Protein AF-A0A2J8MQP7-F1 (afdb_monomer)

Nearest PDB structures (foldseek):
  2oxc-assembly2_B  TM=6.394E-01  e=4.315E-02  Homo sapiens

Foldseek 3Di:
DVPPPPPPDDDAQDPQRVLLLVLLVLLLVLCLVPPDPVLLLLFAAFPFDFDPNLVVVVVVVVVVLVVCVVCVVVPPPDPDDCPCVVVSDDPRSSVRSLCCVQPVCPDDDPLCCDPRSVVSSQVSVVVVQVVPPPDGSDHSPPSHPDNDRRTDDDPCRDPPPPDPDQPLLAFQDDDDPVCCVPCVVSCVRRVSSVRSHRPPPDPDDPPPDPQQADPPPRHGPPVVVVVPPAPQDPPDPDPVSVVVVVVVLVVLLVLLCVVDVDAADEFDADDDDPDDDDDDDDDDDDDDDDDDDDDPPPVVVVVVVVVVVVVVVLVVLLVVLLVVLVVPVVVSVVSLVVCLVPDDDPVSNLVSLVSNLVSLLVVLVVQLVPDDDDPRPCVSVLSNLLSVQCCVPVPVVPDDLVNLLVNLVSCQLQVANLLSCVSPVVPPDDDVCRVSRHPPDYLLLSCLAPVLLSFAAPADPDADPLDDPDRQGPLLVVLLVCLVLQAAEEEAAAPPSCLLVSVLSSLSVQSHHDLPAAAEAEDLAPVVLSSSSSNNSNHYDYDHPPQADAEWEDEPVRGGCQPRHRYYYYYHNDDPVVVSVVLLPDQGHYYHYYHDDQCVVSVQVSSLSSLVSSVVVVVVVVVVVVVPPPVVVVVVVVVPDPPPSHDSHYYYRYHLDDSDQDWDWDWDQDPNATDTHTAQLLLPDALVCCQPPNDRSPSDHGSSSLVLLLVLLCVLPVVDPCNQCLPSCNPPQRPSDSRRHSVNSRVSSVVSSVVLSVCSVVVVNVSSVSSSVVSGDPDPDDPPCCLVCLLSVVVVCVVVVNPPDDDDDPDPVSVVVSVVSNVVVVVVVCCVPDVDDDPVVVVVVVVVVVVVVVVVVVVVVVVDPPDD

Radius of gyration: 37.97 Å; Cα contacts (8 Å, |Δi|>4): 775; chains: 1; bounding box: 94×85×121 Å

Solvent-accessible surface area (backbone atoms only — not comparable to full-atom values): 52188 Å² total; per-residue (Å²): 133,87,71,82,82,82,70,87,87,68,80,70,70,52,74,65,55,49,46,27,53,48,41,49,48,43,45,44,50,26,47,60,76,74,48,56,67,78,48,58,55,27,37,58,78,71,78,60,50,59,33,73,44,53,43,52,52,52,50,52,50,54,52,51,52,50,55,51,63,75,42,50,84,74,53,87,80,70,94,71,84,68,90,56,61,90,62,75,74,57,65,60,56,42,49,45,55,48,45,40,66,72,73,65,59,83,66,91,68,81,77,66,60,53,76,67,42,45,48,51,26,48,53,53,43,52,52,53,51,68,69,46,81,90,58,87,76,75,66,73,67,66,55,62,88,67,91,75,73,56,54,47,92,56,95,71,75,56,92,77,67,91,57,80,85,67,78,70,73,52,77,82,85,82,85,47,74,71,55,47,74,76,46,42,71,44,50,68,80,36,62,50,55,60,32,66,60,59,62,55,89,76,77,72,70,92,59,96,65,85,72,52,46,39,92,91,71,74,41,67,42,58,63,62,78,74,62,62,63,47,91,60,63,88,82,52,85,48,68,70,59,49,53,50,53,50,50,51,53,53,48,34,39,52,51,10,50,74,74,44,94,64,79,64,40,76,51,65,66,52,82,82,74,80,82,88,78,91,81,84,88,82,88,83,90,84,86,88,82,87,84,85,89,80,81,78,71,64,63,58,59,51,53,58,49,52,54,50,52,53,51,52,53,50,52,55,50,51,50,52,40,54,54,35,37,73,75,38,55,69,63,16,50,50,55,48,50,56,46,60,71,72,56,85,54,68,72,60,47,49,54,52,42,50,51,50,33,54,52,35,52,52,51,47,53,54,60,50,63,57,74,95,78,70,82,84,67,58,66,47,56,44,51,32,50,51,34,51,44,48,48,61,72,76,39,60,93,74,64,49,71,70,55,40,46,51,51,19,52,53,34,41,44,44,55,33,48,73,52,13,42,74,63,31,72,82,72,80,70,88,64,91,68,51,82,64,50,35,67,90,60,58,64,40,49,47,45,29,61,72,29,53,91,68,37,50,68,97,68,68,86,65,75,45,93,91,44,89,91,57,63,63,48,72,53,55,48,52,48,50,51,36,56,75,61,36,32,18,36,41,37,40,28,41,83,88,66,50,69,69,57,54,55,52,53,55,50,49,50,42,53,27,63,29,94,78,51,68,46,79,48,77,39,61,42,54,67,58,42,54,53,52,50,16,39,48,62,32,41,49,45,66,92,63,65,93,83,48,42,67,61,16,32,48,38,89,88,52,56,38,51,74,90,35,30,34,36,34,35,38,21,45,90,69,61,74,70,56,56,57,53,49,62,67,68,55,81,69,64,48,78,45,84,41,59,80,66,96,57,55,68,58,53,39,53,52,52,30,51,45,32,49,49,50,55,52,54,51,50,51,48,53,55,51,57,67,70,51,89,52,70,81,60,45,58,57,62,58,68,73,44,80,67,90,69,66,40,58,51,53,46,78,43,69,39,88,68,70,93,69,81,78,86,48,62,45,81,33,78,56,96,95,39,80,41,76,44,63,43,46,73,66,38,81,58,51,72,68,51,40,72,76,68,43,77,61,88,87,68,75,73,43,41,39,53,41,49,51,52,51,52,41,48,46,71,71,38,79,83,46,88,59,50,66,57,68,30,53,65,57,17,85,79,34,43,89,49,84,71,61,34,43,66,52,49,49,55,50,42,52,52,53,53,51,49,58,51,47,37,45,78,71,70,38,45,72,56,52,55,49,34,33,53,70,41,40,62,95,68,88,66,75,76,81,54,57,76,79,42,44,45,58,48,54,50,49,34,51,77,67,71,55,64,89,74,88,85,89,71,98,46,74,76,53,51,61,52,49,55,49,50,33,50,56,48,52,52,58,52,46,58,72,72,49,91,79,69,83,65,62,62,58,54,55,52,51,50,53,50,52,52,50,50,52,54,49,54,53,50,57,59,67,72,57,77,80,74,134

InterPro domains:
  IPR011545 DEAD/DEAH-box helicase domain [PF00270] (475-543)
  IPR014001 Helicase superfamily 1/2, ATP-binding domain [PS51192] (480-615)
  IPR027417 P-loop containing nucleoside triphosphate hydrolase [G3DSA:3.40.50.300] (447-564)
  IPR027417 P-loop containing nucleoside triphosphate hydrolase [G3DSA:3.40.50.300] (565-619)
  IPR027417 P-loop containing nucleoside triphosphate hydrolase [SSF52540] (459-609)
  IPR052431 SKI2 subfamily ATP-dependent RNA helicases [PTHR44533] (7-567)
  IPR061284 DDX60, middle domain [PF26167] (297-423)

Mean predicted aligned error: 19.21 Å

Secondary structure (DSSP, 8-state):
--STTS-SSS-PPPHHHHHHHHHHHHHHHHHHHHS-HHHHTTS----PPBPHHHHHHHHHHHHHHHHHHHTTTTSTT-----TTGGGS--HHHHHHHHHIIIII-SS------HHHHHHHHHHHHHHHHHH--SS----S-SS------SB---S-SS-----S------S-----HHHHHHHTTHHHH-TTTT---S-SS-S--S------B-TTT--B---TTTS---SS-TT---HHHHHHHHHHHHHHHHHHHHH--PPPEEE-----PPPPPP-----------------SSHHHHHHHHHHHHHHHHHHHHHHHHHHHHHH-HHHHHHHHHHHHHH---HHHHHHHHHHHHHHHHHHHHHHHHS-SSS---HHHHHHHHHHHHHHHHH-TTT--HHHHHHHHHHHHHHT-HHHHHHH-TT-----TTGGGT--SS-HHHHHHHH-TTTPPP----SPPTT-SSS---HHHHHHHHHHHTT-EEEEE--TTSSHHHHHHHHHHHHHHH-SS--EEEEES-HHHHHHHHHHHHHHEEE---TT-EEEEEEESS-EESTTTEEEEEEE----HHHHHHHHHH--S--EEEES--S-HHHHHHHHHHHHHHHHHHHHHHHHHHHHS--HHHHHHHHHHS-GGG----EEEEE----S-----EEEEEETTEEEEEE--GGGG--HHHHHHH-S-TT-PPPHHHHHHHHHHHHHH-TT-TTTTTTSTTT-TTTTT-SS--HHHHHHHHHHHHHHHHHHHHTT-HHHHHHHHHHTS-S----TTSTTTSHHHHHHHHHHTT--S-----S-HHHHHHHHHHHHHHHHHHHHHH-S--TTHHHHHHHHHHHHHHHHHHHHHHHT-----

Structure (mmCIF, N/CA/C/O backbone):
data_AF-A0A2J8MQP7-F1
#
_entry.id   AF-A0A2J8MQP7-F1
#
loop_
_atom_site.group_PDB
_atom_site.id
_atom_site.type_symbol
_atom_site.label_atom_id
_atom_site.label_alt_id
_atom_site.label_comp_id
_atom_site.label_asym_id
_atom_site.label_entity_id
_atom_site.label_seq_id
_atom_site.pdbx_PDB_ins_code
_atom_site.Cartn_x
_atom_site.Cartn_y
_atom_site.Cartn_z
_atom_site.occupancy
_atom_site.B_iso_or_equiv
_atom_site.auth_seq_id
_atom_site.auth_comp_id
_atom_site.auth_asym_id
_atom_site.auth_atom_id
_atom_site.pdbx_PDB_model_num
ATOM 1 N N . ARG A 1 1 ? -4.048 -17.125 -72.032 1.00 31.98 1 ARG A N 1
ATOM 2 C CA . ARG A 1 1 ? -3.589 -17.706 -73.327 1.00 31.98 1 ARG A CA 1
ATOM 3 C C . ARG A 1 1 ? -2.406 -16.974 -73.999 1.00 31.98 1 ARG A C 1
ATOM 5 O O . ARG A 1 1 ? -1.830 -17.569 -74.896 1.00 31.98 1 ARG A O 1
ATOM 12 N N . MET A 1 2 ? -1.953 -15.790 -73.549 1.00 25.23 2 MET A N 1
ATOM 13 C CA . MET A 1 2 ? -0.715 -15.145 -74.062 1.00 25.23 2 MET A CA 1
ATOM 14 C C . MET A 1 2 ? 0.566 -15.408 -73.238 1.00 25.23 2 MET A C 1
ATOM 16 O O . MET A 1 2 ? 1.642 -15.007 -73.656 1.00 25.23 2 MET A O 1
ATOM 20 N N . TYR A 1 3 ? 0.485 -16.129 -72.114 1.00 30.11 3 TYR A N 1
ATOM 21 C CA . TYR A 1 3 ? 1.642 -16.439 -71.251 1.00 30.11 3 TYR A CA 1
ATOM 22 C C . TYR A 1 3 ? 2.236 -17.844 -71.451 1.00 30.11 3 TYR A C 1
ATOM 24 O O . TYR A 1 3 ? 3.272 -18.171 -70.884 1.00 30.11 3 TYR A O 1
ATOM 32 N N . HIS A 1 4 ? 1.615 -18.681 -72.286 1.00 32.16 4 HIS A N 1
ATOM 33 C CA . HIS A 1 4 ? 1.952 -20.106 -72.372 1.00 32.16 4 HIS A CA 1
ATOM 34 C C . HIS A 1 4 ? 3.164 -20.428 -73.270 1.00 32.16 4 HIS A C 1
ATOM 36 O O . HIS A 1 4 ? 3.543 -21.591 -73.375 1.00 32.16 4 HIS A O 1
ATOM 42 N N . ARG A 1 5 ? 3.763 -19.429 -73.941 1.00 30.84 5 ARG A N 1
ATOM 43 C CA . ARG A 1 5 ? 4.835 -19.635 -74.938 1.00 30.84 5 ARG A CA 1
ATOM 44 C C . ARG A 1 5 ? 6.219 -19.089 -74.561 1.00 30.84 5 ARG A C 1
ATOM 46 O O . ARG A 1 5 ? 7.142 -19.292 -75.335 1.00 30.84 5 ARG A O 1
ATOM 53 N N . VAL A 1 6 ? 6.401 -18.458 -73.394 1.00 32.44 6 VAL A N 1
ATOM 54 C CA . VAL A 1 6 ? 7.699 -17.840 -73.015 1.00 32.44 6 VAL A CA 1
ATOM 55 C C . VAL A 1 6 ? 8.383 -18.507 -71.804 1.00 32.44 6 VAL A C 1
ATOM 57 O O . VAL A 1 6 ? 9.534 -18.212 -71.512 1.00 32.44 6 VAL A O 1
ATOM 60 N N . LEU A 1 7 ? 7.755 -19.482 -71.136 1.00 31.91 7 LEU A N 1
ATOM 61 C CA . LEU A 1 7 ? 8.298 -20.118 -69.916 1.00 31.91 7 LEU A CA 1
ATOM 62 C C . LEU A 1 7 ? 8.488 -21.638 -70.036 1.00 31.91 7 LEU A C 1
ATOM 64 O O . LEU A 1 7 ? 8.250 -22.376 -69.088 1.00 31.91 7 LEU A O 1
ATOM 68 N N . VAL A 1 8 ? 8.905 -22.141 -71.201 1.00 39.12 8 VAL A N 1
ATOM 69 C CA . VAL A 1 8 ? 9.088 -23.597 -71.369 1.00 39.12 8 VAL A CA 1
ATOM 70 C C . VAL A 1 8 ? 10.452 -24.095 -70.873 1.00 39.12 8 VAL A C 1
ATOM 72 O O . VAL A 1 8 ? 10.581 -25.289 -70.638 1.00 39.12 8 VAL A O 1
ATOM 75 N N . HIS A 1 9 ? 11.453 -23.250 -70.603 1.00 40.88 9 HIS A N 1
ATOM 76 C CA . HIS A 1 9 ? 12.782 -23.719 -70.159 1.00 40.88 9 HIS A CA 1
ATOM 77 C C . HIS A 1 9 ? 13.328 -22.979 -68.924 1.00 40.88 9 HIS A C 1
ATOM 79 O O . HIS A 1 9 ? 14.384 -22.354 -68.983 1.00 40.88 9 HIS A O 1
ATOM 85 N N . SER A 1 10 ? 12.637 -23.080 -67.782 1.00 43.66 10 SER A N 1
ATOM 86 C CA . SER A 1 10 ? 13.247 -22.815 -66.465 1.00 43.66 10 SER A CA 1
ATOM 87 C C . SER A 1 10 ? 12.364 -23.273 -65.292 1.00 43.66 10 SER A C 1
ATOM 89 O O . SER A 1 10 ? 11.405 -22.610 -64.933 1.00 43.66 10 SER A O 1
ATOM 91 N N . ASN A 1 11 ? 12.724 -24.406 -64.672 1.00 55.38 11 ASN A N 1
ATOM 92 C CA . ASN A 1 11 ? 12.440 -24.800 -63.280 1.00 55.38 11 ASN A CA 1
ATOM 93 C C . ASN A 1 11 ? 11.218 -24.138 -62.591 1.00 55.38 11 ASN A C 1
ATOM 95 O O . ASN A 1 11 ? 11.397 -23.317 -61.695 1.00 55.38 11 ASN A O 1
ATOM 99 N N . CYS A 1 12 ? 9.988 -24.531 -62.925 1.00 59.97 12 CYS A N 1
ATOM 100 C CA . CYS A 1 12 ? 8.794 -24.197 -62.130 1.00 59.97 12 CYS A CA 1
ATOM 101 C C . CYS A 1 12 ? 8.469 -25.315 -61.117 1.00 59.97 12 CYS A C 1
ATOM 103 O O . CYS A 1 12 ? 8.983 -26.429 -61.241 1.00 59.97 12 CYS A O 1
ATOM 105 N N . LEU A 1 13 ? 7.664 -25.012 -60.088 1.00 69.56 13 LEU A N 1
ATOM 106 C CA . LEU A 1 13 ? 7.068 -26.046 -59.228 1.00 69.56 13 LEU A CA 1
ATOM 107 C C . LEU A 1 13 ? 6.112 -26.909 -60.067 1.00 69.56 13 LEU A C 1
ATOM 109 O O . LEU A 1 13 ? 5.425 -26.383 -60.945 1.00 69.56 13 LEU A O 1
ATOM 113 N N . SER A 1 14 ? 6.079 -28.218 -59.819 1.00 79.12 14 SER A N 1
ATOM 114 C CA . SER A 1 14 ? 5.081 -29.099 -60.439 1.00 79.12 14 SER A CA 1
ATOM 115 C C . SER A 1 14 ? 3.680 -28.806 -59.886 1.00 79.12 14 SER A C 1
ATOM 117 O O . SER A 1 14 ? 3.542 -28.218 -58.815 1.00 79.12 14 SER A O 1
ATOM 119 N N . LEU A 1 15 ? 2.626 -29.231 -60.591 1.00 75.56 15 LEU A N 1
ATOM 120 C CA . LEU A 1 15 ? 1.241 -29.031 -60.141 1.00 75.56 15 LEU A CA 1
ATOM 121 C C . LEU A 1 15 ? 1.011 -29.595 -58.724 1.00 75.56 15 LEU A C 1
ATOM 123 O O . LEU A 1 15 ? 0.456 -28.914 -57.871 1.00 75.56 15 LEU A O 1
ATOM 127 N N . GLN A 1 16 ? 1.540 -30.791 -58.453 1.00 78.31 16 GLN A N 1
ATOM 128 C CA . GLN A 1 16 ? 1.445 -31.458 -57.149 1.00 78.31 16 GLN A CA 1
ATOM 129 C C . GLN A 1 16 ? 2.234 -30.724 -56.052 1.00 78.31 16 GLN A C 1
ATOM 131 O O . GLN A 1 16 ? 1.801 -30.662 -54.904 1.00 78.31 16 GLN A O 1
ATOM 136 N N . GLU A 1 17 ? 3.378 -30.124 -56.395 1.00 80.38 17 GLU A N 1
ATOM 137 C CA . GLU A 1 17 ? 4.158 -29.302 -55.459 1.00 80.38 17 GLU A CA 1
ATOM 138 C C . GLU A 1 17 ? 3.431 -27.993 -55.116 1.00 80.38 17 GLU A C 1
ATOM 140 O O . GLU A 1 17 ? 3.499 -27.527 -53.979 1.00 80.38 17 GLU A O 1
ATOM 145 N N . VAL A 1 18 ? 2.719 -27.402 -56.082 1.00 80.12 18 VAL A N 1
ATOM 146 C CA . VAL A 1 18 ? 1.876 -26.220 -55.849 1.00 80.12 18 VAL A CA 1
ATOM 147 C C . VAL A 1 18 ? 0.676 -26.580 -54.973 1.00 80.12 18 VAL A C 1
ATOM 149 O O . VAL A 1 18 ? 0.362 -25.827 -54.057 1.00 80.12 18 VAL A O 1
ATOM 152 N N . GLU A 1 19 ? 0.049 -27.738 -55.190 1.00 82.50 19 GLU A N 1
ATOM 153 C CA . GLU A 1 19 ? -1.041 -28.227 -54.337 1.00 82.50 19 GLU A CA 1
ATOM 154 C C . GLU A 1 19 ? -0.605 -28.395 -52.876 1.00 82.50 19 GLU A C 1
ATOM 156 O O . GLU A 1 19 ? -1.277 -27.883 -51.983 1.00 82.50 19 GLU A O 1
ATOM 161 N N . ASP A 1 20 ? 0.534 -29.047 -52.623 1.00 84.75 20 ASP A N 1
ATOM 162 C CA . ASP A 1 20 ? 1.099 -29.183 -51.273 1.00 84.75 20 ASP A CA 1
ATOM 163 C C . ASP A 1 20 ? 1.353 -27.814 -50.629 1.00 84.75 20 ASP A C 1
ATOM 165 O O . ASP A 1 20 ? 0.986 -27.572 -49.479 1.00 84.75 20 ASP A O 1
ATOM 169 N N . PHE A 1 21 ? 1.935 -26.881 -51.384 1.00 84.50 21 PHE A N 1
ATOM 170 C CA . PHE A 1 21 ? 2.185 -25.528 -50.896 1.00 84.50 21 PHE A CA 1
ATOM 171 C C . PHE A 1 21 ? 0.880 -24.780 -50.566 1.00 84.50 21 PHE A C 1
ATOM 173 O O . PHE A 1 21 ? 0.796 -24.086 -49.549 1.00 84.50 21 PHE A O 1
ATOM 180 N N . CYS A 1 22 ? -0.166 -24.960 -51.377 1.00 83.81 22 CYS A N 1
ATOM 181 C CA . CYS A 1 22 ? -1.501 -24.428 -51.119 1.00 83.81 22 CYS A CA 1
ATOM 182 C C . CYS A 1 22 ? -2.145 -25.054 -49.872 1.00 83.81 22 CYS A C 1
ATOM 184 O O . CYS A 1 22 ? -2.728 -24.316 -49.079 1.00 83.81 22 CYS A O 1
ATOM 186 N N . ARG A 1 23 ? -1.994 -26.367 -49.636 1.00 86.88 23 ARG A N 1
ATOM 187 C CA . ARG A 1 23 ? -2.474 -27.032 -48.407 1.00 86.88 23 ARG A CA 1
ATOM 188 C C . ARG A 1 23 ? -1.807 -26.439 -47.160 1.00 86.88 23 ARG A C 1
ATOM 190 O O . ARG A 1 23 ? -2.507 -26.085 -46.210 1.00 86.88 23 ARG A O 1
ATOM 197 N N . LEU A 1 24 ? -0.484 -26.239 -47.183 1.00 87.25 24 LEU A N 1
ATOM 198 C CA . LEU A 1 24 ? 0.253 -25.581 -46.089 1.00 87.25 24 LEU A CA 1
ATOM 199 C C . LEU A 1 24 ? -0.199 -24.127 -45.877 1.00 87.25 24 LEU A C 1
ATOM 201 O O . LEU A 1 24 ? -0.284 -23.657 -44.741 1.00 87.25 24 LEU A O 1
ATOM 205 N N . ARG A 1 25 ? -0.532 -23.411 -46.958 1.00 85.06 25 ARG A N 1
ATOM 206 C CA . ARG A 1 25 ? -1.045 -22.037 -46.888 1.00 85.06 25 ARG A CA 1
ATOM 207 C C . ARG A 1 25 ? -2.453 -21.973 -46.292 1.00 85.06 25 ARG A C 1
ATOM 209 O O . ARG A 1 25 ? -2.681 -21.127 -45.435 1.00 85.06 25 ARG A O 1
ATOM 216 N N . CYS A 1 26 ? -3.367 -22.862 -46.681 1.00 85.94 26 CYS A N 1
ATOM 217 C CA . CYS A 1 26 ? -4.699 -22.966 -46.075 1.00 85.94 26 CYS A CA 1
ATOM 218 C C . CYS A 1 26 ? -4.607 -23.260 -44.574 1.00 85.94 26 CYS A C 1
ATOM 220 O O . CYS A 1 26 ? -5.322 -22.649 -43.783 1.00 85.94 26 CYS A O 1
ATOM 222 N N . LEU A 1 27 ? -3.675 -24.127 -44.167 1.00 86.25 27 LEU A N 1
ATOM 223 C CA . LEU A 1 27 ? -3.426 -24.392 -42.752 1.00 86.25 27 LEU A CA 1
ATOM 224 C C . LEU A 1 27 ? -2.884 -23.157 -42.019 1.00 86.25 27 LEU A C 1
ATOM 226 O O . LEU A 1 27 ? -3.334 -22.843 -40.920 1.00 86.25 27 LEU A O 1
ATOM 230 N N . CYS A 1 28 ? -1.957 -22.422 -42.640 1.00 86.19 28 CYS A N 1
ATOM 231 C CA . CYS A 1 28 ? -1.456 -21.157 -42.105 1.00 86.19 28 CYS A CA 1
ATOM 232 C C . CYS A 1 28 ? -2.594 -20.153 -41.867 1.00 86.19 28 CYS A C 1
ATOM 234 O O . CYS A 1 28 ? -2.601 -19.485 -40.838 1.00 86.19 28 CYS A O 1
ATOM 236 N N . VAL A 1 29 ? -3.568 -20.068 -42.779 1.00 84.31 29 VAL A N 1
ATOM 237 C CA . VAL A 1 29 ? -4.743 -19.194 -42.629 1.00 84.31 29 VAL A CA 1
ATOM 238 C C . VAL A 1 29 ? -5.650 -19.671 -41.493 1.00 84.31 29 VAL A C 1
ATOM 240 O O . VAL A 1 29 ? -6.059 -18.862 -40.665 1.00 84.31 29 VAL A O 1
ATOM 243 N N . ALA A 1 30 ? -5.911 -20.976 -41.384 1.00 84.62 30 ALA A N 1
ATOM 244 C CA . ALA A 1 30 ? -6.687 -21.524 -40.269 1.00 84.62 30 ALA A CA 1
ATOM 245 C C . ALA A 1 30 ? -6.019 -21.228 -38.909 1.00 84.62 30 ALA A C 1
ATOM 247 O O . ALA A 1 30 ? -6.684 -20.827 -37.956 1.00 84.62 30 ALA A O 1
ATOM 248 N N . PHE A 1 31 ? -4.688 -21.314 -38.823 1.00 82.06 31 PHE A N 1
ATOM 249 C CA . PHE A 1 31 ? -3.946 -20.884 -37.635 1.00 82.06 31 PHE A CA 1
ATOM 250 C C . PHE A 1 31 ? -4.036 -19.381 -37.375 1.00 82.06 31 PHE A C 1
ATOM 252 O O . PHE A 1 31 ? -4.123 -18.983 -36.221 1.00 82.06 31 PHE A O 1
ATOM 259 N N . GLN A 1 32 ? -4.055 -18.534 -38.400 1.00 78.38 32 GLN A N 1
ATOM 260 C CA . GLN A 1 32 ? -4.236 -17.092 -38.209 1.00 78.38 32 GLN A CA 1
ATOM 261 C C . GLN A 1 32 ? -5.620 -16.732 -37.651 1.00 78.38 32 GLN A C 1
ATOM 263 O O . GLN A 1 32 ? -5.725 -15.761 -36.906 1.00 78.38 32 GLN A O 1
ATOM 268 N N . LEU A 1 33 ? -6.659 -17.507 -37.985 1.00 77.00 33 LEU A N 1
ATOM 269 C CA . LEU A 1 33 ? -8.024 -17.292 -37.492 1.00 77.00 33 LEU A CA 1
ATOM 270 C C . LEU A 1 33 ? -8.178 -17.639 -36.007 1.00 77.00 33 LEU A C 1
ATOM 272 O O . LEU A 1 33 ? -8.876 -16.932 -35.283 1.00 77.00 33 LEU A O 1
ATOM 276 N N . HIS A 1 34 ? -7.521 -18.709 -35.551 1.00 78.06 34 HIS A N 1
ATOM 277 C CA . HIS A 1 34 ? -7.693 -19.228 -34.188 1.00 78.06 34 HIS A CA 1
ATOM 278 C C . HIS A 1 34 ? -6.574 -18.835 -33.220 1.00 78.06 34 HIS A C 1
ATOM 280 O O . HIS A 1 34 ? -6.816 -18.768 -32.016 1.00 78.06 34 HIS A O 1
ATOM 286 N N . LEU A 1 35 ? -5.356 -18.564 -33.707 1.00 71.44 35 LEU A N 1
ATOM 287 C CA . LEU A 1 35 ? -4.208 -18.254 -32.852 1.00 71.44 35 LEU A CA 1
ATOM 288 C C . LEU A 1 35 ? -3.973 -16.737 -32.738 1.00 71.44 35 LEU A C 1
ATOM 290 O O . LEU A 1 35 ? -3.708 -16.066 -33.747 1.00 71.44 35 LEU A O 1
ATOM 294 N N . PRO A 1 36 ? -3.973 -16.170 -31.514 1.00 64.88 36 PRO A N 1
ATOM 295 C CA . PRO A 1 36 ? -3.643 -14.767 -31.305 1.00 64.88 36 PRO A CA 1
ATOM 296 C C . PRO A 1 36 ? -2.206 -14.456 -31.745 1.00 64.88 36 PRO A C 1
ATOM 298 O O . PRO A 1 36 ? -1.297 -15.281 -31.630 1.00 64.88 36 PRO A O 1
AT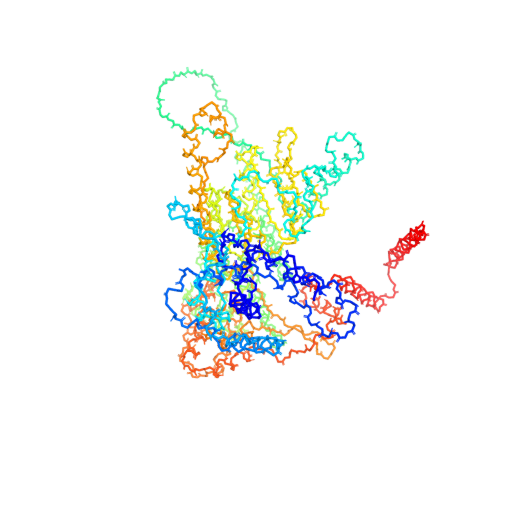OM 301 N N . LEU A 1 37 ? -1.978 -13.216 -32.193 1.00 59.50 37 LEU A N 1
ATOM 302 C CA . LEU A 1 37 ? -0.672 -12.743 -32.675 1.00 59.50 37 LEU A CA 1
ATOM 303 C C . LEU A 1 37 ? 0.463 -12.991 -31.667 1.00 59.50 37 LEU A C 1
ATOM 305 O O . LEU A 1 37 ? 1.578 -13.304 -32.070 1.00 59.50 37 LEU A O 1
ATOM 309 N N . SER A 1 38 ? 0.182 -12.892 -30.364 1.00 54.50 38 SER A N 1
ATOM 310 C CA . SER A 1 38 ? 1.163 -13.155 -29.305 1.00 54.50 38 SER A CA 1
ATOM 311 C C . SER A 1 38 ? 1.718 -14.578 -29.338 1.00 54.50 38 SER A C 1
ATOM 313 O O . SER A 1 38 ? 2.883 -14.759 -29.027 1.00 54.50 38 SER A O 1
ATOM 315 N N . GLN A 1 39 ? 0.915 -15.569 -29.735 1.00 59.91 39 GLN A N 1
ATOM 316 C CA . GLN A 1 39 ? 1.355 -16.963 -29.852 1.00 59.91 39 GLN A CA 1
ATOM 317 C C . GLN A 1 39 ? 2.058 -17.227 -31.183 1.00 59.91 39 GLN A C 1
ATOM 319 O O . GLN A 1 39 ? 3.062 -17.930 -31.224 1.00 59.91 39 GLN A O 1
ATOM 324 N N . ARG A 1 40 ? 1.581 -16.620 -32.277 1.00 65.19 40 ARG A N 1
ATOM 325 C CA . ARG A 1 40 ? 2.250 -16.711 -33.587 1.00 65.19 40 ARG A CA 1
ATOM 326 C C . ARG A 1 40 ? 3.645 -16.076 -33.565 1.00 65.19 40 ARG A C 1
ATOM 328 O O . ARG A 1 40 ? 4.564 -16.578 -34.210 1.00 65.19 40 ARG A O 1
ATOM 335 N N . ALA A 1 41 ? 3.823 -15.022 -32.768 1.00 57.47 41 ALA A N 1
ATOM 336 C CA . ALA A 1 41 ? 5.108 -14.361 -32.550 1.00 57.47 41 ALA A CA 1
ATOM 337 C C . ALA A 1 41 ? 6.130 -15.211 -31.767 1.00 57.47 41 ALA A C 1
ATOM 339 O O . ALA A 1 41 ? 7.318 -14.925 -31.854 1.00 57.47 41 ALA A O 1
ATOM 340 N N . CYS A 1 42 ? 5.696 -16.255 -31.049 1.00 54.16 42 CYS A N 1
ATOM 341 C CA . CYS A 1 42 ? 6.577 -17.220 -30.373 1.00 54.16 42 CYS A CA 1
ATOM 342 C C . CYS A 1 42 ? 7.131 -18.299 -31.322 1.00 54.16 42 CYS A C 1
ATOM 344 O O . CYS A 1 42 ? 7.836 -19.209 -30.883 1.00 54.16 42 CYS A O 1
ATOM 346 N N . SER A 1 43 ? 6.791 -18.230 -32.615 1.00 61.78 43 SER A N 1
ATOM 347 C CA . SER A 1 43 ? 7.285 -19.172 -33.614 1.00 61.78 43 SER A CA 1
ATOM 348 C C . SER A 1 43 ? 8.781 -18.982 -33.883 1.00 61.78 43 SER A C 1
ATOM 350 O O . SER A 1 43 ? 9.273 -17.858 -33.988 1.00 61.78 43 SER A O 1
ATOM 352 N N . ARG A 1 44 ? 9.514 -20.094 -34.015 1.00 65.62 44 ARG A N 1
ATOM 353 C CA . ARG A 1 44 ? 10.970 -20.086 -34.248 1.00 65.62 44 ARG A CA 1
ATOM 354 C C . ARG A 1 44 ? 11.336 -19.240 -35.465 1.00 65.62 44 ARG A C 1
ATOM 356 O O . ARG A 1 44 ? 10.626 -19.234 -36.474 1.00 65.62 44 ARG A O 1
ATOM 363 N N . VAL A 1 45 ? 12.489 -18.579 -35.439 1.00 62.84 45 VAL A N 1
ATOM 364 C CA . VAL A 1 45 ? 12.954 -17.821 -36.608 1.00 62.84 45 VAL A CA 1
ATOM 365 C C . VAL A 1 45 ? 13.742 -18.710 -37.564 1.00 62.84 45 VAL A C 1
ATOM 367 O O . VAL A 1 45 ? 14.953 -18.874 -37.456 1.00 62.84 45 VAL A O 1
ATOM 370 N N . ILE A 1 46 ? 13.032 -19.269 -38.544 1.00 66.00 46 ILE A N 1
ATOM 371 C CA . ILE A 1 46 ? 13.615 -20.017 -39.661 1.00 66.00 46 ILE A CA 1
ATOM 372 C C . ILE A 1 46 ? 14.340 -19.056 -40.615 1.00 66.00 46 ILE A C 1
ATOM 374 O O . ILE A 1 46 ? 13.718 -18.354 -41.420 1.00 66.00 46 ILE A O 1
ATOM 378 N N . THR A 1 47 ? 15.672 -19.035 -40.537 1.00 63.03 47 THR A N 1
ATOM 379 C CA . THR A 1 47 ? 16.547 -18.225 -41.404 1.00 63.03 47 THR A CA 1
ATOM 380 C C . THR A 1 47 ? 16.714 -18.811 -42.805 1.00 63.03 47 THR A C 1
ATOM 382 O O . THR A 1 47 ? 17.157 -18.103 -43.712 1.00 63.03 47 THR A O 1
ATOM 385 N N . CYS A 1 48 ? 16.317 -20.072 -43.015 1.00 69.56 48 CYS A N 1
ATOM 386 C CA . CYS A 1 48 ? 16.353 -20.713 -44.323 1.00 69.56 48 CYS A CA 1
ATOM 387 C C . CYS A 1 48 ? 15.553 -19.895 -45.348 1.00 69.56 48 CYS A C 1
ATOM 389 O O . CYS A 1 48 ? 14.398 -19.501 -45.133 1.00 69.56 48 CYS A O 1
ATOM 391 N N . SER A 1 49 ? 16.181 -19.640 -46.493 1.00 76.25 49 SER A N 1
ATOM 392 C CA . SER A 1 49 ? 15.507 -19.003 -47.619 1.00 76.25 49 SER A CA 1
ATOM 393 C C . SER A 1 49 ? 14.607 -20.004 -48.343 1.00 76.25 49 SER A C 1
ATOM 395 O O . SER A 1 49 ? 14.906 -21.200 -48.420 1.00 76.25 49 SER A O 1
ATOM 397 N N . TRP A 1 50 ? 13.506 -19.506 -48.907 1.00 82.06 50 TRP A N 1
ATOM 398 C CA . TRP A 1 50 ? 12.714 -20.272 -49.861 1.00 82.06 50 TRP A CA 1
ATOM 399 C C . TRP A 1 50 ? 13.589 -20.662 -51.058 1.00 82.06 50 TRP A C 1
ATOM 401 O O . TRP A 1 50 ? 14.450 -19.899 -51.515 1.00 82.06 50 TRP A O 1
ATOM 411 N N . ILE A 1 51 ? 13.373 -21.856 -51.603 1.00 83.06 51 ILE A N 1
ATOM 412 C CA . ILE A 1 51 ? 13.983 -22.232 -52.879 1.00 83.06 51 ILE A CA 1
ATOM 413 C C . ILE A 1 51 ? 13.457 -21.292 -53.972 1.00 83.06 51 ILE A C 1
ATOM 415 O O . ILE A 1 51 ? 12.321 -20.824 -53.918 1.00 83.06 51 ILE A O 1
ATOM 419 N N . ARG A 1 52 ? 14.291 -21.004 -54.982 1.00 75.81 52 ARG A N 1
ATOM 420 C CA . ARG A 1 52 ? 14.025 -20.003 -56.037 1.00 75.81 52 ARG A CA 1
ATOM 421 C C . ARG A 1 52 ? 12.635 -20.136 -56.678 1.00 75.81 52 ARG A C 1
ATOM 423 O O . ARG A 1 52 ? 12.017 -19.127 -57.012 1.00 75.81 52 ARG A O 1
ATOM 430 N N . ASN A 1 53 ? 12.145 -21.364 -56.830 1.00 76.25 53 ASN A N 1
ATOM 431 C CA . ASN A 1 53 ? 10.848 -21.657 -57.437 1.00 76.25 53 ASN A CA 1
ATOM 432 C C . ASN A 1 53 ? 9.687 -21.270 -56.506 1.00 76.25 53 ASN A C 1
ATOM 434 O O . ASN A 1 53 ? 8.765 -20.583 -56.939 1.00 76.25 53 ASN A O 1
ATOM 438 N N . SER A 1 54 ? 9.770 -21.638 -55.224 1.00 79.69 54 SER A N 1
ATOM 439 C CA . SER A 1 54 ? 8.793 -21.270 -54.192 1.00 79.69 54 SER A CA 1
ATOM 440 C C . SER A 1 54 ? 8.784 -19.762 -53.929 1.00 79.69 54 SER A C 1
ATOM 442 O O . SER A 1 54 ? 7.721 -19.163 -53.807 1.00 79.69 54 SER A O 1
ATOM 444 N N . ASP A 1 55 ? 9.957 -19.119 -53.928 1.00 78.62 55 ASP A N 1
ATOM 445 C CA . ASP A 1 55 ? 10.085 -17.659 -53.801 1.00 78.62 55 ASP A CA 1
ATOM 446 C C . ASP A 1 55 ? 9.423 -16.916 -54.974 1.00 78.62 55 ASP A C 1
ATOM 448 O O . ASP A 1 55 ? 8.724 -15.923 -54.778 1.00 78.62 55 ASP A O 1
ATOM 452 N N . SER A 1 56 ? 9.585 -17.424 -56.201 1.00 76.81 56 SER A N 1
ATOM 453 C CA . SER A 1 56 ? 8.931 -16.852 -57.388 1.00 76.81 56 SER A CA 1
ATOM 454 C C . SER A 1 56 ? 7.405 -16.957 -57.298 1.00 76.81 56 SER A C 1
ATOM 456 O O . SER A 1 56 ? 6.701 -15.999 -57.619 1.00 76.81 56 SER A O 1
ATOM 458 N N . PHE A 1 57 ? 6.896 -18.089 -56.804 1.00 77.31 57 PHE A N 1
ATOM 459 C CA . PHE A 1 57 ? 5.468 -18.304 -56.571 1.00 77.31 57 PHE A CA 1
ATOM 460 C C . PHE A 1 57 ? 4.911 -17.379 -55.475 1.00 77.31 57 PHE A C 1
ATOM 462 O O . PHE A 1 57 ? 3.889 -16.725 -55.676 1.00 77.31 57 PHE A O 1
ATOM 469 N N . LEU A 1 58 ? 5.618 -17.240 -54.349 1.00 76.94 58 LEU A N 1
ATOM 470 C CA . LEU A 1 58 ? 5.245 -16.332 -53.258 1.00 76.94 58 LEU A CA 1
ATOM 471 C C . LEU A 1 58 ? 5.242 -14.867 -53.687 1.00 76.94 58 LEU A C 1
ATOM 473 O O . LEU A 1 58 ? 4.325 -14.126 -53.337 1.00 76.94 58 LEU A O 1
ATOM 477 N N . LYS A 1 59 ? 6.241 -14.445 -54.471 1.00 77.25 59 LYS A N 1
ATOM 478 C CA . LYS A 1 59 ? 6.261 -13.105 -55.064 1.00 77.25 59 LYS A CA 1
ATOM 479 C C . LYS A 1 59 ? 5.018 -12.889 -55.910 1.00 77.25 59 LYS A C 1
ATOM 481 O O . LYS A 1 59 ? 4.338 -11.892 -55.705 1.00 77.25 59 LYS A O 1
ATOM 486 N N . MET A 1 60 ? 4.689 -13.824 -56.803 1.00 76.50 60 MET A N 1
ATOM 487 C CA . MET A 1 60 ? 3.492 -13.736 -57.642 1.00 76.50 60 MET A CA 1
ATOM 488 C C . MET A 1 60 ? 2.207 -13.622 -56.810 1.00 76.50 60 MET A C 1
ATOM 490 O O . MET A 1 60 ? 1.380 -12.764 -57.102 1.00 76.50 60 MET A O 1
ATOM 494 N N . ASN A 1 61 ? 2.081 -14.395 -55.728 1.00 74.81 61 ASN A N 1
ATOM 495 C CA . ASN A 1 61 ? 0.944 -14.282 -54.816 1.00 74.81 61 ASN A CA 1
ATOM 496 C C . ASN A 1 61 ? 0.868 -12.898 -54.140 1.00 74.81 61 ASN A C 1
ATOM 498 O O . ASN A 1 61 ? -0.195 -12.289 -54.125 1.00 74.81 61 ASN A O 1
ATOM 502 N N . LYS A 1 62 ? 2.000 -12.344 -53.679 1.00 74.88 62 LYS A N 1
ATOM 503 C CA . LYS A 1 62 ? 2.061 -10.978 -53.117 1.00 74.88 62 LYS A CA 1
ATOM 504 C C . LYS A 1 62 ? 1.635 -9.911 -54.134 1.00 74.88 62 LYS A C 1
ATOM 506 O O . LYS A 1 62 ? 0.963 -8.951 -53.764 1.00 74.88 62 LYS A O 1
ATOM 511 N N . TRP A 1 63 ? 1.990 -10.072 -55.414 1.00 74.44 63 TRP A N 1
ATOM 512 C CA . TRP A 1 63 ? 1.505 -9.189 -56.484 1.00 74.44 63 TRP A CA 1
ATOM 513 C C . TRP A 1 63 ? -0.016 -9.289 -56.637 1.00 74.44 63 TRP A C 1
ATOM 515 O O . TRP A 1 63 ? -0.686 -8.261 -56.682 1.00 74.44 63 TRP A O 1
ATOM 525 N N . CYS A 1 64 ? -0.574 -10.502 -56.672 1.00 72.25 64 CYS A N 1
ATOM 526 C CA . CYS A 1 64 ? -2.021 -10.712 -56.743 1.00 72.25 64 CYS A CA 1
ATOM 527 C C . CYS A 1 64 ? -2.752 -10.101 -55.539 1.00 72.25 64 CYS A C 1
ATOM 529 O O . CYS A 1 64 ? -3.725 -9.378 -55.733 1.00 72.25 64 CYS A O 1
ATOM 531 N N . GLU A 1 65 ? -2.261 -10.329 -54.320 1.00 72.19 65 GLU A N 1
ATOM 532 C CA . GLU A 1 65 ? -2.800 -9.738 -53.089 1.00 72.19 65 GLU A CA 1
ATOM 533 C C . GLU A 1 65 ? -2.774 -8.204 -53.151 1.00 72.19 65 GLU A C 1
ATOM 535 O O . GLU A 1 65 ? -3.793 -7.562 -52.899 1.00 72.19 65 GLU A O 1
ATOM 540 N N . HIS A 1 66 ? -1.650 -7.608 -53.569 1.00 73.62 66 HIS A N 1
ATOM 541 C CA . HIS A 1 66 ? -1.539 -6.162 -53.761 1.00 73.62 66 HIS A CA 1
ATOM 542 C C . HIS A 1 66 ? -2.577 -5.638 -54.761 1.00 73.62 66 HIS A C 1
ATOM 544 O O . HIS A 1 66 ? -3.299 -4.697 -54.448 1.00 73.62 66 HIS A O 1
ATOM 550 N N . PHE A 1 67 ? -2.713 -6.267 -55.932 1.00 73.44 67 PHE A N 1
ATOM 551 C CA . PHE A 1 67 ? -3.692 -5.837 -56.933 1.00 73.44 67 PHE A CA 1
ATOM 552 C C . PHE A 1 67 ? -5.139 -6.017 -56.468 1.00 73.44 67 PHE A C 1
ATOM 554 O O . PHE A 1 67 ? -5.967 -5.158 -56.765 1.00 73.44 67 PHE A O 1
ATOM 561 N N . ILE A 1 68 ? -5.458 -7.079 -55.726 1.00 70.88 68 ILE A N 1
ATOM 562 C CA . ILE A 1 68 ? -6.793 -7.268 -55.144 1.00 70.88 68 ILE A CA 1
ATOM 563 C C . ILE A 1 68 ? -7.080 -6.137 -54.154 1.00 70.88 68 ILE A C 1
ATOM 565 O O . ILE A 1 68 ? -8.087 -5.447 -54.303 1.00 70.88 68 ILE A O 1
ATOM 569 N N . LEU A 1 69 ? -6.168 -5.884 -53.207 1.00 70.12 69 LEU A N 1
ATOM 570 C CA . LEU A 1 69 ? -6.316 -4.836 -52.194 1.00 70.12 69 LEU A CA 1
ATOM 571 C C . LEU A 1 69 ? -6.405 -3.431 -52.809 1.00 70.12 69 LEU A C 1
ATOM 573 O O . LEU A 1 69 ? -7.267 -2.644 -52.422 1.00 70.12 69 LEU A O 1
ATOM 577 N N . SER A 1 70 ? -5.566 -3.120 -53.801 1.00 69.75 70 SER A N 1
ATOM 578 C CA . SER A 1 70 ? -5.561 -1.826 -54.496 1.00 69.75 70 SER A CA 1
ATOM 579 C C . SER A 1 70 ? -6.826 -1.566 -55.316 1.00 69.75 70 SER A C 1
ATOM 581 O O . SER A 1 70 ? -7.141 -0.409 -55.584 1.00 69.75 70 SER A O 1
ATOM 583 N N . ASN A 1 71 ? -7.567 -2.612 -55.691 1.00 69.25 71 ASN A N 1
ATOM 584 C CA . ASN A 1 71 ? -8.815 -2.494 -56.445 1.00 69.25 71 ASN A CA 1
ATOM 585 C C . ASN A 1 71 ? -10.075 -2.735 -55.593 1.00 69.25 71 ASN A C 1
ATOM 587 O O . ASN A 1 71 ? -11.179 -2.668 -56.132 1.00 69.25 71 ASN A O 1
ATOM 591 N N . LEU A 1 72 ? -9.960 -2.944 -54.274 1.00 67.75 72 LEU A N 1
ATOM 592 C CA . LEU A 1 72 ? -11.116 -3.160 -53.387 1.00 67.75 72 LEU A CA 1
ATOM 593 C C . LEU A 1 72 ? -12.147 -2.017 -53.446 1.00 67.75 72 LEU A C 1
ATOM 595 O O . LEU A 1 72 ? -13.344 -2.276 -53.404 1.00 67.75 72 LEU A O 1
ATOM 599 N N . ASN A 1 73 ? -11.703 -0.767 -53.618 1.00 58.31 73 ASN A N 1
ATOM 600 C CA . ASN A 1 73 ? -12.598 0.393 -53.752 1.00 58.31 73 ASN A CA 1
ATOM 601 C C . ASN A 1 73 ? -13.322 0.465 -55.108 1.00 58.31 73 ASN A C 1
ATOM 603 O O . ASN A 1 73 ? -14.301 1.196 -55.240 1.00 58.31 73 ASN A O 1
ATOM 607 N N . VAL A 1 74 ? -12.841 -0.259 -56.123 1.00 60.81 74 VAL A N 1
ATOM 608 C CA . VAL A 1 74 ? -13.411 -0.262 -57.481 1.00 60.81 74 VAL A CA 1
ATOM 609 C C . VAL A 1 74 ? -14.560 -1.271 -57.586 1.00 60.81 74 VAL A C 1
ATOM 611 O O . VAL A 1 74 ? -15.520 -1.052 -58.321 1.00 60.81 74 VAL A O 1
ATOM 614 N N . PHE A 1 75 ? -14.512 -2.352 -56.804 1.00 54.50 75 PHE A N 1
ATOM 615 C CA . PHE A 1 75 ? -15.542 -3.389 -56.770 1.00 54.50 75 PHE A CA 1
ATOM 616 C C . PHE A 1 75 ? -16.496 -3.162 -55.587 1.00 54.50 75 PHE A C 1
ATOM 618 O O . PHE A 1 75 ? -16.437 -3.857 -54.577 1.00 54.50 75 PHE A O 1
ATOM 625 N N . GLY A 1 76 ? -17.389 -2.175 -55.709 1.00 49.62 76 GLY A N 1
ATOM 626 C CA . GLY A 1 76 ? -18.325 -1.722 -54.663 1.00 49.62 76 GLY A CA 1
ATOM 627 C C . GLY A 1 76 ? -19.415 -2.713 -54.209 1.00 49.62 76 GLY A C 1
ATOM 628 O O . GLY A 1 76 ? -20.528 -2.291 -53.918 1.00 49.62 76 GLY A O 1
ATOM 629 N N . CYS A 1 77 ? -19.150 -4.021 -54.168 1.00 49.94 77 CYS A N 1
ATOM 630 C CA . CYS A 1 77 ? -20.136 -5.059 -53.831 1.00 49.94 77 CYS A CA 1
ATOM 631 C C . CYS A 1 77 ? -19.701 -6.022 -52.714 1.00 49.94 77 CYS A C 1
ATOM 633 O O . CYS A 1 77 ? -20.379 -7.020 -52.484 1.00 49.94 77 CYS A O 1
ATOM 635 N N . TRP A 1 78 ? -18.575 -5.787 -52.037 1.00 57.34 78 TRP A N 1
ATOM 636 C CA . TRP A 1 78 ? -18.032 -6.754 -51.081 1.00 57.34 78 TRP A CA 1
ATOM 637 C C . TRP A 1 78 ? -18.157 -6.217 -49.649 1.00 57.34 78 TRP A C 1
ATOM 639 O O . TRP A 1 78 ? -17.447 -5.296 -49.254 1.00 57.34 78 TRP A O 1
ATOM 649 N N . ASN A 1 79 ? -19.070 -6.796 -48.861 1.00 53.59 79 ASN A N 1
ATOM 650 C CA . ASN A 1 79 ? -19.239 -6.490 -47.436 1.00 53.59 79 ASN A CA 1
ATOM 651 C C . ASN A 1 79 ? -18.150 -7.221 -46.623 1.00 53.59 79 ASN A C 1
ATOM 653 O O . ASN A 1 79 ? -18.415 -8.224 -45.962 1.00 53.59 79 ASN A O 1
ATOM 657 N N . LEU A 1 80 ? -16.893 -6.794 -46.780 1.00 59.09 80 LEU A N 1
ATOM 658 C CA . LEU A 1 80 ? -15.728 -7.448 -46.179 1.00 59.09 80 LEU A CA 1
ATOM 659 C C . LEU A 1 80 ? -15.416 -6.891 -44.789 1.00 59.09 80 LEU A C 1
ATOM 661 O O . LEU A 1 80 ? -15.290 -5.684 -44.594 1.00 59.09 80 LEU A O 1
ATOM 665 N N . ASN A 1 81 ? -15.196 -7.795 -43.836 1.00 56.88 81 ASN A N 1
ATOM 666 C CA . ASN A 1 81 ? -14.617 -7.463 -42.542 1.00 56.88 81 ASN A CA 1
ATOM 667 C C . ASN A 1 81 ? -13.093 -7.291 -42.690 1.00 56.88 81 ASN A C 1
ATOM 669 O O . ASN A 1 81 ? -12.365 -8.269 -42.849 1.00 56.88 81 ASN A O 1
ATOM 673 N N . LEU A 1 82 ? -12.612 -6.045 -42.649 1.00 61.12 82 LEU A N 1
ATOM 674 C CA . LEU A 1 82 ? -11.198 -5.700 -42.849 1.00 61.12 82 LEU A CA 1
ATOM 675 C C . LEU A 1 82 ? -10.353 -5.749 -41.560 1.00 61.12 82 LEU A C 1
ATOM 677 O O . LEU A 1 82 ? -9.186 -5.358 -41.579 1.00 61.12 82 LEU A O 1
ATOM 681 N N . ASN A 1 83 ? -10.902 -6.241 -40.444 1.00 55.25 83 ASN A N 1
ATOM 682 C CA . ASN A 1 83 ? -10.219 -6.235 -39.143 1.00 55.25 83 ASN A CA 1
ATOM 683 C C . ASN A 1 83 ? -8.904 -7.038 -39.121 1.00 55.25 83 ASN A C 1
ATOM 685 O O . ASN A 1 83 ? -8.038 -6.746 -38.302 1.00 55.25 83 ASN A O 1
ATOM 689 N N . HIS A 1 84 ? -8.735 -8.012 -40.022 1.00 54.12 84 HIS A N 1
ATOM 690 C CA . HIS A 1 84 ? -7.571 -8.910 -40.076 1.00 54.12 84 HIS A CA 1
ATOM 691 C C . HIS A 1 84 ? -6.700 -8.717 -41.330 1.00 54.12 84 HIS A C 1
ATOM 693 O O . HIS A 1 84 ? -5.873 -9.563 -41.653 1.00 54.12 84 HIS A O 1
ATOM 699 N N . VAL A 1 85 ? -6.847 -7.598 -42.052 1.00 57.16 85 VAL A N 1
ATOM 700 C CA . VAL A 1 85 ? -6.055 -7.312 -43.270 1.00 57.16 85 VAL A CA 1
ATOM 701 C C . VAL A 1 85 ? -4.551 -7.247 -42.976 1.00 57.16 85 VAL A C 1
ATOM 703 O O . VAL A 1 85 ? -3.742 -7.682 -43.791 1.00 57.16 85 VAL A O 1
ATOM 706 N N . SER A 1 86 ? -4.158 -6.774 -41.790 1.00 52.41 86 SER A N 1
ATOM 707 C CA . SER A 1 86 ? -2.757 -6.781 -41.342 1.00 52.41 86 SER A CA 1
ATOM 708 C C . SER A 1 86 ? -2.177 -8.186 -41.135 1.00 52.41 86 SER A C 1
ATOM 710 O O . SER A 1 86 ? -0.959 -8.328 -41.098 1.00 52.41 86 SER A O 1
ATOM 712 N N . ASP A 1 87 ? -3.027 -9.212 -41.025 1.00 58.62 87 ASP A N 1
ATOM 713 C CA . ASP A 1 87 ? -2.643 -10.612 -40.826 1.00 58.62 87 ASP A CA 1
ATOM 714 C C . ASP A 1 87 ? -2.652 -11.435 -42.128 1.00 58.62 87 ASP A C 1
ATOM 716 O O . ASP A 1 87 ? -2.351 -12.625 -42.093 1.00 58.62 87 ASP A O 1
ATOM 720 N N . LEU A 1 88 ? -2.937 -10.830 -43.292 1.00 61.59 88 LEU A N 1
ATOM 721 C CA . LEU A 1 88 ? -3.058 -11.537 -44.582 1.00 61.59 88 LEU A CA 1
ATOM 722 C C . LEU A 1 88 ? -1.831 -12.385 -44.948 1.00 61.59 88 LEU A C 1
ATOM 724 O O . LEU A 1 88 ? -1.948 -13.393 -45.647 1.00 61.59 88 LEU A O 1
ATOM 728 N N . TYR A 1 89 ? -0.641 -12.009 -44.477 1.00 69.75 89 TYR A N 1
ATOM 729 C CA . TYR A 1 89 ? 0.588 -12.714 -44.813 1.00 69.75 89 TYR A CA 1
ATOM 730 C C . TYR A 1 89 ? 1.549 -12.811 -43.622 1.00 69.75 89 TYR A C 1
ATOM 732 O O . TYR A 1 89 ? 2.335 -11.905 -43.356 1.00 69.75 89 TYR A O 1
ATOM 740 N N . ASP A 1 90 ? 1.514 -13.953 -42.930 1.00 74.69 90 ASP A N 1
ATOM 741 C CA . ASP A 1 90 ? 2.499 -14.339 -41.915 1.00 74.69 90 ASP A CA 1
ATOM 742 C C . ASP A 1 90 ? 3.530 -15.303 -42.526 1.00 74.69 90 ASP A C 1
ATOM 744 O O . ASP A 1 90 ? 3.337 -16.521 -42.576 1.00 74.69 90 ASP A O 1
ATOM 748 N N . GLU A 1 91 ? 4.616 -14.743 -43.071 1.00 78.06 91 GLU A N 1
ATOM 749 C CA . GLU A 1 91 ? 5.682 -15.542 -43.694 1.00 78.06 91 GLU A CA 1
ATOM 750 C C . GLU A 1 91 ? 6.375 -16.452 -42.686 1.00 78.06 91 GLU A C 1
ATOM 752 O O . GLU A 1 91 ? 6.780 -17.563 -43.029 1.00 78.06 91 GLU A O 1
ATOM 757 N N . GLN A 1 92 ? 6.529 -15.968 -41.454 1.00 75.94 92 GLN A N 1
ATOM 758 C CA . GLN A 1 92 ? 7.279 -16.661 -40.425 1.00 75.94 92 GLN A CA 1
ATOM 759 C C . GLN A 1 92 ? 6.526 -17.905 -39.968 1.00 75.94 92 GLN A C 1
ATOM 761 O O . GLN A 1 92 ? 7.106 -18.989 -39.903 1.00 75.94 92 GLN A O 1
ATOM 766 N N . LEU A 1 93 ? 5.217 -17.782 -39.746 1.00 80.94 93 LEU A N 1
ATOM 767 C CA . LEU A 1 93 ? 4.362 -18.921 -39.450 1.00 80.94 93 LEU A CA 1
ATOM 768 C C . LEU A 1 93 ? 4.354 -19.933 -40.603 1.00 80.94 93 LEU A C 1
ATOM 770 O O . LEU A 1 93 ? 4.530 -21.126 -40.365 1.00 80.94 93 LEU A O 1
ATOM 774 N N . LEU A 1 94 ? 4.232 -19.476 -41.855 1.00 85.12 94 LEU A N 1
ATOM 775 C CA . LEU A 1 94 ? 4.245 -20.367 -43.020 1.00 85.12 94 LEU A CA 1
ATOM 776 C C . LEU A 1 94 ? 5.574 -21.130 -43.156 1.00 85.12 94 LEU A C 1
ATOM 778 O O . LEU A 1 94 ? 5.564 -22.328 -43.441 1.00 85.12 94 LEU A O 1
ATOM 782 N N . LYS A 1 95 ? 6.715 -20.465 -42.920 1.00 83.06 95 LYS A N 1
ATOM 783 C CA . LYS A 1 95 ? 8.036 -21.114 -42.900 1.00 83.06 95 LYS A CA 1
ATOM 784 C C . LYS A 1 95 ? 8.142 -22.158 -41.802 1.00 83.06 95 LYS A C 1
ATOM 786 O O . LYS A 1 95 ? 8.692 -23.221 -42.051 1.00 83.06 95 LYS A O 1
ATOM 791 N N . ASN A 1 96 ? 7.615 -21.872 -40.617 1.00 79.50 96 ASN A N 1
ATOM 792 C CA . ASN A 1 96 ? 7.607 -22.810 -39.499 1.00 79.50 96 ASN A CA 1
ATOM 793 C C . ASN A 1 96 ? 6.747 -24.046 -39.776 1.00 79.50 96 ASN A C 1
ATOM 795 O O . ASN A 1 96 ? 7.188 -25.162 -39.515 1.00 79.50 96 ASN A O 1
ATOM 799 N N . ILE A 1 97 ? 5.556 -23.859 -40.353 1.00 83.38 97 ILE A N 1
ATOM 800 C CA . ILE A 1 97 ? 4.689 -24.966 -40.775 1.00 83.38 97 ILE A CA 1
ATOM 801 C C . ILE A 1 97 ? 5.408 -25.814 -41.824 1.00 83.38 97 ILE A C 1
ATOM 803 O O . ILE A 1 97 ? 5.461 -27.033 -41.688 1.00 83.38 97 ILE A O 1
ATOM 807 N N . ALA A 1 98 ? 5.992 -25.183 -42.850 1.00 83.94 98 ALA A N 1
ATOM 808 C CA . ALA A 1 98 ? 6.774 -25.899 -43.848 1.00 83.94 98 ALA A CA 1
ATOM 809 C C . ALA A 1 98 ? 7.905 -26.678 -43.165 1.00 83.94 98 ALA A C 1
ATOM 811 O O . ALA A 1 98 ? 7.934 -27.898 -43.268 1.00 83.94 98 ALA A O 1
ATOM 812 N N . PHE A 1 99 ? 8.759 -25.997 -42.397 1.00 80.38 99 PHE A N 1
ATOM 813 C CA . PHE A 1 99 ? 9.907 -26.570 -41.697 1.00 80.38 99 PHE A CA 1
ATOM 814 C C . PHE A 1 99 ? 9.547 -27.805 -40.862 1.00 80.38 99 PHE A C 1
ATOM 816 O O . PHE A 1 99 ? 10.202 -28.838 -40.995 1.00 80.38 99 PHE A O 1
ATOM 823 N N . TYR A 1 100 ? 8.471 -27.729 -40.075 1.00 78.88 100 TYR A N 1
ATOM 824 C CA . TYR A 1 100 ? 7.968 -28.847 -39.279 1.00 78.88 100 TYR A CA 1
ATOM 825 C C . TYR A 1 100 ? 7.694 -30.087 -40.146 1.00 78.88 100 TYR A C 1
ATOM 827 O O . TYR A 1 100 ? 8.195 -31.173 -39.858 1.00 78.88 100 TYR A O 1
ATOM 835 N N . TYR A 1 101 ? 6.968 -29.926 -41.256 1.00 77.31 101 TYR A N 1
ATOM 836 C CA . TYR A 1 101 ? 6.651 -31.029 -42.170 1.00 77.31 101 TYR A CA 1
ATOM 837 C C . TYR A 1 101 ? 7.817 -31.446 -43.084 1.00 77.31 101 TYR A C 1
ATOM 839 O O . TYR A 1 101 ? 7.756 -32.512 -43.688 1.00 77.31 101 TYR A O 1
ATOM 847 N N . GLU A 1 102 ? 8.855 -30.621 -43.249 1.00 79.19 102 GLU A N 1
ATOM 848 C CA . GLU A 1 102 ? 10.027 -30.952 -44.078 1.00 79.19 102 GLU A CA 1
ATOM 849 C C . GLU A 1 102 ? 11.127 -31.681 -43.293 1.00 79.19 102 GLU A C 1
ATOM 851 O O . GLU A 1 102 ? 11.830 -32.509 -43.873 1.00 79.19 102 GLU A O 1
ATOM 856 N N . PHE A 1 103 ? 11.318 -31.326 -42.016 1.00 73.62 103 PHE A N 1
ATOM 857 C CA . PHE A 1 103 ? 12.502 -31.698 -41.233 1.00 73.62 103 PHE A CA 1
ATOM 858 C C . PHE A 1 103 ? 12.191 -32.405 -39.907 1.00 73.62 103 PHE A C 1
ATOM 860 O O . PHE A 1 103 ? 13.028 -33.176 -39.445 1.00 73.62 103 PHE A O 1
ATOM 867 N N . GLU A 1 104 ? 11.028 -32.173 -39.290 1.00 69.06 104 GLU A N 1
ATOM 868 C CA . GLU A 1 104 ? 10.720 -32.683 -37.940 1.00 69.06 104 GLU A CA 1
ATOM 869 C C . GLU A 1 104 ? 9.719 -33.842 -37.949 1.00 69.06 104 GLU A C 1
ATOM 871 O O . GLU A 1 104 ? 9.865 -34.806 -37.196 1.00 69.06 104 GLU A O 1
ATOM 876 N N . SER A 1 105 ? 8.725 -33.783 -38.836 1.00 64.50 105 SER A N 1
ATOM 877 C CA . SER A 1 105 ? 7.750 -34.851 -39.041 1.00 64.50 105 SER A CA 1
ATOM 878 C C . SER A 1 105 ? 8.408 -36.014 -39.789 1.00 64.50 105 SER A C 1
ATOM 880 O O . SER A 1 105 ? 8.363 -36.114 -41.013 1.00 64.50 105 SER A O 1
ATOM 882 N N . THR A 1 106 ? 9.103 -36.877 -39.049 1.00 51.97 106 THR A N 1
ATOM 883 C CA . THR A 1 106 ? 9.855 -38.006 -39.621 1.00 51.97 106 THR A CA 1
ATOM 884 C C . THR A 1 106 ? 8.985 -39.235 -39.904 1.00 51.97 106 THR A C 1
ATOM 886 O O . THR A 1 106 ? 9.360 -40.038 -40.755 1.00 51.97 106 THR A O 1
ATOM 889 N N . GLN A 1 107 ? 7.800 -39.353 -39.295 1.00 51.12 107 GLN A N 1
ATOM 890 C CA . GLN A 1 107 ? 6.709 -40.281 -39.646 1.00 51.12 107 GLN A CA 1
ATOM 891 C C . GLN A 1 107 ? 5.406 -39.722 -39.076 1.00 51.12 107 GLN A C 1
ATOM 893 O O . GLN A 1 107 ? 5.426 -39.396 -37.899 1.00 51.12 107 GLN A O 1
ATOM 898 N N . GLU A 1 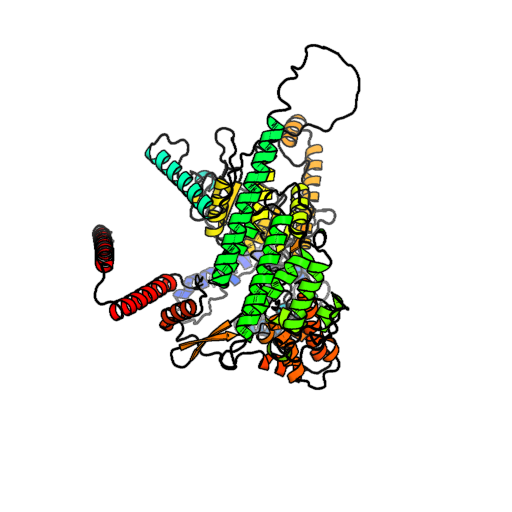108 ? 4.324 -39.621 -39.864 1.00 52.34 108 GLU A N 1
ATOM 899 C CA . GLU A 1 108 ? 3.034 -39.006 -39.485 1.00 52.34 108 GLU A CA 1
ATOM 900 C C . GLU A 1 108 ? 2.569 -39.359 -38.055 1.00 52.34 108 GLU A C 1
ATOM 902 O O . GLU A 1 108 ? 1.993 -40.430 -37.848 1.00 52.34 108 GLU A O 1
ATOM 907 N N . PRO A 1 109 ? 2.663 -38.444 -37.070 1.00 49.22 109 PRO A N 1
ATOM 908 C CA . PRO A 1 109 ? 1.655 -38.370 -36.035 1.00 49.22 109 PRO A CA 1
ATOM 909 C C . PRO A 1 109 ? 0.627 -37.356 -36.546 1.00 49.22 109 PRO A C 1
ATOM 911 O O . PRO A 1 109 ? 0.980 -36.239 -36.928 1.00 49.22 109 PRO A O 1
ATOM 914 N N . HIS A 1 110 ? -0.650 -37.721 -36.615 1.00 56.16 110 HIS A N 1
ATOM 915 C CA . HIS A 1 110 ? -1.694 -36.754 -36.944 1.00 56.16 110 HIS A CA 1
ATOM 916 C C . HIS A 1 110 ? -1.546 -35.530 -36.034 1.00 56.16 110 HIS A C 1
ATOM 918 O O . HIS A 1 110 ? -1.773 -35.641 -34.831 1.00 56.16 110 HIS A O 1
ATOM 924 N N . LEU A 1 111 ? -1.145 -34.383 -36.596 1.00 61.88 111 LEU A N 1
ATOM 925 C CA . LEU A 1 111 ? -1.096 -33.128 -35.857 1.00 61.88 111 LEU A CA 1
ATOM 926 C C . LEU A 1 111 ? -2.492 -32.933 -35.257 1.00 61.88 111 LEU A C 1
ATOM 928 O O . LEU A 1 111 ? -3.478 -32.865 -36.005 1.00 61.88 111 LEU A O 1
ATOM 932 N N . ASN A 1 112 ? -2.609 -32.929 -33.928 1.00 66.75 112 ASN A N 1
ATOM 933 C CA . ASN A 1 112 ? -3.900 -32.766 -33.281 1.00 66.75 112 ASN A CA 1
ATOM 934 C C . ASN A 1 112 ? -4.304 -31.294 -33.385 1.00 66.75 112 ASN A C 1
ATOM 936 O O . ASN A 1 112 ? -4.051 -30.488 -32.499 1.00 66.75 112 ASN A O 1
ATOM 940 N N . LEU A 1 113 ? -4.879 -30.936 -34.532 1.00 68.69 113 LEU A N 1
ATOM 941 C CA . LEU A 1 113 ? -5.286 -29.573 -34.866 1.00 68.69 113 LEU A CA 1
ATOM 942 C C . LEU A 1 113 ? -6.430 -29.056 -33.982 1.00 68.69 113 LEU A C 1
ATOM 944 O O . LEU A 1 113 ? -6.757 -27.880 -34.067 1.00 68.69 113 LEU A O 1
ATOM 948 N N . GLY A 1 114 ? -7.051 -29.906 -33.159 1.00 71.00 114 GLY A N 1
ATOM 949 C CA . GLY A 1 114 ? -8.301 -29.585 -32.479 1.00 71.00 114 GLY A CA 1
ATOM 950 C C . GLY A 1 114 ? -9.477 -29.440 -33.456 1.00 71.00 114 GLY A C 1
ATOM 951 O O . GLY A 1 114 ? -9.311 -29.222 -34.660 1.00 71.00 114 GLY A O 1
ATOM 952 N N . ASP A 1 115 ? -10.700 -29.565 -32.943 1.00 74.25 115 ASP A N 1
ATOM 953 C CA . ASP A 1 115 ? -11.901 -29.641 -33.788 1.00 74.25 115 ASP A CA 1
ATOM 954 C C . ASP A 1 115 ? -12.227 -28.325 -34.508 1.00 74.25 115 ASP A C 1
ATOM 956 O O . ASP A 1 115 ? -12.810 -28.334 -35.590 1.00 74.25 115 ASP A O 1
ATOM 960 N N . SER A 1 116 ? -11.876 -27.174 -33.931 1.00 76.81 116 SER A N 1
ATOM 961 C CA . SER A 1 116 ? -12.179 -25.862 -34.524 1.00 76.81 116 SER A CA 1
ATOM 962 C C . SER A 1 116 ? -11.269 -25.527 -35.706 1.00 76.81 116 SER A C 1
ATOM 964 O O . SER A 1 116 ? -11.768 -25.211 -36.780 1.00 76.81 116 SER A O 1
ATOM 966 N N . ILE A 1 117 ? -9.948 -25.664 -35.552 1.00 82.31 117 ILE A N 1
ATOM 967 C CA . ILE A 1 117 ? -9.000 -25.372 -36.639 1.00 82.31 117 ILE A CA 1
ATOM 968 C C . ILE A 1 117 ? -9.108 -26.417 -37.748 1.00 82.31 117 ILE A C 1
ATOM 970 O O . ILE A 1 117 ? -9.011 -26.058 -38.920 1.00 82.31 117 ILE A O 1
ATOM 974 N N . ARG A 1 118 ? -9.332 -27.698 -37.407 1.00 82.50 118 ARG A N 1
ATOM 975 C CA . ARG A 1 118 ? -9.538 -28.748 -38.416 1.00 82.50 118 ARG A CA 1
ATOM 976 C C . ARG A 1 118 ? -10.739 -28.436 -39.308 1.00 82.50 118 ARG A C 1
ATOM 978 O O . ARG A 1 118 ? -10.591 -28.514 -40.523 1.00 82.50 118 ARG A O 1
ATOM 985 N N . ARG A 1 119 ? -11.882 -28.060 -38.720 1.00 84.25 119 ARG A N 1
ATOM 986 C CA . ARG A 1 119 ? -13.092 -27.696 -39.476 1.00 84.25 119 ARG A CA 1
ATOM 987 C C . ARG A 1 119 ? -12.832 -26.532 -40.427 1.00 84.25 119 ARG A C 1
ATOM 989 O O . ARG A 1 119 ? -13.029 -26.686 -41.626 1.00 84.25 119 ARG A O 1
ATOM 996 N N . ASP A 1 120 ? -12.291 -25.424 -39.923 1.00 84.50 120 ASP A N 1
ATOM 997 C CA . ASP A 1 120 ? -12.038 -24.242 -40.756 1.00 84.50 120 ASP A CA 1
ATOM 998 C C . ASP A 1 120 ? -10.998 -24.514 -41.856 1.00 84.50 120 ASP A C 1
ATOM 1000 O O . ASP A 1 120 ? -11.121 -24.015 -42.974 1.00 84.50 120 ASP A O 1
ATOM 1004 N N . TYR A 1 121 ? -9.980 -25.333 -41.573 1.00 88.31 121 TYR A N 1
ATOM 1005 C CA . TYR A 1 121 ? -9.015 -25.776 -42.578 1.00 88.31 121 TYR A CA 1
ATOM 1006 C C . TYR A 1 121 ? -9.671 -26.609 -43.691 1.00 88.31 121 TYR A C 1
ATOM 1008 O O . TYR A 1 121 ? -9.429 -26.356 -44.875 1.00 88.31 121 TYR A O 1
ATOM 1016 N N . GLU A 1 122 ? -10.485 -27.601 -43.325 1.00 87.38 122 GLU A N 1
ATOM 1017 C CA . GLU A 1 122 ? -11.196 -28.453 -44.282 1.00 87.38 122 GLU A CA 1
ATOM 1018 C C . GLU A 1 122 ? -12.179 -27.636 -45.127 1.00 87.38 122 GLU A C 1
ATOM 1020 O O . GLU A 1 122 ? -12.212 -27.804 -46.347 1.00 87.38 122 GLU A O 1
ATOM 1025 N N . ASP A 1 123 ? -12.897 -26.692 -44.517 1.00 87.25 123 ASP A N 1
ATOM 1026 C CA . ASP A 1 123 ? -13.795 -25.771 -45.215 1.00 87.25 123 ASP A CA 1
ATOM 1027 C C . ASP A 1 123 ? -13.039 -24.891 -46.220 1.00 87.25 123 ASP A C 1
ATOM 1029 O O . ASP A 1 123 ? -13.441 -24.792 -47.384 1.00 87.25 123 ASP A O 1
ATOM 1033 N N . LEU A 1 124 ? -11.898 -24.313 -45.824 1.00 86.00 124 LEU A N 1
ATOM 1034 C CA . LEU A 1 124 ? -11.036 -23.544 -46.729 1.00 86.00 124 LEU A CA 1
ATOM 1035 C C . LEU A 1 124 ? -10.556 -24.395 -47.913 1.00 86.00 124 LEU A C 1
ATOM 1037 O O . LEU A 1 124 ? -10.586 -23.931 -49.056 1.00 86.00 124 LEU A O 1
ATOM 1041 N N . TRP A 1 125 ? -10.138 -25.640 -47.668 1.00 87.94 125 TRP A N 1
ATOM 1042 C CA . TRP A 1 125 ? -9.691 -26.535 -48.736 1.00 87.94 125 TRP A CA 1
ATOM 1043 C C . TRP A 1 125 ? -10.832 -26.941 -49.676 1.00 87.94 125 TRP A C 1
ATOM 1045 O O . TRP A 1 125 ? -10.650 -26.972 -50.895 1.00 87.94 125 TRP A O 1
ATOM 1055 N N . ASN A 1 126 ? -12.027 -27.190 -49.138 1.00 86.12 126 ASN A N 1
ATOM 1056 C CA . ASN A 1 126 ? -13.215 -27.497 -49.931 1.00 86.12 126 ASN A CA 1
ATOM 1057 C C . ASN A 1 126 ? -13.563 -26.342 -50.881 1.00 86.12 126 ASN A C 1
ATOM 1059 O O . ASN A 1 126 ? -13.848 -26.577 -52.057 1.00 86.12 126 ASN A O 1
ATOM 1063 N N . VAL A 1 127 ? -13.462 -25.089 -50.421 1.00 84.31 127 VAL A N 1
ATOM 1064 C CA . VAL A 1 127 ? -13.654 -23.912 -51.286 1.00 84.31 127 VAL A CA 1
ATOM 1065 C C . VAL A 1 127 ? -12.614 -23.874 -52.408 1.00 84.31 127 VAL A C 1
ATOM 1067 O O . VAL A 1 127 ? -12.983 -23.673 -53.566 1.00 84.31 127 VAL A O 1
ATOM 1070 N N . VAL A 1 128 ? -11.334 -24.116 -52.106 1.00 82.94 128 VAL A N 1
ATOM 1071 C CA . VAL A 1 128 ? -10.273 -24.181 -53.130 1.00 82.94 128 VAL A CA 1
ATOM 1072 C C . VAL A 1 128 ? -10.580 -25.268 -54.167 1.00 82.94 128 VAL A C 1
ATOM 1074 O O . VAL A 1 128 ? -10.520 -25.001 -55.368 1.00 82.94 128 VAL A O 1
ATOM 1077 N N . SER A 1 129 ? -11.001 -26.453 -53.718 1.00 82.50 129 SER A N 1
ATOM 1078 C CA . SER A 1 129 ? -11.440 -27.563 -54.574 1.00 82.50 129 SER A CA 1
ATOM 1079 C C . SER A 1 129 ? -12.610 -27.192 -55.492 1.00 82.50 129 SER A C 1
ATOM 1081 O O . SER A 1 129 ? -12.638 -27.590 -56.653 1.00 82.50 129 SER A O 1
ATOM 1083 N N . HIS A 1 130 ? -13.561 -26.383 -55.019 1.00 82.75 130 HIS A N 1
ATOM 1084 C CA . HIS A 1 130 ? -14.683 -25.924 -55.842 1.00 82.75 130 HIS A CA 1
ATOM 1085 C C . HIS A 1 130 ? -14.314 -24.821 -56.846 1.00 82.75 130 HIS A C 1
ATOM 1087 O O . HIS A 1 130 ? -14.946 -24.715 -57.903 1.00 82.75 130 HIS A O 1
ATOM 1093 N N . LEU A 1 131 ? -13.319 -23.988 -56.528 1.00 80.00 131 LEU A N 1
ATOM 1094 C CA . LEU A 1 131 ? -12.869 -22.893 -57.391 1.00 80.00 131 LEU A CA 1
ATOM 1095 C C . LEU A 1 131 ? -11.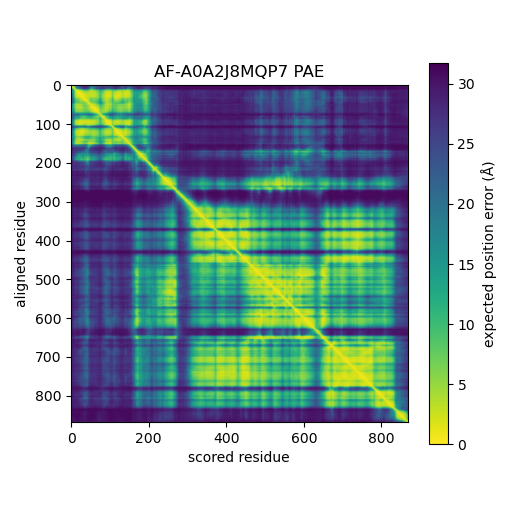997 -23.386 -58.552 1.00 80.00 131 LEU A C 1
ATOM 1097 O O . LEU A 1 131 ? -12.091 -22.853 -59.660 1.00 80.00 131 LEU A O 1
ATOM 1101 N N . VAL A 1 132 ? -11.178 -24.414 -58.326 1.00 78.88 132 VAL A N 1
ATOM 1102 C CA . VAL A 1 132 ? -10.304 -24.985 -59.355 1.00 78.88 132 VAL A CA 1
ATOM 1103 C C . VAL A 1 132 ? -11.080 -26.014 -60.184 1.00 78.88 132 VAL A C 1
ATOM 1105 O O . VAL A 1 132 ? -11.233 -27.165 -59.799 1.00 78.88 132 VAL A O 1
ATOM 1108 N N . LYS A 1 133 ? -11.582 -25.596 -61.353 1.00 76.19 133 LYS A N 1
ATOM 1109 C CA . LYS A 1 133 ? -12.348 -26.468 -62.273 1.00 76.19 133 LYS A CA 1
ATOM 1110 C C . LYS A 1 133 ? -11.499 -27.150 -63.347 1.00 76.19 133 LYS A C 1
ATOM 1112 O O . LYS A 1 133 ? -11.979 -28.047 -64.031 1.00 76.19 133 LYS A O 1
ATOM 1117 N N . GLU A 1 134 ? -10.270 -26.683 -63.541 1.00 73.75 134 GLU A N 1
ATOM 1118 C CA . GLU A 1 134 ? -9.410 -27.087 -64.661 1.00 73.75 134 GLU A CA 1
ATOM 1119 C C . GLU A 1 134 ? -8.671 -28.410 -64.399 1.00 73.75 134 GLU A C 1
ATOM 1121 O O . GLU A 1 134 ? -8.303 -29.105 -65.344 1.00 73.75 134 GLU A O 1
ATOM 1126 N N . PHE A 1 135 ? -8.471 -28.774 -63.131 1.00 76.44 135 PHE A N 1
ATOM 1127 C CA . PHE A 1 135 ? -7.814 -30.007 -62.692 1.00 76.44 135 PHE A CA 1
ATOM 1128 C C . PHE A 1 135 ? -8.263 -30.374 -61.270 1.00 76.44 135 PHE A C 1
ATOM 1130 O O . PHE A 1 135 ? -8.730 -29.521 -60.519 1.00 76.44 135 PHE A O 1
ATOM 1137 N N . ASN A 1 136 ? -8.145 -31.651 -60.900 1.00 75.94 136 ASN A N 1
ATOM 1138 C CA . ASN A 1 136 ? -8.534 -32.134 -59.575 1.00 75.94 136 ASN A CA 1
ATOM 1139 C C . ASN A 1 136 ? -7.398 -31.903 -58.566 1.00 75.94 136 ASN A C 1
ATOM 1141 O O . ASN A 1 136 ? -6.331 -32.486 -58.726 1.00 75.94 136 ASN A O 1
ATOM 1145 N N . VAL A 1 137 ? -7.656 -31.103 -57.527 1.00 74.12 137 VAL A N 1
ATOM 1146 C CA . VAL A 1 137 ? -6.677 -30.721 -56.490 1.00 74.12 137 VAL A CA 1
ATOM 1147 C C . VAL A 1 137 ? -6.560 -31.721 -55.327 1.00 74.12 137 VAL A C 1
ATOM 1149 O O . VAL A 1 137 ? -5.810 -31.490 -54.383 1.00 74.12 137 VAL A O 1
ATOM 1152 N N . GLY A 1 138 ? -7.276 -32.849 -55.352 1.00 79.56 138 GLY A N 1
ATOM 1153 C CA . GLY A 1 138 ? -7.146 -33.909 -54.344 1.00 79.56 138 GLY A CA 1
ATOM 1154 C C . GLY A 1 138 ? -7.749 -33.585 -52.963 1.00 79.56 138 GLY A C 1
ATOM 1155 O O . GLY A 1 138 ? -8.458 -32.597 -52.774 1.00 79.56 138 GLY A O 1
ATOM 1156 N N . LYS A 1 139 ? -7.500 -34.466 -51.981 1.00 80.56 139 LYS A N 1
ATOM 1157 C CA . LYS A 1 139 ? -8.055 -34.371 -50.612 1.00 80.56 139 LYS A CA 1
ATOM 1158 C C . LYS A 1 139 ? -7.301 -33.343 -49.748 1.00 80.56 139 LYS A C 1
ATOM 1160 O O . LYS A 1 139 ? -6.172 -32.973 -50.068 1.00 80.56 139 LYS A O 1
ATOM 1165 N N . SER A 1 140 ? -7.932 -32.903 -48.653 1.00 78.94 140 SER A N 1
ATOM 1166 C CA . SER A 1 140 ? -7.346 -31.978 -47.664 1.00 78.94 140 SER A CA 1
ATOM 1167 C C . SER A 1 140 ? -6.153 -32.591 -46.925 1.00 78.94 140 SER A C 1
ATOM 1169 O O . SER A 1 140 ? -5.167 -31.914 -46.663 1.00 78.94 140 SER A O 1
ATOM 1171 N N . PHE A 1 141 ? -6.194 -33.898 -46.664 1.00 79.00 141 PHE A N 1
ATOM 1172 C CA . PHE A 1 141 ? -5.085 -34.653 -46.085 1.00 79.00 141 PHE A CA 1
ATOM 1173 C C . PHE A 1 141 ? -4.601 -35.760 -47.038 1.00 79.00 141 PHE A C 1
ATOM 1175 O O . PHE A 1 141 ? -5.422 -36.336 -47.763 1.00 79.00 141 PHE A O 1
ATOM 1182 N N . PRO A 1 142 ? -3.299 -36.104 -47.023 1.00 76.69 142 PRO A N 1
ATOM 1183 C CA . PRO A 1 142 ? -2.232 -35.519 -46.200 1.00 76.69 142 PRO A CA 1
ATOM 1184 C C . PRO A 1 142 ? -1.819 -34.113 -46.674 1.00 76.69 142 PRO A C 1
ATOM 1186 O O . PRO A 1 142 ? -1.923 -33.788 -47.854 1.00 76.69 142 PRO A O 1
ATOM 1189 N N . LEU A 1 143 ? -1.329 -33.277 -45.747 1.00 77.44 143 LEU A N 1
ATOM 1190 C CA . LEU A 1 143 ? -0.887 -31.898 -46.036 1.00 77.44 143 LEU A CA 1
ATOM 1191 C C . LEU A 1 143 ? 0.277 -31.845 -47.036 1.00 77.44 143 LEU A C 1
ATOM 1193 O O . LEU A 1 143 ? 0.467 -30.832 -47.707 1.00 77.44 143 LEU A O 1
ATOM 1197 N N . ARG A 1 144 ? 1.047 -32.934 -47.136 1.00 79.25 144 ARG A N 1
ATOM 1198 C CA . ARG A 1 144 ? 2.114 -33.108 -48.116 1.00 79.25 144 ARG A CA 1
ATOM 1199 C C . ARG A 1 144 ? 2.016 -34.464 -48.793 1.00 79.25 144 ARG A C 1
ATOM 1201 O O . ARG A 1 144 ? 1.943 -35.493 -48.129 1.00 79.25 144 ARG A O 1
ATOM 1208 N N . THR A 1 145 ? 2.092 -34.451 -50.114 1.00 75.81 145 THR A N 1
ATOM 1209 C CA . THR A 1 145 ? 2.138 -35.642 -50.971 1.00 75.81 145 THR A CA 1
ATOM 1210 C C . THR A 1 145 ? 3.492 -35.787 -51.674 1.00 75.81 145 THR A C 1
ATOM 1212 O O . THR A 1 145 ? 3.880 -36.884 -52.075 1.00 75.81 145 THR A O 1
ATOM 1215 N N . THR A 1 146 ? 4.254 -34.695 -51.772 1.00 79.19 146 THR A N 1
ATOM 1216 C CA . THR A 1 146 ? 5.553 -34.602 -52.441 1.00 79.19 146 THR A CA 1
ATOM 1217 C C . THR A 1 146 ? 6.716 -34.514 -51.443 1.00 79.19 146 THR A C 1
ATOM 1219 O O . THR A 1 146 ? 6.603 -33.937 -50.361 1.00 79.19 146 THR A O 1
ATOM 1222 N N . ARG A 1 147 ? 7.879 -35.065 -51.828 1.00 75.81 147 ARG A N 1
ATOM 1223 C CA . ARG A 1 147 ? 9.111 -35.096 -51.006 1.00 75.81 147 ARG A CA 1
ATOM 1224 C C . ARG A 1 147 ? 10.062 -33.917 -51.242 1.00 75.81 147 ARG A C 1
ATOM 1226 O O . ARG A 1 147 ? 11.144 -33.878 -50.665 1.00 75.81 147 ARG A O 1
ATOM 1233 N N . ARG A 1 148 ? 9.723 -32.987 -52.138 1.00 78.25 148 ARG A N 1
ATOM 1234 C CA . ARG A 1 148 ? 10.617 -31.880 -52.495 1.00 78.25 148 ARG A CA 1
ATOM 1235 C C . ARG A 1 148 ? 10.569 -30.794 -51.428 1.00 78.25 148 ARG A C 1
ATOM 1237 O O . ARG A 1 148 ? 9.502 -30.264 -51.150 1.00 78.25 148 ARG A O 1
ATOM 1244 N N . HIS A 1 149 ? 11.715 -30.423 -50.873 1.00 81.38 149 HIS A N 1
ATOM 1245 C CA . HIS A 1 149 ? 11.787 -29.320 -49.917 1.00 81.38 149 HIS A CA 1
ATOM 1246 C C . HIS A 1 149 ? 11.398 -27.985 -50.573 1.00 81.38 149 HIS A C 1
ATOM 1248 O O . HIS A 1 149 ? 11.740 -27.734 -51.732 1.00 81.38 149 HIS A O 1
ATOM 1254 N N . PHE A 1 150 ? 10.694 -27.133 -49.831 1.00 82.31 150 PHE A N 1
ATOM 1255 C CA . PHE A 1 150 ? 10.392 -25.748 -50.185 1.00 82.31 150 PHE A CA 1
ATOM 1256 C C . PHE A 1 150 ? 11.422 -24.779 -49.586 1.00 82.31 150 PHE A C 1
ATOM 1258 O O . PHE A 1 150 ? 11.638 -23.696 -50.143 1.00 82.31 150 PHE A O 1
ATOM 1265 N N . LEU A 1 151 ? 12.085 -25.172 -48.494 1.00 81.81 151 LEU A N 1
ATOM 1266 C CA . LEU A 1 151 ? 13.163 -24.431 -47.840 1.00 81.81 151 LEU A CA 1
ATOM 1267 C C . LEU A 1 151 ? 14.538 -24.959 -48.280 1.00 81.81 151 LEU A C 1
ATOM 1269 O O . LEU A 1 151 ? 14.718 -26.151 -48.532 1.00 81.81 151 LEU A O 1
ATOM 1273 N N . ARG A 1 152 ? 15.539 -24.075 -48.388 1.00 78.38 152 ARG A N 1
ATOM 1274 C CA . ARG A 1 152 ? 16.922 -24.503 -48.662 1.00 78.38 152 ARG A CA 1
ATOM 1275 C C . ARG A 1 152 ? 17.500 -25.268 -47.469 1.00 78.38 152 ARG A C 1
ATOM 1277 O O . ARG A 1 152 ? 17.463 -24.771 -46.348 1.00 78.38 152 ARG A O 1
ATOM 1284 N N . GLN A 1 153 ? 18.117 -26.420 -47.736 1.00 65.12 153 GLN A N 1
ATOM 1285 C CA . GLN A 1 153 ? 18.966 -27.122 -46.769 1.00 65.12 153 GLN A CA 1
ATOM 1286 C C . GLN A 1 153 ? 20.301 -26.375 -46.611 1.00 65.12 153 GLN A C 1
ATOM 1288 O O . GLN A 1 153 ? 21.216 -26.547 -47.414 1.00 65.12 153 GLN A O 1
ATOM 1293 N N . GLU A 1 154 ? 20.422 -25.532 -45.587 1.00 56.59 154 GLU A N 1
ATOM 1294 C CA . GLU A 1 154 ? 21.703 -24.965 -45.139 1.00 56.59 154 GLU A CA 1
ATOM 1295 C C . GLU A 1 154 ? 22.133 -25.627 -43.820 1.00 56.59 154 GLU A C 1
ATOM 1297 O O . GLU A 1 154 ? 21.296 -25.976 -42.994 1.00 56.59 154 GLU A O 1
ATOM 1302 N N . LYS A 1 155 ? 23.446 -25.833 -43.619 1.00 48.78 155 LYS A N 1
ATOM 1303 C CA . LYS A 1 155 ? 24.001 -26.610 -42.487 1.00 48.78 155 LYS A CA 1
ATOM 1304 C C . LYS A 1 155 ? 23.737 -26.003 -41.100 1.00 48.78 155 LYS A C 1
ATOM 1306 O O . LYS A 1 155 ? 23.804 -26.729 -40.117 1.00 48.78 155 LYS A O 1
ATOM 1311 N N . SER A 1 156 ? 23.437 -24.709 -41.001 1.00 45.72 156 SER A N 1
ATOM 1312 C CA . SER A 1 156 ? 22.999 -24.073 -39.753 1.00 45.72 156 SER A CA 1
ATOM 1313 C C . SER A 1 156 ? 21.483 -23.910 -39.780 1.00 45.72 156 SER A C 1
ATOM 1315 O O . SER A 1 156 ? 20.966 -22.827 -40.048 1.00 45.72 156 SER A O 1
ATOM 1317 N N . VAL A 1 157 ? 20.779 -25.018 -39.565 1.00 51.41 157 VAL A N 1
ATOM 1318 C CA . VAL A 1 157 ? 19.309 -25.064 -39.574 1.00 51.41 157 VAL A CA 1
ATOM 1319 C C . VAL A 1 157 ? 18.714 -24.243 -38.415 1.00 51.41 157 VAL A C 1
ATOM 1321 O O . VAL A 1 157 ? 17.604 -23.729 -38.505 1.00 51.41 157 VAL A O 1
ATOM 1324 N N . ILE A 1 158 ? 19.495 -24.061 -37.351 1.00 48.75 158 ILE A N 1
ATOM 1325 C CA . ILE A 1 158 ? 19.215 -23.249 -36.168 1.00 48.75 158 ILE A CA 1
ATOM 1326 C C . ILE A 1 158 ? 20.527 -22.511 -35.857 1.00 48.75 158 ILE A C 1
ATOM 1328 O O . ILE A 1 158 ? 21.605 -23.097 -35.998 1.00 48.75 158 ILE A O 1
ATOM 1332 N N . GLN A 1 159 ? 20.489 -21.234 -35.462 1.00 40.06 159 GLN A N 1
ATOM 1333 C CA . GLN A 1 159 ? 21.666 -20.608 -34.846 1.00 40.06 159 GLN A CA 1
ATOM 1334 C C . GLN A 1 159 ? 21.879 -21.206 -33.444 1.00 40.06 159 GLN A C 1
ATOM 1336 O O . GLN A 1 159 ? 21.673 -20.529 -32.444 1.00 40.06 159 GLN A O 1
ATOM 1341 N N . GLU A 1 160 ? 22.346 -22.450 -33.348 1.00 34.84 160 GLU A N 1
ATOM 1342 C CA . GLU A 1 160 ? 23.084 -22.877 -32.161 1.00 34.84 160 GLU A CA 1
ATOM 1343 C C . GLU A 1 160 ? 24.478 -22.259 -32.257 1.00 34.84 160 GLU A C 1
ATOM 1345 O O . GLU A 1 160 ? 25.434 -22.831 -32.777 1.00 34.84 160 GLU A O 1
ATOM 1350 N N . ILE A 1 161 ? 24.587 -21.017 -31.786 1.00 33.50 161 ILE A N 1
ATOM 1351 C CA . ILE A 1 161 ? 25.865 -20.568 -31.253 1.00 33.50 161 ILE A CA 1
ATOM 1352 C C . ILE A 1 161 ? 26.083 -21.453 -30.029 1.00 33.50 161 ILE A C 1
ATOM 1354 O O . ILE A 1 161 ? 25.245 -21.465 -29.131 1.00 33.50 161 ILE A O 1
ATOM 1358 N N . SER A 1 162 ? 27.187 -22.193 -30.002 1.00 34.75 162 SER A N 1
ATOM 1359 C CA . SER A 1 162 ? 27.718 -22.840 -28.807 1.00 34.75 162 SER A CA 1
ATOM 1360 C C . SER A 1 162 ? 28.052 -21.771 -27.757 1.00 34.75 162 SER A C 1
ATOM 1362 O O . SER A 1 162 ? 29.204 -21.385 -27.577 1.00 34.75 162 SER A O 1
ATOM 1364 N N . LEU A 1 163 ? 27.020 -21.223 -27.129 1.00 39.50 163 LEU A N 1
ATOM 1365 C CA . LEU A 1 163 ? 27.070 -20.535 -25.857 1.00 39.50 163 LEU A CA 1
ATOM 1366 C C . LEU A 1 163 ? 26.727 -21.613 -24.843 1.00 39.50 163 LEU A C 1
ATOM 1368 O O . LEU A 1 163 ? 25.647 -22.202 -24.906 1.00 39.50 163 LEU A O 1
ATOM 1372 N N . GLU A 1 164 ? 27.659 -21.909 -23.941 1.00 37.19 164 GLU A N 1
ATOM 1373 C CA . GLU A 1 164 ? 27.340 -22.598 -22.693 1.00 37.19 164 GLU A CA 1
ATOM 1374 C C . GLU A 1 164 ? 26.002 -22.062 -22.179 1.00 37.19 164 GLU A C 1
ATOM 1376 O O . GLU A 1 164 ? 25.898 -20.854 -21.987 1.00 37.19 164 GLU A O 1
ATOM 1381 N N . LYS A 1 165 ? 24.988 -22.941 -22.077 1.00 37.84 165 LYS A N 1
ATOM 1382 C CA . LYS A 1 165 ? 23.578 -22.658 -21.741 1.00 37.84 165 LYS A CA 1
ATOM 1383 C C . LYS A 1 165 ? 23.366 -21.269 -21.120 1.00 37.84 165 LYS A C 1
ATOM 1385 O O . LYS A 1 165 ? 23.302 -21.135 -19.896 1.00 37.84 165 LYS A O 1
ATOM 1390 N N . MET A 1 166 ? 23.241 -20.243 -21.963 1.00 34.84 166 MET A N 1
ATOM 1391 C CA . MET A 1 166 ? 22.799 -18.934 -21.505 1.00 34.84 166 MET A CA 1
ATOM 1392 C C . MET A 1 166 ? 21.316 -19.065 -21.143 1.00 34.84 166 MET A C 1
ATOM 1394 O O . MET A 1 166 ? 20.571 -19.703 -21.892 1.00 34.84 166 MET A O 1
ATOM 1398 N N . PRO A 1 167 ? 20.860 -18.506 -20.009 1.00 40.12 167 PRO A N 1
ATOM 1399 C CA . PRO A 1 167 ? 19.440 -18.487 -19.697 1.00 40.12 167 PRO A CA 1
ATOM 1400 C C . PRO A 1 167 ? 18.687 -17.764 -20.820 1.00 40.12 167 PRO A C 1
ATOM 1402 O O . PRO A 1 167 ? 19.094 -16.679 -21.237 1.00 40.12 167 PRO A O 1
ATOM 1405 N N . SER A 1 168 ? 17.595 -18.350 -21.305 1.00 45.31 168 SER A N 1
ATOM 1406 C CA . SER A 1 168 ? 16.686 -17.724 -22.265 1.00 45.31 168 SER A CA 1
ATOM 1407 C C . SER A 1 168 ? 16.020 -16.506 -21.617 1.00 45.31 168 SER A C 1
ATOM 1409 O O . SER A 1 168 ? 15.018 -16.631 -20.911 1.00 45.31 168 SER A O 1
ATOM 1411 N N . VAL A 1 169 ? 16.591 -15.314 -21.801 1.00 49.31 169 VAL A N 1
ATOM 1412 C CA . VAL A 1 169 ? 15.973 -14.065 -21.337 1.00 49.31 169 VAL A CA 1
ATOM 1413 C C . VAL A 1 169 ? 14.874 -13.675 -22.329 1.00 49.31 169 VAL A C 1
ATOM 1415 O O . VAL A 1 169 ? 15.102 -12.912 -23.264 1.00 49.31 169 VAL A O 1
ATOM 1418 N N . GLY A 1 170 ? 13.690 -14.260 -22.151 1.00 51.47 170 GLY A N 1
ATOM 1419 C CA . GLY A 1 170 ? 12.465 -13.897 -22.867 1.00 51.47 170 GLY A CA 1
ATOM 1420 C C . GLY A 1 170 ? 11.655 -12.813 -22.146 1.00 51.47 170 GLY A C 1
ATOM 1421 O O . GLY A 1 170 ? 11.975 -12.413 -21.021 1.00 51.47 170 GLY A O 1
ATOM 1422 N N . PHE A 1 171 ? 10.574 -12.348 -22.784 1.00 54.78 171 PHE A N 1
ATOM 1423 C CA . PHE A 1 171 ? 9.534 -11.555 -22.113 1.00 54.78 171 PHE A CA 1
ATOM 1424 C C . PHE A 1 171 ? 8.978 -12.304 -20.892 1.00 54.78 171 PHE A C 1
ATOM 1426 O O . PHE A 1 171 ? 9.121 -13.523 -20.785 1.00 54.78 171 PHE A O 1
ATOM 1433 N N . ILE A 1 172 ? 8.343 -11.583 -19.962 1.00 53.44 172 ILE A N 1
ATOM 1434 C CA . ILE A 1 172 ? 7.738 -12.202 -18.776 1.00 53.44 172 ILE A CA 1
ATOM 1435 C C . ILE A 1 172 ? 6.759 -13.291 -19.251 1.00 53.44 172 ILE A C 1
ATOM 1437 O O . ILE A 1 172 ? 5.836 -12.971 -20.005 1.00 53.44 172 ILE A O 1
ATOM 1441 N N . PRO A 1 173 ? 6.932 -14.562 -18.840 1.00 51.47 173 PRO A N 1
ATOM 1442 C CA . PRO A 1 173 ? 6.059 -15.636 -19.287 1.00 51.47 173 PRO A CA 1
ATOM 1443 C C . PRO A 1 173 ? 4.642 -15.378 -18.770 1.00 51.47 173 PRO A C 1
ATOM 1445 O O . PRO A 1 173 ? 4.387 -15.367 -17.563 1.00 51.47 173 PRO A O 1
ATOM 1448 N N . MET A 1 174 ? 3.717 -15.139 -19.697 1.00 48.97 174 MET A N 1
ATOM 1449 C CA . MET A 1 174 ? 2.309 -14.898 -19.397 1.00 48.97 174 MET A CA 1
ATOM 1450 C C . MET A 1 174 ? 1.568 -16.232 -19.431 1.00 48.97 174 MET A C 1
ATOM 1452 O O . MET A 1 174 ? 1.420 -16.836 -20.489 1.00 48.97 174 MET A O 1
ATOM 1456 N N . THR A 1 175 ? 1.079 -16.683 -18.278 1.00 48.59 175 THR A N 1
ATOM 1457 C CA . THR A 1 175 ? 0.146 -17.814 -18.198 1.00 48.59 175 THR A CA 1
ATOM 1458 C C . THR A 1 175 ? -1.279 -17.272 -18.167 1.00 48.59 175 THR A C 1
ATOM 1460 O O . THR A 1 175 ? -1.585 -16.327 -17.439 1.00 48.59 175 THR A O 1
ATOM 1463 N N . SER A 1 176 ? -2.159 -17.832 -18.993 1.00 53.03 176 SER A N 1
ATOM 1464 C CA . SER A 1 176 ? -3.576 -17.476 -19.014 1.00 53.03 176 SER A CA 1
ATOM 1465 C C . SER A 1 176 ? -4.380 -18.758 -19.013 1.00 53.03 176 SER A C 1
ATOM 1467 O O . SER A 1 176 ? -4.346 -19.506 -19.984 1.00 53.03 176 SER A O 1
ATOM 1469 N N . ALA A 1 177 ? -5.151 -18.968 -17.946 1.00 51.28 177 ALA A N 1
ATOM 1470 C CA . ALA A 1 177 ? -6.016 -20.137 -17.819 1.00 51.28 177 ALA A CA 1
ATOM 1471 C C . ALA A 1 177 ? -6.987 -20.271 -19.006 1.00 51.28 177 ALA A C 1
ATOM 1473 O O . ALA A 1 177 ? -7.286 -21.378 -19.427 1.00 51.28 177 ALA A O 1
ATOM 1474 N N . VAL A 1 178 ? -7.418 -19.142 -19.583 1.00 53.47 178 VAL A N 1
ATOM 1475 C CA . VAL A 1 178 ? -8.275 -19.118 -20.777 1.00 53.47 178 VAL A CA 1
ATOM 1476 C C . VAL A 1 178 ? -7.510 -19.600 -22.013 1.00 53.47 178 VAL A C 1
ATOM 1478 O O . VAL A 1 178 ? -8.061 -20.293 -22.851 1.00 53.47 178 VAL A O 1
ATOM 1481 N N . ILE A 1 179 ? -6.230 -19.261 -22.148 1.00 55.09 179 ILE A N 1
ATOM 1482 C CA . ILE A 1 179 ? -5.417 -19.738 -23.275 1.00 55.09 179 ILE A CA 1
ATOM 1483 C C . ILE A 1 179 ? -5.135 -21.239 -23.139 1.00 55.09 179 ILE A C 1
ATOM 1485 O O . ILE A 1 179 ? -5.251 -21.976 -24.119 1.00 55.09 179 ILE A O 1
ATOM 1489 N N . ASP A 1 180 ? -4.794 -21.680 -21.929 1.00 60.34 180 ASP A N 1
ATOM 1490 C CA . ASP A 1 180 ? -4.482 -23.079 -21.641 1.00 60.34 180 ASP A CA 1
ATOM 1491 C C . ASP A 1 180 ? -5.703 -23.988 -21.854 1.00 60.34 180 ASP A C 1
ATOM 1493 O O . ASP A 1 180 ? -5.559 -25.093 -22.368 1.00 60.34 180 ASP A O 1
ATOM 1497 N N . GLU A 1 181 ? -6.908 -23.509 -21.533 1.00 54.16 181 GLU A N 1
ATOM 1498 C CA . GLU A 1 181 ? -8.164 -24.244 -21.733 1.00 54.16 181 GLU A CA 1
ATOM 1499 C C . GLU A 1 181 ? -8.522 -24.430 -23.218 1.00 54.16 181 GLU A C 1
ATOM 1501 O O . GLU A 1 181 ? -9.026 -25.484 -23.597 1.00 54.16 181 GLU A O 1
ATOM 1506 N N . PHE A 1 182 ? -8.239 -23.442 -24.074 1.00 54.12 182 PHE A N 1
ATOM 1507 C CA . PHE A 1 182 ? -8.642 -23.480 -25.487 1.00 54.12 182 PHE A CA 1
ATOM 1508 C C . PHE A 1 182 ? -7.581 -24.058 -26.436 1.00 54.12 182 PHE A C 1
ATOM 1510 O O . PHE A 1 182 ? -7.939 -24.628 -27.465 1.00 54.12 182 PHE A O 1
ATOM 1517 N N . VAL A 1 183 ? -6.286 -23.900 -26.135 1.00 56.22 183 VAL A N 1
ATOM 1518 C CA . VAL A 1 183 ? -5.185 -24.253 -27.063 1.00 56.22 183 VAL A CA 1
ATOM 1519 C C . VAL A 1 183 ? -4.088 -25.088 -26.377 1.00 56.22 183 VAL A C 1
ATOM 1521 O O . VAL A 1 183 ? -3.118 -25.498 -27.016 1.00 56.22 183 VAL A O 1
ATOM 1524 N N . GLY A 1 184 ? -4.219 -25.388 -25.079 1.00 59.12 184 GLY A N 1
ATOM 1525 C CA . GLY A 1 184 ? -3.163 -26.022 -24.280 1.00 59.12 184 GLY A CA 1
ATOM 1526 C C . GLY A 1 184 ? -2.715 -27.400 -24.777 1.00 59.12 184 GLY A C 1
ATOM 1527 O O . GLY A 1 184 ? -1.525 -27.716 -24.700 1.00 59.12 184 GLY A O 1
ATOM 1528 N N . ASP A 1 185 ? -3.626 -28.200 -25.337 1.00 62.31 185 ASP A N 1
ATOM 1529 C CA . ASP A 1 185 ? -3.291 -29.513 -25.902 1.00 62.31 185 ASP A CA 1
ATOM 1530 C C . ASP A 1 185 ? -2.550 -29.400 -27.240 1.00 62.31 185 ASP A C 1
ATOM 1532 O O . ASP A 1 185 ? -1.539 -30.071 -27.431 1.00 62.31 185 ASP A O 1
ATOM 1536 N N . MET A 1 186 ? -2.931 -28.460 -28.111 1.00 57.44 186 MET A N 1
ATOM 1537 C CA . MET A 1 186 ? -2.194 -28.182 -29.354 1.00 57.44 186 MET A CA 1
ATOM 1538 C C . MET A 1 186 ? -0.777 -27.671 -29.088 1.00 57.44 186 MET A C 1
ATOM 1540 O O . MET A 1 186 ? 0.169 -28.007 -29.801 1.00 57.44 186 MET A O 1
ATOM 1544 N N . MET A 1 187 ? -0.609 -26.880 -28.025 1.00 58.06 187 MET A N 1
ATOM 1545 C CA . MET A 1 187 ? 0.696 -26.382 -27.599 1.00 58.06 187 MET A CA 1
ATOM 1546 C C . MET A 1 187 ? 1.629 -27.523 -27.150 1.00 58.06 187 MET A C 1
ATOM 1548 O O . MET A 1 187 ? 2.841 -27.329 -27.105 1.00 58.06 187 MET A O 1
ATOM 1552 N N . LYS A 1 188 ? 1.128 -28.716 -26.786 1.00 62.25 188 LYS A N 1
ATOM 1553 C CA . LYS A 1 188 ? 1.973 -29.897 -26.494 1.00 62.25 188 LYS A CA 1
ATOM 1554 C C . LYS A 1 188 ? 2.593 -30.491 -27.760 1.00 62.25 188 LYS A C 1
ATOM 1556 O O . LYS A 1 188 ? 3.770 -30.837 -27.712 1.00 62.25 188 LYS A O 1
ATOM 1561 N N . ASP A 1 189 ? 1.853 -30.506 -28.865 1.00 57.81 189 ASP A N 1
ATOM 1562 C CA . ASP A 1 189 ? 2.253 -31.172 -30.113 1.00 57.81 189 ASP A CA 1
ATOM 1563 C C . ASP A 1 189 ? 3.006 -30.252 -31.095 1.00 57.81 189 ASP A C 1
ATOM 1565 O O . ASP A 1 189 ? 3.693 -30.731 -31.999 1.00 57.81 189 ASP A O 1
ATOM 1569 N N . LEU A 1 190 ? 2.924 -28.928 -30.907 1.00 59.81 190 LEU A N 1
ATOM 1570 C CA . LEU A 1 190 ? 3.623 -27.911 -31.705 1.00 59.81 190 LEU A CA 1
ATOM 1571 C C . LEU A 1 190 ? 4.736 -27.218 -30.889 1.00 59.81 190 LEU A C 1
ATOM 1573 O O . LEU A 1 190 ? 4.565 -26.076 -30.449 1.00 59.81 190 LEU A O 1
ATOM 1577 N N . PRO A 1 191 ? 5.923 -27.840 -30.726 1.00 57.78 191 PRO A N 1
ATOM 1578 C CA . PRO A 1 191 ? 7.046 -27.247 -29.991 1.00 57.78 191 PRO A CA 1
ATOM 1579 C C . PRO A 1 191 ? 7.587 -25.959 -30.634 1.00 57.78 191 PRO A C 1
ATOM 1581 O O . PRO A 1 191 ? 8.320 -25.207 -29.997 1.00 57.78 191 PRO A O 1
ATOM 1584 N N . VAL A 1 192 ? 7.213 -25.676 -31.884 1.00 55.38 192 VAL A N 1
ATOM 1585 C CA . VAL A 1 192 ? 7.500 -24.411 -32.567 1.00 55.38 192 VAL A CA 1
ATOM 1586 C C . VAL A 1 192 ? 6.737 -23.219 -31.983 1.00 55.38 192 VAL A C 1
ATOM 1588 O O . VAL A 1 192 ? 7.273 -22.123 -32.000 1.00 55.38 192 VAL A O 1
ATOM 1591 N N . LEU A 1 193 ? 5.532 -23.419 -31.434 1.00 53.66 193 LEU A N 1
ATOM 1592 C CA . LEU A 1 193 ? 4.725 -22.363 -30.796 1.00 53.66 193 LEU A CA 1
ATOM 1593 C C . LEU A 1 193 ? 5.060 -22.178 -29.307 1.00 53.66 193 LEU A C 1
ATOM 1595 O O . LEU A 1 193 ? 4.680 -21.178 -28.704 1.00 53.66 193 LEU A O 1
ATOM 1599 N N . LYS A 1 194 ? 5.779 -23.144 -28.724 1.00 51.91 194 LYS A N 1
ATOM 1600 C CA . LYS A 1 194 ? 6.313 -23.121 -27.355 1.00 51.91 194 LYS A CA 1
ATOM 1601 C C . LYS A 1 194 ? 7.754 -22.624 -27.266 1.00 51.91 194 LYS A C 1
ATOM 1603 O O . LYS A 1 194 ? 8.328 -22.682 -26.183 1.00 51.91 194 LYS A O 1
ATOM 1608 N N . SER A 1 195 ? 8.381 -22.228 -28.375 1.00 50.00 195 SER A N 1
ATOM 1609 C CA . SER A 1 195 ? 9.790 -21.859 -28.311 1.00 50.00 195 SER A CA 1
ATOM 1610 C C . SER A 1 195 ? 9.934 -20.552 -27.530 1.00 50.00 195 SER A C 1
ATOM 1612 O O . SER A 1 195 ? 9.571 -19.487 -28.019 1.00 50.00 195 SER A O 1
ATOM 1614 N N . ASP A 1 196 ? 10.505 -20.642 -26.329 1.00 46.06 196 ASP A N 1
ATOM 1615 C CA . ASP A 1 196 ? 11.064 -19.508 -25.577 1.00 46.06 196 ASP A CA 1
ATOM 1616 C C . ASP A 1 196 ? 12.368 -19.001 -26.236 1.00 46.06 196 ASP A C 1
ATOM 1618 O O . ASP A 1 196 ? 13.250 -18.447 -25.576 1.00 46.06 196 ASP A O 1
ATOM 1622 N N . ASP A 1 197 ? 12.529 -19.249 -27.541 1.00 42.91 197 ASP A N 1
ATOM 1623 C CA . ASP A 1 197 ? 13.689 -18.849 -28.316 1.00 42.91 197 ASP A CA 1
ATOM 1624 C C . ASP A 1 197 ? 13.667 -17.313 -28.387 1.00 42.91 197 ASP A C 1
ATOM 1626 O O . ASP A 1 197 ? 12.687 -16.738 -28.876 1.00 42.91 197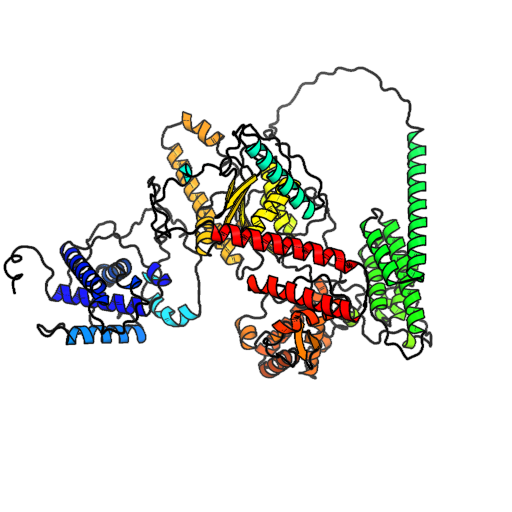 ASP A O 1
ATOM 1630 N N . PRO A 1 198 ? 14.694 -16.612 -27.872 1.00 42.12 198 PRO A N 1
ATOM 1631 C CA . PRO A 1 198 ? 14.712 -15.154 -27.709 1.00 42.12 198 PRO A CA 1
ATOM 1632 C C . PRO A 1 198 ? 14.687 -14.373 -29.030 1.00 42.12 198 PRO A C 1
ATOM 1634 O O . PRO A 1 198 ? 14.894 -13.160 -29.043 1.00 42.12 198 PRO A O 1
ATOM 1637 N N . VAL A 1 199 ? 14.402 -15.024 -30.156 1.00 42.56 199 VAL A N 1
ATOM 1638 C CA . VAL A 1 199 ? 14.225 -14.388 -31.457 1.00 42.56 199 VAL A CA 1
ATOM 1639 C C . VAL A 1 199 ? 12.802 -13.837 -31.626 1.00 42.56 199 VAL A C 1
ATOM 1641 O O . VAL A 1 199 ? 12.225 -13.886 -32.707 1.00 42.56 199 VAL A O 1
ATOM 1644 N N . VAL A 1 200 ? 12.256 -13.211 -30.579 1.00 38.09 200 VAL A N 1
ATOM 1645 C CA . VAL A 1 200 ? 11.419 -12.033 -30.817 1.00 38.09 200 VAL A CA 1
ATOM 1646 C C . VAL A 1 200 ? 12.417 -10.906 -31.118 1.00 38.09 200 VAL A C 1
ATOM 1648 O O . VAL A 1 200 ? 13.214 -10.533 -30.260 1.00 38.09 200 VAL A O 1
ATOM 1651 N N . PRO A 1 201 ? 12.482 -10.428 -32.362 1.00 37.31 201 PRO A N 1
ATOM 1652 C CA . PRO A 1 201 ? 13.608 -9.674 -32.898 1.00 37.31 201 PRO A CA 1
ATOM 1653 C C . PRO A 1 201 ? 13.792 -8.327 -32.185 1.00 37.31 201 PRO A C 1
ATOM 1655 O O . PRO A 1 201 ? 13.148 -7.363 -32.575 1.00 37.31 201 PRO A O 1
ATOM 1658 N N . SER A 1 202 ? 14.671 -8.231 -31.177 1.00 37.78 202 SER A N 1
ATOM 1659 C CA . SER A 1 202 ? 15.228 -6.938 -30.715 1.00 37.78 202 SER A CA 1
ATOM 1660 C C . SER A 1 202 ? 16.355 -7.012 -29.669 1.00 37.78 202 SER A C 1
ATOM 1662 O O . SER A 1 202 ? 16.554 -6.054 -28.927 1.00 37.78 202 SER A O 1
ATOM 1664 N N . LEU A 1 203 ? 17.138 -8.088 -29.584 1.00 40.22 203 LEU A N 1
ATOM 1665 C CA . LEU A 1 203 ? 18.481 -7.992 -28.993 1.00 40.22 203 LEU A CA 1
ATOM 1666 C C . LEU A 1 203 ? 19.480 -8.174 -30.123 1.00 40.22 203 LEU A C 1
ATOM 1668 O O . LEU A 1 203 ? 20.003 -9.256 -30.380 1.00 40.22 203 LEU A O 1
ATOM 1672 N N . PHE A 1 204 ? 19.635 -7.083 -30.874 1.00 36.53 204 PHE A N 1
ATOM 1673 C CA . PHE A 1 204 ? 20.625 -6.919 -31.922 1.00 36.53 204 PHE A CA 1
ATOM 1674 C C . PHE A 1 204 ? 21.940 -7.582 -31.507 1.00 36.53 204 PHE A C 1
ATOM 1676 O O . PHE A 1 204 ? 22.542 -7.226 -30.492 1.00 36.53 204 PHE A O 1
ATOM 1683 N N . LYS A 1 205 ? 22.434 -8.502 -32.346 1.00 35.00 205 LYS A N 1
ATOM 1684 C CA . LYS A 1 205 ? 23.883 -8.698 -32.471 1.00 35.00 205 LYS A CA 1
ATOM 1685 C C . LYS A 1 205 ? 24.487 -7.297 -32.521 1.00 35.00 205 LYS A C 1
ATOM 1687 O O . LYS A 1 205 ? 23.984 -6.492 -33.300 1.00 35.00 205 LYS A O 1
ATOM 1692 N N . GLN A 1 206 ? 25.526 -7.014 -31.737 1.00 33.50 206 GLN A N 1
ATOM 1693 C CA . GLN A 1 206 ? 26.341 -5.799 -31.859 1.00 33.50 206 GLN A CA 1
ATOM 1694 C C . GLN A 1 206 ? 27.002 -5.728 -33.253 1.00 33.50 206 GLN A C 1
ATOM 1696 O O . GLN A 1 206 ? 28.208 -5.856 -33.415 1.00 33.50 206 GLN A O 1
ATOM 1701 N N . LYS A 1 207 ? 26.206 -5.557 -34.302 1.00 31.77 207 LYS A N 1
ATOM 1702 C CA . LYS A 1 207 ? 26.576 -4.768 -35.455 1.00 31.77 207 LYS A CA 1
ATOM 1703 C C . LYS A 1 207 ? 26.064 -3.388 -35.110 1.00 31.77 207 LYS A C 1
ATOM 1705 O O . LYS A 1 207 ? 24.862 -3.241 -34.898 1.00 31.77 207 LYS A O 1
ATOM 1710 N N . THR A 1 208 ? 26.969 -2.421 -35.030 1.00 32.44 208 THR A N 1
ATOM 1711 C CA . THR A 1 208 ? 26.656 -0.997 -35.176 1.00 32.44 208 THR A CA 1
ATOM 1712 C C . THR A 1 208 ? 25.721 -0.859 -36.373 1.00 32.44 208 THR A C 1
ATOM 1714 O O . THR A 1 208 ? 26.147 -0.931 -37.524 1.00 32.44 208 THR A O 1
ATOM 1717 N N . SER A 1 209 ? 24.428 -0.845 -36.094 1.00 31.06 209 SER A N 1
ATOM 1718 C CA . SER A 1 209 ? 23.380 -0.700 -37.082 1.00 31.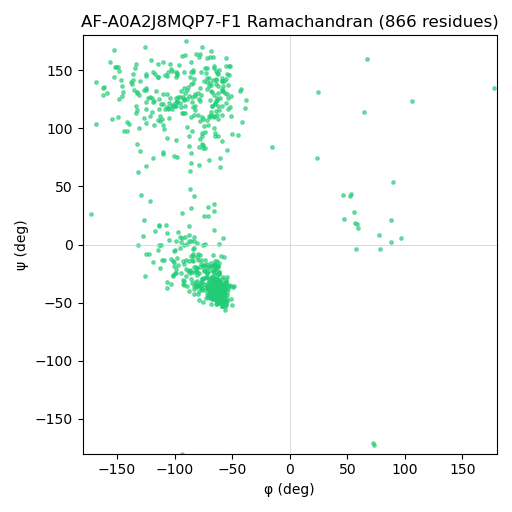06 209 SER A CA 1
ATOM 1719 C C . SER A 1 209 ? 22.798 0.647 -36.739 1.00 31.06 209 SER A C 1
ATOM 1721 O O . SER A 1 209 ? 22.171 0.786 -35.691 1.00 31.06 209 SER A O 1
ATOM 1723 N N . ASP A 1 210 ? 23.094 1.633 -37.575 1.00 37.03 210 ASP A N 1
ATOM 1724 C CA . ASP A 1 210 ? 22.438 2.928 -37.521 1.00 37.03 210 ASP A CA 1
ATOM 1725 C C . ASP A 1 210 ? 20.957 2.668 -37.803 1.00 37.03 210 ASP A C 1
ATOM 1727 O O . ASP A 1 210 ? 20.531 2.515 -38.951 1.00 37.03 210 ASP A O 1
ATOM 1731 N N . GLU A 1 211 ? 20.163 2.483 -36.749 1.00 40.91 211 GLU A N 1
ATOM 1732 C CA . GLU A 1 211 ? 18.718 2.443 -36.887 1.00 40.91 211 GLU A CA 1
ATOM 1733 C C . GLU A 1 211 ? 18.294 3.818 -37.408 1.00 40.91 211 GLU A C 1
ATOM 1735 O O . GLU A 1 211 ? 18.353 4.818 -36.704 1.00 40.91 211 GLU A O 1
ATOM 1740 N N . LEU A 1 212 ? 17.895 3.880 -38.678 1.00 41.69 212 LEU A N 1
ATOM 1741 C CA . LEU A 1 212 ? 17.466 5.116 -39.332 1.00 41.69 212 LEU A CA 1
ATOM 1742 C C . LEU A 1 212 ? 15.955 5.349 -39.200 1.00 41.69 212 LEU A C 1
ATOM 1744 O O . LEU A 1 212 ? 15.448 6.262 -39.839 1.00 41.69 212 LEU A O 1
ATOM 1748 N N . LEU A 1 213 ? 15.202 4.543 -38.428 1.00 41.97 213 LEU A N 1
ATOM 1749 C CA . LEU A 1 213 ? 13.726 4.563 -38.340 1.00 41.97 213 LEU A CA 1
ATOM 1750 C C . LEU A 1 213 ? 13.185 4.234 -36.924 1.00 41.97 213 LEU A C 1
ATOM 1752 O O . LEU A 1 213 ? 13.609 3.273 -36.293 1.00 41.97 213 LEU A O 1
ATOM 1756 N N . HIS A 1 214 ? 12.182 4.978 -36.437 1.00 41.81 214 HIS A N 1
ATOM 1757 C CA . HIS A 1 214 ? 11.459 4.702 -35.189 1.00 41.81 214 HIS A CA 1
ATOM 1758 C C . HIS A 1 214 ? 10.685 3.375 -35.269 1.00 41.81 214 HIS A C 1
ATOM 1760 O O . HIS A 1 214 ? 9.759 3.240 -36.071 1.00 41.81 214 HIS A O 1
ATOM 1766 N N . TRP A 1 215 ? 10.955 2.457 -34.340 1.00 40.00 215 TRP A N 1
ATOM 1767 C CA . TRP A 1 215 ? 10.396 1.095 -34.314 1.00 40.00 215 TRP A CA 1
ATOM 1768 C C . TRP A 1 215 ? 8.857 0.978 -34.327 1.00 40.00 215 TRP A C 1
ATOM 1770 O O . TRP A 1 215 ? 8.317 0.017 -34.860 1.00 40.00 215 TRP A O 1
ATOM 1780 N N . HIS A 1 216 ? 8.129 1.949 -33.767 1.00 34.88 216 HIS A N 1
ATOM 1781 C CA . HIS A 1 216 ? 6.660 1.915 -33.654 1.00 34.88 216 HIS A CA 1
ATOM 1782 C C . HIS A 1 216 ? 5.939 2.752 -34.719 1.00 34.88 216 HIS A C 1
ATOM 1784 O O . HIS A 1 216 ? 4.729 2.625 -34.878 1.00 34.88 216 HIS A O 1
ATOM 1790 N N . ALA A 1 217 ? 6.655 3.635 -35.418 1.00 42.38 217 ALA A N 1
ATOM 1791 C CA . ALA A 1 217 ? 6.059 4.597 -36.344 1.00 42.38 217 ALA A CA 1
ATOM 1792 C C . ALA A 1 217 ? 6.607 4.481 -37.773 1.00 42.38 217 ALA A C 1
ATOM 1794 O O . ALA A 1 217 ? 6.113 5.183 -38.651 1.00 42.38 217 ALA A O 1
ATOM 1795 N N . GLN A 1 218 ? 7.652 3.666 -37.990 1.00 39.50 218 GLN A N 1
ATOM 1796 C CA . GLN A 1 218 ? 8.414 3.557 -39.246 1.00 39.50 218 GLN A CA 1
ATOM 1797 C C . GLN A 1 218 ? 8.825 4.914 -39.846 1.00 39.50 218 GLN A C 1
ATOM 1799 O O . GLN A 1 218 ? 9.084 5.051 -41.037 1.00 39.50 218 GLN A O 1
ATOM 1804 N N . LYS A 1 219 ? 8.875 5.947 -39.007 1.00 45.28 219 LYS A N 1
ATOM 1805 C CA . LYS A 1 219 ? 9.286 7.299 -39.368 1.00 45.28 219 LYS A CA 1
ATOM 1806 C C . LYS A 1 219 ? 10.795 7.361 -39.255 1.00 45.28 219 LYS A C 1
ATOM 1808 O O . LYS A 1 219 ? 11.300 6.812 -38.281 1.00 45.28 219 LYS A O 1
ATOM 1813 N N . LEU A 1 220 ? 11.499 7.999 -40.198 1.00 40.34 220 LEU A N 1
ATOM 1814 C CA . LEU A 1 220 ? 12.960 8.077 -40.104 1.00 40.34 220 LEU A CA 1
ATOM 1815 C C . LEU A 1 220 ? 13.345 8.594 -38.710 1.00 40.34 220 LEU A C 1
ATOM 1817 O O . LEU A 1 220 ? 12.819 9.627 -38.281 1.00 40.34 220 LEU A O 1
ATOM 1821 N N . LEU A 1 221 ? 14.226 7.868 -38.017 1.00 42.81 221 LEU A N 1
ATOM 1822 C CA . LEU A 1 221 ? 15.122 8.453 -37.037 1.00 42.81 221 LEU A CA 1
ATOM 1823 C C . LEU A 1 221 ? 15.912 9.475 -37.856 1.00 42.81 221 LEU A C 1
ATOM 1825 O O . LEU A 1 221 ? 16.931 9.180 -38.464 1.00 42.81 221 LEU A O 1
ATOM 1829 N N . SER A 1 222 ? 15.386 10.700 -37.934 1.00 45.59 222 SER A N 1
ATOM 1830 C CA . SER A 1 222 ? 16.307 11.826 -37.917 1.00 45.59 222 SER A CA 1
ATOM 1831 C C . SER A 1 222 ? 17.175 11.611 -36.693 1.00 45.59 222 SER A C 1
ATOM 1833 O O . SER A 1 222 ? 16.625 11.129 -35.699 1.00 45.59 222 SER A O 1
ATOM 1835 N N . ASP A 1 223 ? 18.447 11.989 -36.728 1.00 46.12 223 ASP A N 1
ATOM 1836 C CA . ASP A 1 223 ? 19.206 12.155 -35.498 1.00 46.12 223 ASP A CA 1
ATOM 1837 C C . ASP A 1 223 ? 18.374 13.038 -34.558 1.00 46.12 223 ASP A C 1
ATOM 1839 O O . ASP A 1 223 ? 18.339 14.265 -34.644 1.00 46.12 223 ASP A O 1
ATOM 1843 N N . ASP A 1 224 ? 17.603 12.407 -33.672 1.00 44.38 224 ASP A N 1
ATOM 1844 C CA . ASP A 1 224 ? 16.887 13.093 -32.607 1.00 44.38 224 ASP A CA 1
ATOM 1845 C C . ASP A 1 224 ? 17.931 13.707 -31.658 1.00 44.38 224 ASP A C 1
ATOM 1847 O O . ASP A 1 224 ? 17.601 14.647 -30.934 1.00 44.38 224 ASP A O 1
ATOM 1851 N N . TYR A 1 225 ? 19.181 13.220 -31.766 1.00 46.97 225 TYR A N 1
ATOM 1852 C CA . TYR A 1 225 ? 20.443 13.762 -31.270 1.00 46.97 225 TYR A CA 1
ATOM 1853 C C . TYR A 1 225 ? 20.834 15.125 -31.891 1.00 46.97 225 TYR A C 1
ATOM 1855 O O . TYR A 1 225 ? 21.362 15.994 -31.196 1.00 46.97 225 TYR A O 1
ATOM 1863 N N . ASP A 1 226 ? 20.491 15.389 -33.153 1.00 41.22 226 ASP A N 1
ATOM 1864 C CA . ASP A 1 226 ? 20.711 16.691 -33.809 1.00 41.22 226 ASP A CA 1
ATOM 1865 C C . ASP A 1 226 ? 19.558 17.672 -33.551 1.00 41.22 226 ASP A C 1
ATOM 1867 O O . ASP A 1 226 ? 19.718 18.895 -33.605 1.00 41.22 226 ASP A O 1
ATOM 1871 N N . ARG A 1 227 ? 18.374 17.150 -33.205 1.00 45.38 227 ARG A N 1
ATOM 1872 C CA . ARG A 1 227 ? 17.237 17.950 -32.719 1.00 45.38 227 ARG A CA 1
ATOM 1873 C C . ARG A 1 227 ? 17.300 18.255 -31.223 1.00 45.38 227 ARG A C 1
ATOM 1875 O O . ARG A 1 227 ? 16.460 19.015 -30.744 1.00 45.38 227 ARG A O 1
ATOM 1882 N N . THR A 1 228 ? 18.288 17.743 -30.486 1.00 46.62 228 THR A N 1
ATOM 1883 C CA . THR A 1 228 ? 18.566 18.072 -29.071 1.00 46.62 228 THR A CA 1
ATOM 1884 C C . THR A 1 228 ? 19.127 19.479 -28.862 1.00 46.62 228 THR A C 1
ATOM 1886 O O . THR A 1 228 ? 19.855 19.730 -27.905 1.00 46.62 228 THR A O 1
ATOM 1889 N N . LYS A 1 229 ? 18.746 20.455 -29.692 1.00 43.00 229 LYS A N 1
ATOM 1890 C CA . LYS A 1 229 ? 18.819 21.840 -29.236 1.00 43.00 229 LYS A CA 1
ATOM 1891 C C . LYS A 1 229 ? 17.809 21.965 -28.103 1.00 43.00 229 LYS A C 1
ATOM 1893 O O . LYS A 1 229 ? 16.602 21.874 -28.338 1.00 43.00 229 LYS A O 1
ATOM 1898 N N . CYS A 1 230 ? 18.301 22.113 -26.870 1.00 47.97 230 CYS A N 1
ATOM 1899 C CA . CYS A 1 230 ? 17.485 22.615 -25.773 1.00 47.97 230 CYS A CA 1
ATOM 1900 C C . CYS A 1 230 ? 16.660 23.785 -26.322 1.00 47.97 230 CYS A C 1
ATOM 1902 O O . CYS A 1 230 ? 17.193 24.644 -27.026 1.00 47.97 230 CYS A O 1
ATOM 1904 N N . HIS A 1 231 ? 15.359 23.827 -26.020 1.00 47.97 231 HIS A N 1
ATOM 1905 C CA . HIS A 1 231 ? 14.505 24.957 -26.415 1.00 47.97 231 HIS A CA 1
ATOM 1906 C C . HIS A 1 231 ? 15.029 26.305 -25.885 1.00 47.97 231 HIS A C 1
ATOM 1908 O O . HIS A 1 231 ? 14.553 27.358 -26.302 1.00 47.97 231 HIS A O 1
ATOM 1914 N N . VAL A 1 232 ? 16.012 26.254 -24.984 1.00 50.69 232 VAL A N 1
ATOM 1915 C CA . VAL A 1 232 ? 16.720 27.373 -24.399 1.00 50.69 232 VAL A CA 1
ATOM 1916 C C . VAL A 1 232 ? 18.218 27.065 -24.442 1.00 50.69 232 VAL A C 1
ATOM 1918 O O . VAL A 1 232 ? 18.658 26.066 -23.878 1.00 50.69 232 VAL A O 1
ATOM 1921 N N . ASP A 1 233 ? 18.993 27.888 -25.141 1.00 52.28 233 ASP A N 1
ATOM 1922 C CA . ASP A 1 233 ? 20.452 27.813 -25.102 1.00 52.28 233 ASP A CA 1
ATOM 1923 C C . ASP A 1 233 ? 20.925 28.419 -23.771 1.00 52.28 233 ASP A C 1
ATOM 1925 O O . ASP A 1 233 ? 20.811 29.627 -23.567 1.00 52.28 233 ASP A O 1
ATOM 1929 N N . GLU A 1 234 ? 21.407 27.589 -22.841 1.00 53.38 234 GLU A N 1
ATOM 1930 C CA . GLU A 1 234 ? 21.928 28.044 -21.540 1.00 53.38 234 GLU A CA 1
ATOM 1931 C C . GLU A 1 234 ? 23.171 28.938 -21.686 1.00 53.38 234 GLU A C 1
ATOM 1933 O O . GLU A 1 234 ? 23.508 29.683 -20.767 1.00 53.38 234 GLU A O 1
ATOM 1938 N N . GLN A 1 235 ? 23.843 28.904 -22.844 1.00 53.59 235 GLN A N 1
ATOM 1939 C CA . GLN A 1 235 ? 24.958 29.797 -23.168 1.00 53.59 235 GLN A CA 1
ATOM 1940 C C . GLN A 1 235 ? 24.498 31.100 -23.837 1.00 53.59 235 GLN A C 1
ATOM 1942 O O . GLN A 1 235 ? 25.326 31.965 -24.147 1.00 53.59 235 GLN A O 1
ATOM 1947 N N . SER A 1 236 ? 23.187 31.277 -24.035 1.00 57.50 236 SER A N 1
ATOM 1948 C CA . SER A 1 236 ? 22.629 32.520 -24.549 1.00 57.50 236 SER A CA 1
ATOM 1949 C C . SER A 1 236 ? 22.891 33.658 -23.569 1.00 57.50 236 SER A C 1
ATOM 1951 O O . SER A 1 236 ? 22.491 33.628 -22.407 1.00 57.50 236 SER A O 1
ATOM 1953 N N . ARG A 1 237 ? 23.535 34.714 -24.068 1.00 63.41 237 ARG A N 1
ATOM 1954 C CA . ARG A 1 237 ? 23.708 35.976 -23.338 1.00 63.41 237 ARG A CA 1
ATOM 1955 C C . ARG A 1 237 ? 22.483 36.891 -23.454 1.00 63.41 237 ARG A C 1
ATOM 1957 O O . ARG A 1 237 ? 22.560 38.041 -23.031 1.00 63.41 237 ARG A O 1
ATOM 1964 N N . ASP A 1 238 ? 21.389 36.413 -24.053 1.00 72.38 238 ASP A N 1
ATOM 1965 C CA . ASP A 1 238 ? 20.147 37.174 -24.184 1.00 72.38 238 ASP A CA 1
ATOM 1966 C C . ASP A 1 238 ? 19.507 37.390 -22.795 1.00 72.38 238 ASP A C 1
ATOM 1968 O O . ASP A 1 238 ? 19.132 36.415 -22.130 1.00 72.38 238 ASP A O 1
ATOM 1972 N N . PRO A 1 239 ? 19.338 38.648 -22.345 1.00 71.44 239 PRO A N 1
ATOM 1973 C CA . PRO A 1 239 ? 18.707 38.964 -21.067 1.00 71.44 239 PRO A CA 1
ATOM 1974 C C . PRO A 1 239 ? 17.302 38.370 -20.899 1.00 71.44 239 PRO A C 1
ATOM 1976 O O . PRO A 1 239 ? 16.931 38.010 -19.783 1.00 71.44 239 PRO A O 1
ATOM 1979 N N . HIS A 1 240 ? 16.522 38.233 -21.978 1.00 70.75 240 HIS A N 1
ATOM 1980 C CA . HIS A 1 240 ? 15.175 37.658 -21.916 1.00 70.75 240 HIS A CA 1
ATOM 1981 C C . HIS A 1 240 ? 15.197 36.152 -21.656 1.00 70.75 240 HIS A C 1
ATOM 1983 O O . HIS A 1 240 ? 14.343 35.632 -20.938 1.00 70.75 240 HIS A O 1
ATOM 1989 N N . VAL A 1 241 ? 16.190 35.457 -22.212 1.00 67.56 241 VAL A N 1
ATOM 1990 C CA . VAL A 1 241 ? 16.403 34.026 -21.985 1.00 67.56 241 VAL A CA 1
ATOM 1991 C C . VAL A 1 241 ? 16.889 33.778 -20.557 1.00 67.56 241 VAL A C 1
ATOM 1993 O O . VAL A 1 241 ? 16.369 32.891 -19.881 1.00 67.56 241 VAL A O 1
ATOM 1996 N N . LEU A 1 242 ? 17.817 34.602 -20.065 1.00 68.06 242 LEU A N 1
ATOM 1997 C CA . LEU A 1 242 ? 18.315 34.520 -18.691 1.00 68.06 242 LEU A CA 1
ATOM 1998 C C . LEU A 1 242 ? 17.220 34.822 -17.653 1.00 68.06 242 LEU A C 1
ATOM 2000 O O . LEU A 1 242 ? 17.108 34.104 -16.661 1.00 68.06 242 LEU A O 1
ATOM 2004 N N . ASP A 1 243 ? 16.376 35.833 -17.890 1.00 73.94 243 ASP A N 1
ATOM 2005 C CA . ASP A 1 243 ? 15.220 36.142 -17.033 1.00 73.94 243 ASP A CA 1
ATOM 2006 C C . ASP A 1 243 ? 14.186 35.003 -17.033 1.00 73.94 243 ASP A C 1
ATOM 2008 O O . ASP A 1 243 ? 13.642 34.642 -15.990 1.00 73.94 243 ASP A O 1
ATOM 2012 N N . PHE A 1 244 ? 13.947 34.380 -18.190 1.00 70.75 244 PHE A N 1
ATOM 2013 C CA . PHE A 1 244 ? 13.063 33.221 -18.301 1.00 70.75 244 PHE A CA 1
ATOM 2014 C C . PHE A 1 244 ? 13.602 31.989 -17.555 1.00 70.75 244 PHE A C 1
ATOM 2016 O O . PHE A 1 244 ? 12.853 31.362 -16.807 1.00 70.75 244 PHE A O 1
ATOM 2023 N N . LEU A 1 245 ? 14.894 31.668 -17.701 1.00 68.44 245 LEU A N 1
ATOM 2024 C CA . LEU A 1 245 ? 15.546 30.572 -16.970 1.00 68.44 245 LEU A CA 1
ATOM 2025 C C . LEU A 1 245 ? 15.509 30.806 -15.459 1.00 68.44 245 LEU A C 1
ATOM 2027 O O . LEU A 1 245 ? 15.158 29.901 -14.702 1.00 68.44 245 LEU A O 1
ATOM 2031 N N . LYS A 1 246 ? 15.785 32.041 -15.026 1.00 73.75 246 LYS A N 1
ATOM 2032 C CA . LYS A 1 246 ? 15.695 32.430 -13.618 1.00 73.75 246 LYS A CA 1
ATOM 2033 C C . LYS A 1 246 ? 14.274 32.266 -13.077 1.00 73.75 246 LYS A C 1
ATOM 2035 O O . LYS A 1 246 ? 14.094 31.657 -12.032 1.00 73.75 246 LYS A O 1
ATOM 2040 N N . LYS A 1 247 ? 13.254 32.705 -13.824 1.00 76.94 247 LYS A N 1
ATOM 2041 C CA . LYS A 1 247 ? 11.839 32.500 -13.463 1.00 76.94 247 LYS A CA 1
ATOM 2042 C C . LYS A 1 247 ? 11.454 31.027 -13.361 1.00 76.94 247 LYS A C 1
ATOM 2044 O O . LYS A 1 247 ? 10.673 30.677 -12.481 1.00 76.94 247 LYS A O 1
ATOM 2049 N N . ILE A 1 248 ? 11.973 30.167 -14.240 1.00 73.00 248 ILE A N 1
ATOM 2050 C CA . ILE A 1 248 ? 11.745 28.717 -14.154 1.00 73.00 248 ILE A CA 1
ATOM 2051 C C . ILE A 1 248 ? 12.372 28.158 -12.879 1.00 73.00 248 ILE A C 1
ATOM 2053 O O . ILE A 1 248 ? 11.704 27.419 -12.161 1.00 73.00 248 ILE A O 1
ATOM 2057 N N . GLN A 1 249 ? 13.615 28.527 -12.578 1.00 73.50 249 GLN A N 1
ATOM 2058 C CA . GLN A 1 249 ? 14.305 28.073 -11.373 1.00 73.50 249 GLN A CA 1
ATOM 2059 C C . GLN A 1 249 ? 13.596 28.558 -10.098 1.00 73.50 249 GLN A C 1
ATOM 2061 O O . GLN A 1 249 ? 13.345 27.766 -9.190 1.00 73.50 249 GLN A O 1
ATOM 2066 N N . ASP A 1 250 ? 13.194 29.830 -10.059 1.00 78.56 250 ASP A N 1
ATOM 2067 C CA . ASP A 1 250 ? 12.426 30.415 -8.956 1.00 78.56 250 ASP A CA 1
ATOM 2068 C C . ASP A 1 250 ? 11.072 29.704 -8.787 1.00 78.56 250 ASP A C 1
ATOM 2070 O O . ASP A 1 250 ? 10.661 29.395 -7.666 1.00 78.56 250 ASP A O 1
ATOM 2074 N N . TYR A 1 251 ? 10.392 29.385 -9.896 1.00 81.75 251 TYR A N 1
ATOM 2075 C CA . TYR A 1 251 ? 9.145 28.621 -9.884 1.00 81.75 251 TYR A CA 1
ATOM 2076 C C . TYR A 1 251 ? 9.342 27.205 -9.335 1.00 81.75 251 TYR A C 1
ATOM 2078 O O . TYR A 1 251 ? 8.546 26.774 -8.503 1.00 81.75 251 TYR A O 1
ATOM 2086 N N . GLN A 1 252 ? 10.387 26.485 -9.754 1.00 78.19 252 GLN A N 1
ATOM 2087 C CA . GLN A 1 252 ? 10.657 25.130 -9.266 1.00 78.19 252 GLN A CA 1
ATOM 2088 C C . GLN A 1 252 ? 11.006 25.120 -7.777 1.00 78.19 252 GLN A C 1
ATOM 2090 O O . GLN A 1 252 ? 10.481 24.292 -7.033 1.00 78.19 252 GLN A O 1
ATOM 2095 N N . GLN A 1 253 ? 11.804 26.083 -7.305 1.00 78.69 253 GLN A N 1
ATOM 2096 C CA . GLN A 1 253 ? 12.084 26.236 -5.877 1.00 78.69 253 GLN A CA 1
ATOM 2097 C C . GLN A 1 253 ? 10.825 26.579 -5.081 1.00 78.69 253 GLN A C 1
ATOM 2099 O O . GLN A 1 253 ? 10.588 26.005 -4.019 1.00 78.69 253 GLN A O 1
ATOM 2104 N N . PHE A 1 254 ? 9.998 27.502 -5.579 1.00 83.50 254 PHE A N 1
ATOM 2105 C CA . PHE A 1 254 ? 8.727 27.842 -4.944 1.00 83.50 254 PHE A CA 1
ATOM 2106 C C . PHE A 1 254 ? 7.790 26.630 -4.886 1.00 83.50 254 PHE A C 1
ATOM 2108 O O . PHE A 1 254 ? 7.222 26.332 -3.834 1.00 83.50 254 PHE A O 1
ATOM 2115 N N . TYR A 1 255 ? 7.673 25.893 -5.991 1.00 85.25 255 TYR A N 1
ATOM 2116 C CA . TYR A 1 255 ? 6.857 24.691 -6.059 1.00 85.25 255 TYR A CA 1
ATOM 2117 C C . TYR A 1 255 ? 7.377 23.617 -5.095 1.00 85.25 255 TYR A C 1
ATOM 2119 O O . TYR A 1 255 ? 6.602 23.096 -4.295 1.00 85.25 255 TYR A O 1
ATOM 2127 N N . GLY A 1 256 ? 8.686 23.365 -5.060 1.00 83.25 256 GLY A N 1
ATOM 2128 C CA . GLY A 1 256 ? 9.307 22.442 -4.111 1.00 83.25 256 GLY A CA 1
ATOM 2129 C C . GLY A 1 256 ? 9.065 22.821 -2.645 1.00 83.25 256 GLY A C 1
ATOM 2130 O O . GLY A 1 256 ? 8.695 21.954 -1.854 1.00 83.25 256 GLY A O 1
ATOM 2131 N N . LYS A 1 257 ? 9.171 24.111 -2.289 1.00 83.88 257 LYS A N 1
ATOM 2132 C CA . LYS A 1 257 ? 8.846 24.619 -0.939 1.00 83.88 257 LYS A CA 1
ATOM 2133 C C . LYS A 1 257 ? 7.374 24.445 -0.571 1.00 83.88 257 LYS A C 1
ATOM 2135 O O . LYS A 1 257 ? 7.060 24.236 0.595 1.00 83.88 257 LYS A O 1
ATOM 2140 N N . SER A 1 258 ? 6.471 24.537 -1.550 1.00 83.50 258 SER A N 1
ATOM 2141 C CA . SER A 1 258 ? 5.039 24.302 -1.327 1.00 83.50 258 SER A CA 1
ATOM 2142 C C . SER A 1 258 ? 4.703 22.824 -1.097 1.00 83.50 258 SER A C 1
ATOM 2144 O O . SER A 1 258 ? 3.693 22.520 -0.469 1.00 83.50 258 SER A O 1
ATOM 2146 N N . LEU A 1 259 ? 5.544 21.912 -1.599 1.00 81.25 259 LEU A N 1
ATOM 2147 C CA . LEU A 1 259 ? 5.373 20.470 -1.432 1.00 81.25 259 LEU A CA 1
ATOM 2148 C C . LEU A 1 259 ? 5.917 19.984 -0.087 1.00 81.25 259 LEU A C 1
ATOM 2150 O O . LEU A 1 259 ? 5.283 19.150 0.555 1.00 81.25 259 LEU A O 1
ATOM 2154 N N . GLU A 1 260 ? 7.087 20.476 0.326 1.00 73.50 260 GLU A N 1
ATOM 2155 C CA . GLU A 1 260 ? 7.757 20.038 1.550 1.00 73.50 260 GLU A CA 1
ATOM 2156 C C . GLU A 1 260 ? 8.492 21.189 2.247 1.00 73.50 260 GLU A C 1
ATOM 2158 O O . GLU A 1 260 ? 9.312 21.890 1.652 1.00 73.50 260 GLU A O 1
ATOM 2163 N N . SER A 1 261 ? 8.265 21.323 3.553 1.00 64.75 261 SER A N 1
ATOM 2164 C CA . SER A 1 261 ? 8.923 22.283 4.446 1.00 64.75 261 SER A CA 1
ATOM 2165 C C . SER A 1 261 ? 10.242 21.735 5.018 1.00 64.75 261 SER A C 1
ATOM 2167 O O . SER A 1 261 ? 10.489 21.790 6.221 1.00 64.75 261 SER A O 1
ATOM 2169 N N . ILE A 1 262 ? 11.096 21.180 4.153 1.00 67.94 262 ILE A N 1
ATOM 2170 C CA . ILE A 1 262 ? 12.420 20.642 4.517 1.00 67.94 262 ILE A CA 1
ATOM 2171 C C . ILE A 1 262 ? 13.506 21.676 4.188 1.00 67.94 262 ILE A C 1
ATOM 2173 O O . ILE A 1 262 ? 13.402 22.403 3.199 1.00 67.94 262 ILE A O 1
ATOM 2177 N N . SER A 1 263 ? 14.552 21.754 5.017 1.00 68.19 263 SER A N 1
ATOM 2178 C CA . SER A 1 263 ? 15.712 22.611 4.762 1.00 68.19 263 SER A CA 1
ATOM 2179 C C . SER A 1 263 ? 16.575 22.069 3.617 1.00 68.19 263 SER A C 1
ATOM 2181 O O . SER A 1 263 ? 16.815 20.868 3.494 1.00 68.19 263 SER A O 1
ATOM 2183 N N . THR A 1 264 ? 17.068 22.969 2.768 1.00 75.56 264 THR A N 1
ATOM 2184 C CA . THR A 1 264 ? 17.946 22.604 1.652 1.00 75.56 264 THR A CA 1
ATOM 2185 C C . THR A 1 264 ? 19.280 22.061 2.165 1.00 75.56 264 THR A C 1
ATOM 2187 O O . THR A 1 264 ? 19.968 22.703 2.962 1.00 75.56 264 THR A O 1
ATOM 2190 N N . LYS A 1 265 ? 19.675 20.886 1.673 1.00 80.69 265 LYS A N 1
ATOM 2191 C CA . LYS A 1 265 ? 20.918 20.197 2.017 1.00 80.69 265 LYS A CA 1
ATOM 2192 C C . LYS A 1 265 ? 21.983 20.461 0.957 1.00 80.69 265 LYS A C 1
ATOM 2194 O O . LYS A 1 265 ? 21.793 20.169 -0.223 1.00 80.69 265 LYS A O 1
ATOM 2199 N N . VAL A 1 266 ? 23.129 20.989 1.383 1.00 81.50 266 VAL A N 1
ATOM 2200 C CA . VAL A 1 266 ? 24.292 21.175 0.505 1.00 81.50 266 VAL A CA 1
ATOM 2201 C C . VAL A 1 266 ? 25.057 19.856 0.410 1.00 81.50 266 VAL A C 1
ATOM 2203 O O . VAL A 1 266 ? 25.518 19.331 1.423 1.00 81.50 266 VAL A O 1
ATOM 2206 N N . ILE A 1 267 ? 25.180 19.309 -0.799 1.00 82.06 267 ILE A N 1
ATOM 2207 C CA . ILE A 1 267 ? 25.906 18.067 -1.067 1.00 82.06 267 ILE A CA 1
ATOM 2208 C C . ILE A 1 267 ? 27.347 18.402 -1.454 1.00 82.06 267 ILE A C 1
ATOM 2210 O O . ILE A 1 267 ? 27.589 19.170 -2.385 1.00 82.06 267 ILE A O 1
ATOM 2214 N N . VAL A 1 268 ? 28.297 17.783 -0.750 1.00 81.00 268 VAL A N 1
ATOM 2215 C CA . VAL A 1 268 ? 29.732 17.825 -1.054 1.00 81.00 268 VAL A CA 1
ATOM 2216 C C . VAL A 1 268 ? 30.191 16.414 -1.404 1.00 81.00 268 VAL A C 1
ATOM 2218 O O . VAL A 1 268 ? 29.882 15.465 -0.681 1.00 81.00 268 VAL A O 1
ATOM 2221 N N . THR A 1 269 ? 30.921 16.284 -2.509 1.00 77.19 269 THR A N 1
ATOM 2222 C CA . THR A 1 269 ? 31.391 14.995 -3.025 1.00 77.19 269 THR A CA 1
ATOM 2223 C C . THR A 1 269 ? 32.460 14.410 -2.108 1.00 77.19 269 THR A C 1
ATOM 2225 O O . THR A 1 269 ? 33.462 15.061 -1.808 1.00 77.19 269 THR A O 1
ATOM 2228 N N . GLN A 1 270 ? 32.241 13.186 -1.629 1.00 71.56 270 GLN A N 1
ATOM 2229 C CA . GLN A 1 270 ? 33.185 12.487 -0.760 1.00 71.56 270 GLN A CA 1
ATOM 2230 C C . GLN A 1 270 ? 34.223 11.763 -1.623 1.00 71.56 270 GLN A C 1
ATOM 2232 O O . GLN A 1 270 ? 33.908 10.779 -2.285 1.00 71.56 270 GLN A O 1
ATOM 2237 N N . THR A 1 271 ? 35.475 12.226 -1.620 1.00 44.59 271 THR A N 1
ATOM 2238 C CA . THR A 1 271 ? 36.582 11.485 -2.236 1.00 44.59 271 THR A CA 1
ATOM 2239 C C . THR A 1 271 ? 36.888 10.241 -1.400 1.00 44.59 271 THR A C 1
ATOM 2241 O O . THR A 1 271 ? 37.378 10.329 -0.274 1.00 44.59 271 THR A O 1
ATOM 2244 N N . THR A 1 272 ? 36.587 9.055 -1.933 1.00 37.00 272 THR A N 1
ATOM 2245 C CA . THR A 1 272 ? 36.961 7.772 -1.322 1.00 37.00 272 THR A CA 1
ATOM 2246 C C . THR A 1 272 ? 38.481 7.687 -1.168 1.00 37.00 272 THR A C 1
ATOM 2248 O O . THR A 1 272 ? 39.197 7.573 -2.163 1.00 37.00 272 THR A O 1
ATOM 2251 N N . ARG A 1 273 ? 38.990 7.719 0.071 1.00 29.12 273 ARG A N 1
ATOM 2252 C CA . ARG A 1 273 ? 40.364 7.282 0.367 1.00 29.12 273 ARG A CA 1
ATOM 2253 C C . ARG A 1 273 ? 40.452 5.757 0.175 1.00 29.12 273 ARG A C 1
ATOM 2255 O O . ARG A 1 273 ? 39.529 5.062 0.607 1.00 29.12 273 ARG A O 1
ATOM 2262 N N . PRO A 1 274 ? 41.518 5.217 -0.444 1.00 30.42 274 PRO A N 1
ATOM 2263 C CA . PRO A 1 274 ? 41.756 3.777 -0.470 1.00 30.42 274 PRO A CA 1
ATOM 2264 C C . PRO A 1 274 ? 41.951 3.244 0.954 1.00 30.42 274 PRO A C 1
ATOM 2266 O O . PRO A 1 274 ? 42.469 3.954 1.816 1.00 30.42 274 PRO A O 1
ATOM 2269 N N . LYS A 1 275 ? 41.514 2.002 1.187 1.00 29.27 275 LYS A N 1
ATOM 2270 C CA . LYS A 1 275 ? 41.667 1.277 2.455 1.00 29.27 275 LYS A CA 1
ATOM 2271 C C . LYS A 1 275 ? 43.137 1.247 2.893 1.00 29.27 275 LYS A C 1
ATOM 2273 O O . LYS A 1 275 ? 44.017 1.035 2.067 1.00 29.27 275 LYS A O 1
ATOM 2278 N N . GLU A 1 276 ? 43.356 1.467 4.187 1.00 27.59 276 GLU A N 1
ATOM 2279 C CA . GLU A 1 276 ? 44.655 1.397 4.856 1.00 27.59 276 GLU A CA 1
ATOM 2280 C C . GLU A 1 276 ? 45.244 -0.016 4.756 1.00 27.59 276 GLU A C 1
ATOM 2282 O O . GLU A 1 276 ? 44.694 -0.959 5.325 1.00 27.59 276 GLU A O 1
ATOM 2287 N N . ASP A 1 277 ? 46.380 -0.134 4.068 1.00 25.31 277 ASP A N 1
ATOM 2288 C CA . ASP A 1 277 ? 47.344 -1.206 4.295 1.00 25.31 277 ASP A CA 1
ATOM 2289 C C . ASP A 1 277 ? 48.331 -0.759 5.381 1.00 25.31 277 ASP A C 1
ATOM 2291 O O . ASP A 1 277 ? 48.820 0.372 5.417 1.00 25.31 277 ASP A O 1
ATOM 2295 N N . SER A 1 278 ? 48.602 -1.677 6.296 1.00 29.80 278 SER A N 1
ATOM 2296 C CA . SER A 1 278 ? 49.503 -1.540 7.432 1.00 29.80 278 SER A CA 1
ATOM 2297 C C . SER A 1 278 ? 50.967 -1.317 7.032 1.00 29.80 278 SER A C 1
ATOM 2299 O O . SER A 1 278 ? 51.564 -2.182 6.395 1.00 29.80 278 SER A O 1
ATOM 2301 N N . SER A 1 279 ? 51.594 -0.256 7.546 1.00 27.22 279 SER A N 1
ATOM 2302 C CA . SER A 1 279 ? 53.033 -0.234 7.863 1.00 27.22 279 SER A CA 1
ATOM 2303 C C . SER A 1 279 ? 53.344 0.913 8.829 1.00 27.22 279 SER A C 1
ATOM 2305 O O . SER A 1 279 ? 52.817 2.013 8.676 1.00 27.22 279 SER A O 1
ATOM 2307 N N . GLY A 1 280 ? 54.147 0.630 9.856 1.00 24.06 280 GLY A N 1
ATOM 2308 C CA . GLY A 1 280 ? 54.318 1.482 11.031 1.00 24.06 280 GLY A CA 1
ATOM 2309 C C . GLY A 1 280 ? 55.473 2.490 11.000 1.00 24.06 280 GLY A C 1
ATOM 2310 O O . GLY A 1 280 ? 56.278 2.526 10.079 1.00 24.06 280 GLY A O 1
ATOM 2311 N N . ALA A 1 281 ? 55.533 3.210 12.128 1.00 24.91 281 ALA A N 1
ATOM 2312 C CA . ALA A 1 281 ? 56.639 3.972 12.718 1.00 24.91 281 ALA A CA 1
ATOM 2313 C C . ALA A 1 281 ? 57.182 5.199 11.961 1.00 24.91 281 ALA A C 1
ATOM 2315 O O . ALA A 1 281 ? 57.881 5.077 10.969 1.00 24.91 281 ALA A O 1
ATOM 2316 N N . SER A 1 282 ? 57.004 6.386 12.551 1.00 23.61 282 SER A N 1
ATOM 2317 C CA . SER A 1 282 ? 58.006 7.031 13.426 1.00 23.61 282 SER A CA 1
ATOM 2318 C C . SER A 1 282 ? 57.488 8.406 13.858 1.00 23.61 282 SER A C 1
ATOM 2320 O O . SER A 1 282 ? 56.933 9.142 13.046 1.00 23.61 282 SER A O 1
ATOM 2322 N N . GLY A 1 283 ? 57.613 8.720 15.147 1.00 23.34 283 GLY A N 1
ATOM 2323 C CA . GLY A 1 283 ? 57.093 9.953 15.729 1.00 23.34 283 GLY A CA 1
ATOM 2324 C C . GLY A 1 283 ? 57.955 11.178 15.456 1.00 23.34 283 GLY A C 1
ATOM 2325 O O . GLY A 1 283 ? 59.137 11.056 15.168 1.00 23.34 283 GLY A O 1
ATOM 2326 N N . GLU A 1 284 ? 57.364 12.349 15.674 1.00 24.05 284 GLU A N 1
ATOM 2327 C CA . GLU A 1 284 ? 58.097 13.519 16.137 1.00 24.05 284 GLU A CA 1
ATOM 2328 C C . GLU A 1 284 ? 57.187 14.388 17.011 1.00 24.05 284 GLU A C 1
ATOM 2330 O O . GLU A 1 284 ? 56.059 14.741 16.667 1.00 24.05 284 GLU A O 1
ATOM 2335 N N . ILE A 1 285 ? 57.690 14.643 18.214 1.00 25.75 285 ILE A N 1
ATOM 2336 C CA . ILE A 1 285 ? 57.112 15.490 19.247 1.00 25.75 285 ILE A CA 1
ATOM 2337 C C . ILE A 1 285 ? 57.496 16.931 18.913 1.00 25.75 285 ILE A C 1
ATOM 2339 O O . ILE A 1 285 ? 58.683 17.222 18.809 1.00 25.75 285 ILE A O 1
ATOM 2343 N N . LEU A 1 286 ? 56.532 17.855 18.895 1.00 24.88 286 LEU A N 1
ATOM 2344 C CA . LEU A 1 286 ? 56.820 19.247 19.241 1.00 24.88 286 LEU A CA 1
ATOM 2345 C C . LEU A 1 286 ? 55.762 19.774 20.217 1.00 24.88 286 LEU A C 1
ATOM 2347 O O . LEU A 1 286 ? 54.576 19.878 19.908 1.00 24.88 286 LEU A O 1
ATOM 2351 N N . GLN A 1 287 ? 56.225 20.050 21.434 1.00 25.20 287 GLN A N 1
ATOM 2352 C CA . GLN A 1 287 ? 55.485 20.672 22.526 1.00 25.20 287 GLN A CA 1
ATOM 2353 C C . GLN A 1 287 ? 55.441 22.205 22.394 1.00 25.20 287 GLN A C 1
ATOM 2355 O O . GLN A 1 287 ? 56.305 22.803 21.756 1.00 25.20 287 GLN A O 1
ATOM 2360 N N . ASN A 1 288 ? 54.509 22.790 23.166 1.00 23.06 288 ASN A N 1
ATOM 2361 C CA . ASN A 1 288 ? 54.343 24.189 23.616 1.00 23.06 288 ASN A CA 1
ATOM 2362 C C . ASN A 1 288 ? 53.199 24.936 22.891 1.00 23.06 288 ASN A C 1
ATOM 2364 O O . ASN A 1 288 ? 53.184 25.027 21.677 1.00 23.06 288 ASN A O 1
ATOM 2368 N N . THR A 1 289 ? 52.184 25.520 23.553 1.00 25.50 289 THR A N 1
ATOM 2369 C CA . THR A 1 289 ? 52.221 26.256 24.833 1.00 25.50 289 THR A CA 1
ATOM 2370 C C . THR A 1 289 ? 50.814 26.386 25.480 1.00 25.50 289 THR A C 1
ATOM 2372 O O . THR A 1 289 ? 49.854 26.714 24.799 1.00 25.50 289 THR A O 1
ATOM 2375 N N . LYS A 1 290 ? 50.737 26.130 26.801 1.00 26.66 290 LYS A N 1
ATOM 2376 C CA . LYS A 1 290 ? 49.770 26.513 27.877 1.00 26.66 290 LYS A CA 1
ATOM 2377 C C . LYS A 1 290 ? 48.286 26.886 27.570 1.00 26.66 290 LYS A C 1
ATOM 2379 O O . LYS A 1 290 ? 48.031 27.845 26.851 1.00 26.66 290 LYS A O 1
ATOM 2384 N N . PRO A 1 291 ? 47.301 26.296 28.295 1.00 25.14 291 PRO A N 1
ATOM 2385 C CA . PRO A 1 291 ? 45.908 26.753 28.317 1.00 25.14 291 PRO A CA 1
ATOM 2386 C C . PRO A 1 291 ? 45.628 27.770 29.444 1.00 25.14 291 PRO A C 1
ATOM 2388 O O . PRO A 1 291 ? 45.908 27.516 30.617 1.00 25.14 291 PRO A O 1
ATOM 2391 N N . HIS A 1 292 ? 44.993 28.899 29.112 1.00 28.03 292 HIS A N 1
ATOM 2392 C CA . HIS A 1 292 ? 44.387 29.800 30.096 1.00 28.03 292 HIS A CA 1
ATOM 2393 C C . HIS A 1 292 ? 43.120 29.165 30.697 1.00 28.03 292 HIS A C 1
ATOM 2395 O O . HIS A 1 292 ? 42.067 29.090 30.067 1.00 28.03 292 HIS A O 1
ATOM 2401 N N . GLN A 1 293 ? 43.212 28.732 31.956 1.00 34.56 293 GLN A N 1
ATOM 2402 C CA . GLN A 1 293 ? 42.057 28.601 32.842 1.00 34.56 293 GLN A CA 1
ATOM 2403 C C . GLN A 1 293 ? 41.534 30.002 33.172 1.00 34.56 293 GLN A C 1
ATOM 2405 O O . GLN A 1 293 ? 42.212 30.723 33.885 1.00 34.56 293 GLN A O 1
ATOM 2410 N N . ILE A 1 294 ? 40.346 30.366 32.685 1.00 33.81 294 ILE A N 1
ATOM 2411 C CA . ILE A 1 294 ? 39.363 31.294 33.281 1.00 33.81 294 ILE A CA 1
ATOM 2412 C C . ILE A 1 294 ? 38.070 31.108 32.456 1.00 33.81 294 ILE A C 1
ATOM 2414 O O . ILE A 1 294 ? 38.137 30.946 31.245 1.00 33.81 294 ILE A O 1
ATOM 2418 N N . THR A 1 295 ? 36.898 31.104 33.110 1.00 33.19 295 THR A N 1
ATOM 2419 C CA . THR A 1 295 ? 35.516 30.851 32.595 1.00 33.19 295 THR A CA 1
ATOM 2420 C C . THR A 1 295 ? 34.962 29.408 32.585 1.00 33.19 295 THR A C 1
ATOM 2422 O O . THR A 1 295 ? 34.384 28.941 31.609 1.00 33.19 295 THR A O 1
ATOM 2425 N N . LYS A 1 296 ? 34.980 28.711 33.736 1.00 30.95 296 LYS A N 1
ATOM 2426 C CA . LYS A 1 296 ? 34.064 27.563 34.001 1.00 30.95 296 LYS A CA 1
ATOM 2427 C C . LYS A 1 296 ? 33.005 27.799 35.095 1.00 30.95 296 LYS A C 1
ATOM 2429 O O . LYS A 1 296 ? 32.169 26.930 35.319 1.00 30.95 296 LYS A O 1
ATOM 2434 N N . LYS A 1 297 ? 32.967 28.974 35.740 1.00 28.88 297 LYS A N 1
ATOM 2435 C CA . LYS A 1 297 ? 31.950 29.303 36.769 1.00 28.88 297 LYS A CA 1
ATOM 2436 C C . LYS A 1 297 ? 30.764 30.147 36.267 1.00 28.88 297 LYS A C 1
ATOM 2438 O O . LYS A 1 297 ? 29.700 30.074 36.869 1.00 28.88 297 LYS A O 1
ATOM 2443 N N . SER A 1 298 ? 30.885 30.871 35.150 1.00 30.73 298 SER A N 1
ATOM 2444 C CA . SER A 1 298 ? 29.785 31.673 34.577 1.00 30.73 298 SER A CA 1
ATOM 2445 C C . SER A 1 298 ? 28.801 30.854 33.727 1.00 30.73 298 SER A C 1
ATOM 2447 O O . SER A 1 298 ? 27.603 31.110 33.783 1.00 30.73 298 SER A O 1
ATOM 2449 N N . LYS A 1 299 ? 29.263 29.800 33.034 1.00 32.69 299 LYS A N 1
ATOM 2450 C CA . LYS A 1 299 ? 28.407 28.916 32.211 1.00 32.69 299 LYS A CA 1
ATOM 2451 C C . LYS A 1 299 ? 27.502 27.963 33.011 1.00 32.69 299 LYS A C 1
ATOM 2453 O O . LYS A 1 299 ? 26.472 27.542 32.504 1.00 32.69 299 LYS A O 1
ATOM 2458 N N . LYS A 1 300 ? 27.833 27.645 34.271 1.00 31.00 300 LYS A N 1
ATOM 2459 C CA . LYS A 1 300 ? 26.972 26.797 35.127 1.00 31.00 300 LYS A CA 1
ATOM 2460 C C . LYS A 1 300 ? 25.745 27.542 35.668 1.00 31.00 300 LYS A C 1
ATOM 2462 O O . LYS A 1 300 ? 24.708 26.924 35.858 1.00 31.00 300 LYS A O 1
ATOM 2467 N N . LYS A 1 301 ? 25.836 28.863 35.879 1.00 32.09 301 LYS A N 1
ATOM 2468 C CA . LYS A 1 301 ? 24.693 29.694 36.308 1.00 32.09 301 LYS A CA 1
ATOM 2469 C C . LYS A 1 301 ? 23.760 30.089 35.155 1.00 32.09 301 LYS A C 1
ATOM 2471 O O . LYS A 1 301 ? 22.603 30.381 35.427 1.00 32.09 301 LYS A O 1
ATOM 2476 N N . SER A 1 302 ? 24.231 30.100 33.903 1.00 30.36 302 SER A N 1
ATOM 2477 C CA . SER A 1 302 ? 23.378 30.367 32.733 1.00 30.36 302 SER A CA 1
ATOM 2478 C C . SER A 1 302 ? 22.547 29.145 32.328 1.00 30.36 302 SER A C 1
ATOM 2480 O O . SER A 1 302 ? 21.358 29.303 32.093 1.00 30.36 302 SER A O 1
ATOM 2482 N N . PHE A 1 303 ? 23.121 27.934 32.372 1.00 33.19 303 PHE A N 1
ATOM 2483 C CA . PHE A 1 303 ? 22.381 26.684 32.129 1.00 33.19 303 PHE A CA 1
ATOM 2484 C C . PHE A 1 303 ? 21.258 26.455 33.156 1.00 33.19 303 PHE A C 1
ATOM 2486 O O . PHE A 1 303 ? 20.132 26.165 32.779 1.00 33.19 303 PHE A O 1
ATOM 2493 N N . LEU A 1 304 ? 21.522 26.701 34.448 1.00 36.41 304 LEU A N 1
ATOM 2494 C CA . LEU A 1 304 ? 20.498 26.591 35.501 1.00 36.41 304 LEU A CA 1
ATOM 2495 C C . LEU A 1 304 ? 19.356 27.615 35.354 1.00 36.41 304 LEU A C 1
ATOM 2497 O O . LEU A 1 304 ? 18.239 27.334 35.775 1.00 36.41 304 LEU A O 1
ATOM 2501 N N . LYS A 1 305 ? 19.615 28.788 34.759 1.00 38.06 305 LYS A N 1
ATOM 2502 C CA . LYS A 1 305 ? 18.579 29.799 34.481 1.00 38.06 305 LYS A CA 1
ATOM 2503 C C . LYS A 1 305 ? 17.780 29.490 33.211 1.00 38.06 305 LYS A C 1
ATOM 2505 O O . LYS A 1 305 ? 16.586 29.759 33.182 1.00 38.06 305 LYS A O 1
ATOM 2510 N N . GLU A 1 306 ? 18.408 28.919 32.182 1.00 37.25 306 GLU A N 1
ATOM 2511 C CA . GLU A 1 306 ? 17.699 28.442 30.985 1.00 37.25 306 GLU A CA 1
ATOM 2512 C C . GLU A 1 306 ? 16.798 27.237 31.284 1.00 37.25 306 GLU A C 1
ATOM 2514 O O . GLU A 1 306 ? 15.685 27.184 30.765 1.00 37.25 306 GLU A O 1
ATOM 2519 N N . ASP A 1 307 ? 17.226 26.317 32.154 1.00 44.25 307 ASP A N 1
ATOM 2520 C CA . ASP A 1 307 ? 16.407 25.169 32.567 1.00 44.25 307 ASP A CA 1
ATOM 2521 C C . ASP A 1 307 ? 15.219 25.592 33.452 1.00 44.25 307 ASP A C 1
ATOM 2523 O O . ASP A 1 307 ? 14.114 25.081 33.280 1.00 44.25 307 ASP A O 1
ATOM 2527 N N . GLN A 1 308 ? 15.401 26.585 34.335 1.00 44.62 308 GLN A N 1
ATOM 2528 C CA . GLN A 1 308 ? 14.307 27.156 35.136 1.00 44.62 308 GLN A CA 1
ATOM 2529 C C . GLN A 1 308 ? 13.290 27.932 34.282 1.00 44.62 308 GLN A C 1
ATOM 2531 O O . GLN A 1 308 ? 12.089 27.775 34.480 1.00 44.62 308 GLN A O 1
ATOM 2536 N N . ASN A 1 309 ? 13.742 28.710 33.291 1.00 53.12 309 ASN A N 1
ATOM 2537 C CA . ASN A 1 309 ? 12.839 29.441 32.392 1.00 53.12 309 ASN A CA 1
ATOM 2538 C C . ASN A 1 309 ? 12.034 28.509 31.469 1.00 53.12 309 ASN A C 1
ATOM 2540 O O . ASN A 1 309 ? 10.874 28.795 31.184 1.00 53.12 309 ASN A O 1
ATOM 2544 N N . LYS A 1 310 ? 12.621 27.389 31.021 1.00 51.97 310 LYS A N 1
ATOM 2545 C CA . LYS A 1 310 ? 11.909 26.366 30.233 1.00 51.97 310 LYS A CA 1
ATOM 2546 C C . LYS A 1 310 ? 10.888 25.596 31.071 1.00 51.97 310 LYS A C 1
ATOM 2548 O O . LYS A 1 310 ? 9.821 25.285 30.560 1.00 51.97 310 LYS A O 1
ATOM 2553 N N . ALA A 1 311 ? 11.192 25.302 32.337 1.00 53.81 311 ALA A N 1
ATOM 2554 C CA . ALA A 1 311 ? 10.237 24.680 33.254 1.00 53.81 311 ALA A CA 1
ATOM 2555 C C . ALA A 1 311 ? 9.032 25.600 33.517 1.00 53.81 311 ALA A C 1
ATOM 2557 O O . ALA A 1 311 ? 7.899 25.174 33.329 1.00 53.81 311 ALA A O 1
ATOM 2558 N N . GLN A 1 312 ? 9.280 26.882 33.813 1.00 54.91 312 GLN A N 1
ATOM 2559 C CA . GLN A 1 312 ? 8.227 27.876 34.049 1.00 54.91 312 GLN A CA 1
ATOM 2560 C C . GLN A 1 312 ? 7.323 28.079 32.817 1.00 54.91 312 GLN A C 1
ATOM 2562 O O . GLN A 1 312 ? 6.104 28.074 32.940 1.00 54.91 312 GLN A O 1
ATOM 2567 N N . GLN A 1 313 ? 7.907 28.192 31.614 1.00 58.31 313 GLN A N 1
ATOM 2568 C CA . GLN A 1 313 ? 7.132 28.288 30.368 1.00 58.31 313 GLN A CA 1
ATOM 2569 C C . GLN A 1 313 ? 6.273 27.045 30.114 1.00 58.31 313 GLN A C 1
ATOM 2571 O O . GLN A 1 313 ? 5.145 27.174 29.645 1.00 58.31 313 GLN A O 1
ATOM 2576 N N . ASN A 1 314 ? 6.789 25.851 30.416 1.00 62.38 314 ASN A N 1
ATOM 2577 C CA . ASN A 1 314 ? 6.029 24.613 30.266 1.00 62.38 314 ASN A CA 1
ATOM 2578 C C . ASN A 1 314 ? 4.860 24.543 31.260 1.00 62.38 314 ASN A C 1
ATOM 2580 O O . ASN A 1 314 ? 3.789 24.083 30.877 1.00 62.38 314 ASN A O 1
ATOM 2584 N N . ASP A 1 315 ? 5.041 25.024 32.492 1.00 65.50 315 ASP A N 1
ATOM 2585 C CA . ASP A 1 315 ? 3.990 25.059 33.516 1.00 65.50 315 ASP A CA 1
ATOM 2586 C C . ASP A 1 315 ? 2.869 26.056 33.159 1.00 65.50 315 ASP A C 1
ATOM 2588 O O . ASP A 1 315 ? 1.688 25.726 33.284 1.00 65.50 315 ASP A O 1
ATOM 2592 N N . ASP A 1 316 ? 3.210 27.229 32.614 1.00 67.12 316 ASP A N 1
ATOM 2593 C CA . ASP A 1 316 ? 2.230 28.219 32.135 1.00 67.12 316 ASP A CA 1
ATOM 2594 C C . ASP A 1 316 ? 1.423 27.693 30.927 1.00 67.12 316 ASP A C 1
ATOM 2596 O O . ASP A 1 316 ? 0.205 27.880 30.832 1.00 67.12 316 ASP A O 1
ATOM 2600 N N . LEU A 1 317 ? 2.085 26.983 30.005 1.00 68.31 317 LEU A N 1
ATOM 2601 C CA . LEU A 1 317 ? 1.447 26.313 28.864 1.00 68.31 317 LEU A CA 1
ATOM 2602 C C . LEU A 1 317 ? 0.534 25.163 29.307 1.00 68.31 317 LEU A C 1
ATOM 2604 O O . LEU A 1 317 ? -0.562 25.007 28.767 1.00 68.31 317 LEU A O 1
ATOM 2608 N N . LEU A 1 318 ? 0.956 24.380 30.302 1.00 69.56 318 LEU A N 1
ATOM 2609 C CA . LEU A 1 318 ? 0.143 23.325 30.906 1.00 69.56 318 LEU A CA 1
ATOM 2610 C C . LEU A 1 318 ? -1.121 23.890 31.558 1.00 69.56 318 LEU A C 1
ATOM 2612 O O . LEU A 1 318 ? -2.204 23.342 31.350 1.00 69.56 318 LEU A O 1
ATOM 2616 N N . PHE A 1 319 ? -1.001 25.008 32.277 1.00 72.88 319 PHE A N 1
ATOM 2617 C CA . PHE A 1 319 ? -2.145 25.703 32.863 1.00 72.88 319 PHE A CA 1
ATOM 2618 C C . PHE A 1 319 ? -3.121 26.201 31.787 1.00 72.88 319 PHE A C 1
ATOM 2620 O O . PHE A 1 319 ? -4.329 25.998 31.908 1.00 72.88 319 PHE A O 1
ATOM 2627 N N . SER A 1 320 ? -2.608 26.773 30.690 1.00 77.88 320 SER A N 1
ATOM 2628 C CA . SER A 1 320 ? -3.433 27.210 29.556 1.00 77.88 320 SER A CA 1
ATOM 2629 C C . SER A 1 320 ? -4.189 26.052 28.893 1.00 77.88 320 SER A C 1
ATOM 2631 O O . SER A 1 320 ? -5.374 26.189 28.583 1.00 77.88 320 SER A O 1
ATOM 2633 N N . ILE A 1 321 ? -3.538 24.896 28.709 1.00 74.19 321 ILE A N 1
ATOM 2634 C CA . ILE A 1 321 ? -4.189 23.688 28.179 1.00 74.19 321 ILE A CA 1
ATOM 2635 C C . ILE A 1 321 ? -5.272 23.203 29.149 1.00 74.19 321 ILE A C 1
ATOM 2637 O O . ILE A 1 321 ? -6.375 22.877 28.714 1.00 74.19 321 ILE A O 1
ATOM 2641 N N . GLU A 1 322 ? -4.999 23.182 30.456 1.00 74.44 322 GLU A N 1
ATOM 2642 C CA . GLU A 1 322 ? -5.980 22.764 31.462 1.00 74.44 322 GLU A CA 1
ATOM 2643 C C . GLU A 1 322 ? -7.214 23.683 31.490 1.00 74.44 322 GLU A C 1
ATOM 2645 O O . GLU A 1 322 ? -8.347 23.200 31.575 1.00 74.44 322 GLU A O 1
ATOM 2650 N N . GLU A 1 323 ? -7.016 25.000 31.403 1.00 76.19 323 GLU A N 1
ATOM 2651 C CA . GLU A 1 323 ? -8.096 25.990 31.355 1.00 76.19 323 GLU A CA 1
ATOM 2652 C C . GLU A 1 323 ? -8.946 25.834 30.089 1.00 76.19 323 GLU A C 1
ATOM 2654 O O . GLU A 1 323 ? -10.177 25.833 30.143 1.00 76.19 323 GLU A O 1
ATOM 2659 N N . GLU A 1 324 ? -8.308 25.606 28.944 1.00 77.25 324 GLU A N 1
ATOM 2660 C CA . GLU A 1 324 ? -9.032 25.402 27.698 1.00 77.25 324 GLU A CA 1
ATOM 2661 C C . GLU A 1 324 ? -9.779 24.074 27.653 1.00 77.25 324 GLU A C 1
ATOM 2663 O O . GLU A 1 324 ? -10.906 24.035 27.169 1.00 77.25 324 GLU A O 1
ATOM 2668 N N . MET A 1 325 ? -9.219 23.004 28.222 1.00 75.81 325 MET A N 1
ATOM 2669 C CA . MET A 1 325 ? -9.926 21.729 28.358 1.00 75.81 325 MET A CA 1
ATOM 2670 C C . MET A 1 325 ? -11.171 21.841 29.250 1.00 75.81 325 MET A C 1
ATOM 2672 O O . MET A 1 325 ? -12.132 21.107 29.021 1.00 75.81 325 MET A O 1
ATOM 2676 N N . LYS A 1 326 ? -11.182 22.755 30.234 1.00 73.00 326 LYS A N 1
ATOM 2677 C CA . LYS A 1 326 ? -12.380 23.067 31.037 1.00 73.00 326 LYS A CA 1
ATOM 2678 C C . LYS A 1 326 ? -13.433 23.828 30.227 1.00 73.00 326 LYS A C 1
ATOM 2680 O O . LYS A 1 326 ? -14.619 23.579 30.413 1.00 73.00 326 LYS A O 1
ATOM 2685 N N . ASN A 1 327 ? -13.014 24.721 29.329 1.00 75.50 327 ASN A N 1
ATOM 2686 C CA . ASN A 1 327 ? -13.921 25.531 28.509 1.00 75.50 327 ASN A CA 1
ATOM 2687 C C . ASN A 1 327 ? -14.494 24.757 27.311 1.00 75.50 327 ASN A C 1
ATOM 2689 O O . ASN A 1 327 ? -15.696 24.795 27.054 1.00 75.50 327 ASN A O 1
ATOM 2693 N N . ASN A 1 328 ? -13.638 24.065 26.557 1.00 78.69 328 ASN A N 1
ATOM 2694 C CA . ASN A 1 328 ? -14.011 23.247 25.409 1.00 78.69 328 ASN A CA 1
ATOM 2695 C C . ASN A 1 328 ? -13.040 22.067 25.267 1.00 78.69 328 ASN A C 1
ATOM 2697 O O . ASN A 1 328 ? -11.889 22.216 24.853 1.00 78.69 328 ASN A O 1
ATOM 2701 N N . LEU A 1 329 ? -13.541 20.863 25.551 1.00 77.56 329 LEU A N 1
ATOM 2702 C CA . LEU A 1 329 ? -12.744 19.639 25.509 1.00 77.56 329 LEU A CA 1
ATOM 2703 C C . LEU A 1 329 ? -12.091 19.410 24.136 1.00 77.56 329 LEU A C 1
ATOM 2705 O O . LEU A 1 329 ? -10.940 18.991 24.068 1.00 77.56 329 LEU A O 1
ATOM 2709 N N . HIS A 1 330 ? -12.789 19.703 23.037 1.00 78.00 330 HIS A N 1
ATOM 2710 C CA . HIS A 1 330 ? -12.277 19.448 21.692 1.00 78.00 330 HIS A CA 1
ATOM 2711 C C . HIS A 1 330 ? -11.141 20.409 21.310 1.00 78.00 330 HIS A C 1
ATOM 2713 O O . HIS A 1 330 ? -10.131 19.979 20.748 1.00 78.00 330 HIS A O 1
ATOM 2719 N N . SER A 1 331 ? -11.269 21.705 21.623 1.00 78.88 331 SER A N 1
ATOM 2720 C CA . SER A 1 331 ? -10.189 22.669 21.357 1.00 78.88 331 SER A CA 1
ATOM 2721 C C . SER A 1 331 ? -8.990 22.434 22.279 1.00 78.88 331 SER A C 1
ATOM 2723 O O . SER A 1 331 ? -7.853 22.433 21.804 1.00 78.88 331 SER A O 1
ATOM 2725 N N . GLY A 1 332 ? -9.240 22.100 23.550 1.00 80.75 332 GLY A N 1
ATOM 2726 C CA . GLY A 1 332 ? -8.200 21.725 24.505 1.00 80.75 332 GLY A CA 1
ATOM 2727 C C . GLY A 1 332 ? -7.426 20.471 24.084 1.00 80.75 332 GLY A C 1
ATOM 2728 O O . GLY A 1 332 ? -6.199 20.465 24.145 1.00 80.75 332 GLY A O 1
ATOM 2729 N N . ILE A 1 333 ? -8.105 19.436 23.569 1.00 82.69 333 ILE A N 1
ATOM 2730 C CA . ILE A 1 333 ? -7.443 18.241 23.015 1.00 82.69 333 ILE A CA 1
ATOM 2731 C C . ILE A 1 333 ? -6.578 18.595 21.803 1.00 82.69 333 ILE A C 1
ATOM 2733 O O . ILE A 1 333 ? -5.460 18.095 21.704 1.00 82.69 333 ILE A O 1
ATOM 2737 N N . ARG A 1 334 ? -7.053 19.463 20.900 1.00 82.50 334 ARG A N 1
ATOM 2738 C CA . ARG A 1 334 ? -6.267 19.888 19.731 1.00 82.50 334 ARG A CA 1
ATOM 2739 C C . ARG A 1 334 ? -4.974 20.587 20.157 1.00 82.50 334 ARG A C 1
ATOM 2741 O O . ARG A 1 334 ? -3.904 20.194 19.707 1.00 82.50 334 ARG A O 1
ATOM 2748 N N . LYS A 1 335 ? -5.051 21.541 21.091 1.00 81.19 335 LYS A N 1
ATOM 2749 C CA . LYS A 1 335 ? -3.854 22.215 21.625 1.00 81.19 335 LYS A CA 1
ATOM 2750 C C . LYS A 1 335 ? -2.912 21.262 22.352 1.00 81.19 335 LYS A C 1
ATOM 2752 O O . LYS A 1 335 ? -1.697 21.383 22.219 1.00 81.19 335 LYS A O 1
ATOM 2757 N N . LEU A 1 336 ? -3.465 20.306 23.096 1.00 84.31 336 LEU A N 1
ATOM 2758 C CA . LEU A 1 336 ? -2.687 19.260 23.751 1.00 84.31 336 LEU A CA 1
ATOM 2759 C C . LEU A 1 336 ? -1.921 18.417 22.720 1.00 84.31 336 LEU A C 1
ATOM 2761 O O . LEU A 1 336 ? -0.743 18.126 22.916 1.00 84.31 336 LEU A O 1
ATOM 2765 N N . GLU A 1 337 ? -2.553 18.053 21.605 1.00 84.19 337 GLU A N 1
ATOM 2766 C CA . GLU A 1 337 ? -1.917 17.293 20.523 1.00 84.19 337 GLU A CA 1
ATOM 2767 C C . GLU A 1 337 ? -0.824 18.091 19.805 1.00 84.19 337 GLU A C 1
ATOM 2769 O O . GLU A 1 337 ? 0.281 17.570 19.621 1.00 84.19 337 GLU A O 1
ATOM 2774 N N . ASP A 1 338 ? -1.073 19.364 19.498 1.00 82.38 338 ASP A N 1
ATOM 2775 C CA . ASP A 1 338 ? -0.068 20.270 18.930 1.00 82.38 338 ASP A CA 1
ATOM 2776 C C . ASP A 1 338 ? 1.148 20.400 19.871 1.00 82.38 338 ASP A C 1
ATOM 2778 O O . ASP A 1 338 ? 2.309 20.320 19.450 1.00 82.38 338 ASP A O 1
ATOM 2782 N N . TYR A 1 339 ? 0.912 20.496 21.181 1.00 81.44 339 TYR A N 1
ATOM 2783 C CA . TYR A 1 339 ? 1.984 20.551 22.172 1.00 81.44 339 TYR A CA 1
ATOM 2784 C C . TYR A 1 339 ? 2.789 19.243 22.255 1.00 81.44 339 TYR A C 1
ATOM 2786 O O . TYR A 1 339 ? 4.022 19.262 22.294 1.00 81.44 339 TYR A O 1
ATOM 2794 N N . LEU A 1 340 ? 2.127 18.082 22.204 1.00 80.31 340 LEU A N 1
ATOM 2795 C CA . LEU A 1 340 ? 2.809 16.782 22.196 1.00 80.31 340 LEU A CA 1
ATOM 2796 C C . LEU A 1 340 ? 3.733 16.602 20.982 1.00 80.31 340 LEU A C 1
ATOM 2798 O O . LEU A 1 340 ? 4.765 15.931 21.105 1.00 80.31 340 LEU A O 1
ATOM 2802 N N . THR A 1 341 ? 3.394 17.201 19.834 1.00 76.94 341 THR A N 1
ATOM 2803 C CA . THR A 1 341 ? 4.247 17.160 18.632 1.00 76.94 341 THR A CA 1
ATOM 2804 C C . THR A 1 341 ? 5.475 18.067 18.722 1.00 76.94 341 THR A C 1
ATOM 2806 O O . THR A 1 341 ? 6.536 17.695 18.226 1.00 76.94 341 THR A O 1
ATOM 2809 N N . SER A 1 342 ? 5.371 19.214 19.395 1.00 74.12 342 SER A N 1
ATOM 2810 C CA . SER A 1 342 ? 6.465 20.191 19.526 1.00 74.12 342 SER A CA 1
ATOM 2811 C C . SER A 1 342 ? 7.408 19.921 20.706 1.00 74.12 342 SER A C 1
ATOM 2813 O O . SER A 1 342 ? 8.573 20.324 20.675 1.00 74.12 342 SER A O 1
ATOM 2815 N N . CYS A 1 343 ? 6.946 19.223 21.747 1.00 73.19 343 CYS A N 1
ATOM 2816 C CA . CYS A 1 343 ? 7.746 18.960 22.940 1.00 73.19 343 CYS A CA 1
ATOM 2817 C C . CYS A 1 343 ? 8.832 17.888 22.696 1.00 73.19 343 CYS A C 1
ATOM 2819 O O . CYS A 1 343 ? 8.589 16.862 22.058 1.00 73.19 343 CYS A O 1
ATOM 2821 N N . ALA A 1 344 ? 10.034 18.075 23.256 1.00 67.81 344 ALA A N 1
ATOM 2822 C CA . ALA A 1 344 ? 11.143 17.116 23.144 1.00 67.81 344 ALA A CA 1
ATOM 2823 C C . ALA A 1 344 ? 11.319 16.210 24.381 1.00 67.81 344 ALA A C 1
ATOM 2825 O O . ALA A 1 344 ? 11.857 15.112 24.254 1.00 67.81 344 ALA A O 1
ATOM 2826 N N . SER A 1 345 ? 10.874 16.641 25.569 1.00 78.06 345 SER A N 1
ATOM 2827 C CA . SER A 1 345 ? 11.103 15.911 26.826 1.00 78.06 345 SER A CA 1
ATOM 2828 C C . SER A 1 345 ? 10.021 14.865 27.102 1.00 78.06 345 SER A C 1
ATOM 2830 O O . SER A 1 345 ? 8.834 15.188 27.138 1.00 78.06 345 SER A O 1
ATOM 2832 N N . ASN A 1 346 ? 10.427 13.621 27.372 1.00 77.50 346 ASN A N 1
ATOM 2833 C CA . ASN A 1 346 ? 9.499 12.532 27.695 1.00 77.50 346 ASN A CA 1
ATOM 2834 C C . ASN A 1 346 ? 8.776 12.734 29.037 1.00 77.50 346 ASN A C 1
ATOM 2836 O O . ASN A 1 346 ? 7.607 12.375 29.137 1.00 77.50 346 ASN A O 1
ATOM 2840 N N . SER A 1 347 ? 9.419 13.349 30.037 1.00 76.94 347 SER A N 1
ATOM 2841 C CA . SER A 1 347 ? 8.785 13.617 31.339 1.00 76.94 347 SER A CA 1
ATOM 2842 C C . SER A 1 347 ? 7.655 14.643 31.230 1.00 76.94 347 SER A C 1
ATOM 2844 O O . SER A 1 347 ? 6.593 14.471 31.822 1.00 76.94 347 SER A O 1
ATOM 2846 N N . VAL A 1 348 ? 7.849 15.679 30.409 1.00 79.06 348 VAL A N 1
ATOM 2847 C CA . VAL A 1 348 ? 6.830 16.708 30.159 1.00 79.06 348 VAL A CA 1
ATOM 2848 C C . VAL A 1 348 ? 5.673 16.120 29.352 1.00 79.06 348 VAL A C 1
ATOM 2850 O O . VAL A 1 348 ? 4.518 16.340 29.701 1.00 79.06 348 VAL A O 1
ATOM 2853 N N . LYS A 1 349 ? 5.957 15.302 28.327 1.00 83.62 349 LYS A N 1
ATOM 2854 C CA . LYS A 1 349 ? 4.909 14.595 27.570 1.00 83.62 349 LYS A CA 1
ATOM 2855 C C . LYS A 1 349 ? 4.061 13.684 28.455 1.00 83.62 349 LYS A C 1
ATOM 2857 O O . LYS A 1 349 ? 2.845 13.664 28.295 1.00 83.62 349 LYS A O 1
ATOM 2862 N N . PHE A 1 350 ? 4.684 12.977 29.398 1.00 86.56 350 PHE A N 1
ATOM 2863 C CA . PHE A 1 350 ? 3.967 12.160 30.374 1.00 86.56 350 PHE A CA 1
ATOM 2864 C C . PHE A 1 350 ? 3.000 13.003 31.221 1.00 86.56 350 PHE A C 1
ATOM 2866 O O . PHE A 1 350 ? 1.818 12.671 31.308 1.00 86.56 350 PHE A O 1
ATOM 2873 N N . GLY A 1 351 ? 3.469 14.126 31.781 1.00 82.00 351 GLY A N 1
ATOM 2874 C CA . GLY A 1 351 ? 2.628 15.038 32.567 1.00 82.00 351 GLY A CA 1
ATOM 2875 C C . GLY A 1 351 ? 1.435 15.585 31.774 1.00 82.00 351 GLY A C 1
ATOM 2876 O O . GLY A 1 351 ? 0.310 15.591 32.270 1.00 82.00 351 GLY A O 1
ATOM 2877 N N . VAL A 1 352 ? 1.657 15.959 30.510 1.00 84.00 352 VAL A N 1
ATOM 2878 C CA . VAL A 1 352 ? 0.605 16.430 29.591 1.00 84.00 352 VAL A CA 1
ATOM 2879 C C . VAL A 1 352 ? -0.437 15.340 29.315 1.00 84.00 352 VAL A C 1
ATOM 2881 O O . VAL A 1 352 ? -1.635 15.606 29.390 1.00 84.00 352 VAL A O 1
ATOM 2884 N N . GLU A 1 353 ? -0.015 14.109 29.010 1.00 88.06 353 GLU A N 1
ATOM 2885 C CA . GLU A 1 353 ? -0.937 12.992 28.747 1.00 88.06 353 GLU A CA 1
ATOM 2886 C C . GLU A 1 353 ? -1.751 12.627 30.003 1.00 88.06 353 GLU A C 1
ATOM 2888 O O . GLU A 1 353 ? -2.950 12.355 29.898 1.00 88.06 353 GLU A O 1
ATOM 2893 N N . MET A 1 354 ? -1.141 12.689 31.196 1.00 87.69 354 MET A N 1
ATOM 2894 C CA . MET A 1 354 ? -1.838 12.503 32.476 1.00 87.69 354 MET A CA 1
ATOM 2895 C C . MET A 1 354 ? -2.873 13.601 32.738 1.00 87.69 354 MET A C 1
ATOM 2897 O O . MET A 1 354 ? -4.008 13.295 33.109 1.00 87.69 354 MET A O 1
ATOM 2901 N N . LEU A 1 355 ? -2.529 14.871 32.503 1.00 85.25 355 LEU A N 1
ATOM 2902 C CA . LEU A 1 355 ? -3.477 15.985 32.600 1.00 85.25 355 LEU A CA 1
ATOM 2903 C C . LEU A 1 355 ? -4.639 15.812 31.619 1.00 85.25 355 LEU A C 1
ATOM 2905 O O . LEU A 1 355 ? -5.802 15.958 32.004 1.00 85.25 355 LEU A O 1
ATOM 2909 N N . GLY A 1 356 ? -4.335 15.403 30.385 1.00 85.75 356 GLY A N 1
ATOM 2910 C CA . GLY A 1 356 ? -5.333 15.072 29.377 1.00 85.75 356 GLY A CA 1
ATOM 2911 C C . GLY A 1 356 ? -6.278 13.958 29.831 1.00 85.75 356 GLY A C 1
ATOM 2912 O O . GLY A 1 356 ? -7.495 14.090 29.689 1.00 85.75 356 GLY A O 1
ATOM 2913 N N . LEU A 1 357 ? -5.750 12.888 30.437 1.00 90.06 357 LEU A N 1
ATOM 2914 C CA . LEU A 1 357 ? -6.552 11.797 31.001 1.00 90.06 357 LEU A CA 1
ATOM 2915 C C . LEU A 1 357 ? -7.457 12.284 32.143 1.00 90.06 357 LEU A C 1
ATOM 2917 O O . LEU A 1 357 ? -8.645 11.960 32.161 1.00 90.06 357 LEU A O 1
ATOM 2921 N N . ILE A 1 358 ? -6.927 13.090 33.069 1.00 87.56 358 ILE A N 1
ATOM 2922 C CA . ILE A 1 358 ? -7.688 13.653 34.195 1.00 87.56 358 ILE A CA 1
ATOM 2923 C C . ILE A 1 358 ? -8.833 14.539 33.687 1.00 87.56 358 ILE A C 1
ATOM 2925 O O . ILE A 1 358 ? -9.960 14.432 34.179 1.00 87.56 358 ILE A O 1
ATOM 2929 N N . ALA A 1 359 ? -8.566 15.401 32.704 1.00 85.81 359 ALA A N 1
ATOM 2930 C CA . ALA A 1 359 ? -9.566 16.276 32.101 1.00 85.81 359 ALA A CA 1
ATOM 2931 C C . ALA A 1 359 ? -10.660 15.473 31.379 1.00 85.81 359 ALA A C 1
ATOM 2933 O O . ALA A 1 359 ? -11.845 15.678 31.647 1.00 85.81 359 ALA A O 1
ATOM 2934 N N . CYS A 1 360 ? -10.280 14.491 30.552 1.00 87.44 360 CYS A N 1
ATOM 2935 C CA . CYS A 1 360 ? -11.238 13.618 29.867 1.00 87.44 360 CYS A CA 1
ATOM 2936 C C . CYS A 1 360 ? -12.094 12.823 30.867 1.00 87.44 360 CYS A C 1
ATOM 2938 O O . CYS A 1 360 ? -13.299 12.678 30.675 1.00 87.44 360 CYS A O 1
ATOM 2940 N N . PHE A 1 361 ? -11.507 12.358 31.975 1.00 87.88 361 PHE A N 1
ATOM 2941 C CA . PHE A 1 361 ? -12.243 11.644 33.017 1.00 87.88 361 PHE A CA 1
ATOM 2942 C C . PHE A 1 361 ? -13.246 12.532 33.766 1.00 87.88 361 PHE A C 1
ATOM 2944 O O . PHE A 1 361 ? -14.351 12.084 34.086 1.00 87.88 361 PHE A O 1
ATOM 2951 N N . LYS A 1 362 ? -12.890 13.792 34.051 1.00 86.62 362 LYS A N 1
ATOM 2952 C CA . LYS A 1 362 ? -13.821 14.776 34.630 1.00 86.62 362 LYS A CA 1
ATOM 2953 C C . LYS A 1 362 ? -14.982 15.051 33.670 1.00 86.62 362 LYS A C 1
ATOM 2955 O O . LYS A 1 362 ? -16.133 14.923 34.084 1.00 86.62 362 LYS A O 1
ATOM 2960 N N . ALA A 1 363 ? -14.683 15.297 32.394 1.00 85.12 363 ALA A N 1
ATOM 2961 C CA . ALA A 1 363 ? -15.690 15.508 31.356 1.00 85.12 363 ALA A CA 1
ATOM 2962 C C . ALA A 1 363 ? -16.623 14.294 31.198 1.00 85.12 363 ALA A C 1
ATOM 2964 O O . ALA A 1 363 ? -17.839 14.455 31.138 1.00 85.12 363 ALA A O 1
ATOM 2965 N N . TRP A 1 364 ? -16.089 13.065 31.230 1.00 86.75 364 TRP A N 1
ATOM 2966 C CA . TRP A 1 364 ? -16.900 11.842 31.185 1.00 86.75 364 TRP A CA 1
ATOM 2967 C C . TRP A 1 364 ? -17.867 11.740 32.367 1.00 86.75 364 TRP A C 1
ATOM 2969 O O . TRP A 1 364 ? -19.037 11.390 32.199 1.00 86.75 364 TRP A O 1
ATOM 2979 N N . LYS A 1 365 ? -17.405 12.082 33.575 1.00 84.44 365 LYS A N 1
ATOM 2980 C CA . LYS A 1 365 ? -18.257 12.096 34.771 1.00 84.44 365 LYS A CA 1
ATOM 2981 C C . LYS A 1 365 ? -19.375 13.123 34.673 1.00 84.44 365 LYS A C 1
ATOM 2983 O O . LYS A 1 365 ? -20.491 12.813 35.078 1.00 84.44 365 LYS A O 1
ATOM 2988 N N . GLU A 1 366 ? -19.086 14.322 34.185 1.00 83.25 366 GLU A N 1
ATOM 2989 C CA . GLU A 1 366 ? -20.084 15.379 33.999 1.00 83.25 366 GLU A CA 1
ATOM 2990 C C . GLU A 1 366 ? -21.099 15.000 32.921 1.00 83.25 366 GLU A C 1
ATOM 2992 O O . GLU A 1 366 ? -22.303 15.050 33.176 1.00 83.25 366 GLU A O 1
ATOM 2997 N N . HIS A 1 367 ? -20.621 14.493 31.782 1.00 80.69 367 HIS A N 1
ATOM 2998 C CA . HIS A 1 367 ? -21.465 13.997 30.700 1.00 80.69 367 HIS A CA 1
ATOM 2999 C C . HIS A 1 367 ? -22.424 12.904 31.192 1.00 80.69 367 HIS A C 1
ATOM 3001 O O . HIS A 1 367 ? -23.628 12.967 30.965 1.00 80.69 367 HIS A O 1
ATOM 3007 N N . CYS A 1 368 ? -21.913 11.918 31.934 1.00 77.88 368 CYS A N 1
ATOM 3008 C CA . CYS A 1 368 ? -22.737 10.838 32.474 1.00 77.88 368 CYS A CA 1
ATOM 3009 C C . CYS A 1 368 ? -23.656 11.286 33.621 1.00 77.88 368 CYS A C 1
ATOM 3011 O O . CYS A 1 368 ? -24.585 10.557 33.965 1.00 77.88 368 CYS A O 1
ATOM 3013 N N . ARG A 1 369 ? -23.414 12.444 34.258 1.00 75.75 369 ARG A N 1
ATOM 3014 C CA . ARG A 1 369 ? -24.276 12.985 35.323 1.00 75.75 369 ARG A CA 1
ATOM 3015 C C . ARG A 1 369 ? -25.562 13.597 34.775 1.00 75.75 369 ARG A C 1
ATOM 3017 O O . ARG A 1 369 ? -26.570 13.465 35.473 1.00 75.75 369 ARG A O 1
ATOM 3024 N N . GLY A 1 370 ? -25.530 14.170 33.567 1.00 64.50 370 GLY A N 1
ATOM 3025 C CA . GLY A 1 370 ? -26.699 14.694 32.855 1.00 64.50 370 GLY A CA 1
ATOM 3026 C C . GLY A 1 370 ? -27.753 13.608 32.629 1.00 64.50 370 GLY A C 1
ATOM 3027 O O . GLY A 1 370 ? -27.485 12.568 32.036 1.00 64.50 370 GLY A O 1
ATOM 3028 N N . GLU A 1 371 ? -28.949 13.803 33.175 1.00 44.88 371 GLU A N 1
ATOM 3029 C CA . GLU A 1 371 ? -30.013 12.799 33.200 1.00 44.88 371 GLU A CA 1
ATOM 3030 C C . GLU A 1 371 ? -30.525 12.440 31.796 1.00 44.88 371 GLU A C 1
ATOM 3032 O O . GLU A 1 371 ? -31.053 13.299 31.097 1.00 44.88 371 GLU A O 1
ATOM 3037 N N . GLY A 1 372 ? -30.423 11.160 31.411 1.00 51.66 372 GLY A N 1
ATOM 3038 C CA . GLY A 1 372 ? -31.414 10.395 30.628 1.00 51.66 372 GLY A CA 1
ATOM 3039 C C . GLY A 1 372 ? -31.877 10.881 29.242 1.00 51.66 372 GLY A C 1
ATOM 3040 O O . GLY A 1 372 ? -32.648 10.166 28.610 1.00 51.66 372 GLY A O 1
ATOM 3041 N N . LYS A 1 373 ? -31.450 12.050 28.753 1.00 49.38 373 LYS A N 1
ATOM 3042 C CA . LYS A 1 373 ? -31.920 12.663 27.495 1.00 49.38 373 LYS A CA 1
ATOM 3043 C C . LYS A 1 373 ? -30.878 12.693 26.376 1.00 49.38 373 LYS A C 1
ATOM 3045 O O . LYS A 1 373 ? -31.249 12.942 25.235 1.00 49.38 373 LYS A O 1
ATOM 3050 N N . ILE A 1 374 ? -29.603 12.443 26.676 1.00 54.34 374 ILE A N 1
ATOM 3051 C CA . ILE A 1 374 ? -28.497 12.529 25.711 1.00 54.34 374 ILE A CA 1
ATOM 3052 C C . ILE A 1 374 ? -27.807 11.161 25.653 1.00 54.34 374 ILE A C 1
ATOM 3054 O O . ILE A 1 374 ? -27.453 10.603 26.693 1.00 54.34 374 ILE A O 1
ATOM 3058 N N . SER A 1 375 ? -27.652 10.585 24.454 1.00 64.00 375 SER A N 1
ATOM 3059 C CA . SER A 1 375 ? -26.895 9.339 24.274 1.00 64.00 375 SER A CA 1
ATOM 3060 C C . SER A 1 375 ? -25.458 9.524 24.764 1.00 64.00 375 SER A C 1
ATOM 3062 O O . SER A 1 375 ? -24.872 10.577 24.523 1.00 64.00 375 SER A O 1
ATOM 3064 N N . LYS A 1 376 ? -24.873 8.513 25.420 1.00 72.69 376 LYS A N 1
ATOM 3065 C CA . LYS A 1 376 ? -23.473 8.545 25.882 1.00 72.69 376 LYS A CA 1
ATOM 3066 C C . LYS A 1 376 ? -22.543 8.927 24.718 1.00 72.69 376 LYS A C 1
ATOM 3068 O O . LYS A 1 376 ? -22.485 8.197 23.731 1.00 72.69 376 LYS A O 1
ATOM 3073 N N . ASP A 1 377 ? -21.824 10.044 24.831 1.00 77.19 377 ASP A N 1
ATOM 3074 C CA . ASP A 1 377 ? -20.852 10.460 23.820 1.00 77.19 377 ASP A CA 1
ATOM 3075 C C . ASP A 1 377 ? -19.570 9.628 23.943 1.00 77.19 377 ASP A C 1
ATOM 3077 O O . ASP A 1 377 ? -18.653 9.934 24.709 1.00 77.19 377 ASP A O 1
ATOM 3081 N N . LEU A 1 378 ? -19.509 8.548 23.167 1.00 84.62 378 LEU A N 1
ATOM 3082 C CA . LEU A 1 378 ? -18.377 7.625 23.156 1.00 84.62 378 LEU A CA 1
ATOM 3083 C C . LEU A 1 378 ? -17.064 8.289 22.717 1.00 84.62 378 LEU A C 1
ATOM 3085 O O . LEU A 1 378 ? -16.002 7.730 22.988 1.00 84.62 378 LEU A O 1
ATOM 3089 N N . SER A 1 379 ? -17.094 9.478 22.102 1.00 84.56 379 SER A N 1
ATOM 3090 C CA . SER A 1 379 ? -15.876 10.189 21.707 1.00 84.56 379 SER A CA 1
ATOM 3091 C C . SER A 1 379 ? -15.001 10.548 22.916 1.00 84.56 379 SER A C 1
ATOM 3093 O O . SER A 1 379 ? -13.781 10.392 22.855 1.00 84.56 379 SER A O 1
ATOM 3095 N N . ILE A 1 380 ? -15.605 10.913 24.054 1.00 85.56 380 ILE A N 1
ATOM 3096 C CA . ILE A 1 380 ? -14.883 11.226 25.298 1.00 85.56 380 ILE A CA 1
ATOM 3097 C C . ILE A 1 380 ? -14.202 9.965 25.845 1.00 85.56 380 ILE A C 1
ATOM 3099 O O . ILE A 1 380 ? -13.029 9.999 26.220 1.00 85.56 380 ILE A O 1
ATOM 3103 N N . ALA A 1 381 ? -14.908 8.831 25.834 1.00 88.69 381 ALA A N 1
ATOM 3104 C CA . ALA A 1 381 ? -14.358 7.542 26.245 1.00 88.69 381 ALA A CA 1
ATOM 3105 C C . ALA A 1 381 ? -13.206 7.080 25.334 1.00 88.69 381 ALA A C 1
ATOM 3107 O O . ALA A 1 381 ? -12.198 6.566 25.821 1.00 88.69 381 ALA A O 1
ATOM 3108 N N . VAL A 1 382 ? -13.319 7.308 24.021 1.00 90.25 382 VAL A N 1
ATOM 3109 C CA . VAL A 1 382 ? -12.248 7.036 23.052 1.00 90.25 382 VAL A CA 1
ATOM 3110 C C . VAL A 1 382 ? -11.011 7.874 23.366 1.00 90.25 382 VAL A C 1
ATOM 3112 O O . VAL A 1 382 ? -9.901 7.343 23.368 1.00 90.25 382 VAL A O 1
ATOM 3115 N N . GLN A 1 383 ? -11.183 9.159 23.690 1.00 90.06 383 GLN A N 1
ATOM 3116 C CA . GLN A 1 383 ? -10.071 10.022 24.087 1.00 90.06 383 GLN A CA 1
ATOM 3117 C C . GLN A 1 383 ? -9.435 9.549 25.395 1.00 90.06 383 GLN A C 1
ATOM 3119 O O . GLN A 1 383 ? -8.214 9.437 25.451 1.00 90.06 383 GLN A O 1
ATOM 3124 N N . MET A 1 384 ? -10.224 9.174 26.408 1.00 91.56 384 MET A N 1
ATOM 3125 C CA . MET A 1 384 ? -9.688 8.579 27.640 1.00 91.56 384 MET A CA 1
ATOM 3126 C C . MET A 1 384 ? -8.833 7.340 27.349 1.00 91.56 384 MET A C 1
ATOM 3128 O O . MET A 1 384 ? -7.686 7.268 27.792 1.00 91.56 384 MET A O 1
ATOM 3132 N N . MET A 1 385 ? -9.355 6.387 26.571 1.00 93.50 385 MET A N 1
ATOM 3133 C CA . MET A 1 385 ? -8.621 5.162 26.245 1.00 93.50 385 MET A CA 1
ATOM 3134 C C . MET A 1 385 ? -7.380 5.430 25.389 1.00 93.50 385 MET A C 1
ATOM 3136 O O . MET A 1 385 ? -6.342 4.818 25.624 1.00 93.50 385 MET A O 1
ATOM 3140 N N . LYS A 1 386 ? -7.425 6.396 24.462 1.00 92.31 386 LYS A N 1
ATOM 3141 C CA . LYS A 1 386 ? -6.249 6.844 23.698 1.00 92.31 386 LYS A CA 1
ATOM 3142 C C . LYS A 1 386 ? -5.119 7.314 24.623 1.00 92.31 386 LYS A C 1
ATOM 3144 O O . LYS A 1 386 ? -3.967 6.939 24.407 1.00 92.31 386 LYS A O 1
ATOM 3149 N N . ARG A 1 387 ? -5.433 8.103 25.660 1.00 92.38 387 ARG A N 1
ATOM 3150 C CA . ARG A 1 387 ? -4.435 8.564 26.646 1.00 92.38 387 ARG A CA 1
ATOM 3151 C C . ARG A 1 387 ? -3.903 7.409 27.487 1.00 92.38 387 ARG A C 1
ATOM 3153 O O . ARG A 1 387 ? -2.696 7.313 27.668 1.00 92.38 387 ARG A O 1
ATOM 3160 N N . ILE A 1 388 ? -4.773 6.492 27.917 1.00 92.56 388 ILE A N 1
ATOM 3161 C CA . ILE A 1 388 ? -4.367 5.273 28.638 1.00 92.56 388 ILE A CA 1
ATOM 3162 C C . ILE A 1 388 ? -3.383 4.444 27.800 1.00 92.56 388 ILE A C 1
ATOM 3164 O O . ILE A 1 388 ? -2.333 4.056 28.305 1.00 92.56 388 ILE A O 1
ATOM 3168 N N . HIS A 1 389 ? -3.672 4.229 26.512 1.00 92.62 389 HIS A N 1
ATOM 3169 C CA . HIS A 1 389 ? -2.769 3.521 25.599 1.00 92.62 389 HIS A CA 1
ATOM 3170 C C . HIS A 1 389 ? -1.417 4.236 25.471 1.00 92.62 389 HIS A C 1
ATOM 3172 O O . HIS A 1 389 ? -0.373 3.591 25.548 1.00 92.62 389 HIS A O 1
ATOM 3178 N N . SER A 1 390 ? -1.431 5.565 25.305 1.00 88.75 390 SER A N 1
ATOM 3179 C CA . SER A 1 390 ? -0.212 6.381 25.213 1.00 88.75 390 SER A CA 1
ATOM 3180 C C . SER A 1 390 ? 0.651 6.247 26.472 1.00 88.75 390 SER A C 1
ATOM 3182 O O . SER A 1 390 ? 1.844 5.967 26.369 1.00 88.75 390 SER A O 1
ATOM 3184 N N . LEU A 1 391 ? 0.045 6.365 27.658 1.00 90.12 391 LEU A N 1
ATOM 3185 C CA . LEU A 1 391 ? 0.732 6.269 28.948 1.00 90.12 391 LEU A CA 1
ATOM 3186 C C . LEU A 1 391 ? 1.379 4.893 29.156 1.00 90.12 391 LEU A C 1
ATOM 3188 O O . LEU A 1 391 ? 2.566 4.828 29.468 1.00 90.12 391 LEU A O 1
ATOM 3192 N N . LEU A 1 392 ? 0.626 3.811 28.929 1.00 89.56 392 LEU A N 1
ATOM 3193 C CA . LEU A 1 392 ? 1.087 2.438 29.167 1.00 89.56 392 LEU A CA 1
ATOM 3194 C C . LEU A 1 392 ? 2.194 1.990 28.196 1.00 89.56 392 LEU A C 1
ATOM 3196 O O . LEU A 1 392 ? 3.130 1.317 28.617 1.00 89.56 392 LEU A O 1
ATOM 3200 N N . GLU A 1 393 ? 2.122 2.354 26.910 1.00 88.38 393 GLU A N 1
ATOM 3201 C CA . GLU A 1 393 ? 3.098 1.888 25.905 1.00 88.38 393 GLU A CA 1
ATOM 3202 C C . GLU A 1 393 ? 4.299 2.825 25.713 1.00 88.38 393 GLU A C 1
ATOM 3204 O O . GLU A 1 393 ? 5.411 2.359 25.437 1.00 88.38 393 GLU A O 1
ATOM 3209 N N . ARG A 1 394 ? 4.108 4.150 25.811 1.00 84.19 394 ARG A N 1
ATOM 3210 C CA . ARG A 1 394 ? 5.183 5.120 25.526 1.00 84.19 394 ARG A CA 1
ATOM 3211 C C . ARG A 1 394 ? 6.007 5.482 26.753 1.00 84.19 394 ARG A C 1
ATOM 3213 O O . ARG A 1 394 ? 7.175 5.827 26.587 1.00 84.19 394 ARG A O 1
ATOM 3220 N N . TYR A 1 395 ? 5.433 5.391 27.953 1.00 86.06 395 TYR A N 1
ATOM 3221 C CA . TYR A 1 395 ? 6.077 5.837 29.193 1.00 86.06 395 TYR A CA 1
ATOM 3222 C C . TYR A 1 395 ? 6.079 4.784 30.321 1.00 86.06 395 TYR A C 1
ATOM 3224 O O . TYR A 1 395 ? 5.869 5.155 31.478 1.00 86.06 395 TYR A O 1
ATOM 3232 N N . PRO A 1 396 ? 6.365 3.491 30.048 1.00 84.62 396 PRO A N 1
ATOM 3233 C CA . PRO A 1 396 ? 6.351 2.459 31.089 1.00 84.62 396 PRO A CA 1
ATOM 3234 C C . PRO A 1 396 ? 7.376 2.720 32.203 1.00 84.62 396 PRO A C 1
ATOM 3236 O O . PRO A 1 396 ? 7.130 2.382 33.352 1.00 84.62 396 PRO A O 1
ATOM 3239 N N . GLU A 1 397 ? 8.499 3.370 31.885 1.00 84.06 397 GLU A N 1
ATOM 3240 C CA . GLU A 1 397 ? 9.584 3.663 32.835 1.00 84.06 397 GLU A CA 1
ATOM 3241 C C . GLU A 1 397 ? 9.230 4.750 33.867 1.00 84.06 397 GLU A C 1
ATOM 3243 O O . GLU A 1 397 ? 9.882 4.841 34.902 1.00 84.06 397 GLU A O 1
ATOM 3248 N N . ILE A 1 398 ? 8.216 5.579 33.590 1.00 86.12 398 ILE A N 1
ATOM 3249 C CA . ILE A 1 398 ? 7.805 6.721 34.434 1.00 86.12 398 ILE A CA 1
ATOM 3250 C C . ILE A 1 398 ? 6.559 6.366 35.274 1.00 86.12 398 ILE A C 1
ATOM 3252 O O . ILE A 1 398 ? 6.205 7.064 36.223 1.00 86.12 398 ILE A O 1
ATOM 3256 N N . LEU A 1 399 ? 5.867 5.274 34.943 1.00 86.88 399 LEU A N 1
ATOM 3257 C CA . LEU A 1 399 ? 4.607 4.898 35.575 1.00 86.88 399 LEU A CA 1
ATOM 3258 C C . LEU A 1 399 ? 4.801 4.331 36.992 1.00 86.88 399 LEU A C 1
ATOM 3260 O O . LEU A 1 399 ? 5.109 3.161 37.190 1.00 86.88 399 LEU A O 1
ATOM 3264 N N . GLU A 1 400 ? 4.538 5.164 37.994 1.00 87.94 400 GLU A N 1
ATOM 3265 C CA . GLU A 1 400 ? 4.430 4.751 39.403 1.00 87.94 400 GLU A CA 1
ATOM 3266 C C . GLU A 1 400 ? 3.104 4.039 39.756 1.00 87.94 400 GLU A C 1
ATOM 3268 O O . GLU A 1 400 ? 2.142 4.023 38.981 1.00 87.94 400 GLU A O 1
ATOM 3273 N N . ALA A 1 401 ? 3.027 3.456 40.959 1.00 84.88 401 ALA A N 1
ATOM 3274 C CA . ALA A 1 401 ? 1.842 2.742 41.446 1.00 84.88 401 ALA A CA 1
ATOM 3275 C C . ALA A 1 401 ? 0.583 3.631 41.483 1.00 84.88 401 ALA A C 1
ATOM 3277 O O . ALA A 1 401 ? -0.485 3.191 41.066 1.00 84.88 401 ALA A O 1
ATOM 3278 N N . GLU A 1 402 ? 0.706 4.897 41.894 1.00 85.75 402 GLU A N 1
ATOM 3279 C CA . GLU A 1 402 ? -0.418 5.846 41.952 1.00 85.75 402 GLU A CA 1
ATOM 3280 C C . GLU A 1 402 ? -1.057 6.080 40.573 1.00 85.75 402 GLU A C 1
ATOM 3282 O O . GLU A 1 402 ? -2.282 6.154 40.435 1.00 85.75 402 GLU A O 1
ATOM 3287 N N . HIS A 1 403 ? -0.232 6.130 39.523 1.00 88.44 403 HIS A N 1
ATOM 3288 C CA . HIS A 1 403 ? -0.702 6.282 38.150 1.00 88.44 403 HIS A CA 1
ATOM 3289 C C . HIS A 1 403 ? -1.465 5.038 37.680 1.00 88.44 403 HIS A C 1
ATOM 3291 O O . HIS A 1 403 ? -2.537 5.165 37.083 1.00 88.44 403 HIS A O 1
ATOM 3297 N N . HIS A 1 404 ? -0.971 3.836 38.000 1.00 86.75 404 HIS A N 1
ATOM 3298 C CA . HIS A 1 404 ? -1.667 2.582 37.696 1.00 86.75 404 HIS A CA 1
ATOM 3299 C C . HIS A 1 404 ? -3.032 2.504 38.393 1.00 86.75 404 HIS A C 1
ATOM 3301 O O . HIS A 1 404 ? -4.025 2.162 37.748 1.00 86.75 404 HIS A O 1
ATOM 3307 N N . GLN A 1 405 ? -3.114 2.912 39.664 1.00 87.31 405 GLN A N 1
ATOM 3308 C CA . GLN A 1 405 ? -4.378 2.997 40.405 1.00 87.31 405 GLN A CA 1
ATOM 3309 C C . GLN A 1 405 ? -5.357 3.983 39.750 1.00 87.31 405 GLN A C 1
ATOM 3311 O O . GLN A 1 405 ? -6.557 3.711 39.636 1.00 87.31 405 GLN A O 1
ATOM 3316 N N . TYR A 1 406 ? -4.861 5.128 39.267 1.00 88.38 406 TYR A N 1
ATOM 3317 C CA . TYR A 1 406 ? -5.691 6.111 38.571 1.00 88.38 406 TYR A CA 1
ATOM 3318 C C . TYR A 1 406 ? -6.218 5.589 37.226 1.00 88.38 406 TYR A C 1
ATOM 3320 O O . TYR A 1 406 ? -7.398 5.770 36.908 1.00 88.38 406 TYR A O 1
ATOM 3328 N N . ILE A 1 407 ? -5.377 4.902 36.449 1.00 90.50 407 ILE A N 1
ATOM 3329 C CA . ILE A 1 407 ? -5.775 4.262 35.189 1.00 90.50 407 ILE A CA 1
ATOM 3330 C C . ILE A 1 407 ? -6.812 3.165 35.460 1.00 90.50 407 ILE A C 1
ATOM 3332 O O . ILE A 1 407 ? -7.863 3.149 34.818 1.00 90.50 407 ILE A O 1
ATOM 3336 N N . ALA A 1 408 ? -6.580 2.305 36.453 1.00 88.00 408 ALA A N 1
ATOM 3337 C CA . ALA A 1 408 ? -7.520 1.260 36.853 1.00 88.00 408 ALA A CA 1
ATOM 3338 C C . ALA A 1 408 ? -8.878 1.849 37.275 1.00 88.00 408 ALA A C 1
ATOM 3340 O O . ALA A 1 408 ? -9.935 1.368 36.861 1.00 88.00 408 ALA A O 1
ATOM 3341 N N . LYS A 1 409 ? -8.871 2.971 38.007 1.00 88.56 409 LYS A N 1
ATOM 3342 C CA . LYS A 1 409 ? -10.084 3.732 38.331 1.00 88.56 409 LYS A CA 1
ATOM 3343 C C . LYS A 1 409 ? -10.806 4.229 37.077 1.00 88.56 409 LYS A C 1
ATOM 3345 O O . LYS A 1 409 ? -12.029 4.124 37.019 1.00 88.56 409 LYS A O 1
ATOM 3350 N N . CYS A 1 410 ? -10.091 4.745 36.078 1.00 88.88 410 CYS A N 1
ATOM 3351 C CA . CYS A 1 410 ? -10.695 5.168 34.812 1.00 88.88 410 CYS A CA 1
ATOM 3352 C C . CYS A 1 410 ? -11.347 3.985 34.077 1.00 88.88 410 CYS A C 1
ATOM 3354 O O . CYS A 1 410 ? -12.522 4.072 33.723 1.00 88.88 410 CYS A O 1
ATOM 3356 N N . LEU A 1 411 ? -10.638 2.859 33.932 1.00 89.31 411 LEU A N 1
ATOM 3357 C CA . LEU A 1 411 ? -11.148 1.637 33.287 1.00 89.31 411 LEU A CA 1
ATOM 3358 C C . LEU A 1 411 ? -12.403 1.094 33.982 1.00 89.31 411 LEU A C 1
ATOM 3360 O O . LEU A 1 411 ? -13.388 0.753 33.326 1.00 89.31 411 LEU A O 1
ATOM 3364 N N . LYS A 1 412 ? -12.409 1.092 35.318 1.00 86.56 412 LYS A N 1
ATOM 3365 C CA . LYS A 1 412 ? -13.557 0.667 36.127 1.00 86.56 412 LYS A CA 1
ATOM 3366 C C . LYS A 1 412 ? -14.797 1.529 35.871 1.00 86.56 412 LYS A C 1
ATOM 3368 O O . LYS A 1 412 ? -15.904 1.004 35.801 1.00 86.56 412 LYS A O 1
ATOM 3373 N N . TYR A 1 413 ? -14.629 2.841 35.696 1.00 85.94 413 TYR A N 1
ATOM 3374 C CA . TYR A 1 413 ? -15.737 3.751 35.375 1.00 85.94 413 TYR A CA 1
ATOM 3375 C C . TYR A 1 413 ? -16.287 3.551 33.960 1.00 85.94 413 TYR A C 1
ATOM 3377 O O . TYR A 1 413 ? -17.479 3.757 33.761 1.00 85.94 413 TYR A O 1
ATOM 3385 N N . LEU A 1 414 ? -15.455 3.125 33.005 1.00 86.62 414 LEU A N 1
ATOM 3386 C CA . LEU A 1 414 ? -15.904 2.746 31.659 1.00 86.62 414 LEU A CA 1
ATOM 3387 C C . LEU A 1 414 ? -16.632 1.386 31.651 1.00 86.62 414 LEU A C 1
ATOM 3389 O O . LEU A 1 414 ? -17.330 1.065 30.691 1.00 86.62 414 LEU A O 1
ATOM 3393 N N . GLY A 1 415 ? -16.533 0.614 32.740 1.00 85.94 415 GLY A N 1
ATOM 3394 C CA . GLY A 1 415 ? -17.139 -0.712 32.891 1.00 85.94 415 GLY A CA 1
ATOM 3395 C C . GLY A 1 415 ? -16.191 -1.874 32.579 1.00 85.94 415 GLY A C 1
ATOM 3396 O O . GLY A 1 415 ? -16.616 -3.025 32.610 1.00 85.94 415 GLY A O 1
ATOM 3397 N N . PHE A 1 416 ? -14.908 -1.604 32.323 1.00 89.69 416 PHE A N 1
ATOM 3398 C CA . PHE A 1 416 ? -13.895 -2.611 31.995 1.00 89.69 416 PHE A CA 1
ATOM 3399 C C . PHE A 1 416 ? -13.269 -3.198 33.269 1.00 89.69 416 PHE A C 1
ATOM 3401 O O . PHE A 1 416 ? -12.084 -3.015 33.545 1.00 89.69 416 PHE A O 1
ATOM 3408 N N . ASN A 1 417 ? -14.090 -3.864 34.086 1.00 84.94 417 ASN A N 1
ATOM 3409 C CA . ASN A 1 417 ? -13.695 -4.318 35.426 1.00 84.94 417 ASN A CA 1
ATOM 3410 C C . ASN A 1 417 ? -12.547 -5.333 35.402 1.00 84.94 417 ASN A C 1
ATOM 3412 O O . ASN A 1 417 ? -11.625 -5.202 36.200 1.00 84.94 417 ASN A O 1
ATOM 3416 N N . ASP A 1 418 ? -12.562 -6.294 34.476 1.00 84.25 418 ASP A N 1
ATOM 3417 C CA . ASP A 1 418 ? -11.510 -7.316 34.389 1.00 84.25 418 ASP A CA 1
ATOM 3418 C C . ASP A 1 418 ? -10.144 -6.686 34.077 1.00 84.25 418 ASP A C 1
ATOM 3420 O O . ASP A 1 418 ? -9.137 -7.014 34.703 1.00 84.25 418 ASP A O 1
ATOM 3424 N N . LEU A 1 419 ? -10.126 -5.685 33.189 1.00 86.94 419 LEU A N 1
ATOM 3425 C CA . LEU A 1 419 ? -8.924 -4.912 32.876 1.00 86.94 419 LEU A CA 1
ATOM 3426 C C . LEU A 1 419 ? -8.479 -4.035 34.055 1.00 86.94 419 LEU A C 1
ATOM 3428 O O . LEU A 1 419 ? -7.290 -3.977 34.362 1.00 86.94 419 LEU A O 1
ATOM 3432 N N . ALA A 1 420 ? -9.414 -3.380 34.746 1.00 85.06 420 ALA A N 1
ATOM 3433 C CA . ALA A 1 420 ? -9.102 -2.585 35.935 1.00 85.06 420 ALA A CA 1
ATOM 3434 C C . ALA A 1 420 ? -8.474 -3.445 37.045 1.00 85.06 420 ALA A C 1
ATOM 3436 O O . ALA A 1 420 ? -7.459 -3.057 37.619 1.00 85.06 420 ALA A O 1
ATOM 3437 N N . ASN A 1 421 ? -9.031 -4.634 37.287 1.00 84.25 421 ASN A N 1
ATOM 3438 C CA . ASN A 1 421 ? -8.529 -5.580 38.283 1.00 84.25 421 ASN A CA 1
ATOM 3439 C C . ASN A 1 421 ? -7.142 -6.124 37.920 1.00 84.25 421 ASN A C 1
ATOM 3441 O O . ASN A 1 421 ? -6.366 -6.443 38.817 1.00 84.25 421 ASN A O 1
ATOM 3445 N N . SER A 1 422 ? -6.813 -6.214 36.625 1.00 85.06 422 SER A N 1
ATOM 3446 C CA . SER A 1 422 ? -5.477 -6.638 36.190 1.00 85.06 422 SER A CA 1
ATOM 3447 C C . SER A 1 422 ? -4.381 -5.611 36.516 1.00 85.06 422 SER A C 1
ATOM 3449 O O . SER A 1 422 ? -3.235 -6.001 36.719 1.00 85.06 422 SER A O 1
ATOM 3451 N N . LEU A 1 423 ? -4.728 -4.317 36.592 1.00 82.38 423 LEU A N 1
ATOM 3452 C CA . LEU A 1 423 ? -3.801 -3.240 36.966 1.00 82.38 423 LEU A CA 1
ATOM 3453 C C . LEU A 1 423 ? -3.728 -3.006 38.473 1.00 82.38 423 LEU A C 1
ATOM 3455 O O . LEU A 1 423 ? -2.650 -2.739 38.994 1.00 82.38 423 LEU A O 1
ATOM 3459 N N . ASP A 1 424 ? -4.867 -3.063 39.162 1.00 79.50 424 ASP A N 1
ATOM 3460 C CA . ASP A 1 424 ? -4.929 -2.864 40.607 1.00 79.50 424 ASP A CA 1
ATOM 3461 C C . ASP A 1 424 ? -5.983 -3.785 41.249 1.00 79.50 424 ASP A C 1
ATOM 3463 O O . ASP A 1 424 ? -7.177 -3.455 41.286 1.00 79.50 424 ASP A O 1
ATOM 3467 N N . PRO A 1 425 ? -5.546 -4.930 41.807 1.00 72.50 425 PRO A N 1
ATOM 3468 C CA . PRO A 1 425 ? -6.418 -5.876 42.498 1.00 72.50 425 PRO A CA 1
ATOM 3469 C C . PRO A 1 425 ? -7.055 -5.317 43.778 1.00 72.50 425 PRO A C 1
ATOM 3471 O O . PRO A 1 425 ? -7.987 -5.922 44.303 1.00 72.50 425 PRO A O 1
ATOM 3474 N N . THR A 1 426 ? -6.571 -4.189 44.314 1.00 67.75 426 THR A N 1
ATOM 3475 C CA . THR A 1 426 ? -7.080 -3.613 45.569 1.00 67.75 426 THR A CA 1
ATOM 3476 C C . THR A 1 426 ? -8.368 -2.804 45.383 1.00 67.75 426 THR A C 1
ATOM 3478 O O . THR A 1 426 ? -9.069 -2.524 46.355 1.00 67.75 426 THR A O 1
ATOM 3481 N N . LEU A 1 427 ? -8.769 -2.512 44.138 1.00 63.00 427 LEU A N 1
ATOM 3482 C CA . LEU A 1 427 ? -9.996 -1.777 43.791 1.00 63.00 427 LEU A CA 1
ATOM 3483 C C . LEU A 1 427 ? -11.302 -2.587 43.947 1.00 63.00 427 LEU A C 1
ATOM 3485 O O . LEU A 1 427 ? -12.324 -2.248 43.332 1.00 63.00 427 LEU A O 1
ATOM 3489 N N . ILE A 1 428 ? -11.330 -3.619 44.790 1.00 50.69 428 ILE A N 1
ATOM 3490 C CA . ILE A 1 428 ? -12.528 -4.417 45.080 1.00 50.69 428 ILE A CA 1
ATOM 3491 C C . ILE A 1 428 ? -13.440 -3.610 46.016 1.00 50.69 428 ILE A C 1
ATOM 3493 O O . ILE A 1 428 ? -13.270 -3.568 47.229 1.00 50.69 428 ILE A O 1
ATOM 3497 N N . GLY A 1 429 ? -14.419 -2.927 45.425 1.00 50.81 429 GLY A N 1
ATOM 3498 C CA . GLY A 1 429 ? -15.405 -2.128 46.151 1.00 50.81 429 GLY A CA 1
ATOM 3499 C C . GLY A 1 429 ? -16.624 -1.824 45.288 1.00 50.81 429 GLY A C 1
ATOM 3500 O O . GLY A 1 429 ? -16.487 -1.371 44.138 1.00 50.81 429 GLY A O 1
ATOM 3501 N N . ASP A 1 430 ? -17.810 -2.111 45.826 1.00 47.31 430 ASP A N 1
ATOM 3502 C CA . ASP A 1 430 ? -19.120 -1.931 45.197 1.00 47.31 430 ASP A CA 1
ATOM 3503 C C . ASP A 1 430 ? -19.711 -0.539 45.416 1.00 47.31 430 ASP A C 1
ATOM 3505 O O . ASP A 1 430 ? -20.552 -0.305 46.278 1.00 47.31 430 ASP A O 1
ATOM 3509 N N . ASP A 1 431 ? -19.309 0.399 44.558 1.00 54.44 431 ASP A N 1
ATOM 3510 C CA . ASP A 1 431 ? -20.055 1.641 44.364 1.00 54.44 431 ASP A CA 1
ATOM 3511 C C . ASP A 1 431 ? -21.402 1.361 43.674 1.00 54.44 431 ASP A C 1
ATOM 3513 O O . ASP A 1 431 ? -21.467 1.002 42.496 1.00 54.44 431 ASP A O 1
ATOM 3517 N N . LYS A 1 432 ? -22.507 1.595 44.387 1.00 50.94 432 LYS A N 1
ATOM 3518 C CA . LYS A 1 432 ? -23.891 1.431 43.893 1.00 50.94 432 LYS A CA 1
ATOM 3519 C C . LYS A 1 432 ? -24.245 2.312 42.673 1.00 50.94 432 LYS A C 1
ATOM 3521 O O . LYS A 1 432 ? -25.268 2.084 42.039 1.00 50.94 432 LYS A O 1
ATOM 3526 N N . ASN A 1 433 ? -23.384 3.263 42.289 1.00 52.34 433 ASN A N 1
ATOM 3527 C CA . ASN A 1 433 ? -23.568 4.186 41.155 1.00 52.34 433 ASN A CA 1
ATOM 3528 C C . ASN A 1 433 ? -22.892 3.741 39.831 1.00 52.34 433 ASN A C 1
ATOM 3530 O O . ASN A 1 433 ? -22.892 4.503 38.863 1.00 52.34 433 ASN A O 1
ATOM 3534 N N . LYS A 1 434 ? -22.322 2.526 39.756 1.00 57.47 434 LYS A N 1
ATOM 3535 C CA . LYS A 1 434 ? -21.496 2.043 38.621 1.00 57.47 434 LYS A CA 1
ATOM 3536 C C . LYS A 1 434 ? -22.211 1.939 37.265 1.00 57.47 434 LYS A C 1
ATOM 3538 O O . LYS A 1 434 ? -21.631 2.338 36.260 1.00 57.47 434 LYS A O 1
ATOM 3543 N N . LYS A 1 435 ? -23.466 1.468 37.211 1.00 62.41 435 LYS A N 1
ATOM 3544 C CA . LYS A 1 435 ? -24.208 1.301 35.935 1.00 62.41 435 LYS A CA 1
ATOM 3545 C C . LYS A 1 435 ? -24.447 2.617 35.182 1.00 62.41 435 LYS A C 1
ATOM 3547 O O . LYS A 1 435 ? -24.741 2.605 33.994 1.00 62.41 435 LYS A O 1
ATOM 3552 N N . LYS A 1 436 ? -24.335 3.763 35.865 1.00 69.38 436 LYS A N 1
ATOM 3553 C CA . LYS A 1 436 ? -24.559 5.080 35.255 1.00 69.38 436 LYS A CA 1
ATOM 3554 C C . LYS A 1 436 ? -23.429 5.484 34.295 1.00 69.38 436 LYS A C 1
ATOM 3556 O O . LYS A 1 436 ? -23.689 6.228 33.357 1.00 69.38 436 LYS A O 1
ATOM 3561 N N . TYR A 1 437 ? -22.207 4.989 34.509 1.00 71.62 437 TYR A N 1
ATOM 3562 C CA . TYR A 1 437 ? -21.008 5.420 33.774 1.00 71.62 437 TYR A CA 1
ATOM 3563 C C . TYR A 1 437 ? -20.462 4.372 32.787 1.00 71.62 437 TYR A C 1
ATOM 3565 O O . TYR A 1 437 ? -19.631 4.723 31.951 1.00 71.62 437 TYR A O 1
ATOM 3573 N N . SER A 1 438 ? -20.917 3.113 32.865 1.00 80.19 438 SER A N 1
ATOM 3574 C CA . SER A 1 438 ? -20.443 2.014 32.009 1.00 80.19 438 SER A CA 1
ATOM 3575 C C . SER A 1 438 ? -20.780 2.240 30.537 1.00 80.19 438 SER A C 1
ATOM 3577 O O . SER A 1 438 ? -21.800 2.838 30.223 1.00 80.19 438 SER A O 1
ATOM 3579 N N . ILE A 1 439 ? -19.957 1.744 29.617 1.00 79.50 439 ILE A N 1
ATOM 3580 C CA . ILE A 1 439 ? -20.202 1.859 28.166 1.00 79.50 439 ILE A CA 1
ATOM 3581 C C . ILE A 1 439 ? -21.131 0.745 27.646 1.00 79.50 439 ILE A C 1
ATOM 3583 O O . ILE A 1 439 ? -21.626 0.826 26.529 1.00 79.50 439 ILE A O 1
ATOM 3587 N N . ASP A 1 440 ? -21.430 -0.260 28.476 1.00 82.75 440 ASP A N 1
ATOM 3588 C CA . ASP A 1 440 ? -22.303 -1.409 28.171 1.00 82.75 440 ASP A CA 1
ATOM 3589 C C . ASP A 1 440 ? -21.829 -2.247 26.955 1.00 82.75 440 ASP A C 1
ATOM 3591 O O . ASP A 1 440 ? -22.572 -3.061 26.412 1.00 82.75 440 ASP A O 1
ATOM 3595 N N . ILE A 1 441 ? -20.561 -2.078 26.563 1.00 86.56 441 ILE A N 1
ATOM 3596 C CA . ILE A 1 441 ? -19.842 -2.817 25.516 1.00 86.56 441 ILE A CA 1
ATOM 3597 C C . ILE A 1 441 ? -18.569 -3.392 26.151 1.00 86.56 441 ILE A C 1
ATOM 3599 O O . ILE A 1 441 ? -17.979 -2.758 27.027 1.00 86.56 441 ILE A O 1
ATOM 3603 N N . GLY A 1 442 ? -18.145 -4.584 25.726 1.00 89.00 442 GLY A N 1
ATOM 3604 C CA . GLY A 1 442 ? -16.892 -5.185 26.185 1.00 89.00 442 GLY A CA 1
ATOM 3605 C C . GLY A 1 442 ? -15.644 -4.402 25.733 1.00 89.00 442 GLY A C 1
ATOM 3606 O O . GLY A 1 442 ? -15.692 -3.672 24.735 1.00 89.00 442 GLY A O 1
ATOM 3607 N N . PRO A 1 443 ? -14.525 -4.498 26.475 1.00 92.00 443 PRO A N 1
ATOM 3608 C CA . PRO A 1 443 ? -13.321 -3.717 26.204 1.00 92.00 443 PRO A CA 1
ATOM 3609 C C . PRO A 1 443 ? -12.691 -4.001 24.839 1.00 92.00 443 PRO A C 1
ATOM 3611 O O . PRO A 1 443 ? -12.215 -3.062 24.193 1.00 92.00 443 PRO A O 1
ATOM 3614 N N . ALA A 1 444 ? -12.672 -5.257 24.381 1.00 93.06 444 ALA A N 1
ATOM 3615 C CA . ALA A 1 444 ? -12.067 -5.593 23.095 1.00 93.06 444 ALA A CA 1
ATOM 3616 C C . ALA A 1 444 ? -12.917 -5.064 21.936 1.00 93.06 444 ALA A C 1
ATOM 3618 O O . ALA A 1 444 ? -12.402 -4.408 21.024 1.00 93.06 444 ALA A O 1
ATOM 3619 N N . ARG A 1 445 ? -14.239 -5.264 22.007 1.00 93.88 445 ARG A N 1
ATOM 3620 C CA . ARG A 1 445 ? -15.181 -4.716 21.028 1.00 93.88 445 ARG A CA 1
ATOM 3621 C C . ARG A 1 445 ? -15.124 -3.193 20.986 1.00 93.88 445 ARG A C 1
ATOM 3623 O O . ARG A 1 445 ? -15.096 -2.630 19.896 1.00 93.88 445 ARG A O 1
ATOM 3630 N N . PHE A 1 446 ? -15.063 -2.525 22.139 1.00 93.75 446 PHE A N 1
ATOM 3631 C CA . PHE A 1 446 ? -14.962 -1.067 22.197 1.00 93.75 446 PHE A CA 1
ATOM 3632 C C . PHE A 1 446 ? -13.722 -0.548 21.453 1.00 93.75 446 PHE A C 1
ATOM 3634 O O . PHE A 1 446 ? -13.832 0.338 20.603 1.00 93.75 446 PHE A O 1
ATOM 3641 N N . GLN A 1 447 ? -12.550 -1.132 21.721 1.00 94.31 447 GLN A N 1
ATOM 3642 C CA . GLN A 1 447 ? -11.302 -0.740 21.063 1.00 94.31 447 GLN A CA 1
ATOM 3643 C C . GLN A 1 447 ? -11.350 -0.971 19.544 1.00 94.31 447 GLN A C 1
ATOM 3645 O O . GLN A 1 447 ? -10.980 -0.091 18.769 1.00 94.31 447 GLN A O 1
ATOM 3650 N N . LEU A 1 448 ? -11.838 -2.125 19.089 1.00 92.62 448 LEU A N 1
ATOM 3651 C CA . LEU A 1 448 ? -11.908 -2.430 17.658 1.00 92.62 448 LEU A CA 1
ATOM 3652 C C . LEU A 1 448 ? -12.964 -1.576 16.926 1.00 92.62 448 LEU A C 1
ATOM 3654 O O . LEU A 1 448 ? -12.730 -1.172 15.790 1.00 92.62 448 LEU A O 1
ATOM 3658 N N . GLN A 1 449 ? -14.100 -1.271 17.561 1.00 91.62 449 GLN A N 1
ATOM 3659 C CA . GLN A 1 449 ? -15.203 -0.542 16.926 1.00 91.62 449 GLN A CA 1
ATOM 3660 C C . GLN A 1 449 ? -14.971 0.970 16.875 1.00 91.62 449 GLN A C 1
ATOM 3662 O O . GLN A 1 449 ? -15.365 1.605 15.904 1.00 91.62 449 GLN A O 1
ATOM 3667 N N . TYR A 1 450 ? -14.345 1.552 17.903 1.00 90.81 450 TYR A N 1
ATOM 3668 C CA . TYR A 1 450 ? -14.243 3.011 18.039 1.00 90.81 450 TYR A CA 1
ATOM 3669 C C . TYR A 1 450 ? -12.808 3.545 18.043 1.00 90.81 450 TYR A C 1
ATOM 3671 O O . TYR A 1 450 ? -12.602 4.746 17.869 1.00 90.81 450 TYR A O 1
ATOM 3679 N N . MET A 1 451 ? -11.804 2.683 18.234 1.00 91.00 451 MET A N 1
ATOM 3680 C CA . MET A 1 451 ? -10.397 3.091 18.329 1.00 91.00 451 MET A CA 1
ATOM 3681 C C . MET A 1 451 ? -9.538 2.595 17.162 1.00 91.00 451 MET A C 1
ATOM 3683 O O . MET A 1 451 ? -8.314 2.636 17.257 1.00 91.00 451 MET A O 1
ATOM 3687 N N . GLY A 1 452 ? -10.137 2.157 16.049 1.00 87.06 452 GLY A N 1
ATOM 3688 C CA . GLY A 1 452 ? -9.428 1.511 14.938 1.00 87.06 452 GLY A CA 1
ATOM 3689 C C . GLY A 1 452 ? -8.235 2.297 14.367 1.00 87.06 452 GLY A C 1
ATOM 3690 O O . GLY A 1 452 ? -7.200 1.694 14.066 1.00 87.06 452 GLY A O 1
ATOM 3691 N N . HIS A 1 453 ? -8.353 3.626 14.267 1.00 85.69 453 HIS A N 1
ATOM 3692 C CA . HIS A 1 453 ? -7.295 4.556 13.833 1.00 85.69 453 HIS A CA 1
ATOM 3693 C C . HIS A 1 453 ? -6.362 5.018 14.964 1.00 85.69 453 HIS A C 1
ATOM 3695 O O . HIS A 1 453 ? -5.330 5.624 14.689 1.00 85.69 453 HIS A O 1
ATOM 3701 N N . TYR A 1 454 ? -6.698 4.723 16.223 1.00 87.94 454 TYR A N 1
ATOM 3702 C CA . TYR A 1 454 ? -5.871 5.002 17.403 1.00 87.94 454 TYR A CA 1
ATOM 3703 C C . TYR A 1 454 ? -5.109 3.774 17.922 1.00 87.94 454 TYR A C 1
ATOM 3705 O O . TYR A 1 454 ? -4.305 3.913 18.846 1.00 87.94 454 TYR A O 1
ATOM 3713 N N . LEU A 1 455 ? -5.338 2.578 17.361 1.00 89.62 455 LEU A N 1
ATOM 3714 C CA . LEU A 1 455 ? -4.592 1.377 17.742 1.00 89.62 455 LEU A CA 1
ATOM 3715 C C . LEU A 1 455 ? -3.097 1.574 17.463 1.00 89.62 455 LEU A C 1
ATOM 3717 O O . LEU A 1 455 ? -2.694 1.886 16.339 1.00 89.62 455 LEU A O 1
ATOM 3721 N N . ILE A 1 456 ? -2.281 1.359 18.495 1.00 87.75 456 ILE A N 1
ATOM 3722 C CA . ILE A 1 456 ? -0.831 1.556 18.435 1.00 87.75 456 ILE A CA 1
ATOM 3723 C C . ILE A 1 456 ? -0.209 0.528 17.485 1.00 87.75 456 ILE A C 1
ATOM 3725 O O . ILE A 1 456 ? -0.619 -0.636 17.438 1.00 87.75 456 ILE A O 1
ATOM 3729 N N . ARG A 1 457 ? 0.787 0.969 16.716 1.00 82.75 457 ARG A N 1
ATOM 3730 C CA . ARG A 1 457 ? 1.601 0.118 15.845 1.00 82.75 457 ARG A CA 1
ATOM 3731 C C . ARG A 1 457 ? 2.904 -0.232 16.542 1.00 82.75 457 ARG A C 1
ATOM 3733 O O . ARG A 1 457 ? 3.438 0.576 17.299 1.00 82.75 457 ARG A O 1
ATOM 3740 N N . ASP A 1 458 ? 3.419 -1.421 16.257 1.00 75.38 458 ASP A N 1
ATOM 3741 C CA . ASP A 1 458 ? 4.759 -1.800 16.689 1.00 75.38 458 ASP A CA 1
ATOM 3742 C C . ASP A 1 458 ? 5.780 -1.109 15.782 1.00 75.38 458 ASP A C 1
ATOM 3744 O O . ASP A 1 458 ? 6.195 -1.611 14.739 1.00 75.38 458 ASP A O 1
ATOM 3748 N N . GLU A 1 459 ? 6.120 0.119 16.160 1.00 73.88 459 GLU A N 1
ATOM 3749 C CA . GLU A 1 459 ? 7.122 0.929 15.483 1.00 73.88 459 GLU A CA 1
ATOM 3750 C C . GLU A 1 459 ? 8.523 0.601 16.007 1.00 73.88 459 GLU A C 1
ATOM 3752 O O . GLU A 1 459 ? 8.730 0.276 17.182 1.00 73.88 459 GLU A O 1
ATOM 3757 N N . ARG A 1 460 ? 9.509 0.719 15.115 1.00 73.31 460 ARG A N 1
ATOM 3758 C CA . ARG A 1 460 ? 10.927 0.694 15.484 1.00 73.31 460 ARG A CA 1
ATOM 3759 C C . ARG A 1 460 ? 11.180 1.828 16.486 1.00 73.31 460 ARG A C 1
ATOM 3761 O O . ARG A 1 460 ? 10.708 2.944 16.287 1.00 73.31 460 ARG A O 1
ATOM 3768 N N . LYS A 1 461 ? 11.940 1.555 17.548 1.00 74.25 461 LYS A N 1
ATOM 3769 C CA . LYS A 1 461 ? 12.387 2.584 18.511 1.00 74.25 461 LYS A CA 1
ATOM 3770 C C . LYS A 1 461 ? 13.828 3.025 18.256 1.00 74.25 461 LYS A C 1
ATOM 3772 O O . LYS A 1 461 ? 14.248 4.080 18.726 1.00 74.25 461 LYS A O 1
ATOM 3777 N N . ASP A 1 462 ? 14.586 2.218 17.524 1.00 79.56 462 ASP A N 1
ATOM 3778 C CA . ASP A 1 462 ? 15.973 2.476 17.179 1.00 79.56 462 ASP A CA 1
ATOM 3779 C C . ASP A 1 462 ? 16.075 3.454 16.005 1.00 79.56 462 ASP A C 1
ATOM 3781 O O . ASP A 1 462 ? 15.422 3.301 14.974 1.00 79.56 462 ASP A O 1
ATOM 3785 N N . ARG A 1 463 ? 16.902 4.487 16.173 1.00 80.44 463 ARG A N 1
ATOM 3786 C CA . ARG A 1 463 ? 17.166 5.467 15.117 1.00 80.44 463 ARG A CA 1
ATOM 3787 C C . ARG A 1 463 ? 18.150 4.883 14.111 1.00 80.44 463 ARG A C 1
ATOM 3789 O O . ARG A 1 463 ? 19.181 4.343 14.503 1.00 80.44 463 ARG A O 1
ATOM 3796 N N . ASP A 1 464 ? 17.859 5.055 12.826 1.00 83.19 464 ASP A N 1
ATOM 3797 C CA . ASP A 1 464 ? 18.806 4.739 11.759 1.00 83.19 464 ASP A CA 1
ATOM 3798 C C . ASP A 1 464 ? 19.738 5.944 11.539 1.00 83.19 464 ASP A C 1
ATOM 3800 O O . ASP A 1 464 ? 19.242 7.049 11.320 1.00 83.19 464 ASP A O 1
ATOM 3804 N N . PRO A 1 465 ? 21.074 5.786 11.572 1.00 84.62 465 PRO A N 1
ATOM 3805 C CA . PRO A 1 465 ? 22.005 6.906 11.407 1.00 84.62 465 PRO A CA 1
ATOM 3806 C C . PRO A 1 465 ? 21.897 7.607 10.041 1.00 84.62 465 PRO A C 1
ATOM 3808 O O . PRO A 1 465 ? 22.347 8.747 9.908 1.00 84.62 465 PRO A O 1
ATOM 3811 N N . ARG A 1 466 ? 21.307 6.958 9.026 1.00 83.69 466 ARG A N 1
ATOM 3812 C CA . ARG A 1 466 ? 21.101 7.525 7.684 1.00 83.69 466 ARG A CA 1
ATOM 3813 C C . ARG A 1 466 ? 19.919 8.494 7.621 1.00 83.69 466 ARG A C 1
ATOM 3815 O O . ARG A 1 466 ? 19.864 9.302 6.696 1.00 83.69 466 ARG A O 1
ATOM 3822 N N . VAL A 1 467 ? 18.995 8.438 8.586 1.00 81.94 467 VAL A N 1
ATOM 3823 C CA . VAL A 1 467 ? 17.763 9.241 8.614 1.00 81.94 467 VAL A CA 1
ATOM 3824 C C . VAL A 1 467 ? 17.682 10.020 9.927 1.00 81.94 467 VAL A C 1
ATOM 3826 O O . VAL A 1 467 ? 17.596 9.442 11.004 1.00 81.94 467 VAL A O 1
ATOM 3829 N N . GLN A 1 468 ? 17.701 11.352 9.850 1.00 69.88 468 GLN A N 1
ATOM 3830 C CA . GLN A 1 468 ? 17.710 12.210 11.044 1.00 69.88 468 GLN A CA 1
ATOM 3831 C C . GLN A 1 468 ? 16.305 12.624 11.503 1.00 69.88 468 GLN A C 1
ATOM 3833 O O . GLN A 1 468 ? 16.078 12.781 12.702 1.00 69.88 468 GLN A O 1
ATOM 3838 N N . ASP A 1 469 ? 15.369 12.770 10.561 1.00 75.38 469 ASP A N 1
ATOM 3839 C CA . ASP A 1 469 ? 14.080 13.431 10.807 1.00 75.38 469 ASP A CA 1
ATOM 3840 C C . ASP A 1 469 ? 12.985 12.484 11.318 1.00 75.38 469 ASP A C 1
ATOM 3842 O O . ASP A 1 469 ? 12.023 12.922 11.947 1.00 75.38 469 ASP A O 1
ATOM 3846 N N . PHE A 1 470 ? 13.106 11.181 11.056 1.00 81.44 470 PHE A N 1
ATOM 3847 C CA . PHE A 1 470 ? 12.131 10.176 11.476 1.00 81.44 470 PHE A CA 1
ATOM 3848 C C . PHE A 1 470 ? 12.783 8.803 11.654 1.00 81.44 470 PHE A C 1
ATOM 3850 O O . PHE A 1 470 ? 13.914 8.574 11.232 1.00 81.44 470 PHE A O 1
ATOM 3857 N N . ILE A 1 471 ? 12.055 7.877 12.280 1.00 82.50 471 ILE A N 1
ATOM 3858 C CA . ILE A 1 471 ? 12.503 6.495 12.450 1.00 82.50 471 ILE A CA 1
ATOM 3859 C C . ILE A 1 471 ? 11.957 5.655 11.284 1.00 82.50 471 ILE A C 1
ATOM 3861 O O . ILE A 1 471 ? 10.740 5.486 11.195 1.00 82.50 471 ILE A O 1
ATOM 3865 N N . PRO A 1 472 ? 12.810 5.139 10.379 1.00 84.38 472 PRO A N 1
ATOM 3866 C CA . PRO A 1 472 ? 12.351 4.322 9.262 1.00 84.38 472 PRO A CA 1
ATOM 3867 C C . PRO A 1 472 ? 11.885 2.935 9.720 1.00 84.38 472 PRO A C 1
ATOM 3869 O O . PRO A 1 472 ? 12.482 2.303 10.593 1.00 84.38 472 PRO A O 1
ATOM 3872 N N . ASN A 1 473 ? 10.842 2.420 9.073 1.00 80.69 473 ASN A N 1
ATOM 3873 C CA . ASN A 1 473 ? 10.338 1.065 9.298 1.00 80.69 473 ASN A CA 1
ATOM 3874 C C . ASN A 1 473 ? 11.317 -0.009 8.800 1.00 80.69 473 ASN A C 1
ATOM 3876 O O . ASN A 1 473 ? 12.219 0.268 8.014 1.00 80.69 473 ASN A O 1
ATOM 3880 N N . ALA A 1 474 ? 11.090 -1.268 9.194 1.00 83.81 474 ALA A N 1
ATOM 3881 C CA . ALA A 1 474 ? 11.934 -2.407 8.816 1.00 83.81 474 ALA A CA 1
ATOM 3882 C C . 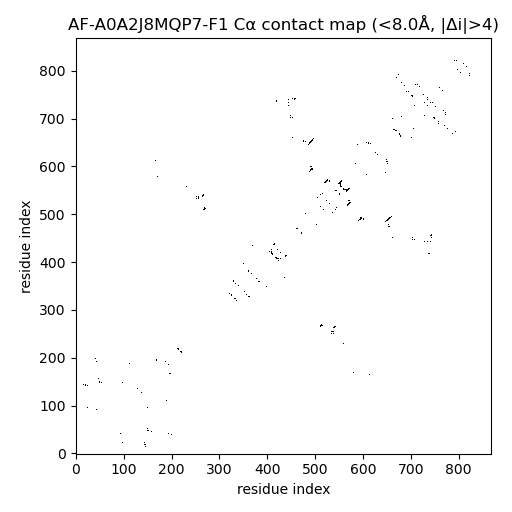ALA A 1 474 ? 12.214 -2.498 7.303 1.00 83.81 474 ALA A C 1
ATOM 3884 O O . ALA A 1 474 ? 13.374 -2.507 6.904 1.00 83.81 474 ALA A O 1
ATOM 3885 N N . TRP A 1 475 ? 11.176 -2.464 6.460 1.00 85.88 475 TRP A N 1
ATOM 3886 C CA . TRP A 1 475 ? 11.353 -2.537 5.003 1.00 85.88 475 TRP A CA 1
ATOM 3887 C C . TRP A 1 475 ? 12.048 -1.291 4.422 1.00 85.88 475 TRP A C 1
ATOM 3889 O O . TRP A 1 475 ? 12.734 -1.383 3.409 1.00 85.88 475 TRP A O 1
ATOM 3899 N N . GLN A 1 476 ? 11.885 -0.115 5.047 1.00 87.50 476 GLN A N 1
ATOM 3900 C CA . GLN A 1 476 ? 12.571 1.106 4.616 1.00 87.50 476 GLN A CA 1
ATOM 3901 C C . GLN A 1 476 ? 14.065 1.011 4.923 1.00 87.50 476 GLN A C 1
ATOM 3903 O O . GLN A 1 476 ? 14.864 1.374 4.074 1.00 87.50 476 GLN A O 1
ATOM 3908 N N . GLN A 1 477 ? 14.454 0.477 6.084 1.00 87.75 477 GLN A N 1
ATOM 3909 C CA . GLN A 1 477 ? 15.865 0.215 6.379 1.00 87.75 477 GLN A CA 1
ATOM 3910 C C . GLN A 1 477 ? 16.460 -0.856 5.466 1.00 87.75 477 GLN A C 1
ATOM 3912 O O . GLN A 1 477 ? 17.549 -0.655 4.941 1.00 87.75 477 GLN A O 1
ATOM 3917 N N . GLU A 1 478 ? 15.730 -1.946 5.213 1.00 88.94 478 GLU A N 1
ATOM 3918 C CA . GLU A 1 478 ? 16.156 -2.969 4.252 1.00 88.94 478 GLU A CA 1
ATOM 3919 C C . GLU A 1 478 ? 16.388 -2.356 2.866 1.00 88.94 478 GLU A C 1
ATOM 3921 O O . GLU A 1 478 ? 17.390 -2.637 2.212 1.00 88.94 478 GLU A O 1
ATOM 3926 N N . LEU A 1 479 ? 15.507 -1.451 2.435 1.00 88.94 479 LEU A N 1
ATOM 3927 C CA . LEU A 1 479 ? 15.699 -0.690 1.208 1.00 88.94 479 LEU A CA 1
ATOM 3928 C C . LEU A 1 479 ? 16.987 0.138 1.245 1.00 88.94 479 LEU A C 1
ATOM 3930 O O . LEU A 1 479 ? 17.731 0.126 0.265 1.00 88.94 479 LEU A O 1
ATOM 3934 N N . LEU A 1 480 ? 17.246 0.868 2.335 1.00 90.31 480 LEU A N 1
ATOM 3935 C CA . LEU A 1 480 ? 18.466 1.670 2.467 1.00 90.31 480 LEU A CA 1
ATOM 3936 C C . LEU A 1 480 ? 19.710 0.773 2.387 1.00 90.31 480 LEU A C 1
ATOM 3938 O O . LEU A 1 480 ? 20.665 1.121 1.698 1.00 90.31 480 LEU A O 1
ATOM 3942 N N . ASP A 1 481 ? 19.670 -0.415 2.998 1.00 90.69 481 ASP A N 1
ATOM 3943 C CA . ASP A 1 481 ? 20.756 -1.398 2.943 1.00 90.69 481 ASP A CA 1
ATOM 3944 C C . ASP A 1 481 ? 21.005 -1.910 1.520 1.00 90.69 481 ASP A C 1
ATOM 3946 O O . ASP A 1 481 ? 22.156 -2.067 1.110 1.00 90.69 481 ASP A O 1
ATOM 3950 N N . VAL A 1 482 ? 19.941 -2.171 0.756 1.00 90.38 482 VAL A N 1
ATOM 3951 C CA . VAL A 1 482 ? 20.030 -2.594 -0.652 1.00 90.38 482 VAL A CA 1
ATOM 3952 C C . VAL A 1 482 ? 20.647 -1.489 -1.508 1.00 90.38 482 VAL A C 1
ATOM 3954 O O . VAL A 1 482 ? 21.546 -1.756 -2.310 1.00 90.38 482 VAL A O 1
ATOM 3957 N N . VAL A 1 483 ? 20.229 -0.236 -1.290 1.00 89.31 483 VAL A N 1
ATOM 3958 C CA . VAL A 1 483 ? 20.811 0.926 -1.972 1.00 89.31 483 VAL A CA 1
ATOM 3959 C C . VAL A 1 483 ? 22.285 1.076 -1.615 1.00 89.31 483 VAL A C 1
ATOM 3961 O O . VAL A 1 483 ? 23.102 1.240 -2.518 1.00 89.31 483 VAL A O 1
ATOM 3964 N N . ASP A 1 484 ? 22.664 0.972 -0.341 1.00 89.75 484 ASP A N 1
ATOM 3965 C CA . ASP A 1 484 ? 24.057 1.084 0.105 1.00 89.75 484 ASP A CA 1
ATOM 3966 C C . ASP A 1 484 ? 24.948 -0.013 -0.505 1.00 89.75 484 ASP A C 1
ATOM 3968 O O . ASP A 1 484 ? 26.066 0.284 -0.933 1.00 89.75 484 ASP A O 1
ATOM 3972 N N . LYS A 1 485 ? 24.422 -1.234 -0.677 1.00 89.38 485 LYS A N 1
ATOM 3973 C CA . LYS A 1 485 ? 25.103 -2.370 -1.329 1.00 89.38 485 LYS A CA 1
ATOM 3974 C C . LYS A 1 485 ? 25.178 -2.293 -2.862 1.00 89.38 485 LYS A C 1
ATOM 3976 O O . LYS A 1 485 ? 25.752 -3.193 -3.470 1.00 89.38 485 LYS A O 1
ATOM 3981 N N . ASN A 1 486 ? 24.632 -1.249 -3.496 1.00 88.19 486 ASN A N 1
ATOM 3982 C CA . ASN A 1 486 ? 24.524 -1.121 -4.961 1.00 88.19 486 ASN A CA 1
ATOM 3983 C C . ASN A 1 486 ? 23.781 -2.294 -5.631 1.00 88.19 486 ASN A C 1
ATOM 3985 O O . ASN A 1 486 ? 24.039 -2.616 -6.792 1.00 88.19 486 ASN A O 1
ATOM 3989 N N . GLU A 1 487 ? 22.871 -2.940 -4.904 1.00 91.00 487 GLU A N 1
ATOM 3990 C CA . GLU A 1 487 ? 22.023 -4.021 -5.406 1.00 91.00 487 GLU A CA 1
ATOM 3991 C C . GLU A 1 487 ? 20.764 -3.448 -6.079 1.00 91.00 487 GLU A C 1
ATOM 3993 O O . GLU A 1 487 ? 20.341 -2.322 -5.809 1.00 91.00 487 GLU A O 1
ATOM 3998 N N . SER A 1 488 ? 20.152 -4.221 -6.977 1.00 92.62 488 SER A N 1
ATOM 3999 C CA . SER A 1 488 ? 18.858 -3.852 -7.557 1.00 92.62 488 SER A CA 1
ATOM 4000 C C . SER A 1 488 ? 17.721 -4.284 -6.631 1.00 92.62 488 SER A C 1
ATOM 4002 O O . SER A 1 488 ? 17.837 -5.288 -5.928 1.00 92.62 488 SER A O 1
ATOM 4004 N N . ALA A 1 489 ? 16.598 -3.568 -6.643 1.00 92.44 489 ALA A N 1
ATOM 4005 C CA . ALA A 1 489 ? 15.459 -3.879 -5.781 1.00 92.44 489 ALA A CA 1
ATOM 4006 C C . ALA A 1 489 ? 14.124 -3.801 -6.519 1.00 92.44 489 ALA A C 1
ATOM 4008 O O . ALA A 1 489 ? 13.880 -2.873 -7.292 1.00 92.44 489 ALA A O 1
ATOM 4009 N N . VAL A 1 490 ? 13.223 -4.727 -6.201 1.00 92.12 490 VAL A N 1
ATOM 4010 C CA . VAL A 1 490 ? 11.784 -4.606 -6.439 1.00 92.12 490 VAL A CA 1
ATOM 4011 C C . VAL A 1 490 ? 11.130 -4.314 -5.100 1.00 92.12 490 VAL A C 1
ATOM 4013 O O . VAL A 1 490 ? 11.210 -5.121 -4.181 1.00 92.12 490 VAL A O 1
ATOM 4016 N N . ILE A 1 491 ? 10.497 -3.155 -4.980 1.00 90.19 491 ILE A N 1
ATOM 4017 C CA . ILE A 1 491 ? 9.877 -2.684 -3.746 1.00 90.19 491 ILE A CA 1
ATOM 4018 C C . ILE A 1 491 ? 8.375 -2.631 -3.960 1.00 90.19 491 ILE A C 1
ATOM 4020 O O . ILE A 1 491 ? 7.874 -1.853 -4.779 1.00 90.19 491 ILE A O 1
ATOM 4024 N N . VAL A 1 492 ? 7.658 -3.449 -3.198 1.00 88.19 492 VAL A N 1
ATOM 4025 C CA . VAL A 1 492 ? 6.197 -3.510 -3.237 1.00 88.19 492 VAL A CA 1
ATOM 4026 C C . VAL A 1 492 ? 5.659 -3.040 -1.906 1.00 88.19 492 VAL A C 1
ATOM 4028 O O . VAL A 1 492 ? 5.775 -3.736 -0.905 1.00 88.19 492 VAL A O 1
ATOM 4031 N N . ALA A 1 493 ? 5.086 -1.843 -1.895 1.00 83.62 493 ALA A N 1
ATOM 4032 C CA . ALA A 1 493 ? 4.454 -1.288 -0.705 1.00 83.62 493 ALA A CA 1
ATOM 4033 C C . ALA A 1 493 ? 3.283 -0.382 -1.095 1.00 83.62 493 ALA A C 1
ATOM 4035 O O . ALA A 1 493 ? 3.361 0.277 -2.132 1.00 83.62 493 ALA A O 1
ATOM 4036 N N . PRO A 1 494 ? 2.218 -0.256 -0.290 1.00 78.06 494 PRO A N 1
ATOM 4037 C CA . PRO A 1 494 ? 1.088 0.613 -0.588 1.00 78.06 494 PRO A CA 1
ATOM 4038 C C . PRO A 1 494 ? 1.461 2.069 -0.907 1.00 78.06 494 PRO A C 1
ATOM 4040 O O . PRO A 1 494 ? 2.499 2.611 -0.506 1.00 78.06 494 PRO A O 1
ATOM 4043 N N . THR A 1 495 ? 0.611 2.740 -1.686 1.00 73.81 495 THR A N 1
ATOM 4044 C CA . THR A 1 495 ? 0.676 4.204 -1.840 1.00 73.81 495 THR A CA 1
ATOM 4045 C C . THR A 1 495 ? 0.503 4.847 -0.464 1.00 73.81 495 THR A C 1
ATOM 4047 O O . THR A 1 495 ? -0.291 4.348 0.320 1.00 73.81 495 THR A O 1
ATOM 4050 N N . SER A 1 496 ? 1.263 5.913 -0.184 1.00 72.56 496 SER A N 1
ATOM 4051 C CA . SER A 1 496 ? 1.442 6.556 1.135 1.00 72.56 496 SER A CA 1
ATOM 4052 C C . SER A 1 496 ? 2.392 5.878 2.134 1.00 72.56 496 SER A C 1
ATOM 4054 O O . SER A 1 496 ? 2.675 6.485 3.159 1.00 72.56 496 SER A O 1
ATOM 4056 N N . SER A 1 497 ? 2.980 4.710 1.843 1.00 73.62 497 SER A N 1
ATOM 4057 C CA . SER A 1 497 ? 4.009 4.111 2.723 1.00 73.62 497 SER A CA 1
ATOM 4058 C C . SER A 1 497 ? 5.378 4.818 2.653 1.00 73.62 497 SER A C 1
ATOM 4060 O O . SER A 1 497 ? 6.325 4.405 3.307 1.00 73.62 497 SER A O 1
ATOM 4062 N N . GLY A 1 498 ? 5.524 5.871 1.840 1.00 76.94 498 GLY A N 1
ATOM 4063 C CA . GLY A 1 498 ? 6.783 6.619 1.718 1.00 76.94 498 GLY A CA 1
ATOM 4064 C C . GLY A 1 498 ? 7.770 6.076 0.676 1.00 76.94 498 GLY A C 1
ATOM 4065 O O . GLY A 1 498 ? 8.946 6.410 0.729 1.00 76.94 498 GLY A O 1
ATOM 4066 N N . LYS A 1 499 ? 7.323 5.284 -0.313 1.00 84.50 499 LYS A N 1
ATOM 4067 C CA . LYS A 1 499 ? 8.195 4.776 -1.401 1.00 84.50 499 LYS A CA 1
ATOM 4068 C C . LYS A 1 499 ? 8.968 5.880 -2.136 1.00 84.50 499 LYS A C 1
ATOM 4070 O O . LYS A 1 499 ? 10.108 5.668 -2.514 1.00 84.50 499 LYS A O 1
ATOM 4075 N N . THR A 1 500 ? 8.382 7.061 -2.324 1.00 80.62 500 THR A N 1
ATOM 4076 C CA . THR A 1 500 ? 9.061 8.187 -2.992 1.00 80.62 500 THR A CA 1
ATOM 4077 C C . THR A 1 500 ? 10.247 8.716 -2.178 1.00 80.62 500 THR A C 1
ATOM 4079 O O . THR A 1 500 ? 11.234 9.169 -2.752 1.00 80.62 500 THR A O 1
ATOM 4082 N N . TYR A 1 501 ? 10.215 8.597 -0.846 1.00 77.88 501 TYR A N 1
ATOM 4083 C CA . TYR A 1 501 ? 11.356 8.976 -0.011 1.00 77.88 501 TYR A CA 1
ATOM 4084 C C . TYR A 1 501 ? 12.607 8.160 -0.363 1.00 77.88 501 TYR A C 1
ATOM 4086 O O . TYR A 1 501 ? 13.705 8.705 -0.452 1.00 77.88 501 TYR A O 1
ATOM 4094 N N . ALA A 1 502 ? 12.427 6.873 -0.669 1.00 77.50 502 ALA A N 1
ATOM 4095 C CA . ALA A 1 502 ? 13.510 5.991 -1.081 1.00 77.50 502 ALA A CA 1
ATOM 4096 C C . ALA A 1 502 ? 14.240 6.467 -2.344 1.00 77.50 502 ALA A C 1
ATOM 4098 O O . ALA A 1 502 ? 15.465 6.369 -2.418 1.00 77.50 502 ALA A O 1
ATOM 4099 N N . SER A 1 503 ? 13.515 7.017 -3.329 1.00 86.06 503 SER A N 1
ATOM 4100 C CA . SER A 1 503 ? 14.165 7.560 -4.527 1.00 86.06 503 SER A CA 1
ATOM 4101 C C . SER A 1 503 ? 15.077 8.741 -4.202 1.00 86.06 503 SER A C 1
ATOM 4103 O O . SER A 1 503 ? 16.145 8.848 -4.797 1.00 86.06 503 SER A O 1
ATOM 4105 N N . TYR A 1 504 ? 14.722 9.570 -3.214 1.00 88.25 504 TYR A N 1
ATOM 4106 C CA . TYR A 1 504 ? 15.567 10.691 -2.799 1.00 88.25 504 TYR A CA 1
ATOM 4107 C C . TYR A 1 504 ? 16.850 10.230 -2.112 1.00 88.25 504 TYR A C 1
ATOM 4109 O O . TYR A 1 504 ? 17.892 10.832 -2.345 1.00 88.25 504 TYR A O 1
ATOM 4117 N N . TYR A 1 505 ? 16.808 9.147 -1.330 1.00 88.44 505 TYR A N 1
ATOM 4118 C CA . TYR A 1 505 ? 18.022 8.570 -0.747 1.00 88.44 505 TYR A CA 1
ATOM 4119 C C . TYR A 1 505 ? 18.981 8.051 -1.828 1.00 88.44 505 TYR A C 1
ATOM 4121 O O . TYR A 1 505 ? 20.178 8.328 -1.784 1.00 88.44 505 TYR A O 1
ATOM 4129 N N . CYS A 1 506 ? 18.455 7.359 -2.845 1.00 88.88 506 CYS A N 1
ATOM 4130 C CA . CYS A 1 506 ? 19.248 6.902 -3.988 1.00 88.88 506 CYS A CA 1
ATOM 4131 C C . CYS A 1 506 ? 19.874 8.075 -4.764 1.00 88.88 506 CYS A C 1
ATOM 4133 O O . CYS A 1 506 ? 21.066 8.044 -5.071 1.00 88.88 506 CYS A O 1
ATOM 4135 N N . MET A 1 507 ? 19.097 9.136 -5.018 1.00 90.75 507 MET A N 1
ATOM 4136 C CA . MET A 1 507 ? 19.598 10.366 -5.641 1.00 90.75 507 MET A CA 1
ATOM 4137 C C . MET A 1 507 ? 20.702 11.010 -4.796 1.00 90.75 507 MET A C 1
ATOM 4139 O O . MET A 1 507 ? 21.766 11.319 -5.324 1.00 90.75 507 MET A O 1
ATOM 4143 N N . GLU A 1 508 ? 20.489 11.162 -3.485 1.00 89.62 508 GLU A N 1
ATOM 4144 C CA . GLU A 1 508 ? 21.484 11.734 -2.574 1.00 89.62 508 GLU A CA 1
ATOM 4145 C C . GLU A 1 508 ? 22.786 10.927 -2.579 1.00 89.62 508 GLU A C 1
ATOM 4147 O O . GLU A 1 508 ? 23.862 11.515 -2.674 1.00 89.62 508 GLU A O 1
ATOM 4152 N N . LYS A 1 509 ? 22.703 9.590 -2.513 1.00 88.69 509 LYS A N 1
ATOM 4153 C CA . LYS A 1 509 ? 23.875 8.708 -2.520 1.00 88.69 509 LYS A CA 1
ATOM 4154 C C . LYS A 1 509 ? 24.755 8.967 -3.743 1.00 88.69 509 LYS A C 1
ATOM 4156 O O . LYS A 1 509 ? 25.941 9.240 -3.585 1.00 88.69 509 LYS A O 1
ATOM 4161 N N . VAL A 1 510 ? 24.176 8.952 -4.946 1.00 87.25 510 VAL A N 1
ATOM 4162 C CA . VAL A 1 510 ? 24.940 9.165 -6.188 1.00 87.25 510 VAL A CA 1
ATOM 4163 C C . VAL A 1 510 ? 25.500 10.583 -6.268 1.00 87.25 510 VAL A C 1
ATOM 4165 O O . VAL A 1 510 ? 26.660 10.760 -6.638 1.00 87.25 510 VAL A O 1
ATOM 4168 N N . LEU A 1 511 ? 24.720 11.590 -5.859 1.00 87.94 511 LEU A N 1
ATOM 4169 C CA . LEU A 1 511 ? 25.188 12.976 -5.802 1.00 87.94 511 LEU A CA 1
ATOM 4170 C C . LEU A 1 511 ? 26.346 13.156 -4.806 1.00 87.94 511 LEU A C 1
ATOM 4172 O O . LEU A 1 511 ? 27.221 13.985 -5.045 1.00 87.94 511 LEU A O 1
ATOM 4176 N N . ARG A 1 512 ? 26.374 12.396 -3.707 1.00 87.50 512 ARG A N 1
ATOM 4177 C CA . ARG A 1 512 ? 27.429 12.442 -2.684 1.00 87.50 512 ARG A CA 1
ATOM 4178 C C . ARG A 1 512 ? 28.687 11.671 -3.086 1.00 87.50 512 ARG A C 1
ATOM 4180 O O . ARG A 1 512 ? 29.785 12.077 -2.717 1.00 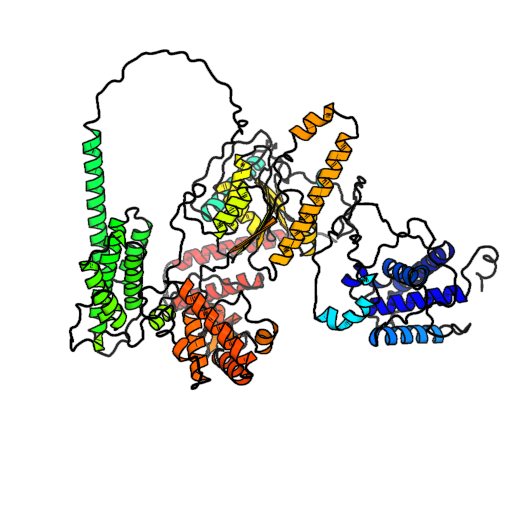87.50 512 ARG A O 1
ATOM 4187 N N . GLU A 1 513 ? 28.541 10.567 -3.809 1.00 85.44 513 GLU A N 1
ATOM 4188 C CA . GLU A 1 513 ? 29.653 9.682 -4.181 1.00 85.44 513 GLU A CA 1
ATOM 4189 C C . GLU A 1 513 ? 30.370 10.115 -5.466 1.00 85.44 513 GLU A C 1
ATOM 4191 O O . GLU A 1 513 ? 31.523 9.744 -5.672 1.00 85.44 513 GLU A O 1
ATOM 4196 N N . SER A 1 514 ? 29.719 10.887 -6.347 1.00 82.75 514 SER A N 1
ATOM 4197 C CA . SER A 1 514 ? 30.304 11.246 -7.642 1.00 82.75 514 SER A CA 1
ATOM 4198 C C . SER A 1 514 ? 29.807 12.578 -8.212 1.00 82.75 514 SER A C 1
ATOM 4200 O O . SER A 1 514 ? 28.626 12.917 -8.143 1.00 82.75 514 SER A O 1
ATOM 4202 N N . ASP A 1 515 ? 30.706 13.308 -8.879 1.00 79.44 515 ASP A N 1
ATOM 4203 C CA . ASP A 1 515 ? 30.382 14.458 -9.746 1.00 79.44 515 ASP A CA 1
ATOM 4204 C C . ASP A 1 515 ? 30.022 14.051 -11.178 1.00 79.44 515 ASP A C 1
ATOM 4206 O O . ASP A 1 515 ? 29.478 14.847 -11.951 1.00 79.44 515 ASP A O 1
ATOM 4210 N N . VAL A 1 516 ? 30.312 12.795 -11.527 1.00 78.06 516 VAL A N 1
ATOM 4211 C CA . VAL A 1 516 ? 30.109 12.252 -12.869 1.00 78.06 516 VAL A CA 1
ATOM 4212 C C . VAL A 1 516 ? 28.872 11.362 -12.940 1.00 78.06 516 VAL A C 1
ATOM 4214 O O . VAL A 1 516 ? 28.187 11.384 -13.962 1.00 78.06 516 VAL A O 1
ATOM 4217 N N . GLY A 1 517 ? 28.571 10.643 -11.855 1.00 81.06 517 GLY A N 1
ATOM 4218 C CA . GLY A 1 517 ? 27.450 9.713 -11.750 1.00 81.06 517 GLY A CA 1
ATOM 4219 C C . GLY A 1 517 ? 26.102 10.357 -12.073 1.00 81.06 517 GLY A C 1
ATOM 4220 O O . GLY A 1 517 ? 25.854 11.518 -11.733 1.00 81.06 517 GLY A O 1
ATOM 4221 N N . VAL A 1 518 ? 25.245 9.578 -12.735 1.00 85.19 518 VAL A N 1
ATOM 4222 C CA . VAL A 1 518 ? 23.914 9.994 -13.186 1.00 85.19 518 VAL A CA 1
ATOM 4223 C C . VAL A 1 518 ? 22.863 9.032 -12.637 1.00 85.19 518 VAL A C 1
ATOM 4225 O O . VAL A 1 518 ? 23.015 7.815 -12.735 1.00 85.19 518 VAL A O 1
ATOM 4228 N N . VAL A 1 519 ? 21.779 9.576 -12.087 1.00 89.50 519 VAL A N 1
ATOM 4229 C CA . VAL A 1 519 ? 20.579 8.841 -11.672 1.00 89.50 519 VAL A CA 1
ATOM 4230 C C . VAL A 1 519 ? 19.462 9.127 -12.655 1.00 89.50 519 VAL A C 1
ATOM 4232 O O . VAL A 1 519 ? 19.155 10.285 -12.927 1.00 89.50 519 VAL A O 1
ATOM 4235 N N . VAL A 1 520 ? 18.815 8.076 -13.153 1.00 89.06 520 VAL A N 1
ATOM 4236 C CA . VAL A 1 520 ? 17.661 8.204 -14.047 1.00 89.06 520 VAL A CA 1
ATOM 4237 C C . VAL A 1 520 ? 16.388 7.852 -13.282 1.00 89.06 520 VAL A C 1
ATOM 4239 O O . VAL A 1 520 ? 16.215 6.718 -12.840 1.00 89.06 520 VAL A O 1
ATOM 4242 N N . TYR A 1 521 ? 15.485 8.819 -13.133 1.00 89.62 521 TYR A N 1
ATOM 4243 C CA . TYR A 1 521 ? 14.173 8.625 -12.523 1.00 89.62 521 TYR A CA 1
ATOM 4244 C C . TYR A 1 521 ? 13.104 8.511 -13.606 1.00 89.62 521 TYR A C 1
ATOM 4246 O O . TYR A 1 521 ? 12.885 9.447 -14.375 1.00 89.62 521 TYR A O 1
ATOM 4254 N N . VAL A 1 522 ? 12.414 7.374 -13.660 1.00 85.75 522 VAL A N 1
ATOM 4255 C CA . VAL A 1 522 ? 11.407 7.093 -14.691 1.00 85.75 522 VAL A CA 1
ATOM 4256 C C . VAL A 1 522 ? 10.029 7.014 -14.051 1.00 85.75 522 VAL A C 1
ATOM 4258 O O . VAL A 1 522 ? 9.815 6.222 -13.135 1.00 85.75 522 VAL A O 1
ATOM 4261 N N . ALA A 1 523 ? 9.078 7.804 -14.550 1.00 84.06 523 ALA A N 1
ATOM 4262 C CA . ALA A 1 523 ? 7.695 7.778 -14.087 1.00 84.06 523 ALA A CA 1
ATOM 4263 C C . ALA A 1 523 ? 6.689 7.814 -15.254 1.00 84.06 523 ALA A C 1
ATOM 4265 O O . ALA A 1 523 ? 6.932 8.467 -16.273 1.00 84.06 523 ALA A O 1
ATOM 4266 N N . PRO A 1 524 ? 5.525 7.149 -15.108 1.00 75.38 524 PRO A N 1
ATOM 4267 C CA . PRO A 1 524 ? 4.513 7.081 -16.166 1.00 75.38 524 PRO A CA 1
ATOM 4268 C C . PRO A 1 524 ? 3.774 8.411 -16.380 1.00 75.38 524 PRO A C 1
ATOM 4270 O O . PRO A 1 524 ? 3.243 8.663 -17.458 1.00 75.38 524 PRO A O 1
ATOM 4273 N N . ALA A 1 525 ? 3.715 9.268 -15.356 1.00 75.12 525 ALA A N 1
ATOM 4274 C CA . ALA A 1 525 ? 2.996 10.535 -15.398 1.00 75.12 525 ALA A CA 1
ATOM 4275 C C . ALA A 1 525 ? 3.966 11.720 -15.404 1.00 75.12 525 ALA A C 1
ATOM 4277 O O . ALA A 1 525 ? 4.822 11.852 -14.529 1.00 75.12 525 ALA A O 1
ATOM 4278 N N . LYS A 1 526 ? 3.771 12.637 -16.355 1.00 74.50 526 LYS A N 1
ATOM 4279 C CA . LYS A 1 526 ? 4.535 13.889 -16.456 1.00 74.50 526 LYS A CA 1
ATOM 4280 C C . LYS A 1 526 ? 4.389 14.771 -15.211 1.00 74.50 526 LYS A C 1
ATOM 4282 O O . LYS A 1 526 ? 5.356 15.391 -14.785 1.00 74.50 526 LYS A O 1
ATOM 4287 N N . SER A 1 527 ? 3.195 14.815 -14.619 1.00 78.56 527 SER A N 1
ATOM 4288 C CA . SER A 1 527 ? 2.939 15.556 -13.378 1.00 78.56 527 SER A CA 1
ATOM 4289 C C . SER A 1 527 ? 3.784 15.036 -12.216 1.00 78.56 527 SER A C 1
ATOM 4291 O O . SER A 1 527 ? 4.352 15.833 -11.478 1.00 78.56 527 SER A O 1
ATOM 4293 N N . LEU A 1 528 ? 3.932 13.711 -12.103 1.00 81.31 528 LEU A N 1
ATOM 4294 C CA . LEU A 1 528 ? 4.767 13.089 -11.078 1.00 81.31 528 LEU A CA 1
ATOM 4295 C C . LEU A 1 528 ? 6.249 13.426 -11.284 1.00 81.31 528 LEU A C 1
ATOM 4297 O O . LEU A 1 528 ? 6.933 13.759 -10.323 1.00 81.31 528 LEU A O 1
ATOM 4301 N N . VAL A 1 529 ? 6.726 13.412 -12.533 1.00 82.19 529 VAL A N 1
ATOM 4302 C CA . VAL A 1 529 ? 8.083 13.876 -12.866 1.00 82.19 529 VAL A CA 1
ATOM 4303 C C . VAL A 1 529 ? 8.301 15.324 -12.426 1.00 82.19 529 VAL A C 1
ATOM 4305 O O . VAL A 1 529 ? 9.301 15.610 -11.777 1.00 82.19 529 VAL A O 1
ATOM 4308 N N . GLY A 1 530 ? 7.366 16.225 -12.744 1.00 82.38 530 GLY A N 1
ATOM 4309 C CA . GLY A 1 530 ? 7.460 17.632 -12.348 1.00 82.38 530 GLY A CA 1
ATOM 4310 C C . GLY A 1 530 ? 7.490 17.820 -10.830 1.00 82.38 530 GLY A C 1
ATOM 4311 O O . GLY A 1 530 ? 8.307 18.583 -10.327 1.00 82.38 530 GLY A O 1
ATOM 4312 N N . GLN A 1 531 ? 6.650 17.080 -10.101 1.00 86.06 531 GLN A N 1
ATOM 4313 C CA . GLN A 1 531 ? 6.615 17.112 -8.640 1.00 86.06 531 GLN A CA 1
ATOM 4314 C C . GLN A 1 531 ? 7.949 16.662 -8.027 1.00 86.06 531 GLN A C 1
ATOM 4316 O O . GLN A 1 531 ? 8.504 17.360 -7.184 1.00 86.06 531 GLN A O 1
ATOM 4321 N N . VAL A 1 532 ? 8.483 15.518 -8.469 1.00 87.00 532 VAL A N 1
ATOM 4322 C CA . VAL A 1 532 ? 9.753 14.972 -7.960 1.00 87.00 532 VAL A CA 1
ATOM 4323 C C . VAL A 1 532 ? 10.920 15.900 -8.302 1.00 87.00 532 VAL A C 1
ATOM 4325 O O . VAL A 1 532 ? 11.762 16.147 -7.443 1.00 87.00 532 VAL A O 1
ATOM 4328 N N . ALA A 1 533 ? 10.947 16.461 -9.516 1.00 84.94 533 ALA A N 1
ATOM 4329 C CA . ALA A 1 533 ? 11.976 17.413 -9.928 1.00 84.94 533 ALA A CA 1
ATOM 4330 C C . ALA A 1 533 ? 12.008 18.657 -9.030 1.00 84.94 533 ALA A C 1
ATOM 4332 O O . ALA A 1 533 ? 13.068 19.004 -8.510 1.00 84.94 533 ALA A O 1
ATOM 4333 N N . ALA A 1 534 ? 10.846 19.265 -8.773 1.00 86.19 534 ALA A N 1
ATOM 4334 C CA . ALA A 1 534 ? 10.724 20.416 -7.881 1.00 86.19 534 ALA A CA 1
ATOM 4335 C C . ALA A 1 534 ? 11.172 20.091 -6.447 1.00 86.19 534 ALA A C 1
ATOM 4337 O O . ALA A 1 534 ? 11.864 20.880 -5.803 1.00 86.19 534 ALA A O 1
ATOM 4338 N N . THR A 1 535 ? 10.816 18.905 -5.941 1.00 87.88 535 THR A N 1
ATOM 4339 C CA . THR A 1 535 ? 11.253 18.452 -4.616 1.00 87.88 535 THR A CA 1
ATOM 4340 C C . THR A 1 535 ? 12.773 18.284 -4.543 1.00 87.88 535 THR A C 1
ATOM 4342 O O . THR A 1 535 ? 13.378 18.724 -3.569 1.00 87.88 535 THR A O 1
ATOM 4345 N N . VAL A 1 536 ? 13.414 17.699 -5.559 1.00 87.19 536 VAL A N 1
ATOM 4346 C CA . VAL A 1 536 ? 14.878 17.517 -5.604 1.00 87.19 536 VAL A CA 1
ATOM 4347 C C . VAL A 1 536 ? 15.609 18.857 -5.659 1.00 87.19 536 VAL A C 1
ATOM 4349 O O . VAL A 1 536 ? 16.569 19.041 -4.915 1.00 87.19 536 VAL A O 1
ATOM 4352 N N . GLU A 1 537 ? 15.136 19.805 -6.472 1.00 84.06 537 GLU A N 1
ATOM 4353 C CA . GLU A 1 537 ? 15.728 21.149 -6.566 1.00 84.06 537 GLU A CA 1
ATOM 4354 C C . GLU A 1 537 ? 15.573 21.969 -5.277 1.00 84.06 537 GLU A C 1
ATOM 4356 O O . GLU A 1 537 ? 16.404 22.829 -4.993 1.00 84.06 537 GLU A O 1
ATOM 4361 N N . ASN A 1 538 ? 14.542 21.697 -4.469 1.00 85.00 538 ASN A N 1
ATOM 4362 C CA . ASN A 1 538 ? 14.392 22.302 -3.144 1.00 85.00 538 ASN A CA 1
ATOM 4363 C C . ASN A 1 538 ? 15.241 21.596 -2.069 1.00 85.00 538 ASN A C 1
ATOM 4365 O O . ASN A 1 538 ? 15.776 22.246 -1.167 1.00 85.00 538 ASN A O 1
ATOM 4369 N N . ARG A 1 539 ? 15.367 20.265 -2.155 1.00 85.25 539 ARG A N 1
ATOM 4370 C CA . ARG A 1 539 ? 16.079 19.440 -1.169 1.00 85.25 539 ARG A CA 1
ATOM 4371 C C . ARG A 1 539 ? 17.594 19.509 -1.297 1.00 85.25 539 ARG A C 1
ATOM 4373 O O . ARG A 1 539 ? 18.260 19.467 -0.268 1.00 85.25 539 ARG A O 1
ATOM 4380 N N . PHE A 1 540 ? 18.146 19.575 -2.507 1.00 87.12 540 PHE A N 1
ATOM 4381 C CA . PHE A 1 540 ? 19.584 19.420 -2.724 1.00 87.12 540 PHE A CA 1
ATOM 4382 C C . PHE A 1 540 ? 20.198 20.602 -3.470 1.00 87.12 540 PHE A C 1
ATOM 4384 O O . PHE A 1 540 ? 19.715 21.014 -4.519 1.00 87.12 540 PHE A O 1
ATOM 4391 N N . THR A 1 541 ? 21.343 21.065 -2.971 1.00 85.19 541 THR A N 1
ATOM 4392 C CA . THR A 1 541 ? 22.209 22.029 -3.659 1.00 85.19 541 THR A CA 1
ATOM 4393 C C . THR A 1 541 ? 23.594 21.426 -3.808 1.00 85.19 541 THR A C 1
ATOM 4395 O O . THR A 1 541 ? 24.195 21.014 -2.818 1.00 85.19 541 THR A O 1
ATOM 4398 N N . LYS A 1 542 ? 24.128 21.389 -5.030 1.00 83.88 542 LYS A N 1
ATOM 4399 C CA . LYS A 1 542 ? 25.472 20.873 -5.305 1.00 83.88 542 LYS A CA 1
ATOM 4400 C C . LYS A 1 542 ? 26.218 21.799 -6.259 1.00 83.88 542 LYS A C 1
ATOM 4402 O O . LYS A 1 542 ? 25.670 22.199 -7.284 1.00 83.88 542 LYS A O 1
ATOM 4407 N N . THR A 1 543 ? 27.467 22.121 -5.929 1.00 80.12 543 THR A N 1
ATOM 4408 C CA . THR A 1 543 ? 28.358 22.870 -6.824 1.00 80.12 543 THR A CA 1
ATOM 4409 C C . THR A 1 543 ? 28.922 21.907 -7.859 1.00 80.12 543 THR A C 1
ATOM 4411 O O . THR A 1 543 ? 29.683 21.008 -7.508 1.00 80.12 543 THR A O 1
ATOM 4414 N N . LEU A 1 544 ? 28.523 22.068 -9.120 1.00 78.38 544 LEU A N 1
ATOM 4415 C CA . LEU A 1 544 ? 28.921 21.183 -10.213 1.00 78.38 544 LEU A CA 1
ATOM 4416 C C . LEU A 1 544 ? 29.984 21.827 -11.114 1.00 78.38 544 LEU A C 1
ATOM 4418 O O . LEU A 1 544 ? 30.050 23.057 -11.194 1.00 78.38 544 LEU A O 1
ATOM 4422 N N . PRO A 1 545 ? 30.802 21.016 -11.813 1.00 76.88 545 PRO A N 1
ATOM 4423 C CA . PRO A 1 545 ? 31.714 21.507 -12.842 1.00 76.88 545 PRO A CA 1
ATOM 4424 C C . PRO A 1 545 ? 30.987 22.307 -13.932 1.00 76.88 545 PRO A C 1
ATOM 4426 O O . PRO A 1 545 ? 29.806 22.080 -14.207 1.00 76.88 545 PRO A O 1
ATOM 4429 N N . ALA A 1 546 ? 31.710 23.220 -14.586 1.00 69.75 546 ALA A N 1
ATOM 4430 C CA . ALA A 1 546 ? 31.156 24.065 -15.641 1.00 69.75 546 ALA A CA 1
ATOM 4431 C C . ALA A 1 546 ? 30.483 23.227 -16.746 1.00 69.75 546 ALA A C 1
ATOM 4433 O O . ALA A 1 546 ? 31.077 22.286 -17.272 1.00 69.75 546 ALA A O 1
ATOM 4434 N N . GLY A 1 547 ? 29.241 23.580 -17.089 1.00 70.25 547 GLY A N 1
ATOM 4435 C CA . GLY A 1 547 ? 28.444 22.885 -18.103 1.00 70.25 547 GLY A CA 1
ATOM 4436 C C . GLY A 1 547 ? 27.624 21.696 -17.594 1.00 70.25 547 GLY A C 1
ATOM 4437 O O . GLY A 1 547 ? 26.961 21.065 -18.411 1.00 70.25 547 GLY A O 1
ATOM 4438 N N . ARG A 1 548 ? 27.631 21.391 -16.285 1.00 75.81 548 ARG A N 1
ATOM 4439 C CA . ARG A 1 548 ? 26.733 20.398 -15.669 1.00 75.81 548 ARG A CA 1
ATOM 4440 C C . ARG A 1 548 ? 25.661 21.042 -14.796 1.00 75.81 548 ARG A C 1
ATOM 4442 O O . ARG A 1 548 ? 25.917 22.017 -14.095 1.00 75.81 548 ARG A O 1
ATOM 4449 N N . THR A 1 549 ? 24.480 20.436 -14.784 1.00 81.44 549 THR A N 1
ATOM 4450 C CA . THR A 1 549 ? 23.336 20.844 -13.966 1.00 81.44 549 THR A CA 1
ATOM 4451 C C . THR A 1 549 ? 22.893 19.727 -13.030 1.00 81.44 549 THR A C 1
ATOM 4453 O O . THR A 1 549 ? 23.192 18.547 -13.225 1.00 81.44 549 THR A O 1
ATOM 4456 N N . LEU A 1 550 ? 22.177 20.097 -11.968 1.00 82.75 550 LEU A N 1
ATOM 4457 C CA . LEU A 1 550 ? 21.674 19.118 -11.009 1.00 82.75 550 LEU A CA 1
ATOM 4458 C C . LEU A 1 550 ? 20.584 18.249 -11.647 1.00 82.75 550 LEU A C 1
ATOM 4460 O O . LEU A 1 550 ? 20.679 17.024 -11.629 1.00 82.75 550 LEU A O 1
ATOM 4464 N N . CYS A 1 551 ? 19.592 18.897 -12.258 1.00 85.19 551 CYS A N 1
ATOM 4465 C CA . CYS A 1 551 ? 18.401 18.265 -12.809 1.00 85.19 551 CYS A CA 1
ATOM 4466 C C . CYS A 1 551 ? 18.306 18.457 -14.329 1.00 85.19 551 CYS A C 1
ATOM 4468 O O . CYS A 1 551 ? 18.702 19.492 -14.875 1.00 85.19 551 CYS A O 1
ATOM 4470 N N . GLY A 1 552 ? 17.743 17.457 -15.002 1.00 82.50 552 GLY A N 1
ATOM 4471 C CA . GLY A 1 552 ? 17.383 17.483 -16.416 1.00 82.50 552 GLY A CA 1
ATOM 4472 C C . GLY A 1 552 ? 16.166 16.600 -16.662 1.00 82.50 552 GLY A C 1
ATOM 4473 O O . GLY A 1 552 ? 15.909 15.664 -15.914 1.00 82.50 552 GLY A O 1
ATOM 4474 N N . ALA A 1 553 ? 15.376 16.900 -17.686 1.00 77.56 553 ALA A N 1
ATOM 4475 C CA . ALA A 1 553 ? 14.136 16.194 -17.970 1.00 77.56 553 ALA A CA 1
ATOM 4476 C C . ALA A 1 553 ? 13.989 15.906 -19.462 1.00 77.56 553 ALA A C 1
ATOM 4478 O O . ALA A 1 553 ? 14.223 16.768 -20.310 1.00 77.56 553 ALA A O 1
ATOM 4479 N N . PHE A 1 554 ? 13.527 14.700 -19.769 1.00 76.31 554 PHE A N 1
ATOM 4480 C CA . PHE A 1 554 ? 13.164 14.258 -21.102 1.00 76.31 554 PHE A CA 1
ATOM 4481 C C . PHE A 1 554 ? 11.726 13.735 -21.079 1.00 76.31 554 PHE A C 1
ATOM 4483 O O . PHE A 1 554 ? 11.415 12.651 -20.577 1.00 76.31 554 PHE A O 1
ATOM 4490 N N . THR A 1 555 ? 10.820 14.545 -21.619 1.00 68.62 555 THR A N 1
ATOM 4491 C CA . THR A 1 555 ? 9.401 14.207 -21.759 1.00 68.62 555 THR A CA 1
ATOM 4492 C C . THR A 1 555 ? 8.965 14.362 -23.213 1.00 68.62 555 THR A C 1
ATOM 4494 O O . THR A 1 555 ? 9.699 14.908 -24.039 1.00 68.62 555 THR A O 1
ATOM 4497 N N . ARG A 1 556 ? 7.753 13.896 -23.547 1.00 63.75 556 ARG A N 1
ATOM 4498 C CA . ARG A 1 556 ? 7.174 14.112 -24.887 1.00 63.75 556 ARG A CA 1
ATOM 4499 C C . ARG A 1 556 ? 7.062 15.601 -25.233 1.00 63.75 556 ARG A C 1
ATOM 4501 O O . ARG A 1 556 ? 7.254 15.964 -26.387 1.00 63.75 556 ARG A O 1
ATOM 4508 N N . ASP A 1 557 ? 6.739 16.432 -24.244 1.00 60.19 557 ASP A N 1
ATOM 4509 C CA . ASP A 1 557 ? 6.328 17.817 -24.478 1.00 60.19 557 ASP A CA 1
ATOM 4510 C C . ASP A 1 557 ? 7.467 18.827 -24.271 1.00 60.19 557 ASP A C 1
ATOM 4512 O O . ASP A 1 557 ? 7.413 19.923 -24.818 1.00 60.19 557 ASP A O 1
ATOM 4516 N N . TYR A 1 558 ? 8.480 18.490 -23.468 1.00 63.41 558 TYR A N 1
ATOM 4517 C CA . TYR A 1 558 ? 9.652 19.338 -23.252 1.00 63.41 558 TYR A CA 1
ATOM 4518 C C . TYR A 1 558 ? 10.903 18.522 -22.915 1.00 63.41 558 TYR A C 1
ATOM 4520 O O . TYR A 1 558 ? 10.829 17.431 -22.338 1.00 63.41 558 TYR A O 1
ATOM 4528 N N . ARG A 1 559 ? 12.060 19.093 -23.261 1.00 70.81 559 ARG A N 1
ATOM 4529 C CA . ARG A 1 559 ? 13.399 18.547 -23.020 1.00 70.81 559 ARG A CA 1
ATOM 4530 C C . ARG A 1 559 ? 14.281 19.649 -22.435 1.00 70.81 559 ARG A C 1
ATOM 4532 O O . ARG A 1 559 ? 14.300 20.753 -22.976 1.00 70.81 559 ARG A O 1
ATOM 4539 N N . HIS A 1 560 ? 14.974 19.354 -21.343 1.00 71.81 560 HIS A N 1
ATOM 4540 C CA . HIS A 1 560 ? 15.805 20.306 -20.607 1.00 71.81 560 HIS A CA 1
ATOM 4541 C C . HIS A 1 560 ? 17.024 19.583 -20.029 1.00 71.81 560 HIS A C 1
ATOM 4543 O O . HIS A 1 560 ? 16.855 18.560 -19.371 1.00 71.81 560 HIS A O 1
ATOM 4549 N N . ASN A 1 561 ? 18.231 20.088 -20.289 1.00 70.75 561 ASN A N 1
ATOM 4550 C CA . ASN A 1 561 ? 19.511 19.606 -19.743 1.00 70.75 561 ASN A CA 1
ATOM 4551 C C . ASN A 1 561 ? 19.698 18.089 -19.796 1.00 70.75 561 ASN A C 1
ATOM 4553 O O . ASN A 1 561 ? 20.166 17.464 -18.852 1.00 70.75 561 ASN A O 1
ATOM 4557 N N . VAL A 1 562 ? 19.307 17.492 -20.923 1.00 69.88 562 VAL A N 1
ATOM 4558 C CA . VAL A 1 562 ? 19.194 16.036 -21.082 1.00 69.88 562 VAL A CA 1
ATOM 4559 C C . VAL A 1 562 ? 20.542 15.329 -20.942 1.00 69.88 562 VAL A C 1
ATOM 4561 O O . VAL A 1 562 ? 20.610 14.276 -20.321 1.00 69.88 562 VAL A O 1
ATOM 4564 N N . LEU A 1 563 ? 21.603 15.914 -21.501 1.00 70.31 563 LEU A N 1
ATOM 4565 C CA . LEU A 1 563 ? 22.936 15.301 -21.565 1.00 70.31 563 LEU A CA 1
ATOM 4566 C C . LEU A 1 563 ? 23.885 15.789 -20.462 1.00 70.31 563 LEU A C 1
ATOM 4568 O O . LEU A 1 563 ? 24.939 15.199 -20.251 1.00 70.31 563 LEU A O 1
ATOM 4572 N N . ASN A 1 564 ? 23.500 16.850 -19.753 1.00 75.38 564 ASN A N 1
ATOM 4573 C CA . ASN A 1 564 ? 24.378 17.581 -18.843 1.00 75.38 564 ASN A CA 1
ATOM 4574 C C . ASN A 1 564 ? 23.903 17.527 -17.382 1.00 75.38 564 ASN A C 1
ATOM 4576 O O . ASN A 1 564 ? 24.419 18.269 -16.553 1.00 75.38 564 ASN A O 1
ATOM 4580 N N . CYS A 1 565 ? 22.938 16.666 -17.044 1.00 78.69 565 CYS A N 1
ATOM 4581 C CA . CYS A 1 565 ? 22.380 16.573 -15.694 1.00 78.69 565 CYS A CA 1
ATOM 4582 C C . CYS A 1 565 ? 22.896 15.371 -14.888 1.00 78.69 565 CYS A C 1
ATOM 4584 O O . CYS A 1 565 ? 23.158 14.309 -15.453 1.00 78.69 565 CYS A O 1
ATOM 4586 N N . GLN A 1 566 ? 22.945 15.494 -13.556 1.00 81.56 566 GLN A N 1
ATOM 4587 C CA . GLN A 1 566 ? 23.168 14.345 -12.664 1.00 81.56 566 GLN A CA 1
ATOM 4588 C C . GLN A 1 566 ? 21.879 13.582 -12.324 1.00 81.56 566 GLN A C 1
ATOM 4590 O O . GLN A 1 566 ? 21.921 12.368 -12.163 1.00 81.56 566 GLN A O 1
ATOM 4595 N N . VAL A 1 567 ? 20.731 14.255 -12.222 1.00 82.00 567 VAL A N 1
ATOM 4596 C CA . VAL A 1 567 ? 19.423 13.614 -12.020 1.00 82.00 567 VAL A CA 1
ATOM 4597 C C . VAL A 1 567 ? 18.575 13.827 -13.266 1.00 82.00 567 VAL A C 1
ATOM 4599 O O . VAL A 1 567 ? 18.165 14.947 -13.571 1.00 82.00 567 VAL A O 1
ATOM 4602 N N . HIS A 1 568 ? 18.329 12.742 -13.994 1.00 79.75 568 HIS A N 1
ATOM 4603 C CA . HIS A 1 568 ? 17.628 12.758 -15.267 1.00 79.75 568 HIS A CA 1
ATOM 4604 C C . HIS A 1 568 ? 16.216 12.185 -15.135 1.00 79.75 568 HIS A C 1
ATOM 4606 O O . HIS A 1 568 ? 16.040 11.011 -14.811 1.00 79.75 568 HIS A O 1
ATOM 4612 N N . TYR A 1 569 ? 15.197 12.990 -15.423 1.00 81.88 569 TYR A N 1
ATOM 4613 C CA . TYR A 1 569 ? 13.804 12.571 -15.333 1.00 81.88 569 TYR A CA 1
ATOM 4614 C C . TYR A 1 569 ? 13.236 12.147 -16.684 1.00 81.88 569 TYR A C 1
ATOM 4616 O O . TYR A 1 569 ? 13.220 12.928 -17.634 1.00 81.88 569 TYR A O 1
ATOM 4624 N N . LEU A 1 570 ? 12.666 10.947 -16.743 1.00 77.38 570 LEU A N 1
ATOM 4625 C CA . LEU A 1 570 ? 11.954 10.418 -17.902 1.00 77.38 570 LEU A CA 1
ATOM 4626 C C . LEU A 1 570 ? 10.449 10.379 -17.618 1.00 77.38 570 LEU A C 1
ATOM 4628 O O . LEU A 1 570 ? 9.995 9.656 -16.729 1.00 77.38 570 LEU A O 1
ATOM 4632 N N . GLY A 1 571 ? 9.673 11.151 -18.385 1.00 64.88 571 GLY A N 1
ATOM 4633 C CA . GLY A 1 571 ? 8.214 11.232 -18.252 1.00 64.88 571 GLY A CA 1
ATOM 4634 C C . GLY A 1 571 ? 7.499 10.974 -19.571 1.00 64.88 571 GLY A C 1
ATOM 4635 O O . GLY A 1 571 ? 7.518 11.821 -20.469 1.00 64.88 571 GLY A O 1
ATOM 4636 N N . ARG A 1 572 ? 6.837 9.820 -19.700 1.00 61.66 572 ARG A N 1
ATOM 4637 C CA . ARG A 1 572 ? 6.058 9.472 -20.897 1.00 61.66 572 ARG A CA 1
ATOM 4638 C C . ARG A 1 572 ? 4.838 8.626 -20.511 1.00 61.66 572 ARG A C 1
ATOM 4640 O O . ARG A 1 572 ? 4.943 7.744 -19.666 1.00 61.66 572 ARG A O 1
ATOM 4647 N N . GLU A 1 573 ? 3.704 8.870 -21.172 1.00 52.78 573 GLU A N 1
ATOM 4648 C CA . GLU A 1 573 ? 2.552 7.956 -21.177 1.00 52.78 573 GLU A CA 1
ATOM 4649 C C . GLU A 1 573 ? 2.988 6.673 -21.894 1.00 52.78 573 GLU A C 1
ATOM 4651 O O . GLU A 1 573 ? 3.151 6.654 -23.116 1.00 52.78 573 GLU A O 1
ATOM 4656 N N . VAL A 1 574 ? 3.313 5.636 -21.128 1.00 53.66 574 VAL A N 1
ATOM 4657 C CA . VAL A 1 574 ? 4.061 4.479 -21.630 1.00 53.66 574 VAL A CA 1
ATOM 4658 C C . VAL A 1 574 ? 3.231 3.209 -21.481 1.00 53.66 574 VAL A C 1
ATOM 4660 O O . VAL A 1 574 ? 2.780 2.880 -20.387 1.00 53.66 574 VAL A O 1
ATOM 4663 N N . GLY A 1 575 ? 3.056 2.476 -22.583 1.00 53.53 575 GLY A N 1
ATOM 4664 C CA . GLY A 1 575 ? 2.466 1.136 -22.568 1.00 53.53 575 GLY A CA 1
ATOM 4665 C C . GLY A 1 575 ? 3.411 0.093 -21.957 1.00 53.53 575 GLY A C 1
ATOM 4666 O O . GLY A 1 575 ? 4.630 0.222 -22.059 1.00 53.53 575 GLY A O 1
ATOM 4667 N N . ALA A 1 576 ? 2.849 -0.966 -21.364 1.00 56.00 576 ALA A N 1
ATOM 4668 C CA . ALA A 1 576 ? 3.578 -2.004 -20.617 1.00 56.00 576 ALA A CA 1
ATOM 4669 C C . ALA A 1 576 ? 4.800 -2.595 -21.356 1.00 56.00 576 ALA A C 1
ATOM 4671 O O . ALA A 1 576 ? 5.848 -2.788 -20.748 1.00 56.00 576 ALA A O 1
ATOM 4672 N N . LYS A 1 577 ? 4.710 -2.765 -22.684 1.00 56.59 577 LYS A N 1
ATOM 4673 C CA . LYS A 1 577 ? 5.784 -3.317 -23.534 1.00 56.59 577 LYS A CA 1
ATOM 4674 C C . LYS A 1 577 ? 7.112 -2.557 -23.442 1.00 56.59 577 LYS A C 1
ATOM 4676 O O . LYS A 1 577 ? 8.176 -3.150 -23.559 1.00 56.59 577 LYS A O 1
ATOM 4681 N N . PHE A 1 578 ? 7.072 -1.240 -23.246 1.00 65.94 578 PHE A N 1
ATOM 4682 C CA . PHE A 1 578 ? 8.296 -0.444 -23.138 1.00 65.94 578 PHE A CA 1
ATOM 4683 C C . PHE A 1 578 ? 9.010 -0.676 -21.805 1.00 65.94 578 PHE A C 1
ATOM 4685 O O . PHE A 1 578 ? 10.234 -0.671 -21.779 1.00 65.94 578 PHE A O 1
ATOM 4692 N N . TRP A 1 579 ? 8.269 -0.885 -20.712 1.00 70.56 579 TRP A N 1
ATOM 4693 C CA . TRP A 1 579 ? 8.869 -1.164 -19.406 1.00 70.56 579 TRP A CA 1
ATOM 4694 C C . TRP A 1 579 ? 9.614 -2.495 -19.408 1.00 70.56 579 TRP A C 1
ATOM 4696 O O . TRP A 1 579 ? 10.720 -2.562 -18.884 1.00 70.56 579 TRP A O 1
ATOM 4706 N N . GLU A 1 580 ? 9.053 -3.520 -20.049 1.00 67.69 580 GLU A N 1
ATOM 4707 C CA . GLU A 1 580 ? 9.712 -4.821 -20.206 1.00 67.69 580 GLU A CA 1
ATOM 4708 C C . GLU A 1 580 ? 11.017 -4.694 -21.000 1.00 67.69 580 GLU A C 1
ATOM 4710 O O . GLU A 1 580 ? 12.064 -5.129 -20.527 1.00 67.69 580 GLU A O 1
ATOM 4715 N N . LEU A 1 581 ? 10.988 -4.011 -22.150 1.00 69.56 581 LEU A N 1
ATOM 4716 C CA . LEU A 1 581 ? 12.187 -3.763 -22.958 1.00 69.56 581 LEU A CA 1
ATOM 4717 C C . LEU A 1 581 ? 13.237 -2.943 -22.201 1.00 69.56 581 LEU A C 1
ATOM 4719 O O . LEU A 1 581 ? 14.418 -3.285 -22.203 1.00 69.56 581 LEU A O 1
ATOM 4723 N N . LEU A 1 582 ? 12.808 -1.874 -21.529 1.00 73.38 582 LEU A N 1
ATOM 4724 C CA . LEU A 1 582 ? 13.695 -1.013 -20.756 1.00 73.38 582 LEU A CA 1
ATOM 4725 C C . LEU A 1 582 ? 14.401 -1.814 -19.655 1.00 73.38 582 LEU A C 1
ATOM 4727 O O . LEU A 1 582 ? 15.620 -1.735 -19.533 1.00 73.38 582 LEU A O 1
ATOM 4731 N N . LEU A 1 583 ? 13.660 -2.619 -18.889 1.00 79.12 583 LEU A N 1
ATOM 4732 C CA . LEU A 1 583 ? 14.214 -3.432 -17.804 1.00 79.12 583 LEU A CA 1
ATOM 4733 C C . LEU A 1 583 ? 15.203 -4.495 -18.304 1.00 79.12 583 LEU A C 1
ATOM 4735 O O . LEU A 1 583 ? 16.173 -4.778 -17.603 1.00 79.12 583 LEU A O 1
ATOM 4739 N N . VAL A 1 584 ? 15.008 -5.032 -19.514 1.00 75.50 584 VAL A N 1
ATOM 4740 C CA . VAL A 1 584 ? 15.953 -5.971 -20.146 1.00 75.50 584 VAL A CA 1
ATOM 4741 C C . VAL A 1 584 ? 17.247 -5.273 -20.581 1.00 75.50 584 VAL A C 1
ATOM 4743 O O . VAL A 1 584 ? 18.325 -5.850 -20.453 1.00 75.50 584 VAL A O 1
ATOM 4746 N N . ILE A 1 585 ? 17.169 -4.028 -21.059 1.00 74.31 585 ILE A N 1
ATOM 4747 C CA . ILE A 1 585 ? 18.328 -3.264 -21.557 1.00 74.31 585 ILE A CA 1
ATOM 4748 C C . ILE A 1 585 ? 19.147 -2.642 -20.412 1.00 74.31 585 ILE A C 1
ATOM 4750 O O . ILE A 1 585 ? 20.348 -2.404 -20.563 1.00 74.31 585 ILE A O 1
ATOM 4754 N N . ILE A 1 586 ? 18.531 -2.372 -19.255 1.00 77.69 586 ILE A N 1
ATOM 4755 C CA . ILE A 1 586 ? 19.206 -1.712 -18.132 1.00 77.69 586 ILE A CA 1
ATOM 4756 C C . ILE A 1 586 ? 20.320 -2.593 -17.549 1.00 77.69 586 ILE A C 1
ATOM 4758 O O . ILE A 1 586 ? 20.099 -3.573 -16.828 1.00 77.69 586 ILE A O 1
ATOM 4762 N N . ARG A 1 587 ? 21.556 -2.142 -17.767 1.00 78.88 587 ARG A N 1
ATOM 4763 C CA . ARG A 1 587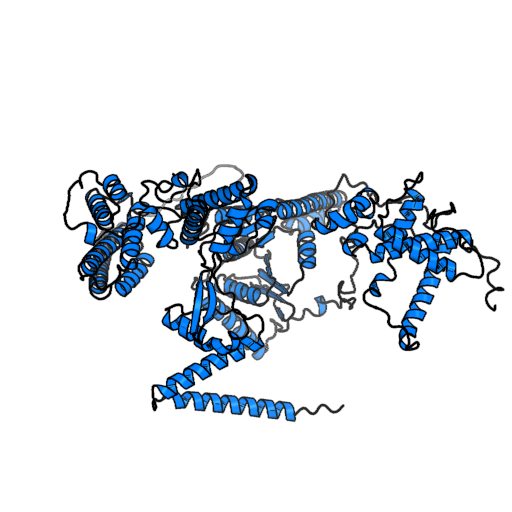 ? 22.758 -2.747 -17.190 1.00 78.88 587 ARG A CA 1
ATOM 4764 C C . ARG A 1 587 ? 22.969 -2.309 -15.738 1.00 78.88 587 ARG A C 1
ATOM 4766 O O . ARG A 1 587 ? 23.191 -3.180 -14.903 1.00 78.88 587 ARG A O 1
ATOM 4773 N N . CYS A 1 588 ? 22.786 -1.029 -15.395 1.00 84.12 588 CYS A N 1
ATOM 4774 C CA . CYS A 1 588 ? 23.029 -0.472 -14.049 1.00 84.12 588 CYS A CA 1
ATOM 4775 C C . CYS A 1 588 ? 22.073 -0.993 -12.945 1.00 84.12 588 CYS A C 1
ATOM 4777 O O . CYS A 1 588 ? 21.009 -1.537 -13.264 1.00 84.12 588 CYS A O 1
ATOM 4779 N N . PRO A 1 589 ? 22.424 -0.860 -11.647 1.00 88.81 589 PRO A N 1
ATOM 4780 C CA . PRO A 1 589 ? 21.498 -1.146 -10.551 1.00 88.81 589 PRO A CA 1
ATOM 4781 C C . PRO A 1 589 ? 20.228 -0.296 -10.657 1.00 88.81 589 PRO A C 1
ATOM 4783 O O . PRO A 1 589 ? 20.293 0.879 -11.016 1.00 88.81 589 PRO A O 1
ATOM 4786 N N . PHE A 1 590 ? 19.072 -0.881 -10.346 1.00 90.50 590 PHE A N 1
ATOM 4787 C CA . PHE A 1 590 ? 17.781 -0.197 -10.453 1.00 90.50 590 PHE A CA 1
ATOM 4788 C C . PHE A 1 590 ? 16.904 -0.406 -9.217 1.00 90.50 590 PHE A C 1
ATOM 4790 O O . PHE A 1 590 ? 17.004 -1.418 -8.524 1.00 90.50 590 PHE A O 1
ATOM 4797 N N . LEU A 1 591 ? 15.981 0.529 -8.986 1.00 91.12 591 LEU A N 1
ATOM 4798 C CA . LEU A 1 591 ? 14.936 0.425 -7.968 1.00 91.12 591 LEU A CA 1
ATOM 4799 C C . LEU A 1 591 ? 13.564 0.485 -8.645 1.00 91.12 591 LEU A C 1
ATOM 4801 O O . LEU A 1 591 ? 13.178 1.515 -9.195 1.00 91.12 591 LEU A O 1
ATOM 4805 N N . VAL A 1 592 ? 12.815 -0.615 -8.590 1.00 90.06 592 VAL A N 1
ATOM 4806 C CA . VAL A 1 592 ? 11.431 -0.689 -9.069 1.00 90.06 592 VAL A CA 1
ATOM 4807 C C . VAL A 1 592 ? 10.500 -0.423 -7.894 1.00 90.06 592 VAL A C 1
ATOM 4809 O O . VAL A 1 592 ? 10.422 -1.226 -6.971 1.00 90.06 592 VAL A O 1
ATOM 4812 N N . LEU A 1 593 ? 9.775 0.695 -7.927 1.00 88.50 593 LEU A N 1
ATOM 4813 C CA . LEU A 1 593 ? 8.801 1.067 -6.898 1.00 88.50 593 LEU A CA 1
ATOM 4814 C C . LEU A 1 593 ? 7.386 0.771 -7.399 1.00 88.50 593 LEU A C 1
ATOM 4816 O O . LEU A 1 593 ? 6.925 1.408 -8.343 1.00 88.50 593 LEU A O 1
ATOM 4820 N N . SER A 1 594 ? 6.665 -0.144 -6.751 1.00 85.88 594 SER A N 1
ATOM 4821 C CA . SER A 1 594 ? 5.279 -0.457 -7.113 1.00 85.88 594 SER A CA 1
ATOM 4822 C C . SER A 1 594 ? 4.360 -0.542 -5.898 1.00 85.88 594 SER A C 1
ATOM 4824 O O . SER A 1 594 ? 4.790 -0.823 -4.780 1.00 85.88 594 SER A O 1
ATOM 4826 N N . ALA A 1 595 ? 3.080 -0.237 -6.115 1.00 76.00 595 ALA A N 1
ATOM 4827 C CA . ALA A 1 595 ? 2.039 -0.362 -5.096 1.00 76.00 595 ALA A CA 1
ATOM 4828 C C . ALA A 1 595 ? 1.322 -1.712 -5.139 1.00 76.00 595 ALA A C 1
ATOM 4830 O O . ALA A 1 595 ? 0.924 -2.219 -4.097 1.00 76.00 595 ALA A O 1
ATOM 4831 N N . THR A 1 596 ? 1.159 -2.271 -6.336 1.00 66.38 596 THR A N 1
ATOM 4832 C CA . THR A 1 596 ? 0.351 -3.463 -6.595 1.00 66.38 596 THR A CA 1
ATOM 4833 C C . THR A 1 596 ? 1.074 -4.312 -7.630 1.00 66.38 596 THR A C 1
ATOM 4835 O O . THR A 1 596 ? 1.103 -3.966 -8.813 1.00 66.38 596 THR A O 1
ATOM 4838 N N . ILE A 1 597 ? 1.682 -5.413 -7.196 1.00 73.94 597 ILE A N 1
ATOM 4839 C CA . ILE A 1 597 ? 2.181 -6.457 -8.094 1.00 73.94 597 ILE A CA 1
ATOM 4840 C C . ILE A 1 597 ? 1.546 -7.757 -7.628 1.00 73.94 597 ILE A C 1
ATOM 4842 O O . ILE A 1 597 ? 1.725 -8.141 -6.480 1.00 73.94 597 ILE A O 1
ATOM 4846 N N . ASN A 1 598 ? 0.820 -8.425 -8.525 1.00 67.56 598 ASN A N 1
ATOM 4847 C CA . ASN A 1 598 ? 0.130 -9.672 -8.201 1.00 67.56 598 ASN A CA 1
ATOM 4848 C C . ASN A 1 598 ? 1.121 -10.780 -7.795 1.00 67.56 598 ASN A C 1
ATOM 4850 O O . ASN A 1 598 ? 0.921 -11.474 -6.807 1.00 67.56 598 ASN A O 1
ATOM 4854 N N . ASN A 1 599 ? 2.224 -10.920 -8.542 1.00 77.38 599 ASN A N 1
ATOM 4855 C CA . ASN A 1 599 ? 3.266 -11.902 -8.248 1.00 77.38 599 ASN A CA 1
ATOM 4856 C C . ASN A 1 599 ? 4.665 -11.258 -8.248 1.00 77.38 599 ASN A C 1
ATOM 4858 O O . ASN A 1 599 ? 5.390 -11.337 -9.245 1.00 77.38 599 ASN A O 1
ATOM 4862 N N . PRO A 1 600 ? 5.054 -10.593 -7.146 1.00 85.12 600 PRO A N 1
ATOM 4863 C CA . PRO A 1 600 ? 6.335 -9.902 -7.075 1.00 85.12 600 PRO A CA 1
ATOM 4864 C C . PRO A 1 600 ? 7.515 -10.872 -7.109 1.00 85.12 600 PRO A C 1
ATOM 4866 O O . PRO A 1 600 ? 8.540 -10.557 -7.699 1.00 85.12 600 PRO A O 1
ATOM 4869 N N . ASN A 1 601 ? 7.345 -12.086 -6.577 1.00 84.19 601 ASN A N 1
ATOM 4870 C CA . ASN A 1 601 ? 8.364 -13.131 -6.624 1.00 84.19 601 ASN A CA 1
ATOM 4871 C C . ASN A 1 601 ? 8.716 -13.529 -8.061 1.00 84.19 601 ASN A C 1
ATOM 4873 O O . ASN A 1 601 ? 9.892 -13.688 -8.382 1.00 84.19 601 ASN A O 1
ATOM 4877 N N . LEU A 1 602 ? 7.709 -13.687 -8.928 1.00 81.81 602 LEU A N 1
ATOM 4878 C CA . LEU A 1 602 ? 7.933 -14.007 -10.338 1.00 81.81 602 LEU A CA 1
ATOM 4879 C C . LEU A 1 602 ? 8.686 -12.876 -11.048 1.00 81.81 602 LEU A C 1
ATOM 4881 O O . LEU A 1 602 ? 9.673 -13.143 -11.731 1.00 81.81 602 LEU A O 1
ATOM 4885 N N . LEU A 1 603 ? 8.265 -11.624 -10.837 1.00 83.19 603 LEU A N 1
ATOM 4886 C CA . LEU A 1 603 ? 8.929 -10.459 -11.424 1.00 83.19 603 LEU A CA 1
ATOM 4887 C C . LEU A 1 603 ? 10.386 -10.344 -10.956 1.00 83.19 603 LEU A C 1
ATOM 4889 O O . LEU A 1 603 ? 11.276 -10.145 -11.778 1.00 83.19 603 LEU A O 1
ATOM 4893 N N . THR A 1 604 ? 10.648 -10.513 -9.658 1.00 89.19 604 THR A N 1
ATOM 4894 C CA . THR A 1 604 ? 12.008 -10.483 -9.105 1.00 89.19 604 THR A CA 1
ATOM 4895 C C . THR A 1 604 ? 12.872 -11.600 -9.680 1.00 89.19 604 THR A C 1
ATOM 4897 O O . THR A 1 604 ? 14.005 -11.336 -10.069 1.00 89.19 604 THR A O 1
ATOM 4900 N N . LYS A 1 605 ? 12.349 -12.829 -9.803 1.00 83.88 605 LYS A N 1
ATOM 4901 C CA . LYS A 1 605 ? 13.076 -13.948 -10.429 1.00 83.88 605 LYS A CA 1
ATOM 4902 C C . LYS A 1 605 ? 13.417 -13.666 -11.891 1.00 83.88 605 LYS A C 1
ATOM 4904 O O . LYS A 1 605 ? 14.541 -13.924 -12.313 1.00 83.88 605 LYS A O 1
ATOM 4909 N N . TRP A 1 606 ? 12.473 -13.109 -12.648 1.00 82.06 606 TRP A N 1
ATOM 4910 C CA . TRP A 1 606 ? 12.709 -12.709 -14.034 1.00 82.06 606 TRP A CA 1
ATOM 4911 C C . TRP A 1 606 ? 13.794 -11.624 -14.122 1.00 82.06 606 TRP A C 1
ATOM 4913 O O . TRP A 1 606 ? 14.777 -11.798 -14.838 1.00 82.06 606 TRP A O 1
ATOM 4923 N N . LEU A 1 607 ? 13.705 -10.568 -13.312 1.00 85.56 607 LEU A N 1
ATOM 4924 C CA . LEU A 1 607 ? 14.724 -9.512 -13.253 1.00 85.56 607 LEU A CA 1
ATOM 4925 C C . LEU A 1 607 ? 16.102 -10.035 -12.818 1.00 85.56 607 LEU A C 1
ATOM 4927 O O . LEU A 1 607 ? 17.124 -9.611 -13.358 1.00 85.56 607 LEU A O 1
ATOM 4931 N N . GLN A 1 608 ? 16.145 -10.986 -11.882 1.00 87.50 608 GLN A N 1
ATOM 4932 C CA . GLN A 1 608 ? 17.381 -11.654 -11.479 1.00 87.50 608 GLN A CA 1
ATOM 4933 C C . GLN A 1 608 ? 18.010 -12.414 -12.652 1.00 87.50 608 GLN A C 1
ATOM 4935 O O . GLN A 1 608 ? 19.226 -12.359 -12.830 1.00 87.50 608 GLN A O 1
ATOM 4940 N N . SER A 1 609 ? 17.197 -13.081 -13.477 1.00 80.25 609 SER A N 1
ATOM 4941 C CA . SER A 1 609 ? 17.675 -13.790 -14.671 1.00 80.25 609 SER A CA 1
ATOM 4942 C C . SER A 1 609 ? 18.280 -12.833 -15.708 1.00 80.25 609 SER A C 1
ATOM 4944 O O . SER A 1 609 ? 19.358 -13.102 -16.237 1.00 80.25 609 SER A O 1
ATOM 4946 N N . VAL A 1 610 ? 17.666 -11.658 -15.904 1.00 81.69 610 VAL A N 1
ATOM 4947 C CA . VAL A 1 610 ? 18.191 -10.582 -16.764 1.00 81.69 610 VAL A CA 1
ATOM 4948 C C . VAL A 1 610 ? 19.555 -10.104 -16.254 1.00 81.69 610 VAL A C 1
ATOM 4950 O O . VAL A 1 610 ? 20.500 -9.958 -17.030 1.00 81.69 610 VAL A O 1
ATOM 4953 N N . LYS A 1 611 ? 19.699 -9.883 -14.940 1.00 84.06 611 LYS A N 1
ATOM 4954 C CA . LYS A 1 611 ? 20.985 -9.476 -14.352 1.00 84.06 611 LYS A CA 1
ATOM 4955 C C . LYS A 1 611 ? 22.053 -10.561 -14.449 1.00 84.06 611 LYS A C 1
ATOM 4957 O O . LYS A 1 611 ? 23.209 -10.240 -14.710 1.00 84.06 611 LYS A O 1
ATOM 4962 N N . GLN A 1 612 ? 21.688 -11.831 -14.288 1.00 81.31 612 GLN A N 1
ATOM 4963 C CA . GLN A 1 612 ? 22.614 -12.953 -14.469 1.00 81.31 612 GLN A CA 1
ATOM 4964 C C . GLN A 1 612 ? 23.108 -13.060 -15.912 1.00 81.31 612 GLN A C 1
ATOM 4966 O O . GLN A 1 612 ? 24.299 -13.285 -16.124 1.00 81.31 612 GLN A O 1
ATOM 4971 N N . TYR A 1 613 ? 22.227 -12.840 -16.889 1.00 80.44 613 TYR A N 1
ATOM 4972 C CA . TYR A 1 613 ? 22.614 -12.764 -18.294 1.00 80.44 613 TYR A CA 1
ATOM 4973 C C . TYR A 1 613 ? 23.652 -11.662 -18.528 1.00 80.44 613 TYR A C 1
ATOM 4975 O O . TYR A 1 613 ? 24.716 -11.929 -19.085 1.00 80.44 613 TYR A O 1
ATOM 4983 N N . TRP A 1 614 ? 23.401 -10.446 -18.033 1.00 78.81 614 TRP A N 1
ATOM 4984 C CA . TRP A 1 614 ? 24.361 -9.351 -18.184 1.00 78.81 614 TRP A CA 1
ATOM 4985 C C . TRP A 1 614 ? 25.683 -9.620 -17.468 1.00 78.81 614 TRP A C 1
ATOM 4987 O O . TRP A 1 614 ? 26.731 -9.339 -18.034 1.00 78.81 614 TRP A O 1
ATOM 4997 N N . LYS A 1 615 ? 25.662 -10.264 -16.296 1.00 82.06 615 LYS A N 1
ATOM 4998 C CA . LYS A 1 615 ? 26.883 -10.704 -15.603 1.00 82.06 615 LYS A CA 1
ATOM 4999 C C . LYS A 1 615 ? 27.740 -11.629 -16.473 1.00 82.06 615 LYS A C 1
ATOM 5001 O O . LYS A 1 615 ? 28.959 -11.492 -16.502 1.00 82.06 615 LYS A O 1
ATOM 5006 N N . GLN A 1 616 ? 27.113 -12.576 -17.172 1.00 72.19 616 GLN A N 1
ATOM 5007 C CA . GLN A 1 616 ? 27.810 -13.486 -18.087 1.00 72.19 616 GLN A CA 1
ATOM 5008 C C . GLN A 1 616 ? 28.307 -12.757 -19.341 1.00 72.19 616 GLN A C 1
ATOM 5010 O O . GLN A 1 616 ? 29.453 -12.949 -19.740 1.00 72.19 616 GLN A O 1
ATOM 5015 N N . ALA A 1 617 ? 27.478 -11.900 -19.943 1.00 72.94 617 ALA A N 1
ATOM 5016 C CA . ALA A 1 617 ? 27.853 -11.110 -21.115 1.00 72.94 617 ALA A CA 1
ATOM 5017 C C . ALA A 1 617 ? 29.043 -10.182 -20.826 1.00 72.94 617 ALA A C 1
ATOM 5019 O O . ALA A 1 617 ? 29.953 -10.073 -21.646 1.00 72.94 617 ALA A O 1
ATOM 5020 N N . ASP A 1 618 ? 29.062 -9.566 -19.646 1.00 75.00 618 ASP A N 1
ATOM 5021 C CA . ASP A 1 618 ? 30.121 -8.655 -19.215 1.00 75.00 618 ASP A CA 1
ATOM 5022 C C . ASP A 1 618 ? 31.424 -9.410 -18.975 1.00 75.00 618 ASP A C 1
ATOM 5024 O O . ASP A 1 618 ? 32.463 -8.992 -19.481 1.00 75.00 618 ASP A O 1
ATOM 5028 N N . LYS A 1 619 ? 31.351 -10.594 -18.356 1.00 74.06 619 LYS A N 1
ATOM 5029 C CA . LYS A 1 619 ? 32.497 -11.499 -18.213 1.00 74.06 619 LYS A CA 1
ATOM 5030 C C . LYS A 1 619 ? 33.090 -11.908 -19.570 1.00 74.06 619 LYS A C 1
ATOM 5032 O O . LYS A 1 619 ? 34.300 -11.849 -19.753 1.00 74.06 619 LYS A O 1
ATOM 5037 N N . ILE A 1 620 ? 32.248 -12.277 -20.539 1.00 71.56 620 ILE A N 1
ATOM 5038 C CA . ILE A 1 620 ? 32.700 -12.651 -21.892 1.00 71.56 620 ILE A CA 1
ATOM 5039 C C . ILE A 1 620 ? 33.336 -11.455 -22.610 1.00 71.56 620 ILE A C 1
ATOM 5041 O O . ILE A 1 620 ? 34.319 -11.621 -23.332 1.00 71.56 620 ILE A O 1
ATOM 5045 N N . MET A 1 621 ? 32.773 -10.253 -22.452 1.00 65.38 621 MET A N 1
ATOM 5046 C CA . MET A 1 621 ? 33.365 -9.040 -23.016 1.00 65.38 621 MET A CA 1
ATOM 5047 C C . MET A 1 621 ? 34.733 -8.769 -22.392 1.00 65.38 621 MET A C 1
ATOM 5049 O O . MET A 1 621 ? 35.693 -8.602 -23.137 1.00 65.38 621 MET A O 1
ATOM 5053 N N . GLU A 1 622 ? 34.850 -8.801 -21.064 1.00 67.31 622 GLU A N 1
ATOM 5054 C CA . GLU A 1 622 ? 36.129 -8.649 -20.361 1.00 67.31 622 GLU A CA 1
ATOM 5055 C C . GLU A 1 622 ? 37.174 -9.662 -20.857 1.00 67.31 622 GLU A C 1
ATOM 5057 O O . GLU A 1 622 ? 38.276 -9.271 -21.236 1.00 67.31 622 GLU A O 1
ATOM 5062 N N . GLU A 1 623 ? 36.819 -10.947 -20.954 1.00 68.56 623 GLU A N 1
ATOM 5063 C CA . GLU A 1 623 ? 37.712 -12.005 -21.448 1.00 68.56 623 GLU A CA 1
ATOM 5064 C C . GLU A 1 623 ? 38.154 -11.777 -22.909 1.00 68.56 623 GLU A C 1
ATOM 5066 O O . GLU A 1 623 ? 39.336 -11.929 -23.232 1.00 68.56 623 GLU A O 1
ATOM 5071 N N . LYS A 1 624 ? 37.239 -11.354 -23.796 1.00 64.19 624 LYS A N 1
ATOM 5072 C CA . LYS A 1 624 ? 37.560 -11.026 -25.199 1.00 64.19 624 LYS A CA 1
ATOM 5073 C C . LYS A 1 624 ? 38.486 -9.818 -25.313 1.00 64.19 624 LYS A C 1
ATOM 5075 O O . LYS A 1 624 ? 39.473 -9.890 -26.045 1.00 64.19 624 LYS A O 1
ATOM 5080 N N . PHE A 1 625 ? 38.211 -8.750 -24.563 1.00 57.88 625 PHE A N 1
ATOM 5081 C CA . PHE A 1 625 ? 39.026 -7.533 -24.548 1.00 57.88 625 PHE A CA 1
ATOM 5082 C C . PHE A 1 625 ? 40.425 -7.765 -23.959 1.00 57.88 625 PHE A C 1
ATOM 5084 O O . PHE A 1 625 ? 41.377 -7.130 -24.402 1.00 57.88 625 PHE A O 1
ATOM 5091 N N . ILE A 1 626 ? 40.583 -8.697 -23.011 1.00 63.44 626 ILE A N 1
ATOM 5092 C CA . ILE A 1 626 ? 41.900 -9.106 -22.490 1.00 63.44 626 ILE A CA 1
ATOM 5093 C C . ILE A 1 626 ? 42.689 -9.914 -23.539 1.00 63.44 626 ILE A C 1
ATOM 5095 O O . ILE A 1 626 ? 43.917 -9.816 -23.596 1.00 63.44 626 ILE A O 1
ATOM 5099 N N . SER A 1 627 ? 42.008 -10.694 -24.389 1.00 59.28 627 SER A N 1
ATOM 5100 C CA . SER A 1 627 ? 42.653 -11.502 -25.437 1.00 59.28 627 SER A CA 1
ATOM 5101 C C . SER A 1 627 ? 43.172 -10.676 -26.627 1.00 59.28 627 SER A C 1
ATOM 5103 O O . SER A 1 627 ? 44.176 -11.036 -27.249 1.00 59.28 627 SER A O 1
ATOM 5105 N N . GLU A 1 628 ? 42.539 -9.537 -26.920 1.00 57.84 628 GLU A N 1
ATOM 5106 C CA . GLU A 1 628 ? 42.954 -8.601 -27.965 1.00 57.84 628 GLU A CA 1
ATOM 5107 C C . GLU A 1 628 ? 43.938 -7.572 -27.377 1.00 57.84 628 GLU A C 1
ATOM 5109 O O . GLU A 1 628 ? 43.544 -6.631 -26.698 1.00 57.84 628 GLU A O 1
ATOM 5114 N N . LYS A 1 629 ? 45.248 -7.746 -27.612 1.00 49.62 629 LYS A N 1
ATOM 5115 C CA . LYS A 1 629 ? 46.339 -6.878 -27.109 1.00 49.62 629 LYS A CA 1
ATOM 5116 C C . LYS A 1 629 ? 46.173 -5.378 -27.465 1.00 49.62 629 LYS A C 1
ATOM 5118 O O . LYS A 1 629 ? 46.843 -4.875 -28.364 1.00 49.62 629 LYS A O 1
ATOM 5123 N N . GLN A 1 630 ? 45.370 -4.631 -26.708 1.00 54.41 630 GLN A N 1
ATOM 5124 C CA . GLN A 1 630 ? 45.371 -3.160 -26.642 1.00 54.41 630 GLN A CA 1
ATOM 5125 C C . GLN A 1 630 ? 45.549 -2.700 -25.185 1.00 54.41 630 GLN A C 1
ATOM 5127 O O . GLN A 1 630 ? 44.651 -2.132 -24.568 1.00 54.41 630 GLN A O 1
ATOM 5132 N N . ALA A 1 631 ? 46.732 -2.961 -24.621 1.00 51.03 631 ALA A N 1
ATOM 5133 C CA . ALA A 1 631 ? 47.040 -2.711 -23.210 1.00 51.03 631 ALA A CA 1
ATOM 5134 C C . ALA A 1 631 ? 47.003 -1.218 -22.805 1.00 51.03 631 ALA A C 1
ATOM 5136 O O . ALA A 1 631 ? 46.620 -0.911 -21.680 1.00 51.03 631 ALA A O 1
ATOM 5137 N N . ASP A 1 632 ? 47.294 -0.280 -23.714 1.00 52.16 632 ASP A N 1
ATOM 5138 C CA . ASP A 1 632 ? 47.397 1.149 -23.354 1.00 52.16 632 ASP A CA 1
ATOM 5139 C C . ASP A 1 632 ? 46.049 1.894 -23.345 1.00 52.16 632 ASP A C 1
ATOM 5141 O O . ASP A 1 632 ? 45.877 2.870 -22.617 1.00 52.16 632 ASP A O 1
ATOM 5145 N N . LYS A 1 633 ? 45.040 1.410 -24.086 1.00 50.94 633 LYS A N 1
ATOM 5146 C CA . LYS A 1 633 ? 43.645 1.890 -23.952 1.00 50.94 633 LYS A CA 1
ATOM 5147 C C . LYS A 1 633 ? 42.918 1.242 -22.771 1.00 50.94 633 LYS A C 1
ATOM 5149 O O . LYS A 1 633 ? 41.930 1.792 -22.287 1.00 50.94 633 LYS A O 1
ATOM 5154 N N . CYS A 1 634 ? 43.426 0.101 -22.305 1.00 44.56 634 CYS A N 1
ATOM 5155 C CA . CYS A 1 634 ? 42.859 -0.709 -21.233 1.00 44.56 634 CYS A CA 1
ATOM 5156 C C . CYS A 1 634 ? 42.853 0.037 -19.891 1.00 44.56 634 CYS A C 1
ATOM 5158 O O . CYS A 1 634 ? 41.844 0.018 -19.190 1.00 44.56 634 CYS A O 1
ATOM 5160 N N . LEU A 1 635 ? 43.930 0.763 -19.557 1.00 42.62 635 LEU A N 1
ATOM 5161 C CA . LEU A 1 635 ? 44.019 1.452 -18.266 1.00 42.62 635 LEU A CA 1
ATOM 5162 C C . LEU A 1 635 ? 43.025 2.616 -18.157 1.00 42.62 635 LEU A C 1
ATOM 5164 O O . LEU A 1 635 ? 42.344 2.724 -17.144 1.00 42.62 635 LEU A O 1
ATOM 5168 N N . ASN A 1 636 ? 42.874 3.417 -19.217 1.00 42.66 636 ASN A N 1
ATOM 5169 C CA . ASN A 1 636 ? 41.974 4.576 -19.221 1.00 42.66 636 ASN A CA 1
ATOM 5170 C C . ASN A 1 636 ? 40.495 4.168 -19.367 1.00 42.66 636 ASN A C 1
ATOM 5172 O O . ASN A 1 636 ? 39.645 4.707 -18.668 1.00 42.66 636 ASN A O 1
ATOM 5176 N N . PHE A 1 637 ? 40.168 3.166 -20.197 1.00 42.09 637 PHE A N 1
ATOM 5177 C CA . PHE A 1 637 ? 38.776 2.718 -20.383 1.00 42.09 637 PHE A CA 1
ATOM 5178 C C . PHE A 1 637 ? 38.223 1.928 -19.178 1.00 42.09 637 PHE A C 1
ATOM 5180 O O . PHE A 1 637 ? 37.016 1.959 -18.922 1.00 42.09 637 PHE A O 1
ATOM 5187 N N . LEU A 1 638 ? 39.090 1.240 -18.419 1.00 42.78 638 LEU A N 1
ATOM 5188 C CA . LEU A 1 638 ? 38.731 0.553 -17.169 1.00 42.78 638 LEU A CA 1
ATOM 5189 C C . LEU A 1 638 ? 38.876 1.436 -15.915 1.00 42.78 638 LEU A C 1
ATOM 5191 O O . LEU A 1 638 ? 38.269 1.109 -14.895 1.00 42.78 638 LEU A O 1
ATOM 5195 N N . GLN A 1 639 ? 39.662 2.525 -15.946 1.00 43.06 639 GLN A N 1
ATOM 5196 C CA . GLN A 1 639 ? 39.685 3.521 -14.860 1.00 43.06 639 GLN A CA 1
ATOM 5197 C C . GLN A 1 639 ? 38.467 4.447 -14.891 1.00 43.06 639 GLN A C 1
ATOM 5199 O O . GLN A 1 639 ? 37.953 4.764 -13.820 1.00 43.06 639 GLN A O 1
ATOM 5204 N N . ASP A 1 640 ? 37.983 4.835 -16.076 1.00 42.59 640 ASP A N 1
ATOM 5205 C CA . ASP A 1 640 ? 36.850 5.765 -16.203 1.00 42.59 640 ASP A CA 1
ATOM 5206 C C . ASP A 1 640 ? 35.475 5.100 -16.040 1.00 42.59 640 ASP A C 1
ATOM 5208 O O . ASP A 1 640 ? 34.494 5.776 -15.724 1.00 42.59 640 ASP A O 1
ATOM 5212 N N . ASN A 1 641 ? 35.373 3.777 -16.201 1.00 44.25 641 ASN A N 1
ATOM 5213 C CA . ASN A 1 641 ? 34.109 3.072 -16.020 1.00 44.25 641 ASN A CA 1
ATOM 5214 C C . ASN A 1 641 ? 34.018 2.396 -14.647 1.00 44.25 641 ASN A C 1
ATOM 5216 O O . ASN A 1 641 ? 34.757 1.470 -14.314 1.00 44.25 641 ASN A O 1
ATOM 5220 N N . SER A 1 642 ? 33.023 2.814 -13.871 1.00 45.06 642 SER A N 1
ATOM 5221 C CA . SER A 1 642 ? 32.683 2.366 -12.517 1.00 45.06 642 SER A CA 1
ATOM 5222 C C . SER A 1 642 ? 32.209 0.901 -12.395 1.00 45.06 642 SER A C 1
ATOM 5224 O O . SER A 1 642 ? 31.425 0.590 -11.497 1.00 45.06 642 SER A O 1
ATOM 5226 N N . TYR A 1 643 ? 32.638 -0.018 -13.266 1.00 49.41 643 TYR A N 1
ATOM 5227 C CA . TYR A 1 643 ? 32.193 -1.422 -13.251 1.00 49.41 643 TYR A CA 1
ATOM 5228 C C . TYR A 1 643 ? 32.693 -2.211 -12.030 1.00 49.41 643 TYR A C 1
ATOM 5230 O O . TYR A 1 643 ? 32.138 -3.255 -11.702 1.00 49.41 643 TYR A O 1
ATOM 5238 N N . LYS A 1 644 ? 33.697 -1.706 -11.297 1.00 49.03 644 LYS A N 1
ATOM 5239 C CA . LYS A 1 644 ? 34.334 -2.446 -10.192 1.00 49.03 644 LYS A CA 1
ATOM 5240 C C . LYS A 1 644 ? 33.436 -2.727 -8.976 1.00 49.03 644 LYS A C 1
ATOM 5242 O O . LYS A 1 644 ? 33.769 -3.624 -8.213 1.00 49.03 644 LYS A O 1
ATOM 5247 N N . ASN A 1 645 ? 32.310 -2.025 -8.804 1.00 56.06 645 ASN A N 1
ATOM 5248 C CA . ASN A 1 645 ? 31.424 -2.172 -7.633 1.00 56.06 645 ASN A CA 1
ATOM 5249 C C . ASN A 1 645 ? 29.953 -2.455 -7.993 1.00 56.06 645 ASN A C 1
ATOM 5251 O O . ASN A 1 645 ? 29.053 -2.180 -7.195 1.00 56.06 645 ASN A O 1
ATOM 5255 N N . GLN A 1 646 ? 29.684 -2.955 -9.199 1.00 68.25 646 GLN A N 1
ATOM 5256 C CA . GLN A 1 646 ? 28.317 -3.195 -9.646 1.00 68.25 646 GLN A CA 1
ATOM 5257 C C . GLN A 1 646 ? 27.800 -4.557 -9.167 1.00 68.25 646 GLN A C 1
ATOM 5259 O O . GLN A 1 646 ? 28.376 -5.598 -9.482 1.00 68.25 646 GLN A O 1
ATOM 5264 N N . SER A 1 647 ? 26.689 -4.555 -8.425 1.00 82.94 647 SER A N 1
ATOM 5265 C CA . SER A 1 647 ? 25.995 -5.788 -8.056 1.00 82.94 647 SER A CA 1
ATOM 5266 C C . SER A 1 647 ? 25.002 -6.213 -9.141 1.00 82.94 647 SER A C 1
ATOM 5268 O O . SER A 1 647 ? 24.333 -5.387 -9.767 1.00 82.94 647 SER A O 1
ATOM 5270 N N . TYR A 1 648 ? 24.891 -7.527 -9.330 1.00 87.69 648 TYR A N 1
ATOM 5271 C CA . TYR A 1 648 ? 23.925 -8.179 -10.220 1.00 87.69 648 TYR A CA 1
ATOM 5272 C C . TYR A 1 648 ? 22.796 -8.868 -9.436 1.00 87.69 648 TYR A C 1
ATOM 5274 O O . TYR A 1 648 ? 22.013 -9.624 -10.009 1.00 87.69 648 TYR A O 1
ATOM 5282 N N . GLU A 1 649 ? 22.718 -8.632 -8.127 1.00 91.25 649 GLU A N 1
ATOM 5283 C CA . GLU A 1 649 ? 21.655 -9.161 -7.276 1.00 91.25 649 GLU A CA 1
ATOM 5284 C C . GLU A 1 649 ? 20.403 -8.279 -7.354 1.00 91.25 649 GLU A C 1
ATOM 5286 O O . GLU A 1 649 ? 20.487 -7.047 -7.416 1.00 91.25 649 GLU A O 1
ATOM 5291 N N . VAL A 1 650 ? 19.238 -8.925 -7.339 1.00 92.31 650 VAL A N 1
ATOM 5292 C CA . VAL A 1 650 ? 17.914 -8.305 -7.325 1.00 92.31 650 VAL A CA 1
ATOM 5293 C C . VAL A 1 650 ? 17.171 -8.771 -6.076 1.00 92.31 650 VAL A C 1
ATOM 5295 O O . VAL A 1 650 ? 16.763 -9.928 -5.972 1.00 92.31 650 VAL A O 1
ATOM 5298 N N . ARG A 1 651 ? 16.948 -7.861 -5.125 1.00 93.31 651 ARG A N 1
ATOM 5299 C CA . ARG A 1 651 ? 16.172 -8.145 -3.910 1.00 93.31 651 ARG A CA 1
ATOM 5300 C C . ARG A 1 651 ? 14.700 -7.815 -4.083 1.00 93.31 651 ARG A C 1
ATOM 5302 O O . ARG A 1 651 ? 14.337 -6.869 -4.779 1.00 93.31 651 ARG A O 1
ATOM 5309 N N . LEU A 1 652 ? 13.848 -8.576 -3.405 1.00 92.19 652 LEU A N 1
ATOM 5310 C CA . LEU A 1 652 ? 12.440 -8.244 -3.226 1.00 92.19 652 LEU A CA 1
ATOM 5311 C C . LEU A 1 652 ? 12.237 -7.681 -1.819 1.00 92.19 652 LEU A C 1
ATOM 5313 O O . LEU A 1 652 ? 12.472 -8.390 -0.849 1.00 92.19 652 LEU A O 1
ATOM 5317 N N . VAL A 1 653 ? 11.762 -6.441 -1.729 1.00 88.62 653 VAL A N 1
ATOM 5318 C CA . VAL A 1 653 ? 11.415 -5.773 -0.471 1.00 88.62 653 VAL A CA 1
ATOM 5319 C C . VAL A 1 653 ? 9.901 -5.586 -0.424 1.00 88.62 653 VAL A C 1
ATOM 5321 O O . VAL A 1 653 ? 9.313 -4.939 -1.296 1.00 88.62 653 VAL A O 1
ATOM 5324 N N . LEU A 1 654 ? 9.257 -6.157 0.592 1.00 85.38 654 LEU A N 1
ATOM 5325 C CA . LEU A 1 654 ? 7.806 -6.103 0.768 1.00 85.38 654 LEU A CA 1
ATOM 5326 C C . LEU A 1 654 ? 7.449 -5.208 1.958 1.00 85.38 654 LEU A C 1
ATOM 5328 O O . LEU A 1 654 ? 7.833 -5.474 3.092 1.00 85.38 654 LEU A O 1
ATOM 5332 N N . GLY A 1 655 ? 6.668 -4.162 1.706 1.00 78.25 655 GLY A N 1
ATOM 5333 C CA . GLY A 1 655 ? 6.041 -3.340 2.735 1.00 78.25 655 GLY A CA 1
ATOM 5334 C C . GLY A 1 655 ? 4.547 -3.633 2.789 1.00 78.25 655 GLY A C 1
ATOM 5335 O O . GLY A 1 655 ? 3.786 -3.011 2.063 1.00 78.25 655 GLY A O 1
ATOM 5336 N N . GLY A 1 656 ? 4.113 -4.575 3.627 1.00 63.69 656 GLY A N 1
ATOM 5337 C CA . GLY A 1 656 ? 2.712 -5.027 3.646 1.00 63.69 656 GLY A CA 1
ATOM 5338 C C . GLY A 1 656 ? 1.714 -4.047 4.279 1.00 63.69 656 GLY A C 1
ATOM 5339 O O . GLY A 1 656 ? 0.521 -4.096 3.988 1.00 63.69 656 GLY A O 1
ATOM 5340 N N . GLU A 1 657 ? 2.168 -3.135 5.139 1.00 65.31 657 GLU A N 1
ATOM 5341 C CA . GLU A 1 657 ? 1.254 -2.383 6.000 1.00 65.31 657 GLU A CA 1
ATOM 5342 C C . GLU A 1 657 ? 0.784 -1.059 5.387 1.00 65.31 657 GLU A C 1
ATOM 5344 O O . GLU A 1 657 ? 1.571 -0.166 5.051 1.00 65.31 657 GLU A O 1
ATOM 5349 N N . ARG A 1 658 ? -0.544 -0.909 5.291 1.00 65.62 658 ARG A N 1
ATOM 5350 C CA . ARG A 1 658 ? -1.188 0.386 5.052 1.00 65.62 658 ARG A CA 1
ATOM 5351 C C . ARG A 1 658 ? -1.318 1.147 6.363 1.00 65.62 658 ARG A C 1
ATOM 5353 O O . ARG A 1 658 ? -1.897 0.655 7.328 1.00 65.62 658 ARG A O 1
ATOM 5360 N N . TYR A 1 659 ? -0.836 2.384 6.340 1.00 64.00 659 TYR A N 1
ATOM 5361 C CA . TYR A 1 659 ? -0.928 3.315 7.461 1.00 64.00 659 TYR A CA 1
ATOM 5362 C C . TYR A 1 659 ? -2.321 3.923 7.643 1.00 64.00 659 TYR A C 1
ATOM 5364 O O . TYR A 1 659 ? -2.616 4.445 8.715 1.00 64.00 659 TYR A O 1
ATOM 5372 N N . ASN A 1 660 ? -3.176 3.851 6.625 1.00 66.69 660 ASN A N 1
ATOM 5373 C CA . ASN A 1 660 ? -4.511 4.429 6.664 1.00 66.69 660 ASN A CA 1
ATOM 5374 C C . ASN A 1 660 ? -5.548 3.322 6.501 1.00 66.69 660 ASN A C 1
ATOM 5376 O O . ASN A 1 660 ? -5.543 2.600 5.500 1.00 66.69 660 ASN A O 1
ATOM 5380 N N . ASP A 1 661 ? -6.435 3.212 7.482 1.00 71.69 661 ASP A N 1
ATOM 5381 C CA . ASP A 1 661 ? -7.652 2.423 7.373 1.00 71.69 661 ASP A CA 1
ATOM 5382 C C . ASP A 1 661 ? -8.698 3.293 6.679 1.00 71.69 661 ASP A C 1
ATOM 5384 O O . ASP A 1 661 ? -9.114 4.324 7.203 1.00 71.69 661 ASP A O 1
ATOM 5388 N N . LEU A 1 662 ? -9.047 2.924 5.449 1.00 77.44 662 LEU A N 1
ATOM 5389 C CA . LEU A 1 662 ? -10.012 3.662 4.645 1.00 77.44 662 LEU A CA 1
ATOM 5390 C C . LEU A 1 662 ? -11.324 2.894 4.630 1.00 77.44 662 LEU A C 1
ATOM 5392 O O . LEU A 1 662 ? -11.426 1.856 3.975 1.00 77.44 662 LEU A O 1
ATOM 5396 N N . GLU A 1 663 ? -12.320 3.438 5.316 1.00 82.56 663 GLU A N 1
ATOM 5397 C CA . GLU A 1 663 ? -13.679 2.915 5.271 1.00 82.56 663 GLU A CA 1
ATOM 5398 C C . GLU A 1 663 ? -14.365 3.336 3.979 1.00 82.56 663 GLU A C 1
ATOM 5400 O O . GLU A 1 663 ? -14.393 4.513 3.596 1.00 82.56 663 GLU A O 1
ATOM 5405 N N . LYS A 1 664 ? -14.932 2.351 3.292 1.00 86.50 664 LYS A N 1
ATOM 5406 C CA . LYS A 1 664 ? -15.563 2.559 1.994 1.00 86.50 664 LYS A CA 1
ATOM 5407 C C . LYS A 1 664 ? -17.038 2.850 2.205 1.00 86.50 664 LYS A C 1
ATOM 5409 O O . LYS A 1 664 ? -17.715 2.168 2.964 1.00 86.50 664 LYS A O 1
ATOM 5414 N N . HIS A 1 665 ? -17.528 3.861 1.504 1.00 86.56 665 HIS A N 1
ATOM 5415 C CA . HIS A 1 665 ? -18.927 4.256 1.538 1.00 86.56 665 HIS A CA 1
ATOM 5416 C C . HIS A 1 665 ? -19.441 4.388 0.109 1.00 86.56 665 HIS A C 1
ATOM 5418 O O . HIS A 1 665 ? -18.736 4.885 -0.773 1.00 86.56 665 HIS A O 1
ATOM 5424 N N . ILE A 1 666 ? -20.674 3.951 -0.113 1.00 85.38 666 ILE A N 1
ATOM 5425 C CA . ILE A 1 666 ? -21.420 4.220 -1.333 1.00 85.38 666 ILE A CA 1
ATOM 5426 C C . ILE A 1 666 ? -22.288 5.442 -1.077 1.00 85.38 666 ILE A C 1
ATOM 5428 O O . ILE A 1 666 ? -23.055 5.503 -0.121 1.00 85.38 666 ILE A O 1
ATOM 5432 N N . CYS A 1 667 ? -22.157 6.422 -1.959 1.00 80.38 667 CYS A N 1
ATOM 5433 C CA . CYS A 1 667 ? -23.028 7.579 -1.968 1.00 80.38 667 CYS A CA 1
ATOM 5434 C C . CYS A 1 667 ? -24.317 7.218 -2.715 1.00 80.38 667 CYS A C 1
ATOM 5436 O O . CYS A 1 667 ? -24.271 6.940 -3.915 1.00 80.38 667 CYS A O 1
ATOM 5438 N N . SER A 1 668 ? -25.450 7.224 -2.016 1.00 77.75 668 SER A N 1
ATOM 5439 C CA . SER A 1 668 ? -26.779 7.014 -2.585 1.00 77.75 668 SER A CA 1
ATOM 5440 C C . SER A 1 668 ? -27.613 8.290 -2.451 1.00 77.75 668 SER A C 1
ATOM 5442 O O . SER A 1 668 ? -27.490 9.041 -1.486 1.00 77.75 668 SER A O 1
ATOM 5444 N N . VAL A 1 669 ? -28.447 8.573 -3.452 1.00 74.19 669 VAL A N 1
ATOM 5445 C CA . VAL A 1 669 ? -29.434 9.660 -3.374 1.00 74.19 669 VAL A CA 1
ATOM 5446 C C . VAL A 1 669 ? -30.778 9.036 -3.032 1.00 74.19 669 VAL A C 1
ATOM 5448 O O . VAL A 1 669 ? -31.248 8.150 -3.751 1.00 74.19 669 VAL A O 1
ATOM 5451 N N . LYS A 1 670 ? -31.381 9.471 -1.924 1.00 74.25 670 LYS A N 1
ATOM 5452 C CA . LYS A 1 670 ? -32.718 9.053 -1.486 1.00 74.25 670 LYS A CA 1
ATOM 5453 C C . LYS A 1 670 ? -33.495 10.329 -1.160 1.00 74.25 670 LYS A C 1
ATOM 5455 O O . LYS A 1 670 ? -33.003 11.149 -0.403 1.00 74.25 670 LYS A O 1
ATOM 5460 N N . HIS A 1 671 ? -34.701 10.490 -1.707 1.00 70.69 671 HIS A N 1
ATOM 5461 C CA . HIS A 1 671 ? -35.590 11.618 -1.370 1.00 70.69 671 HIS A CA 1
ATOM 5462 C C . HIS A 1 671 ? -34.920 13.006 -1.531 1.00 70.69 671 HIS A C 1
ATOM 5464 O O . HIS A 1 671 ? -35.047 13.853 -0.655 1.00 70.69 671 HIS A O 1
ATOM 5470 N N . ASP A 1 672 ? -34.167 13.215 -2.620 1.00 71.62 672 ASP A N 1
ATOM 5471 C CA . ASP A 1 672 ? -33.383 14.438 -2.892 1.00 71.62 672 ASP A CA 1
ATOM 5472 C C . ASP A 1 672 ? -32.305 14.809 -1.844 1.00 71.62 672 ASP A C 1
ATOM 5474 O O . ASP A 1 672 ? -31.737 15.899 -1.907 1.00 71.62 672 ASP A O 1
ATOM 5478 N N . ASP A 1 673 ? -31.942 13.898 -0.933 1.00 74.06 673 ASP A N 1
ATOM 5479 C CA . ASP A 1 673 ? -30.799 14.042 -0.020 1.00 74.06 673 ASP A CA 1
ATOM 5480 C C . ASP A 1 673 ? -29.715 12.989 -0.315 1.00 74.06 673 ASP A C 1
ATOM 5482 O O . ASP A 1 673 ? -29.958 11.924 -0.899 1.00 74.06 673 ASP A O 1
ATOM 5486 N N . VAL A 1 674 ? -28.485 13.326 0.063 1.00 81.75 674 VAL A N 1
ATOM 5487 C CA . VAL A 1 674 ? -27.289 12.512 -0.129 1.00 81.75 674 VAL A CA 1
ATOM 5488 C C . VAL A 1 674 ? -27.023 11.692 1.130 1.00 81.75 674 VAL A C 1
ATOM 5490 O O . VAL A 1 674 ? -26.803 12.239 2.211 1.00 81.75 674 VAL A O 1
ATOM 5493 N N . TYR A 1 675 ? -26.988 10.372 0.969 1.00 82.19 675 TYR A N 1
ATOM 5494 C CA . TYR A 1 675 ? -26.688 9.409 2.022 1.00 82.19 675 TYR A CA 1
ATOM 5495 C C . TYR A 1 675 ? -25.383 8.674 1.722 1.00 82.19 675 TYR A C 1
ATOM 5497 O O . TYR A 1 675 ? -25.077 8.358 0.572 1.00 82.19 675 TYR A O 1
ATOM 5505 N N . PHE A 1 676 ? -24.621 8.382 2.773 1.00 85.12 676 PHE A N 1
ATOM 5506 C CA . PHE A 1 676 ? -23.416 7.564 2.700 1.00 85.12 676 PHE A CA 1
ATOM 5507 C C . PHE A 1 676 ? -23.686 6.234 3.391 1.00 85.12 676 PHE A C 1
ATOM 5509 O O . PHE A 1 676 ? -23.696 6.155 4.617 1.00 85.12 676 PHE A O 1
ATOM 5516 N N . ASP A 1 677 ? -23.910 5.196 2.596 1.00 85.69 677 ASP A N 1
ATOM 5517 C CA . ASP A 1 677 ? -24.114 3.841 3.088 1.00 85.69 677 ASP A CA 1
ATOM 5518 C C . ASP A 1 677 ? -22.743 3.147 3.180 1.00 85.69 677 ASP A C 1
ATOM 5520 O O . ASP A 1 677 ? -21.985 3.124 2.205 1.00 85.69 677 ASP A O 1
ATOM 5524 N N . HIS A 1 678 ? -22.385 2.605 4.346 1.00 87.69 678 HIS A N 1
ATOM 5525 C CA . HIS A 1 678 ? -21.118 1.885 4.512 1.00 87.69 678 HIS A CA 1
ATOM 5526 C C . HIS A 1 678 ? -21.077 0.648 3.601 1.00 87.69 678 HIS A C 1
ATOM 5528 O O . HIS A 1 678 ? -22.055 -0.093 3.493 1.00 87.69 678 HIS A O 1
ATOM 5534 N N . PHE A 1 679 ? -19.943 0.425 2.937 1.00 89.31 679 PHE A N 1
ATOM 5535 C CA . PHE A 1 679 ? -19.738 -0.701 2.036 1.00 89.31 679 PHE A CA 1
ATOM 5536 C C . PHE A 1 679 ? -18.617 -1.594 2.551 1.00 89.31 679 PHE A C 1
ATOM 5538 O O . PHE A 1 679 ? -17.431 -1.300 2.376 1.00 89.31 679 PHE A O 1
ATOM 5545 N N . HIS A 1 680 ? -19.006 -2.722 3.137 1.00 92.12 680 HIS A N 1
ATOM 5546 C CA . HIS A 1 680 ? -18.054 -3.665 3.692 1.00 92.12 680 HIS A CA 1
ATOM 5547 C C . HIS A 1 680 ? -17.221 -4.335 2.574 1.00 92.12 680 HIS A C 1
ATOM 5549 O O . HIS A 1 680 ? -17.794 -4.882 1.626 1.00 92.12 680 HIS A O 1
ATOM 5555 N N . PRO A 1 681 ? -15.877 -4.398 2.665 1.00 90.69 681 PRO A N 1
ATOM 5556 C CA . PRO A 1 681 ? -15.027 -4.899 1.581 1.00 90.69 681 PRO A CA 1
ATOM 5557 C C . PRO A 1 681 ? -15.328 -6.337 1.135 1.00 90.69 681 PRO A C 1
ATOM 5559 O O . PRO A 1 681 ? -15.235 -6.641 -0.053 1.00 90.69 681 PRO A O 1
ATOM 5562 N N . CYS A 1 682 ? -15.719 -7.225 2.058 1.00 91.00 682 CYS A N 1
ATOM 5563 C CA . CYS A 1 682 ? -16.094 -8.601 1.710 1.00 91.00 682 CYS A CA 1
ATOM 5564 C C . CYS A 1 682 ? -17.346 -8.692 0.823 1.00 91.00 682 CYS A C 1
ATOM 5566 O O . CYS A 1 682 ? -17.469 -9.665 0.088 1.00 91.00 682 CYS A O 1
ATOM 5568 N N . ALA A 1 683 ? -18.235 -7.691 0.825 1.00 89.94 683 ALA A N 1
ATOM 5569 C CA . ALA A 1 683 ? -19.439 -7.698 -0.008 1.00 89.94 683 ALA A CA 1
ATOM 5570 C C . ALA A 1 683 ? -19.128 -7.658 -1.519 1.00 89.94 683 ALA A C 1
ATOM 5572 O O . ALA A 1 683 ? -19.970 -8.022 -2.334 1.00 89.94 683 ALA A O 1
ATOM 5573 N N . ALA A 1 684 ? -17.911 -7.254 -1.906 1.00 88.50 684 ALA A N 1
ATOM 5574 C CA . ALA A 1 684 ? -17.456 -7.266 -3.298 1.00 88.50 684 ALA A CA 1
ATOM 5575 C C . ALA A 1 684 ? -17.002 -8.652 -3.801 1.00 88.50 684 ALA A C 1
ATOM 5577 O O . ALA A 1 684 ? -16.697 -8.797 -4.984 1.00 88.50 684 ALA A O 1
ATOM 5578 N N . LEU A 1 685 ? -16.903 -9.655 -2.923 1.00 90.62 685 LEU A N 1
ATOM 5579 C CA . LEU A 1 685 ? -16.425 -10.991 -3.275 1.00 90.62 685 LEU A CA 1
ATOM 5580 C C . LEU A 1 685 ? -17.577 -11.953 -3.574 1.00 90.62 685 LEU A C 1
ATOM 5582 O O . LEU A 1 685 ? -18.681 -11.827 -3.046 1.00 90.62 685 LEU A O 1
ATOM 5586 N N . THR A 1 686 ? -17.288 -12.978 -4.375 1.00 89.62 686 THR A N 1
ATOM 5587 C CA . THR A 1 686 ? -18.168 -14.137 -4.565 1.00 89.62 686 THR A CA 1
ATOM 5588 C C . THR A 1 686 ? -17.550 -15.378 -3.932 1.00 89.62 686 THR A C 1
ATOM 5590 O O . THR A 1 686 ? -16.333 -15.462 -3.755 1.00 89.62 686 THR A O 1
ATOM 5593 N N . THR A 1 687 ? -18.382 -16.370 -3.603 1.00 90.25 687 THR A N 1
ATOM 5594 C CA . THR A 1 687 ? -17.891 -17.651 -3.070 1.00 90.25 687 THR A CA 1
ATOM 5595 C C . THR A 1 687 ? -16.922 -18.335 -4.019 1.00 90.25 687 THR A C 1
ATOM 5597 O O . THR A 1 687 ? -15.938 -18.895 -3.559 1.00 90.25 687 THR A O 1
ATOM 5600 N N . ASP A 1 688 ? -17.160 -18.218 -5.323 1.00 86.62 688 ASP A N 1
ATOM 5601 C CA . ASP A 1 688 ? -16.376 -18.896 -6.355 1.00 86.62 688 ASP A CA 1
ATOM 5602 C C . ASP A 1 688 ? -14.965 -18.289 -6.453 1.00 86.62 688 ASP A C 1
ATOM 5604 O O . ASP A 1 688 ? -13.980 -19.003 -6.634 1.00 86.62 688 ASP A O 1
ATOM 5608 N N . ILE A 1 689 ? -14.846 -16.967 -6.258 1.00 86.81 689 ILE A N 1
ATOM 5609 C CA . ILE A 1 689 ? -13.549 -16.280 -6.179 1.00 86.81 689 ILE A CA 1
ATOM 5610 C C . ILE A 1 689 ? -12.789 -16.726 -4.927 1.00 86.81 689 ILE A C 1
ATOM 5612 O O . ILE A 1 689 ? -11.610 -17.061 -5.025 1.00 86.81 689 ILE A O 1
ATOM 5616 N N . ILE A 1 690 ? -1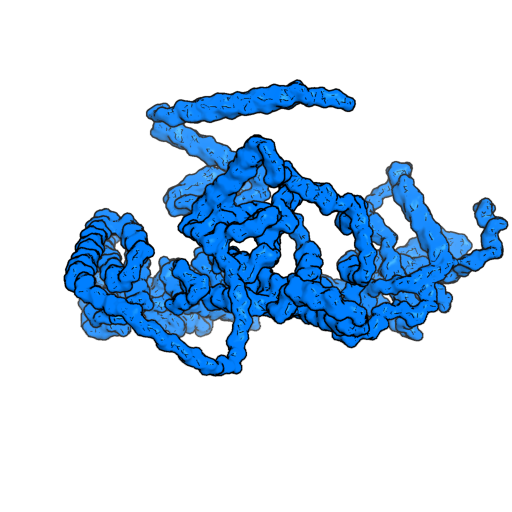3.455 -16.758 -3.767 1.00 89.06 690 ILE A N 1
ATOM 5617 C CA . ILE A 1 690 ? -12.817 -17.152 -2.501 1.00 89.06 690 ILE A CA 1
ATOM 5618 C C . ILE A 1 690 ? -12.396 -18.627 -2.543 1.00 89.06 690 ILE A C 1
ATOM 5620 O O . ILE A 1 690 ? -11.319 -18.967 -2.064 1.00 89.06 690 ILE A O 1
ATOM 5624 N N . GLU A 1 691 ? -13.204 -19.505 -3.134 1.00 88.12 691 GLU A N 1
ATOM 5625 C CA . GLU A 1 691 ? -12.882 -20.926 -3.269 1.00 88.12 691 GLU A CA 1
ATOM 5626 C C . GLU A 1 691 ? -11.666 -21.155 -4.174 1.00 88.12 691 GLU A C 1
ATOM 5628 O O . GLU A 1 691 ? -10.759 -21.904 -3.813 1.00 88.12 691 GLU A O 1
ATOM 5633 N N . LYS A 1 692 ? -11.625 -20.482 -5.331 1.00 84.19 692 LYS A N 1
ATOM 5634 C CA . LYS A 1 692 ? -10.588 -20.693 -6.349 1.00 84.19 692 LYS A CA 1
ATOM 5635 C C . LYS A 1 692 ? -9.274 -19.970 -6.043 1.00 84.19 692 LYS A C 1
ATOM 5637 O O . LYS A 1 692 ? -8.209 -20.492 -6.362 1.00 84.19 692 LYS A O 1
ATOM 5642 N N . TYR A 1 693 ? -9.340 -18.776 -5.455 1.00 82.81 693 TYR A N 1
ATOM 5643 C CA . TYR A 1 693 ? -8.182 -17.889 -5.284 1.00 82.81 693 TYR A CA 1
ATOM 5644 C C . TYR A 1 693 ? -7.935 -17.451 -3.835 1.00 82.81 693 TYR A C 1
ATOM 5646 O O . TYR A 1 693 ? -6.904 -16.842 -3.555 1.00 82.81 693 TYR A O 1
ATOM 5654 N N . GLY A 1 694 ? -8.843 -17.757 -2.905 1.00 86.50 694 GLY A N 1
ATOM 5655 C CA . GLY A 1 694 ? -8.796 -17.227 -1.546 1.00 86.50 694 GLY A CA 1
ATOM 5656 C C . GLY A 1 694 ? -9.171 -15.746 -1.472 1.00 86.50 694 GLY A C 1
ATOM 5657 O O . GLY A 1 694 ? -9.645 -15.132 -2.431 1.00 86.50 694 GLY A O 1
ATOM 5658 N N . PHE A 1 695 ? -8.964 -15.155 -0.296 1.00 86.12 695 PHE A N 1
ATOM 5659 C CA . PHE A 1 695 ? -9.089 -13.710 -0.129 1.00 86.12 695 PHE A CA 1
ATOM 5660 C C . PHE A 1 695 ? -7.916 -12.993 -0.808 1.00 86.12 695 PHE A C 1
ATOM 5662 O O . PHE A 1 695 ? -6.767 -13.370 -0.565 1.00 86.12 695 PHE A O 1
ATOM 5669 N N . PRO A 1 696 ? -8.164 -11.927 -1.593 1.00 82.12 696 PRO A N 1
ATOM 5670 C CA . PRO A 1 696 ? -7.081 -11.122 -2.140 1.00 82.12 696 PRO A CA 1
ATOM 5671 C C . PRO A 1 696 ? -6.211 -10.543 -1.011 1.00 82.12 696 PRO A C 1
ATOM 5673 O O . PRO A 1 696 ? -6.770 -9.980 -0.063 1.00 82.12 696 PRO A O 1
ATOM 5676 N N . PRO A 1 697 ? -4.870 -10.615 -1.105 1.00 73.50 697 PRO A N 1
ATOM 5677 C CA . PRO A 1 697 ? -3.978 -10.118 -0.053 1.00 73.50 697 PRO A CA 1
ATOM 5678 C C . PRO A 1 697 ? -4.117 -8.602 0.163 1.00 73.50 697 PRO A C 1
ATOM 5680 O O . PRO A 1 697 ? -3.988 -8.118 1.282 1.00 73.50 697 PRO A O 1
ATOM 5683 N N . ASP A 1 698 ? -4.469 -7.860 -0.890 1.00 73.69 698 ASP A N 1
ATOM 5684 C CA . ASP A 1 698 ? -4.677 -6.409 -0.839 1.00 73.69 698 ASP A CA 1
ATOM 5685 C C . ASP A 1 698 ? -6.034 -5.996 -0.234 1.00 73.69 698 ASP A C 1
ATOM 5687 O O . ASP A 1 698 ? -6.277 -4.805 -0.005 1.00 73.69 698 ASP A O 1
ATOM 5691 N N . LEU A 1 699 ? -6.947 -6.948 0.003 1.00 83.19 699 LEU A N 1
ATOM 5692 C CA . LEU A 1 699 ? -8.263 -6.678 0.579 1.00 83.19 699 LEU A CA 1
ATOM 5693 C C . LEU A 1 699 ? -8.176 -6.672 2.105 1.00 83.19 699 LEU A C 1
ATOM 5695 O O . LEU A 1 699 ? -8.567 -7.639 2.748 1.00 83.19 699 LEU A O 1
ATOM 5699 N N . THR A 1 700 ? -7.687 -5.588 2.693 1.00 85.06 700 THR A N 1
ATOM 5700 C CA . THR A 1 700 ? -7.645 -5.432 4.151 1.00 85.06 700 THR A CA 1
ATOM 5701 C C . THR A 1 700 ? -8.965 -4.904 4.720 1.00 85.06 700 THR A C 1
ATOM 5703 O O . THR A 1 700 ? -9.665 -4.136 4.054 1.00 85.06 700 THR A O 1
ATOM 5706 N N . LEU A 1 701 ? -9.297 -5.316 5.946 1.00 89.44 701 LEU A N 1
ATOM 5707 C CA . LEU A 1 701 ? -10.449 -4.829 6.713 1.00 89.44 701 LEU A CA 1
ATOM 5708 C C . LEU A 1 701 ? -10.006 -3.818 7.776 1.00 89.44 701 LEU A C 1
ATOM 5710 O O . LEU A 1 701 ? -8.899 -3.902 8.315 1.00 89.44 701 LEU A O 1
ATOM 5714 N N . THR A 1 702 ? -10.858 -2.855 8.109 1.00 91.19 702 THR A N 1
ATOM 5715 C CA . THR A 1 702 ? -10.672 -2.067 9.333 1.00 91.19 702 THR A CA 1
ATOM 5716 C C . THR A 1 702 ? -10.994 -2.927 10.570 1.00 91.19 702 THR A C 1
ATOM 5718 O O . THR A 1 702 ? -11.670 -3.957 10.467 1.00 91.19 702 THR A O 1
ATOM 5721 N N . PRO A 1 703 ? -10.520 -2.548 11.772 1.00 92.50 703 PRO A N 1
ATOM 5722 C CA . PRO A 1 703 ? -10.907 -3.231 13.010 1.00 92.50 703 PRO A CA 1
ATOM 5723 C C . PRO A 1 703 ? -12.431 -3.286 13.218 1.00 92.50 703 PRO A C 1
ATOM 5725 O O . PRO A 1 703 ? -12.957 -4.314 13.641 1.00 92.50 703 PRO A O 1
ATOM 5728 N N . GLN A 1 704 ? -13.144 -2.226 12.825 1.00 92.31 704 GLN A N 1
ATOM 5729 C CA . GLN A 1 704 ? -14.603 -2.168 12.867 1.00 92.31 704 GLN A CA 1
ATOM 5730 C C . GLN A 1 704 ? -15.249 -3.116 11.846 1.00 92.31 704 GLN A C 1
ATOM 5732 O O . GLN A 1 704 ? -16.155 -3.865 12.203 1.00 92.31 704 GLN A O 1
ATOM 5737 N N . GLU A 1 705 ? -14.766 -3.135 10.601 1.00 93.81 705 GLU A N 1
ATOM 5738 C CA . GLU A 1 705 ? -15.225 -4.075 9.565 1.00 93.81 705 GLU A CA 1
ATOM 5739 C C . GLU A 1 705 ? -14.989 -5.536 9.993 1.00 93.81 705 GLU A C 1
ATOM 5741 O O . GLU A 1 705 ? -15.833 -6.402 9.786 1.00 93.81 705 GLU A O 1
ATOM 5746 N N . SER A 1 706 ? -13.888 -5.820 10.695 1.00 95.12 706 SER A N 1
ATOM 5747 C CA . SER A 1 706 ? -13.617 -7.162 11.236 1.00 95.12 706 SER A CA 1
ATOM 5748 C C . SER A 1 706 ? -14.676 -7.599 12.258 1.00 95.12 706 SER A C 1
ATOM 5750 O O . SER A 1 706 ? -15.128 -8.743 12.222 1.00 95.12 706 SER A O 1
ATOM 5752 N N . ILE A 1 707 ? -15.137 -6.689 13.126 1.00 95.06 707 ILE A N 1
ATOM 5753 C CA . ILE A 1 707 ? -16.263 -6.974 14.031 1.00 95.06 707 ILE A CA 1
ATOM 5754 C C . ILE A 1 707 ? -17.557 -7.183 13.245 1.00 95.06 707 ILE A C 1
ATOM 5756 O O . ILE A 1 707 ? -18.288 -8.129 13.526 1.00 95.06 707 ILE A O 1
ATOM 5760 N N . GLN A 1 708 ? -17.844 -6.332 12.255 1.00 94.38 708 GLN A N 1
ATOM 5761 C CA . GLN A 1 708 ? -19.050 -6.463 11.431 1.00 94.38 708 GLN A CA 1
ATOM 5762 C C . GLN A 1 708 ? -19.100 -7.816 10.710 1.00 94.38 708 GLN A C 1
ATOM 5764 O O . GLN A 1 708 ? -20.162 -8.442 10.642 1.00 94.38 708 GLN A O 1
ATOM 5769 N N . LEU A 1 709 ? -17.955 -8.297 10.218 1.00 95.56 709 LEU A N 1
ATOM 5770 C CA . LEU A 1 709 ? -17.829 -9.628 9.638 1.00 95.56 709 LEU A CA 1
ATOM 5771 C C . LEU A 1 709 ? -18.152 -10.715 10.671 1.00 95.56 709 LEU A C 1
ATOM 5773 O O . LEU A 1 709 ? -18.993 -11.568 10.389 1.00 95.56 709 LEU A O 1
ATOM 5777 N N . TYR A 1 710 ? -17.544 -10.666 11.862 1.00 96.50 710 TYR A N 1
ATOM 5778 C CA . TYR A 1 710 ? -17.827 -11.618 12.942 1.00 96.50 710 TYR A CA 1
ATOM 5779 C C . TYR A 1 710 ? -19.313 -11.626 13.333 1.00 96.50 710 TYR A C 1
ATOM 5781 O O . TYR A 1 710 ? -19.927 -12.691 13.392 1.00 96.50 710 TYR A O 1
ATOM 5789 N N . ASP A 1 711 ? -19.916 -10.453 13.533 1.00 95.31 711 ASP A N 1
ATOM 5790 C CA . ASP A 1 711 ? -21.325 -10.320 13.915 1.00 95.31 711 ASP A CA 1
ATOM 5791 C C . ASP A 1 711 ? -22.248 -10.906 12.858 1.00 95.31 711 ASP A C 1
ATOM 5793 O O . ASP A 1 711 ? -23.172 -11.656 13.170 1.00 95.31 711 ASP A O 1
ATOM 5797 N N . THR A 1 712 ? -21.960 -10.627 11.589 1.00 95.38 712 THR A N 1
ATOM 5798 C CA . THR A 1 712 ? -22.743 -11.170 10.482 1.00 95.38 712 THR A CA 1
ATOM 5799 C C . THR A 1 712 ? -22.579 -12.688 10.380 1.00 95.38 712 THR A C 1
ATOM 5801 O O . THR A 1 712 ? -23.551 -13.398 10.117 1.00 95.38 712 THR A O 1
ATOM 5804 N N . MET A 1 713 ? -21.373 -13.215 10.618 1.00 95.62 713 MET A N 1
ATOM 5805 C CA . MET A 1 713 ? -21.127 -14.660 10.674 1.00 95.62 713 MET A CA 1
ATOM 5806 C C . MET A 1 713 ? -21.925 -15.318 11.807 1.00 95.62 713 MET A C 1
ATOM 5808 O O . MET A 1 713 ? -22.627 -16.300 11.556 1.00 95.62 713 MET A O 1
ATOM 5812 N N . ALA A 1 714 ? -21.880 -14.752 13.015 1.00 94.75 714 ALA A N 1
ATOM 5813 C CA . ALA A 1 714 ? -22.606 -15.252 14.181 1.00 94.75 714 ALA A CA 1
ATOM 5814 C C . ALA A 1 714 ? -24.133 -15.185 13.996 1.00 94.75 714 ALA A C 1
ATOM 5816 O O . ALA A 1 714 ? -24.837 -16.129 14.343 1.00 94.75 714 ALA A O 1
ATOM 5817 N N . GLN A 1 715 ? -24.649 -14.118 13.376 1.00 94.94 715 GLN A N 1
ATOM 5818 C CA . GLN A 1 715 ? -26.075 -13.980 13.052 1.00 94.94 715 GLN A CA 1
ATOM 5819 C C . GLN A 1 715 ? -26.552 -14.998 12.008 1.00 94.94 715 GLN A C 1
ATOM 5821 O O . GLN A 1 715 ? -27.686 -15.468 12.058 1.00 94.94 715 GLN A O 1
ATOM 5826 N N . VAL A 1 716 ? -25.718 -15.329 11.018 1.00 95.19 716 VAL A N 1
ATOM 5827 C CA . VAL A 1 716 ? -26.092 -16.285 9.964 1.00 95.19 716 VAL A CA 1
ATOM 5828 C C . VAL A 1 716 ? -26.025 -17.730 10.457 1.00 95.19 716 VAL A C 1
ATOM 5830 O O . VAL A 1 716 ? -26.801 -18.569 9.986 1.00 95.19 716 VAL A O 1
ATOM 5833 N N . TRP A 1 717 ? -25.107 -18.037 11.375 1.00 93.62 717 TRP A N 1
ATOM 5834 C CA . TRP A 1 717 ? -24.949 -19.368 11.947 1.00 93.62 717 TRP A CA 1
ATOM 5835 C C . TRP A 1 717 ? -24.832 -19.310 13.473 1.00 93.62 717 TRP A C 1
ATOM 5837 O O . TRP A 1 717 ? -23.741 -19.350 14.029 1.00 93.62 717 TRP A O 1
ATOM 5847 N N . GLU A 1 718 ? -25.985 -19.313 14.142 1.00 89.19 718 GLU A N 1
ATOM 5848 C CA . GLU A 1 718 ? -26.077 -19.244 15.609 1.00 89.19 718 GLU A CA 1
ATOM 5849 C C . GLU A 1 718 ? -25.324 -20.386 16.319 1.00 89.19 718 GLU A C 1
ATOM 5851 O O . GLU A 1 718 ? -24.722 -20.181 17.366 1.00 89.19 718 GLU A O 1
ATOM 5856 N N . THR A 1 719 ? -25.304 -21.589 15.731 1.00 90.94 719 THR A N 1
ATOM 5857 C CA . THR A 1 719 ? -24.588 -22.771 16.253 1.00 90.94 719 THR A CA 1
ATOM 5858 C C . THR A 1 719 ? -23.180 -22.943 15.673 1.00 90.94 719 THR A C 1
ATOM 5860 O O . THR A 1 719 ? -22.691 -24.066 15.541 1.00 90.94 719 THR A O 1
ATOM 5863 N N . TRP A 1 720 ? -22.531 -21.853 15.261 1.00 92.12 720 TRP A N 1
ATOM 5864 C CA . TRP A 1 720 ? -21.169 -21.881 14.731 1.00 92.12 720 TRP A CA 1
ATOM 5865 C C . TRP A 1 720 ? -20.163 -22.380 15.795 1.00 92.12 720 TRP A C 1
ATOM 5867 O O . TRP A 1 720 ? -19.991 -21.724 16.823 1.00 92.12 720 TRP A O 1
ATOM 5877 N N . PRO A 1 721 ? -19.447 -23.505 15.563 1.00 90.19 721 PRO A N 1
ATOM 5878 C CA . PRO A 1 721 ? -18.625 -24.140 16.601 1.00 90.19 721 PRO A CA 1
ATOM 5879 C C . PRO A 1 721 ? -17.498 -23.275 17.176 1.00 90.19 721 PRO A C 1
ATOM 5881 O O . PRO A 1 721 ? -17.193 -23.383 18.359 1.00 90.19 721 PRO A O 1
ATOM 5884 N N . ARG A 1 722 ? -16.876 -22.416 16.357 1.00 91.88 722 ARG A N 1
ATOM 5885 C CA . ARG A 1 722 ? -15.754 -21.551 16.769 1.00 91.88 722 ARG A CA 1
ATOM 5886 C C . ARG A 1 722 ? -16.190 -20.132 17.147 1.00 91.88 722 ARG A C 1
ATOM 5888 O O . ARG A 1 722 ? -15.335 -19.270 17.333 1.00 91.88 722 ARG A O 1
ATOM 5895 N N . ALA A 1 723 ? -17.496 -19.882 17.291 1.00 91.44 723 ALA A N 1
ATOM 5896 C CA . ALA A 1 723 ? -18.015 -18.555 17.625 1.00 91.44 723 ALA A CA 1
ATOM 5897 C C . ALA A 1 723 ? -17.418 -18.013 18.929 1.00 91.44 723 ALA A C 1
ATOM 5899 O O . ALA A 1 723 ? -16.974 -16.873 18.975 1.00 91.44 723 ALA A O 1
ATOM 5900 N N . GLN A 1 724 ? -17.333 -18.848 19.969 1.00 91.88 724 GLN A N 1
ATOM 5901 C CA . GLN A 1 724 ? -16.762 -18.435 21.251 1.00 91.88 724 GLN A CA 1
ATOM 5902 C C . GLN A 1 724 ? -15.264 -18.117 21.147 1.00 91.88 724 GLN A C 1
ATOM 5904 O O . GLN A 1 724 ? -14.817 -17.135 21.723 1.00 91.88 724 GLN A O 1
ATOM 5909 N N . GLU A 1 725 ? -14.499 -18.903 20.384 1.00 93.62 725 GLU A N 1
ATOM 5910 C CA . GLU A 1 725 ? -13.053 -18.707 20.195 1.00 93.62 725 GLU A CA 1
ATOM 5911 C C . GLU A 1 725 ? -12.733 -17.397 19.457 1.00 93.62 725 GLU A C 1
ATOM 5913 O O . GLU A 1 725 ? -11.776 -16.703 19.797 1.00 93.62 725 GLU A O 1
ATOM 5918 N N . LEU A 1 726 ? -13.538 -17.049 18.447 1.00 93.94 726 LEU A N 1
ATOM 5919 C CA . LEU A 1 726 ? -13.372 -15.824 17.658 1.00 93.94 726 LEU A CA 1
ATOM 5920 C C . LEU A 1 726 ? -14.201 -14.647 18.187 1.00 93.94 726 LEU A C 1
ATOM 5922 O O . LEU A 1 726 ? -14.214 -13.583 17.565 1.00 93.94 726 LEU A O 1
ATOM 5926 N N . CYS A 1 727 ? -14.868 -14.796 19.330 1.00 93.88 727 CYS A N 1
ATOM 5927 C CA . CYS A 1 727 ? -15.529 -13.684 19.998 1.00 93.88 727 CYS A CA 1
ATOM 5928 C C . CYS A 1 727 ? -14.473 -12.642 20.403 1.00 93.88 727 CYS A C 1
ATOM 5930 O O . CYS A 1 727 ? -13.491 -13.024 21.039 1.00 93.88 727 CYS A O 1
ATOM 5932 N N . PRO A 1 728 ? -14.647 -11.340 20.095 1.00 93.62 728 PRO A N 1
ATOM 5933 C CA . PRO A 1 728 ? -13.650 -10.318 20.420 1.00 93.62 728 PRO A CA 1
ATOM 5934 C C . PRO A 1 728 ? -13.179 -10.329 21.883 1.00 93.62 728 PRO A C 1
ATOM 5936 O O . PRO A 1 728 ? -12.004 -10.097 22.138 1.00 93.62 728 PRO A O 1
ATOM 5939 N N . GLU A 1 729 ? -14.061 -10.637 22.837 1.00 93.19 729 GLU A N 1
ATOM 5940 C CA . GLU A 1 729 ? -13.715 -10.649 24.268 1.00 93.19 729 GLU A CA 1
ATOM 5941 C C . GLU A 1 729 ? -12.952 -11.914 24.710 1.00 93.19 729 GLU A C 1
ATOM 5943 O O . GLU A 1 729 ? -12.196 -11.879 25.678 1.00 93.19 729 GLU A O 1
ATOM 5948 N N . GLU A 1 730 ? -13.109 -13.026 23.988 1.00 92.94 730 GLU A N 1
ATOM 5949 C CA . GLU A 1 730 ? -12.467 -14.311 24.302 1.00 92.94 730 GLU A CA 1
ATOM 5950 C C . GLU A 1 730 ? -11.269 -14.622 23.397 1.00 92.94 730 GLU A C 1
ATOM 5952 O O . GLU A 1 730 ? -10.484 -15.526 23.692 1.00 92.94 730 GLU A O 1
ATOM 5957 N N . PHE A 1 731 ? -11.100 -13.864 22.310 1.00 94.88 731 PHE A N 1
ATOM 5958 C CA . PHE A 1 731 ? -10.023 -14.067 21.357 1.00 94.88 731 PHE A CA 1
ATOM 5959 C C . PHE A 1 731 ? -8.661 -13.954 22.043 1.00 94.88 731 PHE A C 1
ATOM 5961 O O . PHE A 1 731 ? -8.376 -12.993 22.760 1.00 94.88 731 PHE A O 1
ATOM 5968 N N . ILE A 1 732 ? -7.786 -14.924 21.775 1.00 92.12 732 ILE A N 1
ATOM 5969 C CA . ILE A 1 732 ? -6.561 -15.156 22.551 1.00 92.12 732 ILE A CA 1
ATOM 5970 C C . ILE A 1 732 ? -5.610 -13.948 22.609 1.00 92.12 732 ILE A C 1
ATOM 5972 O O . ILE A 1 732 ? -4.871 -13.797 23.576 1.00 92.12 732 ILE A O 1
ATOM 5976 N N . LEU A 1 733 ? -5.627 -13.079 21.590 1.00 91.19 733 LEU A N 1
ATOM 5977 C CA . LEU A 1 733 ? -4.777 -11.883 21.524 1.00 91.19 733 LEU A CA 1
ATOM 5978 C C . LEU A 1 733 ? -5.413 -10.634 22.150 1.00 91.19 733 LEU A C 1
ATOM 5980 O O . LEU A 1 733 ? -4.711 -9.644 22.349 1.00 91.19 733 LEU A O 1
ATOM 5984 N N . PHE A 1 734 ? -6.718 -10.656 22.429 1.00 92.81 734 PHE A N 1
ATOM 5985 C CA . PHE A 1 734 ? -7.464 -9.526 22.996 1.00 92.81 734 PHE A CA 1
ATOM 5986 C C . PHE A 1 734 ? -7.830 -9.744 24.459 1.00 92.81 734 PHE A C 1
ATOM 5988 O O . PHE A 1 734 ? -7.875 -8.787 25.233 1.00 92.81 734 PHE A O 1
ATOM 5995 N N . LYS A 1 735 ? -8.074 -10.998 24.844 1.00 88.94 735 LYS A N 1
ATOM 5996 C CA . LYS A 1 735 ? -8.495 -11.371 26.188 1.00 88.94 735 LYS A CA 1
ATOM 5997 C C . LYS A 1 735 ? -7.537 -10.812 27.240 1.00 88.94 735 LYS A C 1
ATOM 5999 O O . LYS A 1 735 ? -6.330 -11.039 27.182 1.00 88.94 735 LYS A O 1
ATOM 6004 N N . ASN A 1 736 ? -8.092 -10.083 28.209 1.00 86.25 736 ASN A N 1
ATOM 6005 C CA . ASN A 1 736 ? -7.368 -9.413 29.298 1.00 86.25 736 ASN A CA 1
ATOM 6006 C C . ASN A 1 736 ? -6.276 -8.421 28.847 1.00 86.25 736 ASN A C 1
ATOM 6008 O O . ASN A 1 736 ? -5.405 -8.062 29.639 1.00 86.25 736 ASN A O 1
ATOM 6012 N N . LYS A 1 737 ? -6.308 -7.955 27.593 1.00 90.75 737 LYS A N 1
ATOM 6013 C CA . LYS A 1 737 ? -5.328 -7.010 27.057 1.00 90.75 737 LYS A CA 1
ATOM 6014 C C . LYS A 1 737 ? -5.884 -5.589 27.083 1.00 90.75 737 LYS A C 1
ATOM 6016 O O . LYS A 1 737 ? -6.882 -5.282 26.437 1.00 90.75 737 LYS A O 1
ATOM 6021 N N . ILE A 1 738 ? -5.209 -4.704 27.816 1.00 90.38 738 ILE A N 1
ATOM 6022 C CA . ILE A 1 738 ? -5.621 -3.297 27.937 1.00 90.38 738 ILE A CA 1
ATOM 6023 C C . ILE A 1 738 ? -5.375 -2.546 26.635 1.00 90.38 738 ILE A C 1
ATOM 6025 O O . ILE A 1 738 ? -6.247 -1.812 26.190 1.00 90.38 738 ILE A O 1
ATOM 6029 N N . VAL A 1 739 ? -4.206 -2.756 26.026 1.00 92.31 739 VAL A N 1
ATOM 6030 C CA . VAL A 1 739 ? -3.797 -2.087 24.789 1.00 92.31 739 VAL A CA 1
ATOM 6031 C C . VAL A 1 739 ? -3.809 -3.091 23.644 1.00 92.31 739 VAL A C 1
ATOM 6033 O O . VAL A 1 739 ? -2.865 -3.866 23.474 1.00 92.31 739 VAL A O 1
ATOM 6036 N N . ILE A 1 740 ? -4.876 -3.084 22.844 1.00 93.88 740 ILE A N 1
ATOM 6037 C CA . ILE A 1 740 ? -4.926 -3.843 21.591 1.00 93.88 740 ILE A CA 1
ATOM 6038 C C . ILE A 1 740 ? -4.128 -3.079 20.531 1.00 93.88 740 ILE A C 1
ATOM 6040 O O . ILE A 1 740 ? -4.392 -1.909 20.241 1.00 93.88 740 ILE A O 1
ATOM 6044 N N . LYS A 1 741 ? -3.129 -3.739 19.942 1.00 91.88 741 LYS A N 1
ATOM 6045 C CA . LYS A 1 741 ? -2.285 -3.162 18.894 1.00 91.88 741 LYS A CA 1
ATOM 6046 C C . LYS A 1 741 ? -2.855 -3.449 17.515 1.00 91.88 741 LYS A C 1
ATOM 6048 O O . LYS A 1 741 ? -3.662 -4.358 17.306 1.00 91.88 741 LYS A O 1
ATOM 6053 N N . LYS A 1 742 ? -2.381 -2.696 16.525 1.00 88.81 742 LYS A N 1
ATOM 6054 C CA . LYS A 1 742 ? -2.803 -2.867 15.133 1.00 88.81 742 LYS A CA 1
ATOM 6055 C C . LYS A 1 742 ? -2.477 -4.262 14.588 1.00 88.81 742 LYS A C 1
ATOM 6057 O O . LYS A 1 742 ? -3.290 -4.821 13.856 1.00 88.81 742 LYS A O 1
ATOM 6062 N N . LEU A 1 743 ? -1.335 -4.833 14.980 1.00 88.06 743 LEU A N 1
ATOM 6063 C CA . LEU A 1 743 ? -0.951 -6.199 14.611 1.00 88.06 743 LEU A CA 1
ATOM 6064 C C . LEU A 1 743 ? -1.909 -7.253 15.180 1.00 88.06 743 LEU A C 1
ATOM 6066 O O . LEU A 1 743 ? -2.215 -8.225 14.494 1.00 88.06 743 LEU A O 1
ATOM 6070 N N . ASP A 1 744 ? -2.427 -7.055 16.395 1.00 92.50 744 ASP A N 1
ATOM 6071 C CA . ASP A 1 744 ? -3.407 -7.977 16.980 1.00 92.50 744 ASP A CA 1
ATOM 6072 C C . ASP A 1 744 ? -4.714 -7.957 16.174 1.00 92.50 744 ASP A C 1
ATOM 6074 O O . ASP A 1 744 ? -5.261 -9.008 15.844 1.00 92.50 744 ASP A O 1
ATOM 6078 N N . ALA A 1 745 ? -5.175 -6.761 15.786 1.00 92.44 745 ALA A N 1
ATOM 6079 C CA . ALA A 1 745 ? -6.358 -6.596 14.942 1.00 92.44 745 ALA A CA 1
ATOM 6080 C C . ALA A 1 745 ? -6.184 -7.233 13.549 1.00 92.44 745 ALA A C 1
ATOM 6082 O O . ALA A 1 745 ? -7.121 -7.838 13.034 1.00 92.44 745 ALA A O 1
ATOM 6083 N N . ARG A 1 746 ? -4.981 -7.158 12.956 1.00 90.19 746 ARG A N 1
ATOM 6084 C CA . ARG A 1 746 ? -4.660 -7.836 11.684 1.00 90.19 746 ARG A CA 1
ATOM 6085 C C . ARG A 1 746 ? -4.700 -9.357 11.814 1.00 90.19 746 ARG A C 1
ATOM 6087 O O . ARG A 1 746 ? -5.304 -10.022 10.981 1.00 90.19 746 ARG A O 1
ATOM 6094 N N . LYS A 1 747 ? -4.142 -9.913 12.892 1.00 92.94 747 LYS A N 1
ATOM 6095 C CA . LYS A 1 747 ? -4.229 -11.357 13.163 1.00 92.94 747 LYS A CA 1
ATOM 6096 C C . LYS A 1 747 ? -5.675 -11.812 13.361 1.00 92.94 747 LYS A C 1
ATOM 6098 O O . LYS A 1 747 ? -6.041 -12.901 12.927 1.00 92.94 747 LYS A O 1
ATOM 6103 N N . TYR A 1 748 ? -6.510 -10.993 13.996 1.00 95.62 748 TYR A N 1
ATOM 6104 C CA . TYR A 1 748 ? -7.936 -11.287 14.139 1.00 95.62 748 TYR A CA 1
ATOM 6105 C C . TYR A 1 748 ? -8.664 -11.314 12.787 1.00 95.62 748 TYR A C 1
ATOM 6107 O O . TYR A 1 748 ? -9.369 -12.277 12.486 1.00 95.62 748 TYR A O 1
ATOM 6115 N N . GLU A 1 749 ? -8.419 -10.318 11.933 1.00 94.44 749 GLU A N 1
ATOM 6116 C CA . GLU A 1 749 ? -8.908 -10.279 10.550 1.00 94.44 749 GLU A CA 1
ATOM 6117 C C . GLU A 1 749 ? -8.510 -11.540 9.757 1.00 94.44 749 GLU A C 1
ATOM 6119 O O . GLU A 1 749 ? -9.352 -12.150 9.094 1.00 94.44 749 GLU A O 1
ATOM 6124 N N . GLU A 1 750 ? -7.241 -11.954 9.834 1.00 93.50 750 GLU A N 1
ATOM 6125 C CA . GLU A 1 750 ? -6.736 -13.166 9.174 1.00 93.50 750 GLU A CA 1
ATOM 6126 C C . GLU A 1 750 ? -7.475 -14.426 9.642 1.00 93.50 750 GLU A C 1
ATOM 6128 O O . GLU A 1 750 ? -7.876 -15.247 8.815 1.00 93.50 750 GLU A O 1
ATOM 6133 N N . ASN A 1 751 ? -7.720 -14.557 10.951 1.00 96.06 751 ASN A N 1
ATOM 6134 C CA . ASN A 1 751 ? -8.453 -15.689 11.520 1.00 96.06 751 ASN A CA 1
ATOM 6135 C C . ASN A 1 751 ? -9.917 -15.727 11.054 1.00 96.06 751 ASN A C 1
ATOM 6137 O O . ASN A 1 751 ? -10.409 -16.797 10.694 1.00 96.06 751 ASN A O 1
ATOM 6141 N N . LEU A 1 752 ? -10.598 -14.577 10.991 1.00 95.94 752 LEU A N 1
ATOM 6142 C CA . LEU A 1 752 ? -11.973 -14.495 10.484 1.00 95.94 752 LEU A CA 1
ATOM 6143 C C . LEU A 1 752 ? -12.065 -14.872 8.999 1.00 95.94 752 LEU A C 1
ATOM 6145 O O . LEU A 1 752 ? -12.942 -15.641 8.601 1.00 95.94 752 LEU A O 1
ATOM 6149 N N . LYS A 1 753 ? -11.138 -14.381 8.167 1.00 95.19 753 LYS A N 1
ATOM 6150 C CA . LYS A 1 753 ? -11.077 -14.736 6.739 1.00 95.19 753 LYS A CA 1
ATOM 6151 C C . LYS A 1 753 ? -10.757 -16.212 6.525 1.00 95.19 753 LYS A C 1
ATOM 6153 O O . LYS A 1 753 ? -11.361 -16.854 5.660 1.00 95.19 753 LYS A O 1
ATOM 6158 N N . ALA A 1 754 ? -9.825 -16.759 7.304 1.00 94.38 754 ALA A N 1
ATOM 6159 C CA . ALA A 1 754 ? -9.492 -18.177 7.269 1.00 94.38 754 ALA A CA 1
ATOM 6160 C C . ALA A 1 754 ? -10.709 -19.033 7.648 1.00 94.38 754 ALA A C 1
ATOM 6162 O O . ALA A 1 754 ? -11.016 -20.002 6.955 1.00 94.38 754 ALA A O 1
ATOM 6163 N N . GLU A 1 755 ? -11.458 -18.633 8.676 1.00 95.25 755 GLU A N 1
ATOM 6164 C CA . GLU A 1 755 ? -12.682 -19.319 9.082 1.00 95.25 755 GLU A CA 1
ATOM 6165 C C . GLU A 1 755 ? -13.768 -19.265 7.998 1.00 95.25 755 GLU A C 1
ATOM 6167 O O . GLU A 1 755 ? -14.339 -20.302 7.655 1.00 95.25 755 GLU A O 1
ATOM 6172 N N . LEU A 1 756 ? -14.009 -18.101 7.382 1.00 94.19 756 LEU A N 1
ATOM 6173 C CA . LEU A 1 756 ? -14.978 -17.990 6.285 1.00 94.19 756 LEU A CA 1
ATOM 6174 C C . LEU A 1 756 ? -14.568 -18.845 5.072 1.00 94.19 756 LEU A C 1
ATOM 6176 O O . LEU A 1 756 ? -15.415 -19.447 4.412 1.00 94.19 756 LEU A O 1
ATOM 6180 N N . THR A 1 757 ? -13.263 -18.955 4.807 1.00 94.25 757 THR A N 1
ATOM 6181 C CA . THR A 1 757 ? -12.719 -19.853 3.774 1.00 94.25 757 THR A CA 1
ATOM 6182 C C . THR A 1 757 ? -12.937 -21.324 4.147 1.00 94.25 757 THR A C 1
ATOM 6184 O O . THR A 1 757 ? -13.315 -22.133 3.298 1.00 94.25 757 THR A O 1
ATOM 6187 N N . ASN A 1 758 ? -12.763 -21.686 5.420 1.00 93.62 758 ASN A N 1
ATOM 6188 C CA . ASN A 1 758 ? -13.025 -23.038 5.915 1.00 93.62 758 ASN A CA 1
ATOM 6189 C C . ASN A 1 758 ? -14.512 -23.407 5.826 1.00 93.62 758 ASN A C 1
ATOM 6191 O O . ASN A 1 758 ? -14.833 -24.551 5.514 1.00 93.62 758 ASN A O 1
ATOM 6195 N N . TRP A 1 759 ? -15.431 -22.455 6.022 1.00 94.44 759 TRP A N 1
ATOM 6196 C CA . TRP A 1 759 ? -16.864 -22.697 5.815 1.00 94.44 759 TRP A CA 1
ATOM 6197 C C . TRP A 1 759 ? -17.166 -23.130 4.377 1.00 94.44 759 TRP A C 1
ATOM 6199 O O . TRP A 1 759 ? -17.967 -24.042 4.180 1.00 94.44 759 TRP A O 1
ATOM 6209 N N . ILE A 1 760 ? -16.507 -22.532 3.380 1.00 92.50 760 ILE A N 1
ATOM 6210 C CA . ILE A 1 760 ? -16.642 -22.935 1.970 1.00 92.50 760 ILE A CA 1
ATOM 6211 C C . ILE A 1 760 ? -16.127 -24.365 1.780 1.00 92.50 760 ILE A C 1
ATOM 6213 O O . ILE A 1 760 ? -16.870 -25.214 1.291 1.00 92.50 760 ILE A O 1
ATOM 6217 N N . LYS A 1 761 ? -14.904 -24.651 2.249 1.00 91.62 761 LYS A N 1
ATOM 6218 C CA . LYS A 1 761 ? -14.275 -25.982 2.143 1.00 91.62 761 LYS A CA 1
ATOM 6219 C C . LYS A 1 761 ? -15.096 -27.089 2.815 1.00 91.62 761 LYS A C 1
ATOM 6221 O O . LYS A 1 761 ? -15.144 -28.205 2.314 1.00 91.62 761 LYS A O 1
ATOM 6226 N N . ASN A 1 762 ? -15.796 -26.765 3.901 1.00 91.94 762 ASN A N 1
ATOM 6227 C CA . ASN A 1 762 ? -16.668 -27.684 4.638 1.00 91.94 762 ASN A CA 1
ATOM 6228 C C . ASN A 1 762 ? -18.111 -27.739 4.084 1.00 91.94 762 ASN A C 1
ATOM 6230 O O . ASN A 1 762 ? -19.031 -28.180 4.778 1.00 91.94 762 ASN A O 1
ATOM 6234 N N . GLY A 1 763 ? -18.349 -27.247 2.863 1.00 90.62 763 GLY A N 1
ATOM 6235 C CA . GLY A 1 763 ? -19.640 -27.333 2.172 1.00 90.62 763 GLY A CA 1
ATOM 6236 C C . GLY A 1 763 ? -20.709 -26.333 2.639 1.00 90.62 763 GLY A C 1
ATOM 6237 O O . GLY A 1 763 ? -21.854 -26.401 2.194 1.00 90.62 763 GLY A O 1
ATOM 6238 N N . GLN A 1 764 ? -20.376 -25.358 3.492 1.00 92.81 764 GLN A N 1
ATOM 6239 C CA . GLN A 1 764 ? -21.314 -24.353 4.024 1.00 92.81 764 GLN A CA 1
ATOM 6240 C C . GLN A 1 764 ? -21.476 -23.125 3.100 1.00 92.81 764 GLN A C 1
ATOM 6242 O O . GLN A 1 764 ? -21.757 -22.013 3.555 1.00 92.81 764 GLN A O 1
ATOM 6247 N N . VAL A 1 765 ? -21.356 -23.311 1.782 1.00 92.50 765 VAL A N 1
ATOM 6248 C CA . VAL A 1 765 ? -21.348 -22.235 0.768 1.00 92.50 765 VAL A CA 1
ATOM 6249 C C . VAL A 1 765 ? -22.592 -21.340 0.845 1.00 92.50 765 VAL A C 1
ATOM 6251 O O . VAL A 1 765 ? -22.493 -20.120 0.724 1.00 92.50 765 VAL A O 1
ATOM 6254 N N . LYS A 1 766 ? -23.778 -21.912 1.108 1.00 93.12 766 LYS A N 1
ATOM 6255 C CA . LYS A 1 766 ? -25.036 -21.146 1.237 1.00 93.12 766 LYS A CA 1
ATOM 6256 C C . LYS A 1 766 ? -25.000 -20.142 2.395 1.00 93.12 766 LYS A C 1
ATOM 6258 O O . LYS A 1 766 ? -25.519 -19.037 2.251 1.00 93.12 766 LYS A O 1
ATOM 6263 N N . LYS A 1 767 ? -24.378 -20.507 3.523 1.00 93.88 767 LYS A N 1
ATOM 6264 C CA . LYS A 1 767 ? -24.221 -19.613 4.681 1.00 93.88 767 LYS A CA 1
ATOM 6265 C C . LYS A 1 767 ? -23.276 -18.471 4.340 1.00 93.88 767 LYS A C 1
ATOM 6267 O O . LYS A 1 767 ? -23.622 -17.320 4.567 1.00 93.88 767 LYS A O 1
ATOM 6272 N N . VAL A 1 768 ? -22.150 -18.770 3.692 1.00 93.56 768 VAL A N 1
ATOM 6273 C CA . VAL A 1 768 ? -21.200 -17.741 3.246 1.00 93.56 768 VAL A CA 1
ATOM 6274 C C . VAL A 1 768 ? -21.858 -16.773 2.260 1.00 93.56 768 VAL A C 1
ATOM 6276 O O . VAL A 1 768 ? -21.759 -15.567 2.451 1.00 93.56 768 VAL A O 1
ATOM 6279 N N . LYS A 1 769 ? -22.637 -17.261 1.281 1.00 93.62 769 LYS A N 1
ATOM 6280 C CA . LYS A 1 769 ? -23.422 -16.387 0.384 1.00 93.62 769 LYS A CA 1
ATOM 6281 C C . LYS A 1 769 ? -24.358 -15.451 1.155 1.00 93.62 769 LYS A C 1
ATOM 6283 O O . LYS A 1 769 ? -24.493 -14.289 0.782 1.00 93.62 769 LYS A O 1
ATOM 6288 N N . ARG A 1 770 ? -24.987 -15.932 2.233 1.00 93.94 770 ARG A N 1
ATOM 6289 C CA . ARG A 1 770 ? -25.846 -15.108 3.096 1.00 93.94 770 ARG A CA 1
ATOM 6290 C C . ARG A 1 770 ? -25.046 -14.074 3.893 1.00 93.94 770 ARG A C 1
ATOM 6292 O O . ARG A 1 770 ? -25.486 -12.935 3.957 1.00 93.94 770 ARG A O 1
ATOM 6299 N N . VAL A 1 771 ? -23.873 -14.432 4.425 1.00 94.44 771 VAL A N 1
ATOM 6300 C CA . VAL A 1 771 ? -22.964 -13.484 5.101 1.00 94.44 771 VAL A CA 1
ATOM 6301 C C . VAL A 1 771 ? -22.558 -12.360 4.148 1.00 94.44 771 VAL A C 1
ATOM 6303 O O . VAL A 1 771 ? -22.776 -11.195 4.456 1.00 94.44 771 VAL A O 1
ATOM 6306 N N . LEU A 1 772 ? -22.040 -12.698 2.962 1.00 93.44 772 LEU A N 1
ATOM 6307 C CA . LEU A 1 772 ? -21.593 -11.703 1.978 1.00 93.44 772 LEU A CA 1
ATOM 6308 C C . LEU A 1 772 ? -22.739 -10.788 1.521 1.00 93.44 772 LEU A C 1
ATOM 6310 O O . LEU A 1 772 ? -22.532 -9.593 1.336 1.00 93.44 772 LEU A O 1
ATOM 6314 N N . LYS A 1 773 ? -23.957 -11.333 1.396 1.00 91.12 773 LYS A N 1
ATOM 6315 C CA . LYS A 1 773 ? -25.156 -10.554 1.071 1.00 91.12 773 LYS A CA 1
ATOM 6316 C C . LYS A 1 773 ? -25.552 -9.600 2.200 1.00 91.12 773 LYS A C 1
ATOM 6318 O O . LYS A 1 773 ? -25.844 -8.448 1.917 1.00 91.12 773 LYS A O 1
ATOM 6323 N N . ASN A 1 774 ? -25.553 -10.061 3.450 1.00 91.75 774 ASN A N 1
ATOM 6324 C CA . ASN A 1 774 ? -25.909 -9.242 4.613 1.00 91.75 774 ASN A CA 1
ATOM 6325 C C . ASN A 1 774 ? -24.899 -8.109 4.879 1.00 91.75 774 ASN A C 1
ATOM 6327 O O . ASN A 1 774 ? -25.252 -7.116 5.501 1.00 91.75 774 ASN A O 1
ATOM 6331 N N . LEU A 1 775 ? -23.657 -8.254 4.405 1.00 91.06 775 LEU A N 1
ATOM 6332 C CA . LEU A 1 775 ? -22.624 -7.213 4.463 1.00 91.06 775 LEU A CA 1
ATOM 6333 C C . LEU A 1 775 ? -22.768 -6.145 3.361 1.00 91.06 775 LEU A C 1
ATOM 6335 O O . LEU A 1 775 ? -22.095 -5.115 3.415 1.00 91.06 775 LEU A O 1
ATOM 6339 N N . SER A 1 776 ? -23.597 -6.386 2.342 1.00 85.62 776 SER A N 1
ATOM 6340 C CA . SER A 1 776 ? -23.858 -5.424 1.267 1.00 85.62 776 SER A CA 1
ATOM 6341 C C . SER A 1 776 ? -24.941 -4.425 1.683 1.00 85.62 776 SER A C 1
ATOM 6343 O O . SER A 1 776 ? -25.960 -4.851 2.224 1.00 85.62 776 SER A O 1
ATOM 6345 N N . PRO A 1 777 ? -24.808 -3.124 1.362 1.00 80.12 777 PRO A N 1
ATOM 6346 C CA . PRO A 1 777 ? -25.898 -2.170 1.549 1.00 80.12 777 PRO A CA 1
ATOM 6347 C C . PRO A 1 777 ? -27.088 -2.479 0.622 1.00 80.12 777 PRO A C 1
ATOM 6349 O O . PRO A 1 777 ? -26.907 -2.995 -0.485 1.00 80.12 777 PRO A O 1
ATOM 6352 N N . ASP A 1 778 ? -28.298 -2.110 1.057 1.00 67.88 778 ASP A N 1
ATOM 6353 C CA . ASP A 1 778 ? -29.569 -2.445 0.388 1.00 67.88 778 ASP A CA 1
ATOM 6354 C C . ASP A 1 778 ? -29.804 -1.719 -0.952 1.00 67.88 778 ASP A C 1
ATOM 6356 O O . ASP A 1 778 ? -30.626 -2.157 -1.759 1.00 67.88 778 ASP A O 1
ATOM 6360 N N . SER A 1 779 ? -29.112 -0.604 -1.224 1.00 59.19 779 SER A N 1
ATOM 6361 C CA . SER A 1 779 ? -29.394 0.250 -2.388 1.00 59.19 779 SER A CA 1
ATOM 6362 C C . SER A 1 779 ? -28.154 0.603 -3.212 1.00 59.19 779 SER A C 1
ATOM 6364 O O . SER A 1 779 ? -27.445 1.561 -2.911 1.00 59.19 779 SER A O 1
ATOM 6366 N N . LEU A 1 780 ? -27.957 -0.095 -4.332 1.00 55.44 780 LEU A N 1
ATOM 6367 C CA . LEU A 1 780 ? -27.140 0.379 -5.456 1.00 55.44 780 LEU A CA 1
ATOM 6368 C C . LEU A 1 780 ? -28.027 1.242 -6.373 1.00 55.44 780 LEU A C 1
ATOM 6370 O O . LEU A 1 780 ? -28.428 0.802 -7.451 1.00 55.44 780 LEU A O 1
ATOM 6374 N N . SER A 1 781 ? -28.426 2.443 -5.932 1.00 52.06 781 SER A N 1
ATOM 6375 C CA . SER A 1 781 ? -29.219 3.335 -6.791 1.00 52.06 781 SER A CA 1
ATOM 6376 C C . SER A 1 781 ? -28.371 3.883 -7.948 1.00 52.06 781 SER A C 1
ATOM 6378 O O . SER A 1 781 ? -27.163 4.097 -7.832 1.00 52.06 781 SER A O 1
ATOM 6380 N N . SER A 1 782 ? -28.993 4.033 -9.121 1.00 52.34 782 SER A N 1
ATOM 6381 C CA . SER A 1 782 ? -28.299 4.320 -10.379 1.00 52.34 782 SER A CA 1
ATOM 6382 C C . SER A 1 782 ? -27.585 5.677 -10.374 1.00 52.34 782 SER A C 1
ATOM 6384 O O . SER A 1 782 ? -28.160 6.693 -9.995 1.00 52.34 782 SER A O 1
ATOM 6386 N N . SER A 1 783 ? -26.368 5.710 -10.918 1.00 52.72 783 SER A N 1
ATOM 6387 C CA . SER A 1 783 ? -25.442 6.855 -10.975 1.00 52.72 783 SER A CA 1
ATOM 6388 C C . SER A 1 783 ? -25.918 8.101 -11.743 1.00 52.72 783 SER A C 1
ATOM 6390 O O . SER A 1 783 ? -25.173 9.080 -11.836 1.00 52.72 783 SER A O 1
ATOM 6392 N N . LYS A 1 784 ? -27.129 8.098 -12.316 1.00 53.41 784 LYS A N 1
ATOM 6393 C CA . LYS A 1 784 ? -27.596 9.164 -13.218 1.00 53.41 784 LYS A CA 1
ATOM 6394 C C . LYS A 1 784 ? -27.865 10.506 -12.515 1.00 53.41 784 LYS A C 1
ATOM 6396 O O . LYS A 1 784 ? -27.730 11.534 -13.177 1.00 53.41 784 LYS A O 1
ATOM 6401 N N . ASP A 1 785 ? -28.119 10.528 -11.202 1.00 60.69 785 ASP A N 1
ATOM 6402 C CA . ASP A 1 785 ? -28.439 11.769 -10.465 1.00 60.69 785 ASP A CA 1
ATOM 6403 C C . ASP A 1 785 ? -27.252 12.429 -9.737 1.00 60.69 785 ASP A C 1
ATOM 6405 O O . ASP A 1 785 ? -27.271 13.636 -9.488 1.00 60.69 785 ASP A O 1
ATOM 6409 N N . MET A 1 786 ? -26.149 11.709 -9.499 1.00 63.19 786 MET A N 1
ATOM 6410 C CA . MET A 1 786 ? -24.959 12.225 -8.785 1.00 63.19 786 MET A CA 1
ATOM 6411 C C . MET A 1 786 ? -24.324 13.454 -9.459 1.00 63.19 786 MET A C 1
ATOM 6413 O O . MET A 1 786 ? -23.754 14.329 -8.812 1.00 63.19 786 MET A O 1
ATOM 6417 N N . VAL A 1 787 ? -24.454 13.541 -10.783 1.00 65.50 787 VAL A N 1
ATOM 6418 C CA . VAL A 1 787 ? -23.974 14.656 -11.608 1.00 65.50 787 VAL A CA 1
ATOM 6419 C C . VAL A 1 787 ? -24.702 15.966 -11.285 1.00 65.50 787 VAL A C 1
ATOM 6421 O O . VAL A 1 787 ? -24.063 17.018 -11.228 1.00 65.50 787 VAL A O 1
ATOM 6424 N N . LYS A 1 788 ? -26.020 15.920 -11.075 1.00 68.44 788 LYS A N 1
ATOM 6425 C CA . LYS A 1 788 ? -26.828 17.102 -10.731 1.00 68.44 788 LYS A CA 1
ATOM 6426 C C . LYS A 1 788 ? -26.721 17.447 -9.245 1.00 68.44 788 LYS A C 1
ATOM 6428 O O . LYS A 1 788 ? -26.738 18.622 -8.898 1.00 68.44 788 LYS A O 1
ATOM 6433 N N . MET A 1 789 ? -26.541 16.433 -8.401 1.00 74.62 789 MET A N 1
ATOM 6434 C CA . MET A 1 789 ? -26.508 16.555 -6.940 1.00 74.62 789 MET A CA 1
ATOM 6435 C C . MET A 1 789 ? -25.113 16.867 -6.372 1.00 74.62 789 MET A C 1
ATOM 6437 O O . MET A 1 789 ? -24.954 16.956 -5.160 1.00 74.62 789 MET A O 1
ATOM 6441 N N . PHE A 1 790 ? -24.092 17.061 -7.216 1.00 85.12 790 PHE A N 1
ATOM 6442 C CA . PHE A 1 790 ? -22.718 17.316 -6.762 1.00 85.12 790 PHE A CA 1
ATOM 6443 C C . PHE A 1 790 ? -22.581 18.503 -5.780 1.00 85.12 790 PHE A C 1
ATOM 6445 O O . PHE A 1 790 ? -21.868 18.352 -4.791 1.00 85.12 790 PHE A O 1
ATOM 6452 N N . PRO A 1 791 ? -23.273 19.649 -5.953 1.00 86.81 791 PRO A N 1
ATOM 6453 C CA . PRO A 1 791 ? -23.239 20.713 -4.947 1.00 86.81 791 PRO A CA 1
ATOM 6454 C C . PRO A 1 791 ? -23.823 20.300 -3.590 1.00 86.81 791 PRO A C 1
ATOM 6456 O O . PRO A 1 791 ? -23.260 20.643 -2.555 1.00 86.81 791 PRO A O 1
ATOM 6459 N N . LEU A 1 792 ? -24.900 19.507 -3.589 1.00 84.31 792 LEU A N 1
ATOM 6460 C CA . LEU A 1 792 ? -25.506 18.975 -2.365 1.00 84.31 792 LEU A CA 1
ATOM 6461 C C . LEU A 1 792 ? -24.592 17.955 -1.679 1.00 84.31 792 LEU A C 1
ATOM 6463 O O . LEU A 1 792 ? -24.514 17.938 -0.458 1.00 84.31 792 LEU A O 1
ATOM 6467 N N . LEU A 1 793 ? -23.839 17.165 -2.449 1.00 87.06 793 LEU A N 1
ATOM 6468 C CA . LEU A 1 793 ? -22.798 16.285 -1.916 1.00 87.06 793 LEU A CA 1
ATOM 6469 C C . LEU A 1 793 ? -21.714 17.083 -1.169 1.00 87.06 793 LEU A C 1
ATOM 6471 O O . LEU A 1 793 ? -21.341 16.711 -0.059 1.00 87.06 793 LEU A O 1
ATOM 6475 N N . VAL A 1 794 ? -21.219 18.181 -1.754 1.00 88.19 794 VAL A N 1
ATOM 6476 C CA . VAL A 1 794 ? -20.214 19.048 -1.107 1.00 88.19 794 VAL A CA 1
ATOM 6477 C C . VAL A 1 794 ? -20.773 19.672 0.174 1.00 88.19 794 VAL A C 1
ATOM 6479 O O . VAL A 1 794 ? -20.099 19.670 1.203 1.00 88.19 794 VAL A O 1
ATOM 6482 N N . GLU A 1 795 ? -22.015 20.150 0.134 1.00 86.50 795 GLU A N 1
ATOM 6483 C CA . GLU A 1 795 ? -22.703 20.705 1.300 1.00 86.50 795 GLU A CA 1
ATOM 6484 C C . GLU A 1 795 ? -22.905 19.656 2.405 1.00 86.50 795 GLU A C 1
ATOM 6486 O O . GLU A 1 795 ? -22.644 19.930 3.575 1.00 86.50 795 GLU A O 1
ATOM 6491 N N . LYS A 1 796 ? -23.274 18.422 2.047 1.00 87.81 796 LYS A N 1
ATOM 6492 C CA . LYS A 1 796 ? -23.398 17.314 3.001 1.00 87.81 796 LYS A CA 1
ATOM 6493 C C . LYS A 1 796 ? -22.064 16.995 3.670 1.00 87.81 796 LYS A C 1
ATOM 6495 O O . LYS A 1 796 ? -22.007 16.846 4.887 1.00 87.81 796 LYS A O 1
ATOM 6500 N N . LEU A 1 797 ? -20.975 16.951 2.900 1.00 89.31 797 LEU A N 1
ATOM 6501 C CA . LEU A 1 797 ? -19.628 16.747 3.441 1.00 89.31 797 LEU A CA 1
ATOM 6502 C C . LEU A 1 797 ? -19.209 17.882 4.382 1.00 89.31 797 LEU A C 1
ATOM 6504 O O . LEU A 1 797 ? -18.565 17.611 5.392 1.00 89.31 797 LEU A O 1
ATOM 6508 N N . ARG A 1 798 ? -19.605 19.130 4.098 1.00 88.19 798 ARG A N 1
ATOM 6509 C CA . ARG A 1 798 ? -19.407 20.264 5.014 1.00 88.19 798 ARG A CA 1
ATOM 6510 C C . ARG A 1 798 ? -20.169 20.067 6.323 1.00 88.19 798 ARG A C 1
ATOM 6512 O O . ARG A 1 798 ? -19.582 20.220 7.386 1.00 88.19 798 ARG A O 1
ATOM 6519 N N . GLN A 1 799 ? -21.451 19.704 6.253 1.00 87.44 799 GLN A N 1
ATOM 6520 C CA . GLN A 1 799 ? -22.290 19.458 7.435 1.00 87.44 799 GLN A CA 1
ATOM 6521 C C . GLN A 1 799 ? -21.762 18.309 8.301 1.00 87.44 799 GLN A C 1
ATOM 6523 O O . GLN A 1 799 ? -21.909 18.334 9.517 1.00 87.44 799 GLN A O 1
ATOM 6528 N N . MET A 1 800 ? -21.130 17.313 7.678 1.00 84.94 800 MET A N 1
ATOM 6529 C CA . MET A 1 800 ? -20.487 16.188 8.361 1.00 84.94 800 MET A CA 1
ATOM 6530 C C . MET A 1 800 ? -19.063 16.496 8.860 1.00 84.94 800 MET A C 1
ATOM 6532 O O . MET A 1 800 ? -18.399 15.583 9.352 1.00 84.94 800 MET A O 1
ATOM 6536 N N . ASP A 1 801 ? -18.575 17.731 8.693 1.00 83.31 801 ASP A N 1
ATOM 6537 C CA . ASP A 1 801 ? -17.198 18.146 8.997 1.00 83.31 801 ASP A CA 1
ATOM 6538 C C . ASP A 1 801 ? -16.138 17.240 8.328 1.00 83.31 801 ASP A C 1
ATOM 6540 O O . ASP A 1 801 ? -15.151 16.809 8.921 1.00 83.31 801 ASP A O 1
ATOM 6544 N N . LYS A 1 802 ? -16.385 16.873 7.062 1.00 85.31 802 LYS A N 1
ATOM 6545 C CA . LYS A 1 802 ? -15.522 16.007 6.232 1.00 85.31 802 LYS A CA 1
ATOM 6546 C C . LYS A 1 802 ? -14.780 16.770 5.131 1.00 85.31 802 LYS A C 1
ATOM 6548 O O . LYS A 1 802 ? -14.297 16.158 4.179 1.00 85.31 802 LYS A O 1
ATOM 6553 N N . LEU A 1 803 ? -14.707 18.096 5.234 1.00 85.38 803 LEU A N 1
ATOM 6554 C CA . LEU A 1 803 ? -13.892 18.937 4.356 1.00 85.38 803 LEU A CA 1
ATOM 6555 C C . LEU A 1 803 ? -12.557 19.292 5.038 1.00 85.38 803 LEU A C 1
ATOM 6557 O O . LEU A 1 803 ? -12.526 19.430 6.258 1.00 85.38 803 LEU A O 1
ATOM 6561 N N . PRO A 1 804 ? -11.459 19.476 4.279 1.00 90.06 804 PRO A N 1
ATOM 6562 C CA . PRO A 1 804 ? -11.364 19.427 2.816 1.00 90.06 804 PRO A CA 1
ATOM 6563 C C . PRO A 1 804 ? -11.466 18.001 2.243 1.00 90.06 804 PRO A C 1
ATOM 6565 O O . PRO A 1 804 ? -11.009 17.040 2.853 1.00 90.06 804 PRO A O 1
ATOM 6568 N N . ALA A 1 805 ? -12.038 17.875 1.040 1.00 85.44 805 ALA A N 1
ATOM 6569 C CA . ALA A 1 805 ? -12.187 16.605 0.324 1.00 85.44 805 ALA A CA 1
ATOM 6570 C C . ALA A 1 805 ? -11.573 16.680 -1.083 1.00 85.44 805 ALA A C 1
ATOM 6572 O O . ALA A 1 805 ? -11.625 17.720 -1.741 1.00 85.44 805 ALA A O 1
ATOM 6573 N N . ILE A 1 806 ? -11.017 15.560 -1.557 1.00 87.81 806 ILE A N 1
ATOM 6574 C CA . ILE A 1 806 ? -10.470 15.422 -2.913 1.00 87.81 806 ILE A CA 1
ATOM 6575 C C . ILE A 1 806 ? -11.444 14.598 -3.754 1.00 87.81 806 ILE A C 1
ATOM 6577 O O . ILE A 1 806 ? -11.735 13.447 -3.431 1.00 87.81 806 ILE A O 1
ATOM 6581 N N . PHE A 1 807 ? -11.918 15.177 -4.856 1.00 85.44 807 PHE A N 1
ATOM 6582 C CA . PHE A 1 807 ? -12.840 14.522 -5.782 1.00 85.44 807 PHE A CA 1
ATOM 6583 C C . PHE A 1 807 ? -12.104 14.072 -7.044 1.00 85.44 807 PHE A C 1
ATOM 6585 O O . PHE A 1 807 ? -11.475 14.880 -7.727 1.00 85.44 807 PHE A O 1
ATOM 6592 N N . PHE A 1 808 ? -12.227 12.789 -7.386 1.00 83.50 808 PHE A N 1
ATOM 6593 C CA . PHE A 1 808 ? -11.675 12.231 -8.618 1.00 83.50 808 PHE A CA 1
ATOM 6594 C C . PHE A 1 808 ? -12.766 12.121 -9.685 1.00 83.50 808 PHE A C 1
ATOM 6596 O O . PHE A 1 808 ? -13.819 11.525 -9.460 1.00 83.50 808 PHE A O 1
ATOM 6603 N N . LEU A 1 809 ? -12.507 12.693 -10.860 1.00 79.94 809 LEU A N 1
ATOM 6604 C CA . LEU A 1 809 ? -13.403 12.680 -12.014 1.00 79.94 809 LEU A CA 1
ATOM 6605 C C . LEU A 1 809 ? -12.627 12.149 -13.221 1.00 79.94 809 LEU A C 1
ATOM 6607 O O . LEU A 1 809 ? -11.514 12.589 -13.485 1.00 79.94 809 LEU A O 1
ATOM 6611 N N . PHE A 1 810 ? -13.217 11.219 -13.972 1.00 74.81 810 PHE A N 1
ATOM 6612 C CA . PHE A 1 810 ? -12.541 10.590 -15.115 1.00 74.81 810 PHE A CA 1
ATOM 6613 C C . PHE A 1 810 ? -12.440 11.490 -16.357 1.00 74.81 810 PHE A C 1
ATOM 6615 O O . PHE A 1 810 ? -11.646 11.208 -17.250 1.00 74.81 810 PHE A O 1
ATOM 6622 N N . LYS A 1 811 ? -13.251 12.553 -16.448 1.00 77.06 811 LYS A N 1
ATOM 6623 C CA . LYS A 1 811 ? -13.296 13.463 -17.603 1.00 77.06 811 LYS A CA 1
ATOM 6624 C C . LYS A 1 811 ? -12.893 14.876 -17.192 1.00 77.06 811 LYS A C 1
ATOM 6626 O O . LYS A 1 811 ? -13.547 15.478 -16.345 1.00 77.06 811 LYS A O 1
ATOM 6631 N N . ASN A 1 812 ? -11.874 15.426 -17.853 1.00 73.25 812 ASN A N 1
ATOM 6632 C CA . ASN A 1 812 ? -11.352 16.768 -17.561 1.00 73.25 812 ASN A CA 1
ATOM 6633 C C . ASN A 1 812 ? -12.417 17.867 -17.721 1.00 73.25 812 ASN A C 1
ATOM 6635 O O . ASN A 1 812 ? -12.535 18.736 -16.859 1.00 73.25 812 ASN A O 1
ATOM 6639 N N . ASP A 1 813 ? -13.249 17.790 -18.765 1.00 76.56 813 ASP A N 1
ATOM 6640 C CA . ASP A 1 813 ? -14.323 18.768 -19.007 1.00 76.56 813 ASP A CA 1
ATOM 6641 C C . ASP A 1 813 ? -15.386 18.779 -17.900 1.00 76.56 813 ASP A C 1
ATOM 6643 O O . ASP A 1 813 ? -16.051 19.795 -17.678 1.00 76.56 813 ASP A O 1
ATOM 6647 N N . ASP A 1 814 ? -15.563 17.657 -17.197 1.00 79.69 814 ASP A N 1
ATOM 6648 C CA . ASP A 1 814 ? -16.528 17.561 -16.107 1.00 79.69 814 ASP A CA 1
ATOM 6649 C C . ASP A 1 814 ? -16.017 18.268 -14.848 1.00 79.69 814 ASP A C 1
ATOM 6651 O O . ASP A 1 814 ? -16.827 18.820 -14.110 1.00 79.69 814 ASP A O 1
ATOM 6655 N N . VAL A 1 815 ? -14.699 18.345 -14.629 1.00 82.06 815 VAL A N 1
ATOM 6656 C CA . VAL A 1 815 ? -14.107 19.027 -13.463 1.00 82.06 815 VAL A CA 1
ATOM 6657 C C . VAL A 1 815 ? -14.517 20.498 -13.425 1.00 82.06 815 VAL A C 1
ATOM 6659 O O . VAL A 1 815 ? -15.091 20.957 -12.437 1.00 82.06 815 VAL A O 1
ATOM 6662 N N . GLY A 1 816 ? -14.299 21.225 -14.527 1.00 81.50 816 GLY A N 1
ATOM 6663 C CA . GLY A 1 816 ? -14.649 22.646 -14.619 1.00 81.50 816 GLY A CA 1
ATOM 6664 C C . GLY A 1 816 ? -16.153 22.892 -14.475 1.00 81.50 816 GLY A C 1
ATOM 6665 O O . GLY A 1 816 ? -16.572 23.811 -13.773 1.00 81.50 816 GLY A O 1
ATOM 6666 N N . LYS A 1 817 ? -16.984 22.024 -15.069 1.00 84.62 817 LYS A N 1
ATOM 6667 C CA . LYS A 1 817 ? -18.449 22.104 -14.945 1.00 84.62 817 LYS A CA 1
ATOM 6668 C C . LYS A 1 817 ? -18.921 21.870 -13.512 1.00 84.62 817 LYS A C 1
ATOM 6670 O O . LYS A 1 817 ? -19.824 22.565 -13.053 1.00 84.62 817 LYS A O 1
ATOM 6675 N N . ARG A 1 818 ? -18.328 20.904 -12.801 1.00 87.00 818 ARG A N 1
ATOM 6676 C CA . ARG A 1 818 ? -18.673 20.596 -11.405 1.00 87.00 818 ARG A CA 1
ATOM 6677 C C . ARG A 1 818 ? -18.266 21.731 -10.479 1.00 87.00 818 ARG A C 1
ATOM 6679 O O . ARG A 1 818 ? -19.108 22.188 -9.713 1.00 87.00 818 ARG A O 1
ATOM 6686 N N . ALA A 1 819 ? -17.046 22.245 -10.622 1.00 85.50 819 ALA A N 1
ATOM 6687 C CA . ALA A 1 819 ? -16.593 23.421 -9.883 1.00 85.50 819 ALA A CA 1
ATOM 6688 C C . ALA A 1 819 ? -17.525 24.625 -10.114 1.00 85.50 819 ALA A C 1
ATOM 6690 O O . ALA A 1 819 ? -18.009 25.218 -9.153 1.00 85.50 819 ALA A O 1
ATOM 6691 N N . GLY A 1 820 ? -17.876 24.909 -11.375 1.00 85.06 820 GLY A N 1
ATOM 6692 C CA . GLY A 1 820 ? -18.846 25.954 -11.716 1.00 85.06 820 GLY A CA 1
ATOM 6693 C C . GLY A 1 820 ? -20.218 25.730 -11.072 1.00 85.06 820 GLY A C 1
ATOM 6694 O O . GLY A 1 820 ? -20.791 26.659 -10.514 1.00 85.06 820 GLY A O 1
ATOM 6695 N N . SER A 1 821 ? -20.725 24.490 -11.068 1.00 87.12 821 SER A N 1
ATOM 6696 C CA . SER A 1 821 ? -22.016 24.168 -10.443 1.00 87.12 821 SER A CA 1
ATOM 6697 C C . SER A 1 821 ? -22.037 24.381 -8.925 1.00 87.12 821 SER A C 1
ATOM 6699 O O . SER A 1 821 ? -23.056 24.818 -8.397 1.00 87.12 821 SER A O 1
ATOM 6701 N N . VAL A 1 822 ? -20.922 24.114 -8.232 1.00 87.69 822 VAL A N 1
ATOM 6702 C CA . VAL A 1 822 ? -20.779 24.389 -6.793 1.00 87.69 822 VAL A CA 1
ATOM 6703 C C . VAL A 1 822 ? -20.732 25.896 -6.548 1.00 87.69 822 VAL A C 1
ATOM 6705 O O . VAL A 1 822 ? -21.443 26.374 -5.673 1.00 87.69 822 VAL A O 1
ATOM 6708 N N . CYS A 1 823 ? -19.977 26.646 -7.358 1.00 86.81 823 CYS A N 1
ATOM 6709 C CA . CYS A 1 823 ? -19.903 28.110 -7.277 1.00 86.81 823 CYS A CA 1
ATOM 6710 C C . CYS A 1 823 ? -21.297 28.739 -7.401 1.00 86.81 823 CYS A C 1
ATOM 6712 O O . CYS A 1 823 ? -21.763 29.410 -6.486 1.00 86.81 823 CYS A O 1
ATOM 6714 N N . THR A 1 824 ? -22.034 28.395 -8.462 1.00 85.81 824 THR A N 1
ATOM 6715 C CA . THR A 1 824 ? -23.402 28.889 -8.676 1.00 85.81 824 THR A CA 1
ATOM 6716 C C . THR A 1 824 ? -24.370 28.466 -7.566 1.00 85.81 824 THR A C 1
ATOM 6718 O O . THR A 1 824 ? -25.312 29.194 -7.253 1.00 85.81 824 THR A O 1
ATOM 6721 N N . PHE A 1 825 ? -24.194 27.280 -6.976 1.00 85.12 825 PHE A N 1
ATOM 6722 C CA . PHE A 1 825 ? -25.007 26.835 -5.842 1.00 85.12 825 PHE A CA 1
ATOM 6723 C C . PHE A 1 825 ? -24.730 27.672 -4.586 1.00 85.12 825 PHE A C 1
ATOM 6725 O O . PHE A 1 825 ? -25.676 28.120 -3.938 1.00 85.12 825 PHE A O 1
ATOM 6732 N N . LEU A 1 826 ? -23.458 27.928 -4.273 1.00 84.62 826 LEU A N 1
ATOM 6733 C CA . LEU A 1 826 ? -23.057 28.755 -3.135 1.00 84.62 826 LEU A CA 1
ATOM 6734 C C . LEU A 1 826 ? -23.539 30.202 -3.304 1.00 84.62 826 LEU A C 1
ATOM 6736 O O . LEU A 1 826 ? -24.214 30.705 -2.411 1.00 84.62 826 LEU A O 1
ATOM 6740 N N . GLU A 1 827 ? -23.344 30.811 -4.478 1.00 83.75 827 GLU A N 1
ATOM 6741 C CA . GLU A 1 827 ? -23.828 32.166 -4.801 1.00 83.75 827 GLU A CA 1
ATOM 6742 C C . GLU A 1 827 ? -25.350 32.300 -4.615 1.00 83.75 827 GLU A C 1
ATOM 6744 O O . GLU A 1 827 ? -25.844 33.265 -4.029 1.00 83.75 827 GLU A O 1
ATOM 6749 N N . LYS A 1 828 ? -26.126 31.304 -5.069 1.00 81.88 828 LYS A N 1
ATOM 6750 C CA . LYS A 1 828 ? -27.591 31.265 -4.882 1.00 81.88 828 LYS A CA 1
ATOM 6751 C C . LYS A 1 828 ? -28.012 31.111 -3.421 1.00 81.88 828 LYS A C 1
ATOM 6753 O O . LYS A 1 828 ? -29.117 31.508 -3.059 1.00 81.88 828 LYS A O 1
ATOM 6758 N N . THR A 1 829 ? -27.181 30.477 -2.604 1.00 76.25 829 THR A N 1
ATOM 6759 C CA . THR A 1 829 ? -27.463 30.245 -1.182 1.00 76.25 829 THR A CA 1
ATOM 6760 C C . THR A 1 829 ? -27.088 31.479 -0.354 1.00 76.25 829 THR A C 1
ATOM 6762 O O . THR A 1 829 ? -27.804 31.862 0.570 1.00 76.25 829 THR A O 1
ATOM 6765 N N . GLU A 1 830 ? -26.018 32.166 -0.744 1.00 74.25 830 GLU A N 1
ATOM 6766 C CA . GLU A 1 830 ? -25.556 33.419 -0.148 1.00 74.25 830 GLU A CA 1
ATOM 6767 C C . GLU A 1 830 ? -26.520 34.579 -0.450 1.00 74.25 830 GLU A C 1
ATOM 6769 O O . GLU A 1 830 ? -26.996 35.242 0.469 1.00 74.25 830 GLU A O 1
ATOM 6774 N N . THR A 1 831 ? -26.958 34.723 -1.706 1.00 65.81 831 THR A N 1
ATOM 6775 C CA . THR A 1 831 ? -27.973 35.723 -2.112 1.00 65.81 831 THR A CA 1
ATOM 6776 C C . THR A 1 831 ? -29.338 35.539 -1.439 1.00 65.81 831 THR A C 1
ATOM 6778 O O . THR A 1 831 ? -30.081 36.504 -1.279 1.00 65.81 831 THR A O 1
ATOM 6781 N N . LYS A 1 832 ? -29.681 34.316 -1.012 1.00 62.25 832 LYS A N 1
ATOM 6782 C CA . LYS A 1 832 ? -30.894 34.041 -0.222 1.00 62.25 832 LYS A CA 1
ATOM 6783 C C . LYS A 1 832 ? -30.738 34.333 1.272 1.00 62.25 832 LYS A C 1
ATOM 6785 O O . LYS A 1 832 ? -31.752 34.490 1.944 1.00 62.25 832 LYS A O 1
ATOM 6790 N N . SER A 1 833 ? -29.512 34.358 1.796 1.00 53.00 833 SER A N 1
ATOM 6791 C CA . SER A 1 833 ? -29.247 34.502 3.234 1.00 53.00 833 SER A CA 1
ATOM 6792 C C . SER A 1 833 ? -28.835 35.918 3.639 1.00 53.00 833 SER A C 1
ATOM 6794 O O . SER A 1 833 ? -29.121 36.312 4.765 1.00 53.00 833 SER A O 1
ATOM 6796 N N . HIS A 1 834 ? -28.227 36.702 2.744 1.00 47.47 834 HIS A N 1
ATOM 6797 C CA . HIS A 1 834 ? -27.788 38.071 3.029 1.00 47.47 834 HIS A CA 1
ATOM 6798 C C . HIS A 1 834 ? -28.084 38.979 1.824 1.00 47.47 834 HIS A C 1
ATOM 6800 O O . HIS A 1 834 ? -27.356 38.921 0.834 1.00 47.47 834 HIS A O 1
ATOM 6806 N N . PRO A 1 835 ? -29.129 39.834 1.867 1.00 44.44 835 PRO A N 1
ATOM 6807 C CA . PRO A 1 835 ? -29.469 40.679 0.724 1.00 44.44 835 PRO A CA 1
ATOM 6808 C C . PRO A 1 835 ? -28.405 41.725 0.376 1.00 44.44 835 PRO A C 1
ATOM 6810 O O . PRO A 1 835 ? -28.394 42.189 -0.757 1.00 44.44 835 PRO A O 1
ATOM 6813 N N . HIS A 1 836 ? -27.508 42.100 1.297 1.00 49.97 836 HIS A N 1
ATOM 6814 C CA . HIS A 1 836 ? -26.481 43.110 1.033 1.00 49.97 836 HIS A CA 1
ATOM 6815 C C . HIS A 1 836 ? -25.245 42.942 1.926 1.00 49.97 836 HIS A C 1
ATOM 6817 O O . HIS A 1 836 ? -25.276 43.318 3.095 1.00 49.97 836 HIS A O 1
ATOM 6823 N N . THR A 1 837 ? -24.134 42.486 1.345 1.00 43.00 837 THR A N 1
ATOM 6824 C CA . THR A 1 837 ? -22.782 42.787 1.844 1.00 43.00 837 THR A CA 1
ATOM 6825 C C . THR A 1 837 ? -21.762 42.757 0.700 1.00 43.00 837 THR A C 1
ATOM 6827 O O . THR A 1 837 ? -21.959 42.114 -0.329 1.00 43.00 837 THR A O 1
ATOM 6830 N N . GLU A 1 838 ? -20.688 43.523 0.872 1.00 45.28 838 GLU A N 1
ATOM 6831 C CA . GLU A 1 838 ? -19.751 44.113 -0.106 1.00 45.28 838 GLU A CA 1
ATOM 6832 C C . GLU A 1 838 ? -18.995 43.161 -1.070 1.00 45.28 838 GLU A C 1
ATOM 6834 O O . GLU A 1 838 ? -18.185 43.619 -1.884 1.00 45.28 838 GLU A O 1
ATOM 6839 N N . CYS A 1 839 ? -19.286 41.854 -1.064 1.00 40.81 839 CYS A N 1
ATOM 6840 C CA . CYS A 1 839 ? -18.645 40.855 -1.932 1.00 40.81 839 CYS A CA 1
ATOM 6841 C C . CYS A 1 839 ? -19.007 41.016 -3.426 1.00 40.81 839 CYS A C 1
ATOM 6843 O O . CYS A 1 839 ? -18.271 40.571 -4.309 1.00 40.81 839 CYS A O 1
ATOM 6845 N N . HIS A 1 840 ? -20.091 41.738 -3.736 1.00 42.50 840 HIS A N 1
ATOM 6846 C CA . HIS A 1 840 ? -20.495 42.017 -5.118 1.00 42.50 840 HIS A CA 1
ATOM 6847 C C . HIS A 1 840 ? -19.449 42.810 -5.923 1.00 42.50 840 HIS A C 1
ATOM 6849 O O . HIS A 1 840 ? -19.388 42.662 -7.141 1.00 42.50 840 HIS A O 1
ATOM 6855 N N . SER A 1 841 ? -18.580 43.597 -5.281 1.00 43.03 841 SER A N 1
ATOM 6856 C CA . SER A 1 841 ? -17.571 44.408 -5.984 1.00 43.03 841 SER A CA 1
ATOM 6857 C C . SER A 1 841 ? -16.467 43.574 -6.661 1.00 43.03 841 SER A C 1
ATOM 6859 O O . SER A 1 841 ? -16.035 43.906 -7.767 1.00 43.03 841 SER A O 1
ATOM 6861 N N . TYR A 1 842 ? -16.055 42.454 -6.056 1.00 44.62 842 TYR A N 1
ATOM 6862 C CA . TYR A 1 842 ? -14.999 41.588 -6.595 1.00 44.62 842 TYR A CA 1
ATOM 6863 C C . TYR A 1 842 ? -15.486 40.697 -7.743 1.00 44.62 842 TYR A C 1
ATOM 6865 O O . TYR A 1 842 ? -14.743 40.464 -8.697 1.00 44.62 842 TYR A O 1
ATOM 6873 N N . VAL A 1 843 ? -16.742 40.244 -7.696 1.00 45.50 843 VAL A N 1
ATOM 6874 C CA . VAL A 1 843 ? -17.333 39.415 -8.760 1.00 45.50 843 VAL A CA 1
ATOM 6875 C C . VAL A 1 843 ? -17.539 40.234 -10.035 1.00 45.50 843 VAL A C 1
ATOM 6877 O O . VAL A 1 843 ? -17.145 39.783 -11.110 1.00 45.50 843 VAL A O 1
ATOM 6880 N N . PHE A 1 844 ? -18.029 41.478 -9.926 1.00 46.62 844 PHE A N 1
ATOM 6881 C CA . PHE A 1 844 ? -18.117 42.381 -11.081 1.00 46.62 844 PHE A CA 1
ATOM 6882 C C . PHE A 1 844 ? -16.741 42.665 -11.702 1.00 46.62 844 PHE A C 1
ATOM 6884 O O . PHE A 1 844 ? -16.627 42.710 -12.927 1.00 46.62 844 PHE A O 1
ATOM 6891 N N . ALA A 1 845 ? -15.684 42.778 -10.891 1.00 48.59 845 ALA A N 1
ATOM 6892 C CA . ALA A 1 845 ? -14.323 42.969 -11.390 1.00 48.59 845 ALA A CA 1
ATOM 6893 C C . ALA A 1 845 ? -13.781 41.730 -12.132 1.00 48.59 845 ALA A C 1
ATOM 6895 O O . ALA A 1 845 ? -13.138 41.867 -13.175 1.00 48.59 845 ALA A O 1
ATOM 6896 N N . ILE A 1 846 ? -14.062 40.515 -11.644 1.00 53.28 846 ILE A N 1
ATOM 6897 C CA . ILE A 1 846 ? -13.644 39.264 -12.301 1.00 53.28 846 ILE A CA 1
ATOM 6898 C C . ILE A 1 846 ? -14.418 39.046 -13.607 1.00 53.28 846 ILE A C 1
ATOM 6900 O O . ILE A 1 846 ? -13.809 38.698 -14.623 1.00 53.28 846 ILE A O 1
ATOM 6904 N N . ASP A 1 847 ? -15.726 39.307 -13.623 1.00 52.88 847 ASP A N 1
ATOM 6905 C CA . ASP A 1 847 ? -16.539 39.202 -14.838 1.00 52.88 847 ASP A CA 1
ATOM 6906 C C . ASP A 1 847 ? -16.124 40.227 -15.899 1.00 52.88 847 ASP A C 1
ATOM 6908 O O . ASP A 1 847 ? -16.050 39.887 -17.083 1.00 52.88 847 ASP A O 1
ATOM 6912 N N . GLU A 1 848 ? -15.746 41.447 -15.504 1.00 57.00 848 GLU A N 1
ATOM 6913 C CA . GLU A 1 848 ? -15.216 42.452 -16.430 1.00 57.00 848 GLU A CA 1
ATOM 6914 C C . GLU A 1 848 ? -13.869 42.015 -17.042 1.00 57.00 848 GLU A C 1
ATOM 6916 O O . GLU A 1 848 ? -13.609 42.224 -18.235 1.00 57.00 848 GLU A O 1
ATOM 6921 N N . VAL A 1 849 ? -13.016 41.349 -16.254 1.00 61.69 849 VAL A N 1
ATOM 6922 C CA . VAL A 1 849 ? -11.745 40.777 -16.724 1.00 61.69 849 VAL A CA 1
ATOM 6923 C C . VAL A 1 849 ? -11.988 39.593 -17.667 1.00 61.69 849 VAL A C 1
ATOM 6925 O O . VAL A 1 849 ? -11.369 39.526 -18.732 1.00 61.69 849 VAL A O 1
ATOM 6928 N N . LEU A 1 850 ? -12.923 38.693 -17.354 1.00 58.22 850 LEU A N 1
ATOM 6929 C CA . LEU A 1 850 ? -13.276 37.556 -18.213 1.00 58.22 850 LEU A CA 1
ATOM 6930 C C . LEU A 1 850 ? -13.935 38.001 -19.529 1.00 58.22 850 LEU A C 1
ATOM 6932 O O . LEU A 1 850 ? -13.642 37.440 -20.590 1.00 58.22 850 LEU A O 1
ATOM 6936 N N . GLU A 1 851 ? -14.764 39.046 -19.502 1.00 66.25 851 GLU A N 1
ATOM 6937 C CA . GLU A 1 851 ? -15.302 39.720 -20.693 1.00 66.25 851 GLU A CA 1
ATOM 6938 C C . GLU A 1 851 ? -14.180 40.314 -21.557 1.00 66.25 851 GLU A C 1
ATOM 6940 O O . GLU A 1 851 ? -14.168 40.122 -22.781 1.00 66.25 851 GLU A O 1
ATOM 6945 N N . LYS A 1 852 ? -13.190 40.982 -20.944 1.00 64.31 852 LYS A N 1
ATOM 6946 C CA . LYS A 1 852 ? -12.008 41.503 -21.651 1.00 64.31 852 LYS A CA 1
ATOM 6947 C C . LYS A 1 852 ? -11.191 40.374 -22.283 1.00 64.31 852 LYS A C 1
ATOM 6949 O O . LYS A 1 852 ? -10.828 40.484 -23.457 1.00 64.31 852 LYS A O 1
ATOM 6954 N N . VAL A 1 853 ? -10.972 39.259 -21.585 1.00 66.06 853 VAL A N 1
ATOM 6955 C CA . VAL A 1 853 ? -10.249 38.091 -22.125 1.00 66.06 853 VAL A CA 1
ATOM 6956 C C . VAL A 1 853 ? -11.012 37.463 -23.298 1.00 66.06 853 VAL A C 1
ATOM 6958 O O . VAL A 1 853 ? -10.425 37.248 -24.361 1.00 66.06 853 VAL A O 1
ATOM 6961 N N . ARG A 1 854 ? -12.334 37.273 -23.183 1.00 69.56 854 ARG A N 1
ATOM 6962 C CA . ARG A 1 854 ? -13.180 36.748 -24.273 1.00 69.56 854 ARG A CA 1
ATOM 6963 C C . ARG A 1 854 ? -13.209 37.669 -25.493 1.00 69.56 854 ARG A C 1
ATOM 6965 O O . ARG A 1 854 ? -13.128 37.188 -26.626 1.00 69.56 854 ARG A O 1
ATOM 6972 N N . LYS A 1 855 ? -13.291 38.991 -25.300 1.00 66.19 855 LYS A N 1
ATOM 6973 C CA . LYS A 1 855 ? -13.204 39.980 -26.393 1.00 66.19 855 LYS A CA 1
ATOM 6974 C C . LYS A 1 855 ? -11.837 39.941 -27.075 1.00 66.19 855 LYS A C 1
ATOM 6976 O O . LYS A 1 855 ? -11.765 40.043 -28.301 1.00 66.19 855 LYS A O 1
ATOM 6981 N N . THR A 1 856 ? -10.771 39.727 -26.310 1.00 63.44 856 THR A N 1
ATOM 6982 C CA . THR A 1 856 ? -9.403 39.618 -26.834 1.00 63.44 856 THR A CA 1
ATOM 6983 C C . THR A 1 856 ? -9.219 38.327 -27.638 1.00 63.44 856 THR A C 1
ATOM 6985 O O . THR A 1 856 ? -8.762 38.385 -28.778 1.00 63.44 856 THR A O 1
ATOM 6988 N N . GLN A 1 857 ? -9.709 37.182 -27.148 1.00 58.25 857 GLN A N 1
ATOM 6989 C CA . GLN A 1 857 ? -9.727 35.915 -27.897 1.00 58.25 857 GLN A CA 1
ATOM 6990 C C . GLN A 1 857 ? -10.564 35.987 -29.183 1.00 58.25 857 GLN A C 1
ATOM 6992 O O . GLN A 1 857 ? -10.130 35.488 -30.223 1.00 58.25 857 GLN A O 1
ATOM 6997 N N . LYS A 1 858 ? -11.723 36.665 -29.160 1.00 63.50 858 LYS A N 1
ATOM 6998 C CA . LYS A 1 858 ? -12.546 36.910 -30.362 1.00 63.50 858 LYS A CA 1
ATOM 6999 C C . LYS A 1 858 ? -11.854 37.828 -31.381 1.00 63.50 858 LYS A C 1
ATOM 7001 O O . LYS A 1 858 ? -12.040 37.661 -32.584 1.00 63.50 858 LYS A O 1
ATOM 7006 N N . ARG A 1 859 ? -11.038 38.789 -30.931 1.00 58.06 859 ARG A N 1
ATOM 7007 C CA . ARG A 1 859 ? -10.214 39.638 -31.815 1.00 58.06 859 ARG A CA 1
ATOM 7008 C C . ARG A 1 859 ? -9.039 38.871 -32.427 1.00 58.06 859 ARG A C 1
ATOM 7010 O O . ARG A 1 859 ? -8.736 39.093 -33.595 1.00 58.06 859 ARG A O 1
ATOM 7017 N N . ILE A 1 860 ? -8.421 37.959 -31.677 1.00 56.88 860 ILE A N 1
ATOM 7018 C CA . ILE A 1 860 ? -7.319 37.108 -32.159 1.00 56.88 860 ILE A CA 1
ATOM 7019 C C . ILE A 1 860 ? -7.826 36.099 -33.201 1.00 56.88 860 ILE A C 1
ATOM 7021 O O . ILE A 1 860 ? -7.203 35.930 -34.245 1.00 56.88 860 ILE A O 1
ATOM 7025 N N . THR A 1 861 ? -9.000 35.502 -32.982 1.00 51.69 861 THR A N 1
ATOM 7026 C CA . THR A 1 861 ? -9.630 34.581 -33.949 1.00 51.69 861 THR A CA 1
ATOM 7027 C C . THR A 1 861 ? -10.148 35.286 -35.206 1.00 51.69 861 THR A C 1
ATOM 7029 O O . THR A 1 861 ? -10.049 34.722 -36.290 1.00 51.69 861 THR A O 1
ATOM 7032 N N . LYS A 1 862 ? -10.614 36.542 -35.118 1.00 54.59 862 LYS A N 1
ATOM 7033 C CA . LYS A 1 862 ? -10.991 37.338 -36.306 1.00 54.59 862 LYS A CA 1
ATOM 7034 C C . LYS A 1 862 ? -9.805 37.867 -37.125 1.00 54.59 862 LYS A C 1
ATOM 7036 O O . LYS A 1 862 ? -9.994 38.176 -38.296 1.00 54.59 862 LYS A O 1
ATOM 7041 N N . LYS A 1 863 ? -8.602 37.988 -36.546 1.00 52.47 863 LYS A N 1
ATOM 7042 C CA . LYS A 1 863 ? -7.406 38.493 -37.253 1.00 52.47 863 LYS A CA 1
ATOM 7043 C C . LYS A 1 863 ? -6.653 37.437 -38.072 1.00 52.47 863 LYS A C 1
ATOM 7045 O O . LYS A 1 863 ? -5.790 37.823 -38.849 1.00 52.47 863 LYS A O 1
ATOM 7050 N N . ASN A 1 864 ? -7.010 36.156 -37.966 1.00 50.97 864 ASN A N 1
ATOM 7051 C CA . ASN A 1 864 ? -6.449 35.090 -38.801 1.00 50.97 864 ASN A CA 1
ATOM 7052 C C . ASN A 1 864 ? -7.527 34.394 -39.652 1.00 50.97 864 ASN A C 1
ATOM 7054 O O . ASN A 1 864 ? -7.867 33.242 -39.382 1.00 50.97 864 ASN A O 1
ATOM 7058 N N . PRO A 1 865 ? -8.040 35.028 -40.722 1.00 42.25 865 PRO A N 1
ATOM 7059 C CA . PRO A 1 865 ? -8.599 34.275 -41.828 1.00 42.25 865 PRO A CA 1
ATOM 7060 C C . PRO A 1 865 ? -7.417 33.753 -42.654 1.00 42.25 865 PRO A C 1
ATOM 7062 O O . PRO A 1 865 ? -6.912 34.438 -43.545 1.00 42.25 865 PRO A O 1
ATOM 7065 N N . LYS A 1 866 ? -6.927 32.547 -42.344 1.00 39.91 866 LYS A N 1
ATOM 7066 C CA . LYS A 1 866 ? -6.124 31.821 -43.332 1.00 39.91 866 LYS A CA 1
ATOM 7067 C C . LYS A 1 866 ? -7.044 31.536 -44.525 1.00 39.91 866 LYS A C 1
ATOM 7069 O O . LYS A 1 866 ? -8.030 30.818 -44.387 1.00 39.91 866 LYS A O 1
ATOM 7074 N N . LYS A 1 867 ? -6.742 32.202 -45.645 1.00 35.47 867 LYS A N 1
ATOM 7075 C CA . LYS A 1 867 ? -7.193 31.872 -47.005 1.00 35.47 867 LYS A CA 1
ATOM 7076 C C . LYS A 1 867 ? -6.883 30.389 -47.318 1.00 35.47 867 LYS A C 1
ATOM 7078 O O . LYS A 1 867 ? -5.969 29.861 -46.682 1.00 35.47 867 LYS A O 1
ATOM 7083 N N . PRO A 1 868 ? -7.657 29.760 -48.225 1.00 47.25 868 PRO A N 1
ATOM 7084 C CA . PRO A 1 868 ? -7.586 28.328 -48.530 1.00 47.25 868 PRO A CA 1
ATOM 7085 C C . PRO A 1 868 ? -6.205 27.862 -48.989 1.00 47.25 868 PRO A C 1
ATOM 7087 O O . PRO A 1 868 ? -5.475 28.685 -49.591 1.00 47.25 868 PRO A O 1
#

Sequence (868 aa):
RMYHRVLVHSNCLSLQEVEDFCRLRCLCVAFQLHLPLSQRACSRVITCSWIRNSDSFLKMNKWCEHFILSNLNVFGCWNLNLNHVSDLYDEQLLKNIAFYYEFESTQEPHLNLGDSIRRDYEDLWNVVSHLVKEFNVGKSFPLRTTRRHFLRQEKSVIQEISLEKMPSVGFIPMTSAVIDEFVGDMMKDLPVLKSDDPVVPSLFKQKTSDELLHWHAQKLLSDDYDRTKCHVDEQSRDPHVLDFLKKIQDYQQFYGKSLESISTKVIVTQTTRPKEDSSGASGEILQNTKPHQITKKSKKKSFLKEDQNKAQQNDDLLFSIEEEMKNNLHSGIRKLEDYLTSCASNSVKFGVEMLGLIACFKAWKEHCRGEGKISKDLSIAVQMMKRIHSLLERYPEILEAEHHQYIAKCLKYLGFNDLANSLDPTLIGDDKNKKKYSIDIGPARFQLQYMGHYLIRDERKDRDPRVQDFIPNAWQQELLDVVDKNESAVIVAPTSSGKTYASYYCMEKVLRESDVGVVVYVAPAKSLVGQVAATVENRFTKTLPAGRTLCGAFTRDYRHNVLNCQVHYLGREVGAKFWELLLVIIRCPFLVLSATINNPNLLTKWLQSVKQYWKQADKIMEEKFISEKQADKCLNFLQDNSYKNQSYEVRLVLGGERYNDLEKHICSVKHDDVYFDHFHPCAALTTDIIEKYGFPPDLTLTPQESIQLYDTMAQVWETWPRAQELCPEEFILFKNKIVIKKLDARKYEENLKAELTNWIKNGQVKKVKRVLKNLSPDSLSSSKDMVKMFPLLVEKLRQMDKLPAIFFLFKNDDVGKRAGSVCTFLEKTETKSHPHTECHSYVFAIDEVLEKVRKTQKRITKKNPKKP

Organism: Pan troglodytes (NCBI:txid9598)

pLDDT: mean 71.9, std 18.31, range [23.06, 96.5]